Protein 4B91 (pdb70)

Secondary structure (DSSP, 8-state):
-EEEEES-EEE-SS-EEE-EEEEETTEEEEEESS----TT-EEEE-TT-EEEEPEEEEEE-TT-EETTEE-S--HHHHHHHHHHTTEEEEEEEE-PPTTS-HHHHHHHHHHHHTTT-SSEEEEEEE--S-SHHHHHHHHHHHHHS---EEEEES-STTTTBPPHHHHHHHHHHHHHTT-EEEEE---HHHHHHHHHHHHHTT--STTHHHHTS-THHHHHHHHHHHHHHHHHT--EEE-S---HHHHHHHHHHHHTT--EEEEEEHHHHH--GGGGG-SSHHHHHTT--SSPPPS-TTHHHHHHHHHHHTSS-EEE--B----HHHHGGGTT-GGGSPP----TTTHHHHHIIIIIITTSS-HHHHHIIIIIHHHHHHT-TTTSS--STTSB--EEEEETT--EE--GGG--SSSS--TTTT-EE--EEEEEEETTEEEEETTEE---TT-S-B----SS-HHHHHHHHHHTT-/-EEEEES-EEE-SS-EEE-EEEEETTEEEEEESS----S--EEEE-TT-EEEEPEEEEEE-TT-EETTEE-S--HHHHHHHHHHTTEEEEEEEE-PPTTS-HHHHHHHHHHHHTTT-SSEEEEEEE--S-SHHHHHHHHHHHHHS---EEEEES-STTTTBPPHHHHHHHHHHHHHHT-EEEEE-S-HHHHHHHHHHHHHTT--STTHHHHTS-THHHHHHHHHHHHHHHHHT--EEE-S---HHHHHHHHHHHHTT--EEEEEEHHHHH--GGGGG-SSHHHHHTT--SSPPPS-TTHHHHHHHHHHHTSS-EEE--B----HHHHGGGTT-GGGS------TTTHHHHHIIIIIITTSS-HHHHHIIIIIHHHHHTT-TTTSS--STTSB--EEEEETT--EE--GGG--SSSS--TTTT-EES-EEEEEEETTEEEEETTEE---TT-S-B----SS-HHHHHHHHHHHTT-

CATH classification: 3.20.20.140

InterPro domains:
  IPR006680 Amidohydrolase-related [PF01979] (57-445)
  IPR011059 Metal-dependent hydrolase, composite domain superfamily [G3DSA:2.30.40.10] (9-479)
  IPR011059 Metal-dependent hydrolase, composite domain superfamily [SSF51338] (9-69)
  IPR011059 Metal-dependent hydrolase, composite domain superfamily [SSF51338] (357-489)
  IPR011778 Hydantoinase/dihydropyrimidinase [TIGR02033] (10-462)
  IPR011778 Hydantoinase/dihydropyrimidinase [cd01314] (10-459)
  IPR032466 Metal-dependent hydrolase [SSF51556] (61-392)
  IPR050378 Metallo-dependent Hydrolases Superfamily [PTHR11647] (3-485)

Nearest PDB structures (foldseek):
  4b90-assembly1_A  TM=1.000E+00  e=0.000E+00  Homo sapiens
  4gz7-assembly1_A  TM=9.918E-01  e=5.866E-81  Tetraodon nigroviridis
  5x1d-assembly1_A  TM=9.856E-01  e=7.294E-78  Homo sapiens
  5mkv-assembly1_D  TM=9.843E-01  e=8.349E-77  Homo sapiens
  2ftw-assembly1_A  TM=9.911E-01  e=6.635E-75  Dictyostelium discoideum

GO terms:
  GO:0050774 negative regulation of dendrite morphogenesis (P, IMP)
  GO:0007165 signal transduction (P, TAS)
  GO:0007399 nervous system development (P, TAS)
  GO:0007411 axon guidance (P, TAS)
  GO:0005829 cytosol (C, TAS)
  GO:0005515 protein binding (F, IPI)

Structure (mmCIF, N/CA/C/O backbone):
data_4B91
#
_entry.id   4B91
#
_cell.length_a   90.090
_cell.length_b   90.090
_cell.length_c   248.340
_cell.angle_alpha   90.00
_cell.angle_beta   90.00
_cell.angle_gamma   90.00
#
_symmetry.space_group_name_H-M   'P 41 21 2'
#
loop_
_entity.id
_entity.type
_entity.pdbx_description
1 polymer 'DIHYDROPYRIMIDINASE-RELATED PROTEIN 5'
2 water water
#
loop_
_atom_site.group_PDB
_atom_site.id
_atom_site.type_symbol
_atom_site.label_atom_id
_atom_site.label_alt_id
_atom_site.label_comp_id
_atom_site.label_asym_id
_atom_site.label_entity_id
_atom_site.label_seq_id
_atom_site.pdbx_PDB_ins_code
_atom_site.Cartn_x
_atom_site.Cartn_y
_atom_site.Cartn_z
_atom_site.occupancy
_atom_site.B_iso_or_equiv
_atom_site.auth_seq_id
_atom_site.auth_comp_id
_atom_site.auth_asym_id
_atom_site.auth_atom_id
_atom_site.pdbx_PDB_model_num
ATOM 1 N N . VAL A 1 9 ? 113.938 16.707 19.639 1.00 49.80 8 VAL A N 1
ATOM 2 C CA . VAL A 1 9 ? 114.321 15.287 19.244 1.00 46.58 8 VAL A CA 1
ATOM 3 C C . VAL A 1 9 ? 114.153 15.131 17.739 1.00 37.82 8 VAL A C 1
ATOM 4 O O . VAL A 1 9 ? 113.081 15.499 17.156 1.00 30.10 8 VAL A O 1
ATOM 8 N N . ARG A 1 10 ? 115.264 14.731 17.109 1.00 34.51 9 ARG A N 1
ATOM 9 C CA A ARG A 1 10 ? 115.352 14.677 15.658 0.50 29.04 9 ARG A CA 1
ATOM 10 C CA B ARG A 1 10 ? 115.353 14.678 15.657 0.50 28.95 9 ARG A CA 1
ATOM 11 C C . ARG A 1 10 ? 115.766 13.268 15.297 1.00 27.18 9 ARG A C 1
ATOM 12 O O . ARG A 1 10 ? 116.799 12.765 15.778 1.00 25.19 9 ARG A O 1
ATOM 27 N N . ILE A 1 11 ? 114.966 12.602 14.444 1.00 22.30 10 ILE A N 1
ATOM 28 C CA . ILE A 1 11 ? 115.189 11.195 14.184 1.00 21.38 10 ILE A CA 1
ATOM 29 C C . ILE A 1 11 ? 115.171 10.945 12.677 1.00 22.34 10 ILE A C 1
ATOM 30 O O . ILE A 1 11 ? 114.312 11.459 11.945 1.00 22.76 10 ILE A O 1
ATOM 35 N N . LEU A 1 12 ? 116.181 10.215 12.247 1.00 21.47 11 LEU A N 1
ATOM 36 C CA . LEU A 1 12 ? 116.289 9.762 10.869 1.00 20.85 11 LEU A CA 1
ATOM 37 C C . LEU A 1 12 ? 116.204 8.234 10.853 1.00 19.18 11 LEU A C 1
ATOM 38 O O . LEU A 1 12 ? 117.031 7.528 11.441 1.00 20.66 11 LEU A O 1
ATOM 43 N N . ILE A 1 13 ? 115.172 7.702 10.171 1.00 17.21 12 ILE A N 1
ATOM 44 C CA . ILE A 1 13 ? 114.970 6.272 9.992 1.00 17.62 12 ILE A CA 1
ATOM 45 C C . ILE A 1 13 ? 115.435 5.967 8.547 1.00 20.74 12 ILE A C 1
ATOM 46 O O . ILE A 1 13 ? 114.797 6.404 7.591 1.00 19.58 12 ILE A O 1
ATOM 51 N N . LYS A 1 14 ? 116.561 5.262 8.441 1.00 20.26 13 LYS A N 1
ATOM 52 C CA . LYS A 1 14 ? 117.288 5.146 7.182 1.00 22.44 13 LYS A CA 1
ATOM 53 C C . LYS A 1 14 ? 117.270 3.719 6.683 1.00 20.57 13 LYS A C 1
ATOM 54 O O . LYS A 1 14 ? 117.427 2.803 7.443 1.00 21.05 13 LYS A O 1
ATOM 60 N N . GLY A 1 15 ? 117.056 3.518 5.384 1.00 17.58 14 GLY A N 1
ATOM 61 C CA . GLY A 1 15 ? 117.229 2.221 4.792 1.00 19.44 14 GLY A CA 1
ATOM 62 C C . GLY A 1 15 ? 116.032 1.298 4.675 1.00 16.95 14 GLY A C 1
ATOM 63 O O . GLY A 1 15 ? 116.109 0.240 4.113 1.00 19.89 14 GLY A O 1
ATOM 64 N N . GLY A 1 16 ? 114.894 1.714 5.242 1.00 19.51 15 GLY A N 1
ATOM 65 C CA . GLY A 1 16 ? 113.706 0.859 5.236 1.00 18.10 15 GLY A CA 1
ATOM 66 C C . GLY A 1 16 ? 112.727 1.107 4.091 1.00 16.79 15 GLY A C 1
ATOM 67 O O . GLY A 1 16 ? 112.954 1.953 3.222 1.00 18.19 15 GLY A O 1
ATOM 68 N N . LYS A 1 17 ? 111.707 0.256 4.063 1.00 15.96 16 LYS A N 1
ATOM 69 C CA . LYS A 1 17 ? 110.595 0.371 3.147 1.00 16.65 16 LYS A CA 1
ATOM 70 C C . LYS A 1 17 ? 109.401 0.935 3.921 1.00 17.02 16 LYS A C 1
ATOM 71 O O . LYS A 1 17 ? 109.069 0.356 4.943 1.00 16.75 16 LYS A O 1
ATOM 77 N N . VAL A 1 18 ? 108.865 2.036 3.472 1.00 16.47 17 VAL A N 1
ATOM 78 C CA . VAL A 1 18 ? 107.679 2.639 4.020 1.00 16.28 17 VAL A CA 1
ATOM 79 C C . VAL A 1 18 ? 106.512 1.848 3.497 1.00 17.20 17 VAL A C 1
ATOM 80 O O . VAL A 1 18 ? 106.284 1.700 2.261 1.00 17.19 17 VAL A O 1
ATOM 84 N N . VAL A 1 19 ? 105.709 1.353 4.431 1.00 16.74 18 VAL A N 1
ATOM 85 C CA . VAL A 1 19 ? 104.515 0.587 4.108 1.00 16.10 18 VAL A CA 1
ATOM 86 C C . VAL A 1 19 ? 103.297 1.331 4.636 1.00 17.68 18 VAL A C 1
ATOM 87 O O . VAL A 1 19 ? 103.108 1.376 5.867 1.00 17.43 18 VAL A O 1
ATOM 91 N N . ASN A 1 20 ? 102.540 1.930 3.752 1.00 15.89 19 ASN A N 1
ATOM 92 C CA . ASN A 1 20 ? 101.166 2.478 4.047 1.00 16.56 19 ASN A CA 1
ATOM 93 C C . ASN A 1 20 ? 100.089 1.545 3.550 1.00 15.33 19 ASN A C 1
ATOM 94 O O . ASN A 1 20 ? 100.398 0.437 3.051 1.00 14.26 19 ASN A O 1
ATOM 99 N N . ASP A 1 21 ? 98.800 1.898 3.738 1.00 14.96 20 ASP A N 1
ATOM 100 C CA . ASP A 1 21 ? 97.806 0.980 3.326 1.00 16.38 20 ASP A CA 1
ATOM 101 C C . ASP A 1 21 ? 97.583 0.873 1.831 1.00 16.32 20 ASP A C 1
ATOM 102 O O . ASP A 1 21 ? 96.971 -0.069 1.356 1.00 18.04 20 ASP A O 1
ATOM 107 N N . ASP A 1 22 ? 98.155 1.811 1.112 1.00 16.35 21 ASP A N 1
ATOM 108 C CA . ASP A 1 22 ? 98.008 1.863 -0.322 1.00 16.04 21 ASP A CA 1
ATOM 109 C C . ASP A 1 22 ? 99.156 1.222 -1.095 1.00 19.88 21 ASP A C 1
ATOM 110 O O . ASP A 1 22 ? 98.886 0.588 -2.104 1.00 20.64 21 ASP A O 1
ATOM 115 N N . CYS A 1 23 ? 100.392 1.315 -0.609 1.00 15.87 22 CYS A N 1
ATOM 116 C CA . CYS A 1 23 ? 101.553 0.748 -1.317 1.00 19.10 22 CYS A CA 1
ATOM 117 C C . CYS A 1 23 ? 102.786 0.854 -0.417 1.00 19.11 22 CYS A C 1
ATOM 118 O O . CYS A 1 23 ? 102.738 1.466 0.674 1.00 17.42 22 CYS A O 1
ATOM 121 N N . THR A 1 24 ? 103.833 0.201 -0.871 1.00 17.77 23 THR A N 1
ATOM 122 C CA . THR A 1 24 ? 105.117 0.109 -0.170 1.00 17.47 23 THR A CA 1
ATOM 123 C C . THR A 1 24 ? 106.180 0.731 -1.063 1.00 20.80 23 THR A C 1
ATOM 124 O O . THR A 1 24 ? 106.126 0.496 -2.278 1.00 19.09 23 THR A O 1
ATOM 128 N N . HIS A 1 25 ? 107.039 1.575 -0.504 1.00 17.89 24 HIS A N 1
ATOM 129 C CA . HIS A 1 25 ? 108.209 2.069 -1.245 1.00 19.13 24 HIS A CA 1
ATOM 130 C C . HIS A 1 25 ? 109.409 2.294 -0.356 1.00 19.26 24 HIS A C 1
ATOM 131 O O . HIS A 1 25 ? 109.304 2.655 0.794 1.00 18.19 24 HIS A O 1
ATOM 138 N N . GLU A 1 26 ? 110.587 2.143 -0.951 1.00 18.55 25 GLU A N 1
ATOM 139 C CA . GLU A 1 26 ? 111.801 2.392 -0.246 1.00 20.19 25 GLU A CA 1
ATOM 140 C C . GLU A 1 26 ? 111.968 3.867 -0.042 1.00 18.22 25 GLU A C 1
ATOM 141 O O . GLU A 1 26 ? 111.931 4.687 -0.995 1.00 19.33 25 GLU A O 1
ATOM 147 N N . ALA A 1 27 ? 112.161 4.282 1.187 1.00 17.82 26 ALA A N 1
ATOM 148 C CA . ALA A 1 27 ? 112.293 5.679 1.543 1.00 18.65 26 ALA A CA 1
ATOM 149 C C . ALA A 1 27 ? 112.776 5.812 2.993 1.00 18.70 26 ALA A C 1
ATOM 150 O O . ALA A 1 27 ? 112.501 4.974 3.795 1.00 15.83 26 ALA A O 1
ATOM 152 N N . ASP A 1 28 ? 113.507 6.871 3.206 1.00 18.74 27 ASP A N 1
ATOM 153 C CA . ASP A 1 28 ? 113.925 7.291 4.563 1.00 18.57 27 ASP A CA 1
ATOM 154 C C . ASP A 1 28 ? 112.893 8.217 5.136 1.00 19.35 27 ASP A C 1
ATOM 155 O O . ASP A 1 28 ? 112.117 8.878 4.411 1.00 17.88 27 ASP A O 1
ATOM 160 N N . VAL A 1 29 ? 112.836 8.267 6.468 1.00 20.01 28 VAL A N 1
ATOM 161 C CA . VAL A 1 29 ? 111.848 9.106 7.118 1.00 19.39 28 VAL A CA 1
ATOM 162 C C . VAL A 1 29 ? 112.543 10.000 8.128 1.00 16.98 28 VAL A C 1
ATOM 163 O O . VAL A 1 29 ? 113.282 9.464 8.976 1.00 19.28 28 VAL A O 1
ATOM 167 N N . TYR A 1 30 ? 112.268 11.279 8.080 1.00 17.74 29 TYR A N 1
ATOM 168 C CA . TYR A 1 30 ? 112.851 12.254 9.016 1.00 20.83 29 TYR A CA 1
ATOM 169 C C . TYR A 1 30 ? 111.814 12.911 9.885 1.00 19.30 29 TYR A C 1
ATOM 170 O O . TYR A 1 30 ? 110.831 13.432 9.413 1.00 18.99 29 TYR A O 1
ATOM 179 N N . ILE A 1 31 ? 112.038 12.796 11.177 1.00 20.75 30 ILE A N 1
ATOM 180 C CA . ILE A 1 31 ? 111.104 13.254 12.178 1.00 21.04 30 ILE A CA 1
ATOM 181 C C . ILE A 1 31 ? 111.719 14.383 13.038 1.00 22.98 30 ILE A C 1
ATOM 182 O O . ILE A 1 31 ? 112.856 14.243 13.504 1.00 23.73 30 ILE A O 1
ATOM 187 N N . GLU A 1 32 ? 110.916 15.383 13.343 1.00 23.21 31 GLU A N 1
ATOM 188 C CA . GLU A 1 32 ? 111.339 16.485 14.264 1.00 25.70 31 GLU A CA 1
ATOM 189 C C . GLU A 1 32 ? 110.098 17.071 14.922 1.00 23.42 31 GLU A C 1
ATOM 190 O O . GLU A 1 32 ? 109.063 17.182 14.299 1.00 22.28 31 GLU A O 1
ATOM 196 N N . ASN A 1 33 ? 110.223 17.459 16.206 1.00 22.96 32 ASN A N 1
ATOM 197 C CA . ASN A 1 33 ? 109.138 18.098 16.918 1.00 25.52 32 ASN A CA 1
ATOM 198 C C . ASN A 1 33 ? 107.768 17.353 16.859 1.00 26.57 32 ASN A C 1
ATOM 199 O O . ASN A 1 33 ? 106.738 17.988 16.636 1.00 23.63 32 ASN A O 1
ATOM 204 N N . GLY A 1 34 ? 107.811 16.026 16.966 1.00 25.91 33 GLY A N 1
ATOM 205 C CA . GLY A 1 34 ? 106.596 15.205 17.044 1.00 24.41 33 GLY A CA 1
ATOM 206 C C . GLY A 1 34 ? 105.945 14.896 15.681 1.00 21.93 33 GLY A C 1
ATOM 207 O O . GLY A 1 34 ? 104.913 14.252 15.644 1.00 21.94 33 GLY A O 1
ATOM 208 N N . ILE A 1 35 ? 106.543 15.336 14.604 1.00 19.81 34 ILE A N 1
ATOM 209 C CA . ILE A 1 35 ? 105.920 15.330 13.269 1.00 19.13 34 ILE A CA 1
ATOM 210 C C . ILE A 1 35 ? 106.856 14.774 12.235 1.00 21.28 34 ILE A C 1
ATOM 211 O O . ILE A 1 35 ? 108.061 14.984 12.315 1.00 20.38 34 ILE A O 1
ATOM 216 N N . ILE A 1 36 ? 106.322 14.007 11.294 1.00 18.30 35 ILE A N 1
ATOM 217 C CA . ILE A 1 36 ? 107.124 13.534 10.176 1.00 18.03 35 ILE A CA 1
ATOM 218 C C . ILE A 1 36 ? 107.368 14.761 9.275 1.00 18.63 35 ILE A C 1
ATOM 219 O O . ILE A 1 36 ? 106.431 15.371 8.756 1.00 19.74 35 ILE A O 1
ATOM 224 N N . GLN A 1 37 ? 108.647 15.111 9.114 1.00 20.61 36 GLN A N 1
ATOM 225 C CA . GLN A 1 37 ? 109.010 16.269 8.288 1.00 21.06 36 GLN A CA 1
ATOM 226 C C . GLN A 1 37 ? 109.243 15.932 6.844 1.00 20.14 36 GLN A C 1
ATOM 227 O O . GLN A 1 37 ? 108.800 16.671 5.986 1.00 22.58 36 GLN A O 1
ATOM 233 N N . GLN A 1 38 ? 109.943 14.845 6.580 1.00 19.64 37 GLN A N 1
ATOM 234 C CA . GLN A 1 38 ? 110.240 14.401 5.177 1.00 18.76 37 GLN A CA 1
ATOM 235 C C . GLN A 1 38 ? 110.196 12.898 5.050 1.00 17.83 37 GLN A C 1
ATOM 236 O O . GLN A 1 38 ? 110.516 12.148 5.931 1.00 17.93 37 GLN A O 1
ATOM 242 N N . VAL A 1 39 ? 109.799 12.470 3.868 1.00 18.16 38 VAL A N 1
ATOM 243 C CA . VAL A 1 39 ? 109.867 11.082 3.441 1.00 19.70 38 VAL A CA 1
ATOM 244 C C . VAL A 1 39 ? 110.422 11.073 2.043 1.00 22.96 38 VAL A C 1
ATOM 245 O O . VAL A 1 39 ? 109.927 11.768 1.187 1.00 23.80 38 VAL A O 1
ATOM 249 N N . GLY A 1 40 ? 111.449 10.279 1.806 1.00 22.89 39 GLY A N 1
ATOM 250 C CA . GLY A 1 40 ? 112.034 10.288 0.452 1.00 23.19 39 GLY A CA 1
ATOM 251 C C . GLY A 1 40 ? 113.293 9.475 0.406 1.00 28.27 39 GLY A C 1
ATOM 252 O O . GLY A 1 40 ? 113.817 9.020 1.435 1.00 22.63 39 GLY A O 1
ATOM 253 N N . ARG A 1 41 ? 113.812 9.308 -0.812 1.00 33.36 40 ARG A N 1
ATOM 254 C CA . ARG A 1 41 ? 114.910 8.352 -0.997 1.00 39.54 40 ARG A CA 1
ATOM 255 C C . ARG A 1 41 ? 116.228 8.819 -0.463 1.00 36.09 40 ARG A C 1
ATOM 256 O O . ARG A 1 41 ? 116.958 7.982 0.098 1.00 41.34 40 ARG A O 1
ATOM 264 N N . GLU A 1 42 ? 116.562 10.093 -0.673 1.00 32.61 41 GLU A N 1
ATOM 265 C CA . GLU A 1 42 ? 117.842 10.658 -0.193 1.00 40.68 41 GLU A CA 1
ATOM 266 C C . GLU A 1 42 ? 117.625 12.043 0.457 1.00 39.67 41 GLU A C 1
ATOM 267 O O . GLU A 1 42 ? 117.534 13.071 -0.235 1.00 43.85 41 GLU A O 1
ATOM 273 N N . LEU A 1 43 ? 117.593 12.098 1.773 1.00 29.11 42 LEU A N 1
ATOM 274 C CA . LEU A 1 43 ? 117.159 13.316 2.474 1.00 30.93 42 LEU A CA 1
ATOM 275 C C . LEU A 1 43 ? 118.271 14.301 2.881 1.00 34.73 42 LEU A C 1
ATOM 276 O O . LEU A 1 43 ? 119.305 13.908 3.379 1.00 35.76 42 LEU A O 1
ATOM 281 N N . MET A 1 44 ? 118.027 15.588 2.688 1.00 35.64 43 MET A N 1
ATOM 282 C CA . MET A 1 44 ? 118.965 16.594 3.222 1.00 44.81 43 MET A CA 1
ATOM 283 C C . MET A 1 44 ? 118.452 17.077 4.555 1.00 39.65 43 MET A C 1
ATOM 284 O O . MET A 1 44 ? 117.386 17.693 4.637 1.00 42.88 43 MET A O 1
ATOM 289 N N . ILE A 1 45 ? 119.180 16.763 5.623 1.00 39.90 44 ILE A N 1
ATOM 290 C CA . ILE A 1 45 ? 118.747 17.070 6.963 1.00 36.67 44 ILE A CA 1
ATOM 291 C C . ILE A 1 45 ? 119.882 17.737 7.762 1.00 42.06 44 ILE A C 1
ATOM 292 O O . ILE A 1 45 ? 121.049 17.490 7.497 1.00 35.52 44 ILE A O 1
ATOM 297 N N . PRO A 1 46 ? 119.537 18.508 8.791 1.00 45.76 45 PRO A N 1
ATOM 298 C CA . PRO A 1 46 ? 120.573 18.983 9.725 1.00 47.26 45 PRO A CA 1
ATOM 299 C C . PRO A 1 46 ? 121.333 17.821 10.402 1.00 51.41 45 PRO A C 1
ATOM 300 O O . PRO A 1 46 ? 120.738 16.751 10.676 1.00 46.45 45 PRO A O 1
ATOM 304 N N . GLY A 1 47 ? 122.623 18.020 10.690 1.00 46.04 46 GLY A N 1
ATOM 305 C CA . GLY A 1 47 ? 123.430 16.975 11.335 1.00 38.66 46 GLY A CA 1
ATOM 306 C C . GLY A 1 47 ? 122.971 16.783 12.774 1.00 36.16 46 GLY A C 1
ATOM 307 O O . GLY A 1 47 ? 122.197 17.575 13.297 1.00 40.73 46 GLY A O 1
ATOM 308 N N . GLY A 1 48 ? 123.415 15.716 13.413 1.00 38.21 47 GLY A N 1
ATOM 309 C CA . GLY A 1 48 ? 123.129 15.470 14.844 1.00 38.39 47 GLY A CA 1
ATOM 310 C C . GLY A 1 48 ? 121.859 14.663 15.163 1.00 40.22 47 GLY A C 1
ATOM 311 O O . GLY A 1 48 ? 121.532 14.469 16.333 1.00 35.50 47 GLY A O 1
ATOM 312 N N . ALA A 1 49 ? 121.163 14.182 14.128 1.00 37.30 48 ALA A N 1
ATOM 313 C CA . ALA A 1 49 ? 119.949 13.368 14.337 1.00 33.15 48 ALA A CA 1
ATOM 314 C C . ALA A 1 49 ? 120.283 11.982 14.885 1.00 31.91 48 ALA A C 1
ATOM 315 O O . ALA A 1 49 ? 121.335 11.387 14.573 1.00 28.71 48 ALA A O 1
ATOM 317 N N . LYS A 1 50 ? 119.408 11.461 15.728 1.00 28.50 49 LYS A N 1
ATOM 318 C CA . LYS A 1 50 ? 119.445 10.057 16.075 1.00 27.04 49 LYS A CA 1
ATOM 319 C C . LYS A 1 50 ? 119.122 9.244 14.797 1.00 28.98 49 LYS A C 1
ATOM 320 O O . LYS A 1 50 ? 118.080 9.467 14.159 1.00 26.60 49 LYS A O 1
ATOM 326 N N . VAL A 1 51 ? 120.012 8.342 14.429 1.00 27.02 50 VAL A N 1
ATOM 327 C CA . VAL A 1 51 ? 119.881 7.576 13.215 1.00 26.90 50 VAL A CA 1
ATOM 328 C C . VAL A 1 51 ? 119.447 6.187 13.578 1.00 25.58 50 VAL A C 1
ATOM 329 O O . VAL A 1 51 ? 120.087 5.556 14.347 1.00 27.91 50 VAL A O 1
ATOM 333 N N . ILE A 1 52 ? 118.337 5.696 12.999 1.00 20.54 51 ILE A N 1
ATOM 334 C CA . ILE A 1 52 ? 117.927 4.332 13.170 1.00 22.90 51 ILE A CA 1
ATOM 335 C C . ILE A 1 52 ? 118.113 3.606 11.877 1.00 22.68 51 ILE A C 1
ATOM 336 O O . ILE A 1 52 ? 117.594 4.020 10.847 1.00 20.84 51 ILE A O 1
ATOM 341 N N . ASP A 1 53 ? 118.825 2.502 11.958 1.00 21.76 52 ASP A N 1
ATOM 342 C CA . ASP A 1 53 ? 119.102 1.688 10.784 1.00 21.80 52 ASP A CA 1
ATOM 343 C C . ASP A 1 53 ? 117.928 0.710 10.509 1.00 22.97 52 ASP A C 1
ATOM 344 O O . ASP A 1 53 ? 117.765 -0.316 11.193 1.00 23.29 52 ASP A O 1
ATOM 349 N N . ALA A 1 54 ? 117.094 1.050 9.512 1.00 20.47 53 ALA A N 1
ATOM 350 C CA . ALA A 1 54 ? 115.942 0.256 9.188 1.00 23.15 53 ALA A CA 1
ATOM 351 C C . ALA A 1 54 ? 116.166 -0.599 7.938 1.00 20.37 53 ALA A C 1
ATOM 352 O O . ALA A 1 54 ? 115.223 -1.108 7.323 1.00 18.55 53 ALA A O 1
ATOM 354 N N . THR A 1 55 ? 117.429 -0.883 7.614 1.00 20.25 54 THR A N 1
ATOM 355 C CA . THR A 1 55 ? 117.649 -1.814 6.506 1.00 19.56 54 THR A CA 1
ATOM 356 C C . THR A 1 55 ? 116.981 -3.136 6.746 1.00 18.69 54 THR A C 1
ATOM 357 O O . THR A 1 55 ? 117.092 -3.712 7.811 1.00 18.49 54 THR A O 1
ATOM 361 N N . GLY A 1 56 ? 116.240 -3.652 5.760 1.00 16.45 55 GLY A N 1
ATOM 362 C CA . GLY A 1 56 ? 115.567 -4.888 5.879 1.00 17.44 55 GLY A CA 1
ATOM 363 C C . GLY A 1 56 ? 114.220 -4.859 6.665 1.00 17.81 55 GLY A C 1
ATOM 364 O O . GLY A 1 56 ? 113.599 -5.922 6.933 1.00 19.23 55 GLY A O 1
ATOM 365 N N . LYS A 1 57 ? 113.902 -3.673 7.117 1.00 17.10 56 LYS A N 1
ATOM 366 C CA . LYS A 1 57 ? 112.736 -3.455 8.010 1.00 17.65 56 LYS A CA 1
ATOM 367 C C . LYS A 1 57 ? 111.646 -2.699 7.231 1.00 17.86 56 LYS A C 1
ATOM 368 O O . LYS A 1 57 ? 111.873 -2.023 6.195 1.00 15.62 56 LYS A O 1
ATOM 374 N N . LEU A 1 58 ? 110.454 -2.718 7.808 1.00 16.76 57 LEU A N 1
ATOM 375 C CA . LEU A 1 58 ? 109.309 -2.001 7.248 1.00 16.45 57 LEU A CA 1
ATOM 376 C C . LEU A 1 58 ? 108.988 -0.868 8.192 1.00 18.24 57 LEU A C 1
ATOM 377 O O . LEU A 1 58 ? 109.074 -1.041 9.374 1.00 20.87 57 LEU A O 1
ATOM 382 N N . VAL A 1 59 ? 108.786 0.309 7.663 1.00 17.35 58 VAL A N 1
ATOM 383 C CA . VAL A 1 59 ? 108.491 1.503 8.461 1.00 16.88 58 VAL A CA 1
ATOM 384 C C . VAL A 1 59 ? 106.969 1.726 8.257 1.00 16.60 58 VAL A C 1
ATOM 385 O O . VAL A 1 59 ? 106.490 2.044 7.155 1.00 16.02 58 VAL A O 1
ATOM 389 N N . ILE A 1 60 ? 106.234 1.559 9.355 1.00 15.94 59 ILE A N 1
ATOM 390 C CA . ILE A 1 60 ? 104.760 1.491 9.296 1.00 14.51 59 ILE A CA 1
ATOM 391 C C . ILE A 1 60 ? 104.148 2.548 10.259 1.00 12.46 59 ILE A C 1
ATOM 392 O O . ILE A 1 60 ? 104.819 2.866 11.249 1.00 14.63 59 ILE A O 1
ATOM 397 N N . PRO A 1 61 ? 102.933 2.984 10.007 1.00 14.98 60 PRO A N 1
ATOM 398 C CA . PRO A 1 61 ? 102.175 3.735 11.015 1.00 14.61 60 PRO A CA 1
ATOM 399 C C . PRO A 1 61 ? 101.982 2.866 12.195 1.00 14.52 60 PRO A C 1
ATOM 400 O O . PRO A 1 61 ? 101.793 1.695 12.125 1.00 14.34 60 PRO A O 1
ATOM 404 N N . GLY A 1 62 ? 102.160 3.464 13.336 1.00 14.68 61 GLY A N 1
ATOM 405 C CA . GLY A 1 62 ? 101.952 2.708 14.578 1.00 13.73 61 GLY A CA 1
ATOM 406 C C . GLY A 1 62 ? 100.510 2.233 14.609 1.00 14.14 61 GLY A C 1
ATOM 407 O O . GLY A 1 62 ? 99.666 2.891 14.083 1.00 16.56 61 GLY A O 1
ATOM 408 N N . GLY A 1 63 ? 100.283 1.077 15.250 1.00 14.86 62 GLY A N 1
ATOM 409 C CA . GLY A 1 63 ? 98.987 0.492 15.453 1.00 13.85 62 GLY A CA 1
ATOM 410 C C . GLY A 1 63 ? 98.038 1.452 16.173 1.00 15.16 62 GLY A C 1
ATOM 411 O O . GLY A 1 63 ? 98.483 2.217 17.039 1.00 13.82 62 GLY A O 1
ATOM 412 N N . ILE A 1 64 ? 96.752 1.420 15.823 1.00 13.19 63 ILE A N 1
ATOM 413 C CA . ILE A 1 64 ? 95.681 2.132 16.573 1.00 15.29 63 ILE A CA 1
ATOM 414 C C . ILE A 1 64 ? 94.726 1.051 17.067 1.00 13.63 63 ILE A C 1
ATOM 415 O O . ILE A 1 64 ? 94.149 0.295 16.254 1.00 14.85 63 ILE A O 1
ATOM 420 N N . ASP A 1 65 ? 94.649 0.843 18.370 1.00 14.70 64 ASP A N 1
ATOM 421 C CA . ASP A 1 65 ? 93.802 -0.189 18.956 1.00 14.00 64 ASP A CA 1
ATOM 422 C C . ASP A 1 65 ? 92.499 0.452 19.395 1.00 15.97 64 ASP A C 1
ATOM 423 O O . ASP A 1 65 ? 92.477 1.227 20.343 1.00 14.65 64 ASP A O 1
ATOM 428 N N . THR A 1 66 ? 91.442 0.167 18.652 1.00 14.29 65 THR A N 1
ATOM 429 C CA . THR A 1 66 ? 90.158 0.816 18.847 1.00 14.88 65 THR A CA 1
ATOM 430 C C . THR A 1 66 ? 89.347 0.230 19.959 1.00 13.93 65 THR A C 1
ATOM 431 O O . THR A 1 66 ? 88.222 0.699 20.159 1.00 15.09 65 THR A O 1
ATOM 435 N N . SER A 1 67 ? 89.873 -0.731 20.691 1.00 14.12 66 SER A N 1
ATOM 436 C CA . SER A 1 67 ? 89.128 -1.229 21.841 1.00 15.25 66 SER A CA 1
ATOM 437 C C . SER A 1 67 ? 90.024 -1.741 22.959 1.00 14.79 66 SER A C 1
ATOM 438 O O . SER A 1 67 ? 90.605 -2.852 22.884 1.00 15.72 66 SER A O 1
ATOM 441 N N . THR A 1 68 ? 90.089 -0.951 24.052 1.00 13.49 67 THR A N 1
ATOM 442 C CA . THR A 1 68 ? 90.833 -1.323 25.195 1.00 14.69 67 THR A CA 1
ATOM 443 C C . THR A 1 68 ? 90.042 -0.924 26.452 1.00 15.13 67 THR A C 1
ATOM 444 O O . THR A 1 68 ? 89.239 0.009 26.388 1.00 14.96 67 THR A O 1
ATOM 448 N N . HIS A 1 69 ? 90.338 -1.586 27.553 1.00 16.85 68 HIS A N 1
ATOM 449 C CA . HIS A 1 69 ? 89.552 -1.373 28.814 1.00 16.82 68 HIS A CA 1
ATOM 450 C C . HIS A 1 69 ? 90.463 -1.189 29.997 1.00 18.83 68 HIS A C 1
ATOM 451 O O . HIS A 1 69 ? 90.191 -1.781 31.072 1.00 17.65 68 HIS A O 1
ATOM 458 N N . PHE A 1 70 ? 91.512 -0.383 29.836 1.00 17.06 69 PHE A N 1
ATOM 459 C CA . PHE A 1 70 ? 92.503 -0.150 30.936 1.00 17.32 69 PHE A CA 1
ATOM 460 C C . PHE A 1 70 ? 91.717 0.415 32.193 1.00 18.14 69 PHE A C 1
ATOM 461 O O . PHE A 1 70 ? 90.859 1.222 32.035 1.00 21.53 69 PHE A O 1
ATOM 469 N N . HIS A 1 71 ? 92.022 -0.151 33.345 1.00 20.46 70 HIS A N 1
ATOM 470 C CA . HIS A 1 71 ? 91.475 0.315 34.637 1.00 22.36 70 HIS A CA 1
ATOM 471 C C . HIS A 1 71 ? 90.010 0.042 34.776 1.00 23.45 70 HIS A C 1
ATOM 472 O O . HIS A 1 71 ? 89.415 0.427 35.782 1.00 22.45 70 HIS A O 1
ATOM 479 N N . GLN A 1 72 ? 89.349 -0.679 33.858 1.00 19.70 71 GLN A N 1
ATOM 480 C CA . GLN A 1 72 ? 87.906 -0.830 33.973 1.00 17.50 71 GLN A CA 1
ATOM 481 C C . GLN A 1 72 ? 87.474 -1.908 34.969 1.00 17.94 71 GLN A C 1
ATOM 482 O O . GLN A 1 72 ? 88.006 -2.986 35.026 1.00 19.15 71 GLN A O 1
ATOM 488 N N . THR A 1 73 ? 86.512 -1.571 35.819 1.00 19.69 72 THR A N 1
ATOM 489 C CA . THR A 1 73 ? 85.860 -2.596 36.647 1.00 19.96 72 THR A CA 1
ATOM 490 C C . THR A 1 73 ? 84.640 -3.105 35.878 1.00 19.66 72 THR A C 1
ATOM 491 O O . THR A 1 73 ? 83.784 -2.339 35.483 1.00 20.79 72 THR A O 1
ATOM 495 N N . PHE A 1 74 ? 84.569 -4.396 35.701 1.00 20.39 73 PHE A N 1
ATOM 496 C CA . PHE A 1 74 ? 83.478 -5.045 34.900 1.00 18.43 73 PHE A CA 1
ATOM 497 C C . PHE A 1 74 ? 83.180 -6.411 35.502 1.00 17.25 73 PHE A C 1
ATOM 498 O O . PHE A 1 74 ? 84.110 -7.115 35.869 1.00 18.32 73 PHE A O 1
ATOM 506 N N . MET A 1 75 ? 81.902 -6.750 35.725 1.00 17.80 74 MET A N 1
ATOM 507 C CA . MET A 1 75 ? 81.539 -8.007 36.281 1.00 17.76 74 MET A CA 1
ATOM 508 C C . MET A 1 75 ? 82.263 -8.237 37.637 1.00 17.75 74 MET A C 1
ATOM 509 O O . MET A 1 75 ? 82.697 -9.329 37.951 1.00 22.36 74 MET A O 1
ATOM 514 N N . ASN A 1 76 ? 82.374 -7.163 38.377 1.00 21.83 75 ASN A N 1
ATOM 515 C CA . ASN A 1 76 ? 82.920 -7.173 39.732 1.00 22.79 75 ASN A CA 1
ATOM 516 C C . ASN A 1 76 ? 84.416 -7.429 39.794 1.00 24.79 75 ASN A C 1
ATOM 517 O O . ASN A 1 76 ? 84.970 -7.710 40.880 1.00 24.86 75 ASN A O 1
ATOM 522 N N . ALA A 1 77 ? 85.116 -7.393 38.656 1.00 20.70 76 ALA A N 1
ATOM 523 C CA . ALA A 1 77 ? 86.608 -7.565 38.623 1.00 20.14 76 ALA A CA 1
ATOM 524 C C . ALA A 1 77 ? 87.218 -6.322 38.053 1.00 20.84 76 ALA A C 1
ATOM 525 O O . ALA A 1 77 ? 86.597 -5.666 37.203 1.00 19.53 76 ALA A O 1
ATOM 527 N N . THR A 1 78 ? 88.420 -5.968 38.475 1.00 18.72 77 THR A N 1
ATOM 528 C CA . THR A 1 78 ? 89.069 -4.798 38.005 1.00 22.44 77 THR A CA 1
ATOM 529 C C . THR A 1 78 ? 90.202 -5.234 37.073 1.00 20.56 77 THR A C 1
ATOM 530 O O . THR A 1 78 ? 91.065 -6.002 37.420 1.00 21.65 77 THR A O 1
ATOM 534 N N . CYS A 1 79 ? 90.181 -4.689 35.876 1.00 19.04 78 CYS A N 1
ATOM 535 C CA . CYS A 1 79 ? 91.278 -4.989 34.883 1.00 18.54 78 CYS A CA 1
ATOM 536 C C . CYS A 1 79 ? 92.658 -4.794 35.498 1.00 21.82 78 CYS A C 1
ATOM 537 O O . CYS A 1 79 ? 92.931 -3.804 36.152 1.00 22.89 78 CYS A O 1
ATOM 540 N N . VAL A 1 80 ? 93.533 -5.731 35.232 1.00 23.40 79 VAL A N 1
ATOM 541 C CA . VAL A 1 80 ? 94.921 -5.726 35.801 1.00 26.41 79 VAL A CA 1
ATOM 542 C C . VAL A 1 80 ? 95.782 -4.606 35.296 1.00 23.92 79 VAL A C 1
ATOM 543 O O . VAL A 1 80 ? 96.671 -4.179 36.019 1.00 20.97 79 VAL A O 1
ATOM 547 N N . ASP A 1 81 ? 95.548 -4.115 34.064 1.00 20.01 80 ASP A N 1
ATOM 548 C CA . ASP A 1 81 ? 96.301 -3.021 33.525 1.00 21.44 80 ASP A CA 1
ATOM 549 C C . ASP A 1 81 ? 95.622 -1.688 33.670 1.00 20.36 80 ASP A C 1
ATOM 550 O O . ASP A 1 81 ? 94.502 -1.472 33.149 1.00 21.24 80 ASP A O 1
ATOM 555 N N . ASP A 1 82 ? 96.299 -0.762 34.346 1.00 19.66 81 ASP A N 1
ATOM 556 C CA . ASP A 1 82 ? 95.936 0.596 34.348 1.00 18.78 81 ASP A CA 1
ATOM 557 C C . ASP A 1 82 ? 96.439 1.351 33.085 1.00 19.41 81 ASP A C 1
ATOM 558 O O . ASP A 1 82 ? 96.908 0.702 32.114 1.00 18.29 81 ASP A O 1
ATOM 563 N N . PHE A 1 83 ? 96.253 2.652 33.038 1.00 18.90 82 PHE A N 1
ATOM 564 C CA . PHE A 1 83 ? 96.553 3.387 31.798 1.00 18.84 82 PHE A CA 1
ATOM 565 C C . PHE A 1 83 ? 98.049 3.416 31.514 1.00 20.58 82 PHE A C 1
ATOM 566 O O . PHE A 1 83 ? 98.424 3.480 30.347 1.00 20.62 82 PHE A O 1
ATOM 574 N N . TYR A 1 84 ? 98.905 3.459 32.546 1.00 18.79 83 TYR A N 1
ATOM 575 C CA . TYR A 1 84 ? 100.352 3.403 32.305 1.00 18.33 83 TYR A CA 1
ATOM 576 C C . TYR A 1 84 ? 100.767 2.037 31.757 1.00 19.38 83 TYR A C 1
ATOM 577 O O . TYR A 1 84 ? 101.414 1.934 30.715 1.00 19.62 83 TYR A O 1
ATOM 586 N N . HIS A 1 85 ? 100.459 0.974 32.490 1.00 18.53 84 HIS A N 1
ATOM 587 C CA . HIS A 1 85 ? 100.861 -0.336 32.109 1.00 21.36 84 HIS A CA 1
ATOM 588 C C . HIS A 1 85 ? 100.226 -0.782 30.770 1.00 22.02 84 HIS A C 1
ATOM 589 O O . HIS A 1 85 ? 100.864 -1.449 29.979 1.00 21.68 84 HIS A O 1
ATOM 596 N N . GLY A 1 86 ? 98.975 -0.406 30.560 1.00 19.22 85 GLY A N 1
ATOM 597 C CA . GLY A 1 86 ? 98.271 -0.760 29.302 1.00 20.51 85 GLY A CA 1
ATOM 598 C C . GLY A 1 86 ? 98.921 -0.096 28.110 1.00 18.17 85 GLY A C 1
ATOM 599 O O . GLY A 1 86 ? 99.124 -0.743 27.064 1.00 18.00 85 GLY A O 1
ATOM 600 N N . THR A 1 87 ? 99.232 1.165 28.254 1.00 14.93 86 THR A N 1
ATOM 601 C CA . THR A 1 87 ? 99.785 1.920 27.113 1.00 18.59 86 THR A CA 1
ATOM 602 C C . THR A 1 87 ? 101.241 1.517 26.928 1.00 19.04 86 THR A C 1
ATOM 603 O O . THR A 1 87 ? 101.749 1.470 25.794 1.00 17.32 86 THR A O 1
ATOM 607 N N . LYS A 1 88 ? 101.973 1.268 28.002 1.00 17.82 87 LYS A N 1
ATOM 608 C CA . LYS A 1 88 ? 103.298 0.689 27.821 1.00 18.16 87 LYS A CA 1
ATOM 609 C C . LYS A 1 88 ? 103.275 -0.616 27.020 1.00 17.96 87 LYS A C 1
ATOM 610 O O . LYS A 1 88 ? 104.093 -0.799 26.094 1.00 19.14 87 LYS A O 1
ATOM 616 N N . ALA A 1 89 ? 102.382 -1.550 27.394 1.00 16.79 88 ALA A N 1
ATOM 617 C CA . ALA A 1 89 ? 102.239 -2.831 26.757 1.00 17.31 88 ALA A CA 1
ATOM 618 C C . ALA A 1 89 ? 101.889 -2.618 25.287 1.00 16.08 88 ALA A C 1
ATOM 619 O O . ALA A 1 89 ? 102.428 -3.336 24.403 1.00 18.85 88 ALA A O 1
ATOM 621 N N . ALA A 1 90 ? 101.036 -1.636 25.022 1.00 16.56 89 ALA A N 1
ATOM 622 C CA . ALA A 1 90 ? 100.611 -1.316 23.612 1.00 15.40 89 ALA A CA 1
ATOM 623 C C . ALA A 1 90 ? 101.866 -0.917 22.800 1.00 17.41 89 ALA A C 1
ATOM 624 O O . ALA A 1 90 ? 102.141 -1.513 21.743 1.00 15.05 89 ALA A O 1
ATOM 626 N N . LEU A 1 91 ? 102.642 0.015 23.384 1.00 17.49 90 LEU A N 1
ATOM 627 C CA . LEU A 1 91 ? 103.859 0.492 22.683 1.00 16.52 90 LEU A CA 1
ATOM 628 C C . LEU A 1 91 ? 104.851 -0.632 22.416 1.00 16.44 90 LEU A C 1
ATOM 629 O O . LEU A 1 91 ? 105.484 -0.707 21.301 1.00 16.94 90 LEU A O 1
ATOM 634 N N . VAL A 1 92 ? 105.095 -1.499 23.396 1.00 18.82 91 VAL A N 1
ATOM 635 C CA . VAL A 1 92 ? 106.061 -2.580 23.215 1.00 17.58 91 VAL A CA 1
ATOM 636 C C . VAL A 1 92 ? 105.578 -3.501 22.088 1.00 18.69 91 VAL A C 1
ATOM 637 O O . VAL A 1 92 ? 106.370 -4.132 21.419 1.00 19.66 91 VAL A O 1
ATOM 641 N N . GLY A 1 93 ? 104.263 -3.581 21.923 1.00 15.70 92 GLY A N 1
ATOM 642 C CA . GLY A 1 93 ? 103.648 -4.421 20.878 1.00 15.67 92 GLY A CA 1
ATOM 643 C C . GLY A 1 93 ? 103.439 -3.699 19.532 1.00 14.91 92 GLY A C 1
ATOM 644 O O . GLY A 1 93 ? 102.869 -4.280 18.629 1.00 17.91 92 GLY A O 1
ATOM 645 N N . GLY A 1 94 ? 103.867 -2.477 19.435 1.00 14.42 93 GLY A N 1
ATOM 646 C CA . GLY A 1 94 ? 103.800 -1.712 18.188 1.00 16.24 93 GLY A CA 1
ATOM 647 C C . GLY A 1 94 ? 102.502 -0.967 17.941 1.00 17.02 93 GLY A C 1
ATOM 648 O O . GLY A 1 94 ? 102.217 -0.571 16.798 1.00 15.88 93 GLY A O 1
ATOM 649 N N . THR A 1 95 ? 101.774 -0.636 19.016 1.00 15.63 94 THR A N 1
ATOM 650 C CA . THR A 1 95 ? 100.528 0.147 18.927 1.00 16.28 94 THR A CA 1
ATOM 651 C C . THR A 1 95 ? 100.807 1.456 19.607 1.00 16.36 94 THR A C 1
ATOM 652 O O . THR A 1 95 ? 101.290 1.440 20.745 1.00 17.44 94 THR A O 1
ATOM 656 N N . THR A 1 96 ? 100.560 2.565 18.918 1.00 14.91 95 THR A N 1
ATOM 657 C CA . THR A 1 96 ? 100.898 3.903 19.348 1.00 15.47 95 THR A CA 1
ATOM 658 C C . THR A 1 96 ? 99.709 4.784 19.684 1.00 17.71 95 THR A C 1
ATOM 659 O O . THR A 1 96 ? 99.858 5.942 20.061 1.00 17.14 95 THR A O 1
ATOM 663 N N . MET A 1 97 ? 98.486 4.276 19.476 1.00 16.67 96 MET A N 1
ATOM 664 C CA . MET A 1 97 ? 97.307 4.954 19.984 1.00 16.27 96 MET A CA 1
ATOM 665 C C . MET A 1 97 ? 96.339 3.890 20.463 1.00 15.65 96 MET A C 1
ATOM 666 O O . MET A 1 97 ? 96.118 2.830 19.855 1.00 13.88 96 MET A O 1
ATOM 671 N N . ILE A 1 98 ? 95.668 4.212 21.563 1.00 15.70 97 ILE A N 1
ATOM 672 C CA . ILE A 1 98 ? 94.621 3.411 22.091 1.00 15.78 97 ILE A CA 1
ATOM 673 C C . ILE A 1 98 ? 93.318 4.212 22.239 1.00 15.34 97 ILE A C 1
ATOM 674 O O . ILE A 1 98 ? 93.357 5.409 22.455 1.00 15.51 97 ILE A O 1
ATOM 679 N N . ILE A 1 99 ? 92.166 3.552 22.002 1.00 15.99 98 ILE A N 1
ATOM 680 C CA . ILE A 1 99 ? 90.876 4.135 22.276 1.00 15.99 98 ILE A CA 1
ATOM 681 C C . ILE A 1 99 ? 90.296 3.309 23.423 1.00 15.69 98 ILE A C 1
ATOM 682 O O . ILE A 1 99 ? 90.158 2.049 23.366 1.00 17.22 98 ILE A O 1
ATOM 687 N N . GLY A 1 100 ? 90.056 3.993 24.526 1.00 16.92 99 GLY A N 1
ATOM 688 C CA . GLY A 1 100 ? 89.538 3.324 25.649 1.00 15.13 99 GLY A CA 1
ATOM 689 C C . GLY A 1 100 ? 88.008 3.457 25.758 1.00 16.94 99 GLY A C 1
ATOM 690 O O . GLY A 1 100 ? 87.364 4.299 25.134 1.00 18.89 99 GLY A O 1
ATOM 691 N N . HIS A 1 101 ? 87.432 2.609 26.572 1.00 16.37 100 HIS A N 1
ATOM 692 C CA . HIS A 1 101 ? 85.965 2.586 26.793 1.00 19.23 100 HIS A CA 1
ATOM 693 C C . HIS A 1 101 ? 85.557 3.215 28.112 1.00 19.35 100 HIS A C 1
ATOM 694 O O . HIS A 1 101 ? 86.184 2.970 29.124 1.00 22.60 100 HIS A O 1
ATOM 701 N N . VAL A 1 102 ? 84.537 4.014 28.027 1.00 20.20 101 VAL A N 1
ATOM 702 C CA . VAL A 1 102 ? 83.822 4.606 29.187 1.00 20.19 101 VAL A CA 1
ATOM 703 C C . VAL A 1 102 ? 82.508 3.840 29.274 1.00 20.53 101 VAL A C 1
ATOM 704 O O . VAL A 1 102 ? 81.805 3.659 28.242 1.00 17.51 101 VAL A O 1
ATOM 708 N N . LEU A 1 103 ? 82.146 3.325 30.475 1.00 18.41 102 LEU A N 1
ATOM 709 C CA . LEU A 1 103 ? 80.958 2.567 30.608 1.00 17.84 102 LEU A CA 1
ATOM 710 C C . LEU A 1 103 ? 80.147 3.021 31.874 1.00 19.71 102 LEU A C 1
ATOM 711 O O . LEU A 1 103 ? 80.343 2.458 32.937 1.00 21.01 102 LEU A O 1
ATOM 716 N N . PRO A 1 104 ? 79.275 4.002 31.682 1.00 20.33 103 PRO A N 1
ATOM 717 C CA . PRO A 1 104 ? 78.458 4.489 32.840 1.00 22.08 103 PRO A CA 1
ATOM 718 C C . PRO A 1 104 ? 77.474 3.397 33.237 1.00 25.27 103 PRO A C 1
ATOM 719 O O . PRO A 1 104 ? 76.907 2.655 32.359 1.00 20.98 103 PRO A O 1
ATOM 723 N N . ASP A 1 105 ? 77.256 3.221 34.548 1.00 24.42 104 ASP A N 1
ATOM 724 C CA . ASP A 1 105 ? 76.155 2.358 34.977 1.00 22.88 104 ASP A CA 1
ATOM 725 C C . ASP A 1 105 ? 74.830 2.895 34.445 1.00 18.83 104 ASP A C 1
ATOM 726 O O . ASP A 1 105 ? 74.657 4.093 34.210 1.00 20.43 104 ASP A O 1
ATOM 731 N N . LYS A 1 106 ? 73.864 2.022 34.206 1.00 19.74 105 LYS A N 1
ATOM 732 C CA . LYS A 1 106 ? 72.546 2.465 33.767 1.00 22.08 105 LYS A CA 1
ATOM 733 C C . LYS A 1 106 ? 71.949 3.493 34.756 1.00 22.59 105 LYS A C 1
ATOM 734 O O . LYS A 1 106 ? 72.236 3.396 35.964 1.00 23.53 105 LYS A O 1
ATOM 740 N N . GLU A 1 107 ? 71.280 4.477 34.173 1.00 23.83 106 GLU A N 1
ATOM 741 C CA . GLU A 1 107 ? 70.709 5.655 34.836 1.00 25.45 106 GLU A CA 1
ATOM 742 C C . GLU A 1 107 ? 71.740 6.555 35.524 1.00 23.34 106 GLU A C 1
ATOM 743 O O . GLU A 1 107 ? 71.363 7.350 36.386 1.00 20.44 106 GLU A O 1
ATOM 749 N N . THR A 1 108 ? 73.027 6.493 35.139 1.00 20.26 107 THR A N 1
ATOM 750 C CA . THR A 1 108 ? 74.056 7.391 35.662 1.00 21.28 107 THR A CA 1
ATOM 751 C C . THR A 1 108 ? 74.661 8.192 34.501 1.00 25.23 107 THR A C 1
ATOM 752 O O . THR A 1 108 ? 74.523 7.814 33.314 1.00 20.29 107 THR A O 1
ATOM 756 N N . SER A 1 109 ? 75.313 9.288 34.837 1.00 20.34 108 SER A N 1
ATOM 757 C CA . SER A 1 109 ? 75.750 10.240 33.928 1.00 22.55 108 SER A CA 1
ATOM 758 C C . SER A 1 109 ? 76.921 9.702 33.008 1.00 18.90 108 SER A C 1
ATOM 759 O O . SER A 1 109 ? 77.967 9.250 33.452 1.00 19.54 108 SER A O 1
ATOM 762 N N . LEU A 1 110 ? 76.700 9.911 31.730 1.00 20.31 109 LEU A N 1
ATOM 763 C CA . LEU A 1 110 ? 77.763 9.694 30.727 1.00 21.21 109 LEU A CA 1
ATOM 764 C C . LEU A 1 110 ? 78.966 10.632 30.897 1.00 19.83 109 LEU A C 1
ATOM 765 O O . LEU A 1 110 ? 80.136 10.177 30.811 1.00 21.41 109 LEU A O 1
ATOM 770 N N . VAL A 1 111 ? 78.703 11.918 31.145 1.00 19.02 110 VAL A N 1
ATOM 771 C CA . VAL A 1 111 ? 79.743 12.876 31.320 1.00 20.70 110 VAL A CA 1
ATOM 772 C C . VAL A 1 111 ? 80.570 12.541 32.559 1.00 22.02 110 VAL A C 1
ATOM 773 O O . VAL A 1 111 ? 81.793 12.630 32.498 1.00 18.81 110 VAL A O 1
ATOM 777 N N . ASP A 1 112 ? 79.949 12.187 33.701 1.00 20.81 111 ASP A N 1
ATOM 778 C CA . ASP A 1 112 ? 80.740 11.889 34.881 1.00 21.83 111 ASP A CA 1
ATOM 779 C C . ASP A 1 112 ? 81.692 10.685 34.661 1.00 21.20 111 ASP A C 1
ATOM 780 O O . ASP A 1 112 ? 82.845 10.684 35.108 1.00 20.92 111 ASP A O 1
ATOM 785 N N . ALA A 1 113 ? 81.180 9.669 33.948 1.00 18.30 112 ALA A N 1
ATOM 786 C CA . ALA A 1 113 ? 81.949 8.490 33.712 1.00 18.11 112 ALA A CA 1
ATOM 787 C C . ALA A 1 113 ? 83.162 8.889 32.786 1.00 18.17 112 ALA A C 1
ATOM 788 O O . ALA A 1 113 ? 84.286 8.434 33.000 1.00 17.32 112 ALA A O 1
ATOM 790 N N . TYR A 1 114 ? 82.911 9.744 31.811 1.00 17.10 113 TYR A N 1
ATOM 791 C CA . TYR A 1 114 ? 83.982 10.235 30.861 1.00 18.44 113 TYR A CA 1
ATOM 792 C C . TYR A 1 114 ? 85.032 11.000 31.648 1.00 19.15 113 TYR A C 1
ATOM 793 O O . TYR A 1 114 ? 86.223 10.768 31.501 1.00 15.72 113 TYR A O 1
ATOM 802 N N . GLU A 1 115 ? 84.567 11.932 32.504 1.00 18.55 114 GLU A N 1
ATOM 803 C CA . GLU A 1 115 ? 85.508 12.710 33.319 1.00 18.87 114 GLU A CA 1
ATOM 804 C C . GLU A 1 115 ? 86.354 11.851 34.255 1.00 17.40 114 GLU A C 1
ATOM 805 O O . GLU A 1 115 ? 87.572 12.115 34.394 1.00 17.92 114 GLU A O 1
ATOM 811 N N . LYS A 1 116 ? 85.781 10.826 34.884 1.00 17.86 115 LYS A N 1
ATOM 812 C CA . LYS A 1 116 ? 86.508 9.940 35.740 1.00 18.36 115 LYS A CA 1
ATOM 813 C C . LYS A 1 116 ? 87.656 9.240 34.937 1.00 21.28 115 LYS A C 1
ATOM 814 O O . LYS A 1 116 ? 88.745 9.075 35.400 1.00 18.75 115 LYS A O 1
ATOM 820 N N . CYS A 1 117 ? 87.319 8.857 33.733 1.00 19.16 116 CYS A N 1
ATOM 821 C CA A CYS A 1 117 ? 88.283 8.207 32.836 0.50 20.73 116 CYS A CA 1
ATOM 822 C CA B CYS A 1 117 ? 88.277 8.189 32.814 0.50 19.00 116 CYS A CA 1
ATOM 823 C C . CYS A 1 117 ? 89.421 9.124 32.449 1.00 18.69 116 CYS A C 1
ATOM 824 O O . CYS A 1 117 ? 90.599 8.718 32.537 1.00 20.80 116 CYS A O 1
ATOM 829 N N . ARG A 1 118 ? 89.097 10.356 32.058 1.00 18.91 117 ARG A N 1
ATOM 830 C CA . ARG A 1 118 ? 90.055 11.356 31.733 1.00 18.24 117 ARG A CA 1
ATOM 831 C C . ARG A 1 118 ? 91.016 11.500 32.910 1.00 19.54 117 ARG A C 1
ATOM 832 O O . ARG A 1 118 ? 92.240 11.668 32.728 1.00 17.74 117 ARG A O 1
ATOM 840 N N . GLY A 1 119 ? 90.481 11.449 34.122 1.00 19.71 118 GLY A N 1
ATOM 841 C CA . GLY A 1 119 ? 91.337 11.626 35.292 1.00 18.81 118 GLY A CA 1
ATOM 842 C C . GLY A 1 119 ? 92.283 10.498 35.575 1.00 20.93 118 GLY A C 1
ATOM 843 O O . GLY A 1 119 ? 93.350 10.690 36.116 1.00 21.65 118 GLY A O 1
ATOM 844 N N . LEU A 1 120 ? 91.884 9.278 35.183 1.00 19.02 119 LEU A N 1
ATOM 845 C CA . LEU A 1 120 ? 92.682 8.134 35.367 1.00 21.46 119 LEU A CA 1
ATOM 846 C C . LEU A 1 120 ? 93.731 8.069 34.257 1.00 20.94 119 LEU A C 1
ATOM 847 O O . LEU A 1 120 ? 94.788 7.556 34.477 1.00 22.37 119 LEU A O 1
ATOM 852 N N . ALA A 1 121 ? 93.414 8.596 33.083 1.00 19.03 120 ALA A N 1
ATOM 853 C CA . ALA A 1 121 ? 94.285 8.421 31.961 1.00 18.07 120 ALA A CA 1
ATOM 854 C C . ALA A 1 121 ? 95.283 9.561 31.705 1.00 18.20 120 ALA A C 1
ATOM 855 O O . ALA A 1 121 ? 96.452 9.289 31.429 1.00 18.06 120 ALA A O 1
ATOM 857 N N . ASP A 1 122 ? 94.835 10.820 31.767 1.00 19.34 121 ASP A N 1
ATOM 858 C CA . ASP A 1 122 ? 95.677 11.960 31.464 1.00 19.23 121 ASP A CA 1
ATOM 859 C C . ASP A 1 122 ? 97.058 11.948 32.127 1.00 20.94 121 ASP A C 1
ATOM 860 O O . ASP A 1 122 ? 98.051 12.231 31.483 1.00 19.22 121 ASP A O 1
ATOM 865 N N . PRO A 1 123 ? 97.133 11.607 33.410 1.00 20.44 122 PRO A N 1
ATOM 866 C CA . PRO A 1 123 ? 98.428 11.644 34.076 1.00 21.63 122 PRO A CA 1
ATOM 867 C C . PRO A 1 123 ? 99.251 10.408 33.951 1.00 20.94 122 PRO A C 1
ATOM 868 O O . PRO A 1 123 ? 100.436 10.407 34.389 1.00 19.73 122 PRO A O 1
ATOM 872 N N . LYS A 1 124 ? 98.740 9.385 33.235 1.00 19.42 123 LYS A N 1
ATOM 873 C CA . LYS A 1 124 ? 99.329 8.093 33.208 1.00 19.53 123 LYS A CA 1
ATOM 874 C C . LYS A 1 124 ? 99.701 7.614 31.777 1.00 19.51 123 LYS A C 1
ATOM 875 O O . LYS A 1 124 ? 100.606 6.826 31.653 1.00 20.45 123 LYS A O 1
ATOM 881 N N . VAL A 1 125 ? 98.940 8.003 30.778 1.00 19.30 124 VAL A N 1
ATOM 882 C CA . VAL A 1 125 ? 99.168 7.378 29.460 1.00 18.67 124 VAL A CA 1
ATOM 883 C C . VAL A 1 125 ? 100.587 7.695 28.941 1.00 17.37 124 VAL A C 1
ATOM 884 O O . VAL A 1 125 ? 101.087 8.826 29.053 1.00 18.35 124 VAL A O 1
ATOM 888 N N . CYS A 1 126 ? 101.139 6.691 28.265 1.00 18.27 125 CYS A N 1
ATOM 889 C CA . CYS A 1 126 ? 102.412 6.787 27.618 1.00 19.29 125 CYS A CA 1
ATOM 890 C C . CYS A 1 126 ? 102.276 7.150 26.145 1.00 19.68 125 CYS A C 1
ATOM 891 O O . CYS A 1 126 ? 103.256 7.481 25.530 1.00 20.89 125 CYS A O 1
ATOM 894 N N . CYS A 1 127 ? 101.108 6.933 25.555 1.00 17.91 126 CYS A N 1
ATOM 895 C CA . CYS A 1 127 ? 100.874 7.159 24.133 1.00 19.38 126 CYS A CA 1
ATOM 896 C C . CYS A 1 127 ? 99.578 7.939 23.965 1.00 20.96 126 CYS A C 1
ATOM 897 O O . CYS A 1 127 ? 98.771 8.098 24.897 1.00 18.77 126 CYS A O 1
ATOM 900 N N . ASP A 1 128 ? 99.354 8.441 22.766 1.00 16.46 127 ASP A N 1
ATOM 901 C CA . ASP A 1 128 ? 98.155 9.158 22.471 1.00 17.04 127 ASP A CA 1
ATOM 902 C C . ASP A 1 128 ? 96.908 8.258 22.654 1.00 14.86 127 ASP A C 1
ATOM 903 O O . ASP A 1 128 ? 96.960 7.021 22.510 1.00 16.18 127 ASP A O 1
ATOM 908 N N . TYR A 1 129 ? 95.796 8.862 23.005 1.00 15.52 128 TYR A N 1
ATOM 909 C CA . TYR A 1 129 ? 94.568 8.136 23.222 1.00 16.13 128 TYR A CA 1
ATOM 910 C C . TYR A 1 129 ? 93.331 8.968 23.021 1.00 14.63 128 TYR A C 1
ATOM 911 O O . TYR A 1 129 ? 93.387 10.227 22.942 1.00 14.67 128 TYR A O 1
ATOM 920 N N . ALA A 1 130 ? 92.202 8.278 22.950 1.00 16.59 129 ALA A N 1
ATOM 921 C CA . ALA A 1 130 ? 90.871 8.904 22.983 1.00 15.91 129 ALA A CA 1
ATOM 922 C C . ALA A 1 130 ? 89.876 7.924 23.586 1.00 14.54 129 ALA A C 1
ATOM 923 O O . ALA A 1 130 ? 90.265 6.867 24.043 1.00 15.45 129 ALA A O 1
ATOM 925 N N . LEU A 1 131 ? 88.594 8.281 23.629 1.00 16.10 130 LEU A N 1
ATOM 926 C CA . LEU A 1 131 ? 87.609 7.483 24.384 1.00 15.71 130 LEU A CA 1
ATOM 927 C C . LEU A 1 131 ? 86.281 7.327 23.632 1.00 14.56 130 LEU A C 1
ATOM 928 O O . LEU A 1 131 ? 85.793 8.290 23.014 1.00 17.19 130 LEU A O 1
ATOM 933 N N . HIS A 1 132 ? 85.742 6.116 23.650 1.00 15.50 131 HIS A N 1
ATOM 934 C CA . HIS A 1 132 ? 84.366 5.863 23.260 1.00 13.96 131 HIS A CA 1
ATOM 935 C C . HIS A 1 132 ? 83.524 6.007 24.546 1.00 16.24 131 HIS A C 1
ATOM 936 O O . HIS A 1 132 ? 83.997 5.589 25.569 1.00 19.52 131 HIS A O 1
ATOM 943 N N . VAL A 1 133 ? 82.318 6.476 24.383 1.00 17.04 132 VAL A N 1
ATOM 944 C CA . VAL A 1 133 ? 81.367 6.566 25.530 1.00 16.40 132 VAL A CA 1
ATOM 945 C C . VAL A 1 133 ? 80.200 5.596 25.342 1.00 18.65 132 VAL A C 1
ATOM 946 O O . VAL A 1 133 ? 79.445 5.605 24.355 1.00 15.61 132 VAL A O 1
ATOM 950 N N . GLY A 1 134 ? 80.038 4.753 26.342 1.00 16.75 133 GLY A N 1
ATOM 951 C CA . GLY A 1 134 ? 78.962 3.783 26.425 1.00 16.61 133 GLY A CA 1
ATOM 952 C C . GLY A 1 134 ? 77.641 4.412 26.670 1.00 18.71 133 GLY A C 1
ATOM 953 O O . GLY A 1 134 ? 77.531 5.272 27.563 1.00 17.11 133 GLY A O 1
ATOM 954 N N . ILE A 1 135 ? 76.652 4.075 25.850 1.00 17.65 134 ILE A N 1
ATOM 955 C CA . ILE A 1 135 ? 75.281 4.511 26.085 1.00 18.49 134 ILE A CA 1
ATOM 956 C C . ILE A 1 135 ? 74.522 3.339 26.619 1.00 19.84 134 ILE A C 1
ATOM 957 O O . ILE A 1 135 ? 74.062 2.426 25.856 1.00 18.07 134 ILE A O 1
ATOM 962 N N . THR A 1 136 ? 74.389 3.303 27.944 1.00 18.54 135 THR A N 1
ATOM 963 C CA . THR A 1 136 ? 73.833 2.135 28.609 1.00 18.69 135 THR A CA 1
ATOM 964 C C . THR A 1 136 ? 72.407 2.216 29.134 1.00 19.14 135 THR A C 1
ATOM 965 O O . THR A 1 136 ? 71.964 1.305 29.778 1.00 18.97 135 THR A O 1
ATOM 969 N N . TRP A 1 137 ? 71.720 3.263 28.768 1.00 17.85 136 TRP A N 1
ATOM 970 C CA . TRP A 1 137 ? 70.317 3.451 29.033 1.00 19.89 136 TRP A CA 1
ATOM 971 C C . TRP A 1 137 ? 69.902 4.615 28.196 1.00 19.45 136 TRP A C 1
ATOM 972 O O . TRP A 1 137 ? 70.763 5.239 27.518 1.00 20.15 136 TRP A O 1
ATOM 983 N N . TRP A 1 138 ? 68.601 4.904 28.169 1.00 18.45 137 TRP A N 1
ATOM 984 C CA . TRP A 1 138 ? 68.118 5.998 27.323 1.00 19.25 137 TRP A CA 1
ATOM 985 C C . TRP A 1 138 ? 67.024 6.820 28.028 1.00 22.60 137 TRP A C 1
ATOM 986 O O . TRP A 1 138 ? 66.135 6.262 28.669 1.00 20.57 137 TRP A O 1
ATOM 997 N N . ALA A 1 139 ? 67.124 8.111 27.842 1.00 21.75 138 ALA A N 1
ATOM 998 C CA . ALA A 1 139 ? 66.181 9.101 28.312 1.00 23.71 138 ALA A CA 1
ATOM 999 C C . ALA A 1 139 ? 66.588 10.432 27.719 1.00 24.21 138 ALA A C 1
ATOM 1000 O O . ALA A 1 139 ? 67.725 10.600 27.229 1.00 22.49 138 ALA A O 1
ATOM 1002 N N . PRO A 1 140 ? 65.708 11.451 27.797 1.00 27.02 139 PRO A N 1
ATOM 1003 C CA . PRO A 1 140 ? 66.115 12.784 27.332 1.00 27.57 139 PRO A CA 1
ATOM 1004 C C . PRO A 1 140 ? 67.409 13.283 27.953 1.00 26.52 139 PRO A C 1
ATOM 1005 O O . PRO A 1 140 ? 68.195 13.915 27.266 1.00 29.75 139 PRO A O 1
ATOM 1009 N N . LYS A 1 141 ? 67.716 12.961 29.217 1.00 23.90 140 LYS A N 1
ATOM 1010 C CA . LYS A 1 141 ? 68.990 13.414 29.815 1.00 25.56 140 LYS A CA 1
ATOM 1011 C C . LYS A 1 141 ? 70.233 12.881 29.032 1.00 22.15 140 LYS A C 1
ATOM 1012 O O . LYS A 1 141 ? 71.244 13.544 28.900 1.00 23.32 140 LYS A O 1
ATOM 1018 N N . VAL A 1 142 ? 70.101 11.636 28.611 1.00 22.70 141 VAL A N 1
ATOM 1019 C CA . VAL A 1 142 ? 71.181 10.911 27.931 1.00 20.17 141 VAL A CA 1
ATOM 1020 C C . VAL A 1 142 ? 71.432 11.624 26.603 1.00 22.52 141 VAL A C 1
ATOM 1021 O O . VAL A 1 142 ? 72.586 11.855 26.233 1.00 21.94 141 VAL A O 1
ATOM 1025 N N . LYS A 1 143 ? 70.389 11.930 25.878 1.00 22.30 142 LYS A N 1
ATOM 1026 C CA . LYS A 1 143 ? 70.568 12.637 24.613 1.00 24.58 142 LYS A CA 1
ATOM 1027 C C . LYS A 1 143 ? 71.305 13.969 24.751 1.00 24.24 142 LYS A C 1
ATOM 1028 O O . LYS A 1 143 ? 72.178 14.364 23.943 1.00 24.42 142 LYS A O 1
ATOM 1034 N N . ALA A 1 144 ? 70.954 14.724 25.786 1.00 21.26 143 ALA A N 1
ATOM 1035 C CA . ALA A 1 144 ? 71.639 15.996 26.014 1.00 23.51 143 ALA A CA 1
ATOM 1036 C C . ALA A 1 144 ? 73.122 15.769 26.294 1.00 19.89 143 ALA A C 1
ATOM 1037 O O . ALA A 1 144 ? 73.973 16.577 25.938 1.00 21.00 143 ALA A O 1
ATOM 1039 N N . GLU A 1 145 ? 73.409 14.722 27.043 1.00 18.66 144 GLU A N 1
ATOM 1040 C CA . GLU A 1 145 ? 74.794 14.428 27.400 1.00 20.27 144 GLU A CA 1
ATOM 1041 C C . GLU A 1 145 ? 75.609 14.012 26.173 1.00 19.09 144 GLU A C 1
ATOM 1042 O O . GLU A 1 145 ? 76.781 14.414 26.031 1.00 20.05 144 GLU A O 1
ATOM 1048 N N . MET A 1 146 ? 74.945 13.271 25.290 1.00 20.19 145 MET A N 1
ATOM 1049 C CA . MET A 1 146 ? 75.630 12.890 23.996 1.00 20.39 145 MET A CA 1
ATOM 1050 C C . MET A 1 146 ? 76.029 14.146 23.263 1.00 20.63 145 MET A C 1
ATOM 1051 O O . MET A 1 146 ? 77.174 14.254 22.732 1.00 19.99 145 MET A O 1
ATOM 1056 N N . GLU A 1 147 ? 75.130 15.108 23.208 1.00 19.15 146 GLU A N 1
ATOM 1057 C CA . GLU A 1 147 ? 75.398 16.369 22.491 1.00 21.98 146 GLU A CA 1
ATOM 1058 C C . GLU A 1 147 ? 76.561 17.122 23.115 1.00 21.77 146 GLU A C 1
ATOM 1059 O O . GLU A 1 147 ? 77.443 17.610 22.437 1.00 22.12 146 GLU A O 1
ATOM 1065 N N . THR A 1 148 ? 76.575 17.155 24.427 1.00 20.58 147 THR A N 1
ATOM 1066 C CA . THR A 1 148 ? 77.680 17.759 25.143 1.00 24.90 147 THR A CA 1
ATOM 1067 C C . THR A 1 148 ? 79.060 17.122 24.885 1.00 19.24 147 THR A C 1
ATOM 1068 O O . THR A 1 148 ? 80.069 17.800 24.700 1.00 22.42 147 THR A O 1
ATOM 1072 N N . LEU A 1 149 ? 79.062 15.814 24.905 1.00 19.00 148 LEU A N 1
ATOM 1073 C CA . LEU A 1 149 ? 80.271 15.065 24.708 1.00 17.10 148 LEU A CA 1
ATOM 1074 C C . LEU A 1 149 ? 80.862 15.310 23.303 1.00 15.83 148 LEU A C 1
ATOM 1075 O O . LEU A 1 149 ? 82.054 15.452 23.174 1.00 17.40 148 LEU A O 1
ATOM 1080 N N . VAL A 1 150 ? 80.007 15.277 22.284 1.00 17.31 149 VAL A N 1
ATOM 1081 C CA . VAL A 1 150 ? 80.461 15.549 20.951 1.00 18.38 149 VAL A CA 1
ATOM 1082 C C . VAL A 1 150 ? 80.871 16.981 20.787 1.00 19.60 149 VAL A C 1
ATOM 1083 O O . VAL A 1 150 ? 81.956 17.273 20.228 1.00 19.91 149 VAL A O 1
ATOM 1087 N N . ARG A 1 151 ? 80.078 17.900 21.333 1.00 22.49 150 ARG A N 1
ATOM 1088 C CA . ARG A 1 151 ? 80.380 19.338 21.136 1.00 24.47 150 ARG A CA 1
ATOM 1089 C C . ARG A 1 151 ? 81.601 19.803 21.892 1.00 21.95 150 ARG A C 1
ATOM 1090 O O . ARG A 1 151 ? 82.394 20.607 21.400 1.00 25.73 150 ARG A O 1
ATOM 1098 N N . GLU A 1 152 ? 81.750 19.338 23.111 1.00 24.30 151 GLU A N 1
ATOM 1099 C CA . GLU A 1 152 ? 82.743 19.909 24.009 1.00 25.12 151 GLU A CA 1
ATOM 1100 C C . GLU A 1 152 ? 83.825 18.984 24.460 1.00 24.52 151 GLU A C 1
ATOM 1101 O O . GLU A 1 152 ? 84.820 19.468 24.973 1.00 24.92 151 GLU A O 1
ATOM 1107 N N . LYS A 1 153 ? 83.675 17.660 24.362 1.00 21.48 152 LYS A N 1
ATOM 1108 C CA . LYS A 1 153 ? 84.590 16.774 25.039 1.00 19.85 152 LYS A CA 1
ATOM 1109 C C . LYS A 1 153 ? 85.422 15.828 24.065 1.00 17.31 152 LYS A C 1
ATOM 1110 O O . LYS A 1 153 ? 86.019 14.859 24.520 1.00 18.38 152 LYS A O 1
ATOM 1116 N N . GLY A 1 154 ? 85.398 16.174 22.779 1.00 18.19 153 GLY A N 1
ATOM 1117 C CA . GLY A 1 154 ? 86.208 15.415 21.835 1.00 18.36 153 GLY A CA 1
ATOM 1118 C C . GLY A 1 154 ? 85.829 13.944 21.663 1.00 18.06 153 GLY A C 1
ATOM 1119 O O . GLY A 1 154 ? 86.694 13.094 21.313 1.00 17.45 153 GLY A O 1
ATOM 1120 N N . VAL A 1 155 ? 84.528 13.638 21.784 1.00 16.82 154 VAL A N 1
ATOM 1121 C CA . VAL A 1 155 ? 83.988 12.328 21.534 1.00 16.73 154 VAL A CA 1
ATOM 1122 C C . VAL A 1 155 ? 83.297 12.339 20.145 1.00 15.55 154 VAL A C 1
ATOM 1123 O O . VAL A 1 155 ? 82.613 13.277 19.812 1.00 16.75 154 VAL A O 1
ATOM 1127 N N . ASN A 1 156 ? 83.477 11.292 19.372 1.00 16.18 155 ASN A N 1
ATOM 1128 C CA . ASN A 1 156 ? 82.664 11.068 18.228 1.00 14.99 155 ASN A CA 1
ATOM 1129 C C . ASN A 1 156 ? 82.159 9.678 17.993 1.00 16.58 155 ASN A C 1
ATOM 1130 O O . ASN A 1 156 ? 81.624 9.359 16.915 1.00 15.28 155 ASN A O 1
ATOM 1135 N N . SER A 1 157 ? 82.195 8.860 19.012 1.00 17.06 156 SER A N 1
ATOM 1136 C CA A SER A 1 157 ? 81.905 7.470 18.954 0.50 16.66 156 SER A CA 1
ATOM 1137 C CA B SER A 1 157 ? 81.857 7.466 18.933 0.50 17.09 156 SER A CA 1
ATOM 1138 C C . SER A 1 157 ? 81.273 6.981 20.248 1.00 16.74 156 SER A C 1
ATOM 1139 O O . SER A 1 157 ? 81.828 7.258 21.339 1.00 15.44 156 SER A O 1
ATOM 1144 N N . PHE A 1 158 ? 80.180 6.279 20.124 1.00 16.99 157 PHE A N 1
ATOM 1145 C CA . PHE A 1 158 ? 79.374 5.761 21.302 1.00 16.27 157 PHE A CA 1
ATOM 1146 C C . PHE A 1 158 ? 79.296 4.272 21.181 1.00 18.53 157 PHE A C 1
ATOM 1147 O O . PHE A 1 158 ? 79.168 3.753 20.068 1.00 21.25 157 PHE A O 1
ATOM 1155 N N . GLN A 1 159 ? 79.273 3.574 22.318 1.00 16.48 158 GLN A N 1
ATOM 1156 C CA . GLN A 1 159 ? 79.219 2.137 22.339 1.00 17.24 158 GLN A CA 1
ATOM 1157 C C . GLN A 1 159 ? 77.911 1.705 22.962 1.00 18.66 158 GLN A C 1
ATOM 1158 O O . GLN A 1 159 ? 77.567 2.215 24.038 1.00 18.66 158 GLN A O 1
ATOM 1164 N N . MET A 1 160 ? 77.190 0.829 22.265 1.00 16.73 159 MET A N 1
ATOM 1165 C CA A MET A 1 160 ? 75.913 0.302 22.768 0.50 19.76 159 MET A CA 1
ATOM 1166 C CA B MET A 1 160 ? 75.948 0.312 22.819 0.50 18.03 159 MET A CA 1
ATOM 1167 C C . MET A 1 160 ? 75.964 -1.177 22.845 1.00 17.97 159 MET A C 1
ATOM 1168 O O . MET A 1 160 ? 76.741 -1.824 22.136 1.00 18.70 159 MET A O 1
ATOM 1177 N N . PHE A 1 161 ? 75.107 -1.725 23.730 1.00 15.97 160 PHE A N 1
ATOM 1178 C CA . PHE A 1 161 ? 74.943 -3.153 23.854 1.00 15.95 160 PHE A CA 1
ATOM 1179 C C . PHE A 1 161 ? 73.527 -3.606 23.596 1.00 18.31 160 PHE A C 1
ATOM 1180 O O . PHE A 1 161 ? 72.605 -3.061 24.163 1.00 16.04 160 PHE A O 1
ATOM 1188 N N . MET A 1 162 ? 73.341 -4.686 22.820 1.00 15.41 161 MET A N 1
ATOM 1189 C CA . MET A 1 162 ? 72.100 -5.356 22.704 1.00 16.63 161 MET A CA 1
ATOM 1190 C C . MET A 1 162 ? 71.938 -6.503 23.714 1.00 15.35 161 MET A C 1
ATOM 1191 O O . MET A 1 162 ? 70.943 -7.134 23.771 1.00 16.26 161 MET A O 1
ATOM 1196 N N . THR A 1 163 ? 72.960 -6.696 24.526 1.00 16.82 162 THR A N 1
ATOM 1197 C CA . THR A 1 163 ? 72.989 -7.799 25.499 1.00 16.76 162 THR A CA 1
ATOM 1198 C C . THR A 1 163 ? 73.377 -7.214 26.824 1.00 17.92 162 THR A C 1
ATOM 1199 O O . THR A 1 163 ? 73.550 -6.015 26.895 1.00 16.72 162 THR A O 1
ATOM 1203 N N . TYR A 1 164 ? 73.420 -8.063 27.834 1.00 15.52 163 TYR A N 1
ATOM 1204 C CA . TYR A 1 164 ? 73.541 -7.672 29.274 1.00 17.83 163 TYR A CA 1
ATOM 1205 C C . TYR A 1 164 ? 72.206 -7.066 29.749 1.00 15.83 163 TYR A C 1
ATOM 1206 O O . TYR A 1 164 ? 72.111 -5.897 30.212 1.00 16.77 163 TYR A O 1
ATOM 1215 N N . LYS A 1 165 ? 71.188 -7.889 29.666 1.00 20.29 164 LYS A N 1
ATOM 1216 C CA . LYS A 1 165 ? 69.861 -7.520 30.119 1.00 20.55 164 LYS A CA 1
ATOM 1217 C C . LYS A 1 165 ? 69.954 -7.010 31.534 1.00 24.98 164 LYS A C 1
ATOM 1218 O O . LYS A 1 165 ? 70.595 -7.619 32.416 1.00 25.19 164 LYS A O 1
ATOM 1224 N N . ASP A 1 166 ? 69.296 -5.916 31.797 1.00 28.59 165 ASP A N 1
A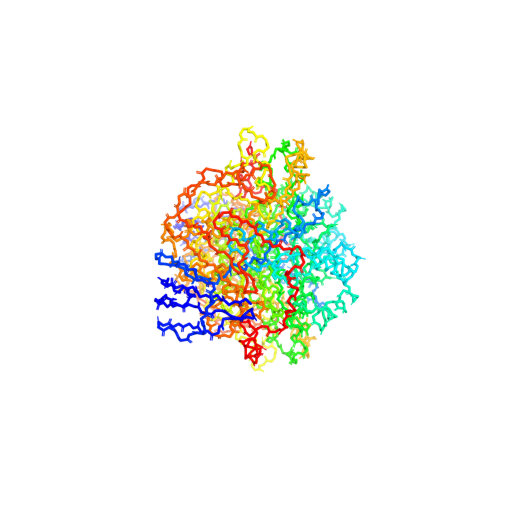TOM 1225 C CA . ASP A 1 166 ? 69.314 -5.356 33.190 1.00 30.80 165 ASP A CA 1
ATOM 1226 C C . ASP A 1 166 ? 70.623 -4.708 33.655 1.00 30.05 165 ASP A C 1
ATOM 1227 O O . ASP A 1 166 ? 70.649 -4.167 34.768 1.00 26.18 165 ASP A O 1
ATOM 1232 N N . LEU A 1 167 ? 71.692 -4.737 32.864 1.00 24.80 166 LEU A N 1
ATOM 1233 C CA . LEU A 1 167 ? 72.876 -3.937 33.159 1.00 21.61 166 LEU A CA 1
ATOM 1234 C C . LEU A 1 167 ? 73.166 -2.865 32.132 1.00 20.47 166 LEU A C 1
ATOM 1235 O O . LEU A 1 167 ? 73.312 -1.698 32.458 1.00 19.89 166 LEU A O 1
ATOM 1240 N N . TYR A 1 168 ? 73.232 -3.282 30.868 1.00 17.95 167 TYR A N 1
ATOM 1241 C CA . TYR A 1 168 ? 73.657 -2.380 29.786 1.00 17.78 167 TYR A CA 1
ATOM 1242 C C . TYR A 1 168 ? 72.774 -2.415 28.561 1.00 16.50 167 TYR A C 1
ATOM 1243 O O . TYR A 1 168 ? 72.902 -1.500 27.702 1.00 19.99 167 TYR A O 1
ATOM 1252 N N . MET A 1 169 ? 71.895 -3.395 28.495 1.00 17.32 168 MET A N 1
ATOM 1253 C CA . MET A 1 169 ? 71.099 -3.663 27.260 1.00 18.11 168 MET A CA 1
ATOM 1254 C C . MET A 1 169 ? 70.140 -2.532 26.888 1.00 21.04 168 MET A C 1
ATOM 1255 O O . MET A 1 169 ? 69.443 -1.970 27.740 1.00 18.24 168 MET A O 1
ATOM 1260 N N . LEU A 1 170 ? 70.128 -2.187 25.586 1.00 16.12 169 LEU A N 1
ATOM 1261 C CA . LEU A 1 170 ? 69.128 -1.367 25.010 1.00 17.46 169 LEU A CA 1
ATOM 1262 C C . LEU A 1 170 ? 68.116 -2.152 24.184 1.00 20.38 169 LEU A C 1
ATOM 1263 O O . LEU A 1 170 ? 68.480 -3.068 23.437 1.00 18.81 169 LEU A O 1
ATOM 1268 N N . ARG A 1 171 ? 66.846 -1.765 24.341 1.00 22.22 170 ARG A N 1
ATOM 1269 C CA A ARG A 1 171 ? 65.720 -2.322 23.612 0.50 23.03 170 ARG A CA 1
ATOM 1270 C CA B ARG A 1 171 ? 65.715 -2.317 23.605 0.50 23.60 170 ARG A CA 1
ATOM 1271 C C . ARG A 1 171 ? 65.584 -1.643 22.268 1.00 21.22 170 ARG A C 1
ATOM 1272 O O . ARG A 1 171 ? 66.143 -0.554 22.084 1.00 21.62 170 ARG A O 1
ATOM 1287 N N . ASP A 1 172 ? 64.824 -2.255 21.363 1.00 20.28 171 ASP A N 1
ATOM 1288 C CA . ASP A 1 172 ? 64.692 -1.748 20.022 1.00 22.22 171 ASP A CA 1
ATOM 1289 C C . ASP A 1 172 ? 64.302 -0.267 19.993 1.00 21.92 171 ASP A C 1
ATOM 1290 O O . ASP A 1 172 ? 64.855 0.500 19.227 1.00 17.86 171 ASP A O 1
ATOM 1295 N N . SER A 1 173 ? 63.291 0.139 20.770 1.00 19.81 172 SER A N 1
ATOM 1296 C CA A SER A 1 173 ? 62.796 1.512 20.735 0.50 22.24 172 SER A CA 1
ATOM 1297 C CA B SER A 1 173 ? 62.819 1.506 20.712 0.50 21.48 172 SER A CA 1
ATOM 1298 C C . SER A 1 173 ? 63.908 2.480 21.139 1.00 19.55 172 SER A C 1
ATOM 1299 O O . SER A 1 173 ? 64.038 3.570 20.575 1.00 19.40 172 SER A O 1
ATOM 1304 N N . GLU A 1 174 ? 64.700 2.074 22.111 1.00 20.00 173 GLU A N 1
ATOM 1305 C CA . GLU A 1 174 ? 65.799 2.882 22.618 1.00 18.36 173 GLU A CA 1
ATOM 1306 C C . GLU A 1 174 ? 66.939 2.922 21.633 1.00 19.26 173 GLU A C 1
ATOM 1307 O O . GLU A 1 174 ? 67.466 3.959 21.366 1.00 20.86 173 GLU A O 1
ATOM 1313 N N . LEU A 1 175 ? 67.221 1.797 20.982 1.00 18.00 174 LEU A N 1
ATOM 1314 C CA . LEU A 1 175 ? 68.277 1.870 19.896 1.00 15.55 174 LEU A CA 1
ATOM 1315 C C . LEU A 1 175 ? 67.905 2.790 18.766 1.00 17.44 174 LEU A C 1
ATOM 1316 O O . LEU A 1 175 ? 68.778 3.488 18.259 1.00 18.54 174 LEU A O 1
ATOM 1321 N N . TYR A 1 176 ? 66.641 2.758 18.337 1.00 15.10 175 TYR A N 1
ATOM 1322 C CA . TYR A 1 176 ? 66.165 3.665 17.318 1.00 17.66 175 TYR A CA 1
ATOM 1323 C C . TYR A 1 176 ? 66.469 5.138 17.667 1.00 16.19 175 TYR A C 1
ATOM 1324 O O . TYR A 1 176 ? 66.968 5.917 16.844 1.00 16.79 175 TYR A O 1
ATOM 1333 N N . GLN A 1 177 ? 66.111 5.539 18.900 1.00 16.91 176 GLN A N 1
ATOM 1334 C CA A GLN A 1 177 ? 66.306 6.883 19.344 0.80 17.28 176 GLN A CA 1
ATOM 1335 C CA B GLN A 1 177 ? 66.316 6.898 19.353 0.20 16.17 176 GLN A CA 1
ATOM 1336 C C . GLN A 1 177 ? 67.804 7.228 19.494 1.00 16.01 176 GLN A C 1
ATOM 1337 O O . GLN A 1 177 ? 68.199 8.317 19.100 1.00 17.38 176 GLN A O 1
ATOM 1348 N N . VAL A 1 178 ? 68.586 6.298 20.021 1.00 16.61 177 VAL A N 1
ATOM 1349 C CA . VAL A 1 178 ? 70.021 6.439 20.094 1.00 17.09 177 VAL A CA 1
ATOM 1350 C C . VAL A 1 178 ? 70.685 6.681 18.722 1.00 17.49 177 VAL A C 1
ATOM 1351 O O . VAL A 1 178 ? 71.517 7.557 18.565 1.00 17.27 177 VAL A O 1
ATOM 1355 N N . LEU A 1 179 ? 70.303 5.872 17.753 1.00 18.66 178 LEU A N 1
ATOM 1356 C CA . LEU A 1 179 ? 70.925 5.963 16.463 1.00 16.85 178 LEU A CA 1
ATOM 1357 C C . LEU A 1 179 ? 70.508 7.217 15.774 1.00 17.73 178 LEU A C 1
ATOM 1358 O O . LEU A 1 179 ? 71.315 7.835 15.050 1.00 16.49 178 LEU A O 1
ATOM 1363 N N . HIS A 1 180 ? 69.248 7.611 15.873 1.00 17.65 179 HIS A N 1
ATOM 1364 C CA A HIS A 1 180 ? 68.814 8.935 15.366 0.30 18.39 179 HIS A CA 1
ATOM 1365 C CA B HIS A 1 180 ? 68.814 8.888 15.358 0.70 20.60 179 HIS A CA 1
ATOM 1366 C C . HIS A 1 180 ? 69.662 10.050 15.975 1.00 17.09 179 HIS A C 1
ATOM 1367 O O . HIS A 1 180 ? 70.127 10.962 15.293 1.00 20.43 179 HIS A O 1
ATOM 1380 N N . ALA A 1 181 ? 69.865 9.999 17.274 1.00 18.70 180 ALA A N 1
ATOM 1381 C CA . ALA A 1 181 ? 70.591 11.027 17.961 1.00 17.64 180 ALA A CA 1
ATOM 1382 C C . ALA A 1 181 ? 72.083 11.077 17.516 1.00 18.07 180 ALA A C 1
ATOM 1383 O O . ALA A 1 181 ? 72.633 12.167 17.265 1.00 17.87 180 ALA A O 1
ATOM 1385 N N . CYS A 1 182 ? 72.672 9.893 17.329 1.00 17.28 181 CYS A N 1
ATOM 1386 C CA A CYS A 1 182 ? 74.091 9.778 16.868 0.70 16.62 181 CYS A CA 1
ATOM 1387 C CA B CYS A 1 182 ? 74.055 9.789 16.977 0.30 18.76 181 CYS A CA 1
ATOM 1388 C C . CYS A 1 182 ? 74.240 10.367 15.498 1.00 17.95 181 CYS A C 1
ATOM 1389 O O . CYS A 1 182 ? 75.176 11.123 15.242 1.00 20.32 181 CYS A O 1
ATOM 1394 N N . LYS A 1 183 ? 73.323 10.091 14.569 1.00 16.14 182 LYS A N 1
ATOM 1395 C CA . LYS A 1 183 ? 73.529 10.632 13.218 1.00 18.42 182 LYS A CA 1
ATOM 1396 C C . LYS A 1 183 ? 73.326 12.093 13.168 1.00 18.19 182 LYS A C 1
ATOM 1397 O O . LYS A 1 183 ? 73.900 12.793 12.346 1.00 20.98 182 LYS A O 1
ATOM 1403 N N . ASP A 1 184 ? 72.451 12.607 14.001 1.00 19.07 183 ASP A N 1
ATOM 1404 C CA . ASP A 1 184 ? 72.205 14.058 13.958 1.00 20.07 183 ASP A CA 1
ATOM 1405 C C . ASP A 1 184 ? 73.423 14.848 14.395 1.00 17.75 183 ASP A C 1
ATOM 1406 O O . ASP A 1 184 ? 73.571 15.959 13.947 1.00 20.34 183 ASP A O 1
ATOM 1411 N N . ILE A 1 185 ? 74.259 14.316 15.251 1.00 19.06 184 ILE A N 1
ATOM 1412 C CA . ILE A 1 185 ? 75.483 14.997 15.664 1.00 17.55 184 ILE A CA 1
ATOM 1413 C C . ILE A 1 185 ? 76.758 14.488 14.988 1.00 17.01 184 ILE A C 1
ATOM 1414 O O . ILE A 1 185 ? 77.871 14.887 15.384 1.00 17.78 184 ILE A O 1
ATOM 1419 N N . GLY A 1 186 ? 76.609 13.530 14.059 1.00 16.86 185 GLY A N 1
ATOM 1420 C CA . GLY A 1 186 ? 77.782 13.071 13.356 1.00 14.73 185 GLY A CA 1
ATOM 1421 C C . GLY A 1 186 ? 78.702 12.106 14.054 1.00 15.79 185 GLY A C 1
ATOM 1422 O O . GLY A 1 186 ? 79.948 12.071 13.801 1.00 15.36 185 GLY A O 1
ATOM 1423 N N . ALA A 1 187 ? 78.114 11.270 14.923 1.00 14.57 186 ALA A N 1
ATOM 1424 C CA . ALA A 1 187 ? 78.856 10.300 15.695 1.00 16.54 186 ALA A CA 1
ATOM 1425 C C . ALA A 1 187 ? 78.797 8.913 15.055 1.00 16.74 186 ALA A C 1
ATOM 1426 O O . ALA A 1 187 ? 77.935 8.661 14.204 1.00 17.64 186 ALA A O 1
ATOM 1428 N N . ILE A 1 188 ? 79.714 8.062 15.446 1.00 16.63 187 ILE A N 1
ATOM 1429 C CA . ILE A 1 188 ? 79.701 6.663 15.027 1.00 18.49 187 ILE A CA 1
ATOM 1430 C C . ILE A 1 188 ? 79.035 5.842 16.100 1.00 18.56 187 ILE A C 1
ATOM 1431 O O . ILE A 1 188 ? 79.434 5.926 17.279 1.00 19.33 187 ILE A O 1
ATOM 1436 N N . ALA A 1 189 ? 78.080 5.026 15.706 1.00 16.06 188 ALA A N 1
ATOM 1437 C CA . ALA A 1 189 ? 77.428 4.093 16.647 1.00 16.62 188 ALA A CA 1
ATOM 1438 C C . ALA A 1 189 ? 78.052 2.706 16.633 1.00 15.10 188 ALA A C 1
ATOM 1439 O O . ALA A 1 189 ? 77.746 1.880 15.725 1.00 17.63 188 ALA A O 1
ATOM 1441 N N . ARG A 1 190 ? 78.870 2.364 17.632 1.00 14.85 189 ARG A N 1
ATOM 1442 C CA . ARG A 1 190 ? 79.375 1.067 17.816 1.00 14.55 189 ARG A CA 1
ATOM 1443 C C . ARG A 1 190 ? 78.375 0.230 18.601 1.00 16.05 189 ARG A C 1
ATOM 1444 O O . ARG A 1 190 ? 77.733 0.725 19.529 1.00 15.03 189 ARG A O 1
ATOM 1452 N N . VAL A 1 191 ? 78.156 -0.998 18.157 1.00 13.66 190 VAL A N 1
ATOM 1453 C CA A VAL A 1 191 ? 77.178 -1.885 18.804 0.50 14.93 190 VAL A CA 1
ATOM 1454 C CA B VAL A 1 191 ? 77.203 -1.873 18.828 0.50 14.89 190 VAL A CA 1
ATOM 1455 C C . VAL A 1 191 ? 77.674 -3.299 18.950 1.00 15.34 190 VAL A C 1
ATOM 1456 O O . VAL A 1 191 ? 78.207 -3.922 17.996 1.00 15.88 190 VAL A O 1
ATOM 1463 N N . HIS A 1 192 ? 77.518 -3.846 20.172 1.00 14.59 191 HIS A N 1
ATOM 1464 C CA . HIS A 1 192 ? 77.734 -5.193 20.454 1.00 15.45 191 HIS A CA 1
ATOM 1465 C C . HIS A 1 192 ? 76.437 -5.948 20.268 1.00 15.90 191 HIS A C 1
ATOM 1466 O O . HIS A 1 192 ? 75.473 -5.841 21.055 1.00 17.45 191 HIS A O 1
ATOM 1473 N N . ALA A 1 193 ? 76.345 -6.697 19.165 1.00 15.61 192 ALA A N 1
ATOM 1474 C CA . ALA A 1 193 ? 75.080 -7.300 18.777 1.00 15.47 192 ALA A CA 1
ATOM 1475 C C . ALA A 1 193 ? 74.950 -8.766 19.093 1.00 16.14 192 ALA A C 1
ATOM 1476 O O . ALA A 1 193 ? 75.309 -9.638 18.267 1.00 17.30 192 ALA A O 1
ATOM 1478 N N . GLU A 1 194 ? 74.423 -9.089 20.272 1.00 16.35 193 GLU A N 1
ATOM 1479 C CA . GLU A 1 194 ? 73.903 -10.351 20.616 1.00 16.03 193 GLU A CA 1
ATOM 1480 C C . GLU A 1 194 ? 72.526 -10.134 21.260 1.00 16.21 193 GLU A C 1
ATOM 1481 O O . GLU A 1 194 ? 72.301 -9.093 21.866 1.00 16.17 193 GLU A O 1
ATOM 1487 N N . ASN A 1 195 ? 71.630 -11.050 21.036 1.00 16.44 194 ASN A N 1
ATOM 1488 C CA . ASN A 1 195 ? 70.239 -10.916 21.498 1.00 17.35 194 ASN A CA 1
ATOM 1489 C C . ASN A 1 195 ? 70.209 -11.130 23.012 1.00 16.41 194 ASN A C 1
ATOM 1490 O O . ASN A 1 195 ? 70.359 -12.196 23.486 1.00 16.07 194 ASN A O 1
ATOM 1495 N N . GLY A 1 196 ? 70.045 -10.024 23.701 1.00 15.90 195 GLY A N 1
ATOM 1496 C CA . GLY A 1 196 ? 70.195 -10.060 25.154 1.00 18.35 195 GLY A CA 1
ATOM 1497 C C . GLY A 1 196 ? 69.117 -10.821 25.870 1.00 16.47 195 GLY A C 1
ATOM 1498 O O . GLY A 1 196 ? 69.440 -11.444 26.901 1.00 16.09 195 GLY A O 1
ATOM 1499 N N . GLU A 1 197 ? 67.905 -10.794 25.363 1.00 17.45 196 GLU A N 1
ATOM 1500 C CA . GLU A 1 197 ? 66.846 -11.656 25.961 1.00 18.06 196 GLU A CA 1
ATOM 1501 C C . GLU A 1 197 ? 67.166 -13.079 25.840 1.00 17.88 196 GLU A C 1
ATOM 1502 O O . GLU A 1 197 ? 67.043 -13.881 26.796 1.00 17.11 196 GLU A O 1
ATOM 1508 N N . LEU A 1 198 ? 67.679 -13.483 24.688 1.00 16.84 197 LEU A N 1
ATOM 1509 C CA . LEU A 1 198 ? 68.010 -14.864 24.501 1.00 15.51 197 LEU A CA 1
ATOM 1510 C C . LEU A 1 198 ? 69.279 -15.298 25.222 1.00 15.83 197 LEU A C 1
ATOM 1511 O O . LEU A 1 198 ? 69.377 -16.420 25.693 1.00 17.85 197 LEU A O 1
ATOM 1516 N N . VAL A 1 199 ? 70.206 -14.362 25.391 1.00 17.60 198 VAL A N 1
ATOM 1517 C CA . VAL A 1 199 ? 71.413 -14.650 26.143 1.00 16.63 198 VAL A CA 1
ATOM 1518 C C . VAL A 1 199 ? 71.006 -14.908 27.618 1.00 17.27 198 VAL A C 1
ATOM 1519 O O . VAL A 1 199 ? 71.457 -15.914 28.244 1.00 16.90 198 VAL A O 1
ATOM 1523 N N . ALA A 1 200 ? 70.152 -14.053 28.105 1.00 16.87 199 ALA A N 1
ATOM 1524 C CA . ALA A 1 200 ? 69.679 -14.224 29.535 1.00 20.94 199 ALA A CA 1
ATOM 1525 C C . ALA A 1 200 ? 68.978 -15.565 29.751 1.00 20.43 199 ALA A C 1
ATOM 1526 O O . ALA A 1 200 ? 69.308 -16.374 30.654 1.00 19.28 199 ALA A O 1
ATOM 1528 N N . GLU A 1 201 ? 68.087 -15.904 28.845 1.00 19.48 200 GLU A N 1
ATOM 1529 C CA . GLU A 1 201 ? 67.380 -17.190 28.954 1.00 21.83 200 GLU A CA 1
ATOM 1530 C C . GLU A 1 201 ? 68.292 -18.344 28.723 1.00 19.93 200 GLU A C 1
ATOM 1531 O O . GLU A 1 201 ? 68.190 -19.392 29.374 1.00 19.14 200 GLU A O 1
ATOM 1537 N N . GLY A 1 202 ? 69.216 -18.213 27.769 1.00 17.59 201 GLY A N 1
ATOM 1538 C CA . GLY A 1 202 ? 70.164 -19.284 27.547 1.00 17.56 201 GLY A CA 1
ATOM 1539 C C . GLY A 1 202 ? 71.135 -19.631 28.667 1.00 16.78 201 GLY A C 1
ATOM 1540 O O . GLY A 1 202 ? 71.457 -20.793 28.855 1.00 20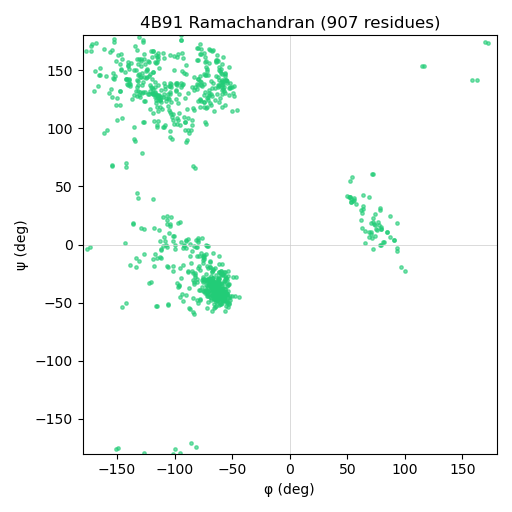.24 201 GLY A O 1
ATOM 1541 N N . ALA A 1 203 ? 71.557 -18.629 29.415 1.00 19.21 202 ALA A N 1
ATOM 1542 C CA . ALA A 1 203 ? 72.458 -18.837 30.528 1.00 20.92 202 ALA A CA 1
ATOM 1543 C C . ALA A 1 203 ? 71.668 -19.534 31.667 1.00 22.04 202 ALA A C 1
ATOM 1544 O O . ALA A 1 203 ? 72.124 -20.553 32.198 1.00 21.10 202 ALA A O 1
ATOM 1546 N N . LYS A 1 204 ? 70.468 -19.062 31.918 1.00 21.96 203 LYS A N 1
ATOM 1547 C CA . LYS A 1 204 ? 69.563 -19.702 32.957 1.00 26.54 203 LYS A CA 1
ATOM 1548 C C . LYS A 1 204 ? 69.307 -21.188 32.611 1.00 27.66 203 LYS A C 1
ATOM 1549 O O . LYS A 1 204 ? 69.483 -22.123 33.436 1.00 28.28 203 LYS A O 1
ATOM 1555 N N . GLU A 1 205 ? 68.964 -21.439 31.367 1.00 23.85 204 GLU A N 1
ATOM 1556 C CA . GLU A 1 205 ? 68.776 -22.807 30.925 1.00 27.27 204 GLU A CA 1
ATOM 1557 C C . GLU A 1 205 ? 70.024 -23.683 30.979 1.00 27.81 204 GLU A C 1
ATOM 1558 O O . GLU A 1 205 ? 69.950 -24.871 31.321 1.00 26.81 204 GLU A O 1
ATOM 1564 N N . ALA A 1 206 ? 71.169 -23.151 30.562 1.00 24.53 205 ALA A N 1
ATOM 1565 C CA . ALA A 1 206 ? 72.425 -23.901 30.677 1.00 25.49 205 ALA A CA 1
ATOM 1566 C C . ALA A 1 206 ? 72.710 -24.316 32.110 1.00 24.91 205 ALA A C 1
ATOM 1567 O O . ALA A 1 206 ? 73.141 -25.450 32.344 1.00 25.97 205 ALA A O 1
ATOM 1569 N N . LEU A 1 207 ? 72.556 -23.391 33.037 1.00 23.93 206 LEU A N 1
ATOM 1570 C CA . LEU A 1 207 ? 72.789 -23.717 34.438 1.00 27.79 206 LEU A CA 1
ATOM 1571 C C . LEU A 1 207 ? 71.847 -24.786 34.933 1.00 32.77 206 LEU A C 1
ATOM 1572 O O . LEU A 1 207 ? 72.272 -25.749 35.623 1.00 32.30 206 LEU A O 1
ATOM 1577 N N . ASP A 1 208 ? 70.582 -24.664 34.543 1.00 34.38 207 ASP A N 1
ATOM 1578 C CA . ASP A 1 208 ? 69.568 -25.707 34.879 1.00 37.24 207 ASP A CA 1
ATOM 1579 C C . ASP A 1 208 ? 69.912 -27.045 34.331 1.00 36.00 207 ASP A C 1
ATOM 1580 O O . ASP A 1 208 ? 69.557 -28.033 34.916 1.00 36.25 207 ASP A O 1
ATOM 1585 N N . LEU A 1 209 ? 70.559 -27.100 33.177 1.00 30.85 208 LEU A N 1
ATOM 1586 C CA . LEU A 1 209 ? 70.998 -28.355 32.601 1.00 31.81 208 LEU A CA 1
ATOM 1587 C C . LEU A 1 209 ? 72.297 -28.882 33.238 1.00 29.57 208 LEU A C 1
ATOM 1588 O O . LEU A 1 209 ? 72.771 -29.920 32.816 1.00 30.71 208 LEU A O 1
ATOM 1593 N N . GLY A 1 210 ? 72.815 -28.199 34.253 1.00 29.58 209 GLY A N 1
ATOM 1594 C CA . GLY A 1 210 ? 74.036 -28.630 34.951 1.00 29.82 209 GLY A CA 1
ATOM 1595 C C . GLY A 1 210 ? 75.308 -28.284 34.188 1.00 28.36 209 GLY A C 1
ATOM 1596 O O . GLY A 1 210 ? 76.370 -28.765 34.510 1.00 29.83 209 GLY A O 1
ATOM 1597 N N . ILE A 1 211 ? 75.196 -27.430 33.167 1.00 26.76 210 ILE A N 1
ATOM 1598 C CA . ILE A 1 211 ? 76.384 -26.954 32.485 1.00 28.70 210 ILE A CA 1
ATOM 1599 C C . ILE A 1 211 ? 76.905 -25.745 33.277 1.00 29.37 210 ILE A C 1
ATOM 1600 O O . ILE A 1 211 ? 76.439 -24.615 33.094 1.00 32.83 210 ILE A O 1
ATOM 1605 N N . THR A 1 212 ? 77.890 -25.982 34.116 1.00 25.76 211 THR A N 1
ATOM 1606 C CA . THR A 1 212 ? 78.464 -24.930 34.924 1.00 27.00 211 THR A CA 1
ATOM 1607 C C . THR A 1 212 ? 79.926 -24.558 34.575 1.00 22.71 211 THR A C 1
ATOM 1608 O O . THR A 1 212 ? 80.359 -23.527 35.043 1.00 23.68 211 THR A O 1
ATOM 1612 N N . GLY A 1 213 ? 80.620 -25.345 33.734 1.00 25.53 212 GLY A N 1
ATOM 1613 C CA . GLY A 1 213 ? 81.994 -25.124 33.315 1.00 22.86 212 GLY A CA 1
ATOM 1614 C C . GLY A 1 213 ? 82.116 -24.059 32.201 1.00 22.85 212 GLY A C 1
ATOM 1615 O O . GLY A 1 213 ? 81.110 -23.597 31.655 1.00 21.14 212 GLY A O 1
ATOM 1616 N N . PRO A 1 214 ? 83.341 -23.632 31.906 1.00 20.51 213 PRO A N 1
ATOM 1617 C CA . PRO A 1 214 ? 83.543 -22.492 30.999 1.00 21.07 213 PRO A CA 1
ATOM 1618 C C . PRO A 1 214 ? 82.872 -22.692 29.640 1.00 21.04 213 PRO A C 1
ATOM 1619 O O . PRO A 1 214 ? 82.478 -21.695 28.973 1.00 20.95 213 PRO A O 1
ATOM 1623 N N . GLU A 1 215 ? 82.736 -23.948 29.210 1.00 23.63 214 GLU A N 1
ATOM 1624 C CA . GLU A 1 215 ? 82.126 -24.208 27.895 1.00 24.72 214 GLU A CA 1
ATOM 1625 C C . GLU A 1 215 ? 80.692 -23.714 27.834 1.00 23.04 214 GLU A C 1
ATOM 1626 O O . GLU A 1 215 ? 80.100 -23.575 26.782 1.00 21.00 214 GLU A O 1
ATOM 1632 N N . GLY A 1 216 ? 80.085 -23.456 28.983 1.00 20.73 215 GLY A N 1
ATOM 1633 C CA . GLY A 1 216 ? 78.768 -22.812 29.034 1.00 23.31 215 GLY A CA 1
ATOM 1634 C C . GLY A 1 216 ? 78.685 -21.494 28.263 1.00 19.71 215 GLY A C 1
ATOM 1635 O O . GLY A 1 216 ? 77.634 -21.115 27.801 1.00 20.54 215 GLY A O 1
ATOM 1636 N N . ILE A 1 217 ? 79.808 -20.809 28.131 1.00 19.67 216 ILE A N 1
ATOM 1637 C CA . ILE A 1 217 ? 79.828 -19.522 27.474 1.00 16.43 216 ILE A CA 1
ATOM 1638 C C . ILE A 1 217 ? 79.495 -19.707 26.015 1.00 21.46 216 ILE A C 1
ATOM 1639 O O . ILE A 1 217 ? 78.909 -18.814 25.416 1.00 20.05 216 ILE A O 1
ATOM 1644 N N . GLU A 1 218 ? 79.910 -20.823 25.449 1.00 20.40 217 GLU A N 1
ATOM 1645 C CA . GLU A 1 218 ? 79.502 -21.146 24.083 1.00 22.69 217 GLU A CA 1
ATOM 1646 C C . GLU A 1 218 ? 78.144 -21.697 23.976 1.00 24.65 217 GLU A C 1
ATOM 1647 O O . GLU A 1 218 ? 77.399 -21.351 23.080 1.00 26.12 217 GLU A O 1
ATOM 1653 N N . ILE A 1 219 ? 77.867 -22.710 24.800 1.00 23.91 218 ILE A N 1
ATOM 1654 C CA . ILE A 1 219 ? 76.583 -23.365 24.751 1.00 25.19 218 ILE A CA 1
ATOM 1655 C C . ILE A 1 219 ? 75.393 -22.432 24.994 1.00 24.26 218 ILE A C 1
ATOM 1656 O O . ILE A 1 219 ? 74.373 -22.519 24.332 1.00 24.60 218 ILE A O 1
ATOM 1661 N N . SER A 1 220 ? 75.533 -21.504 25.925 1.00 20.65 219 SER A N 1
ATOM 1662 C CA . SER A 1 220 ? 74.503 -20.612 26.255 1.00 20.64 219 SER A CA 1
ATOM 1663 C C . SER A 1 220 ? 74.249 -19.476 25.258 1.00 22.38 219 SER A C 1
ATOM 1664 O O . SER A 1 220 ? 73.207 -18.849 25.343 1.00 22.09 219 SER A O 1
ATOM 1667 N N . ARG A 1 221 ? 75.167 -19.230 24.299 1.00 18.10 220 ARG A N 1
ATOM 1668 C CA . ARG A 1 221 ? 74.901 -18.121 23.326 1.00 18.34 220 ARG A CA 1
ATOM 1669 C C . ARG A 1 221 ? 75.378 -18.474 21.938 1.00 17.75 220 ARG A C 1
ATOM 1670 O O . ARG A 1 221 ? 76.364 -17.957 21.466 1.00 20.12 220 ARG A O 1
ATOM 1678 N N . PRO A 1 222 ? 74.720 -19.454 21.380 1.00 19.18 221 PRO A N 1
ATOM 1679 C CA . PRO A 1 222 ? 75.133 -19.923 20.074 1.00 18.32 221 PRO A CA 1
ATOM 1680 C C . PRO A 1 222 ? 75.106 -18.778 19.047 1.00 19.31 221 PRO A C 1
ATOM 1681 O O . PRO A 1 222 ? 74.411 -17.750 19.225 1.00 17.56 221 PRO A O 1
ATOM 1685 N N . GLU A 1 223 ? 75.808 -18.991 17.942 1.00 16.58 222 GLU A N 1
ATOM 1686 C CA . GLU A 1 223 ? 75.973 -17.875 16.996 1.00 17.11 222 GLU A CA 1
ATOM 1687 C C . GLU A 1 223 ? 74.717 -17.279 16.421 1.00 15.21 222 GLU A C 1
ATOM 1688 O O . GLU A 1 223 ? 74.765 -16.106 15.965 1.00 15.89 222 GLU A O 1
ATOM 1694 N N . GLU A 1 224 ? 73.620 -18.018 16.357 1.00 17.52 223 GLU A N 1
ATOM 1695 C CA . GLU A 1 224 ? 72.392 -17.467 15.834 1.00 17.77 223 GLU A CA 1
ATOM 1696 C C . GLU A 1 224 ? 71.945 -16.234 16.694 1.00 15.77 223 GLU A C 1
ATOM 1697 O O . GLU A 1 224 ? 71.288 -15.373 16.195 1.00 16.69 223 GLU A O 1
ATOM 1703 N N . LEU A 1 225 ? 72.344 -16.150 17.968 1.00 16.96 224 LEU A N 1
ATOM 1704 C CA . LEU A 1 225 ? 71.979 -14.976 18.776 1.00 16.39 224 LEU A CA 1
ATOM 1705 C C . LEU A 1 225 ? 72.694 -13.712 18.316 1.00 16.28 224 LEU A C 1
ATOM 1706 O O . LEU A 1 225 ? 72.169 -12.597 18.440 1.00 16.79 224 LEU A O 1
ATOM 1711 N N . GLU A 1 226 ? 73.922 -13.885 17.757 1.00 16.07 225 GLU A N 1
ATOM 1712 C CA . GLU A 1 226 ? 74.676 -12.793 17.185 1.00 13.76 225 GLU A CA 1
ATOM 1713 C C . GLU A 1 226 ? 74.140 -12.444 15.822 1.00 14.49 225 GLU A C 1
ATOM 1714 O O . GLU A 1 226 ? 73.946 -11.280 15.501 1.00 16.08 225 GLU A O 1
ATOM 1720 N N . ALA A 1 227 ? 73.932 -13.465 15.009 1.00 15.62 226 ALA A N 1
ATOM 1721 C CA . ALA A 1 227 ? 73.443 -13.173 13.683 1.00 16.77 226 ALA A CA 1
ATOM 1722 C C . ALA A 1 227 ? 72.103 -12.424 13.718 1.00 15.08 226 ALA A C 1
ATOM 1723 O O . ALA A 1 227 ? 71.839 -11.528 12.925 1.00 14.61 226 ALA A O 1
ATOM 1725 N N . GLU A 1 228 ? 71.233 -12.813 14.620 1.00 15.37 227 GLU A N 1
ATOM 1726 C CA . GLU A 1 228 ? 69.912 -12.209 14.726 1.00 16.01 227 GLU A CA 1
ATOM 1727 C C . GLU A 1 228 ? 70.084 -10.731 15.141 1.00 13.86 227 GLU A C 1
ATOM 1728 O O . GLU A 1 228 ? 69.548 -9.870 14.509 1.00 14.64 227 GLU A O 1
ATOM 1734 N N . ALA A 1 229 ? 70.808 -10.461 16.237 1.00 15.31 228 ALA A N 1
ATOM 1735 C CA . ALA A 1 229 ? 70.952 -9.131 16.695 1.00 12.69 228 ALA A CA 1
ATOM 1736 C C . ALA A 1 229 ? 71.688 -8.215 15.722 1.00 13.06 228 ALA A C 1
ATOM 1737 O O . ALA A 1 229 ? 71.346 -7.044 15.536 1.00 13.42 228 ALA A O 1
ATOM 1739 N N . THR A 1 230 ? 72.664 -8.819 14.963 1.00 12.91 229 THR A N 1
ATOM 1740 C CA . THR A 1 230 ? 73.401 -8.088 13.983 1.00 14.70 229 THR A CA 1
ATOM 1741 C C . THR A 1 230 ? 72.416 -7.676 12.888 1.00 14.06 229 THR A C 1
ATOM 1742 O O . THR A 1 230 ? 72.476 -6.512 12.369 1.00 15.74 229 THR A O 1
ATOM 1746 N N . HIS A 1 231 ? 71.604 -8.630 12.438 1.00 14.73 230 HIS A N 1
ATOM 1747 C CA . HIS A 1 231 ? 70.590 -8.296 11.380 1.00 15.45 230 HIS A CA 1
ATOM 1748 C C . HIS A 1 231 ? 69.668 -7.163 11.822 1.00 15.09 230 HIS A C 1
ATOM 1749 O O . HIS A 1 231 ? 69.408 -6.165 11.103 1.00 15.85 230 HIS A O 1
ATOM 1756 N N . ARG A 1 232 ? 69.199 -7.299 13.066 1.00 16.89 231 ARG A N 1
ATOM 1757 C CA . ARG A 1 232 ? 68.269 -6.333 13.604 1.00 17.19 231 ARG A CA 1
ATOM 1758 C C . ARG A 1 232 ? 68.823 -4.937 13.734 1.00 15.20 231 ARG A C 1
ATOM 1759 O O . ARG A 1 232 ? 68.192 -3.984 13.283 1.00 15.09 231 ARG A O 1
ATOM 1767 N N . VAL A 1 233 ? 70.064 -4.751 14.246 1.00 13.18 232 VAL A N 1
ATOM 1768 C CA . VAL A 1 233 ? 70.572 -3.439 14.447 1.00 14.08 232 VAL A CA 1
ATOM 1769 C C . VAL A 1 233 ? 70.961 -2.823 13.083 1.00 14.39 232 VAL A C 1
ATOM 1770 O O . VAL A 1 233 ? 70.822 -1.623 12.891 1.00 13.95 232 VAL A O 1
ATOM 1774 N N . ILE A 1 234 ? 71.381 -3.662 12.152 1.00 14.19 233 ILE A N 1
ATOM 1775 C CA . ILE A 1 234 ? 71.616 -3.103 10.823 1.00 14.96 233 ILE A CA 1
ATOM 1776 C C . ILE A 1 234 ? 70.317 -2.549 10.242 1.00 15.00 233 ILE A C 1
ATOM 1777 O O . ILE A 1 234 ? 70.291 -1.436 9.607 1.00 15.94 233 ILE A O 1
ATOM 1782 N N . THR A 1 235 ? 69.211 -3.209 10.484 1.00 14.41 234 THR A N 1
ATOM 1783 C CA . THR A 1 235 ? 67.892 -2.776 9.964 1.00 16.34 234 THR A CA 1
ATOM 1784 C C . THR A 1 235 ? 67.481 -1.459 10.665 1.00 14.00 234 THR A C 1
ATOM 1785 O O . THR A 1 235 ? 67.067 -0.496 10.022 1.00 15.21 234 THR A O 1
ATOM 1789 N N . ILE A 1 236 ? 67.590 -1.406 11.982 1.00 14.45 235 ILE A N 1
ATOM 1790 C CA . ILE A 1 236 ? 67.353 -0.181 12.721 1.00 14.09 235 ILE A CA 1
ATOM 1791 C C . ILE A 1 236 ? 68.175 1.018 12.222 1.00 16.14 235 ILE A C 1
ATOM 1792 O O . ILE A 1 236 ? 67.668 2.077 11.991 1.00 18.95 235 ILE A O 1
ATOM 1797 N N . ALA A 1 237 ? 69.459 0.781 11.975 1.00 13.73 236 ALA A N 1
ATOM 1798 C CA . ALA A 1 237 ? 70.367 1.752 11.495 1.00 14.24 236 ALA A CA 1
ATOM 1799 C C . ALA A 1 237 ? 70.010 2.193 10.123 1.00 12.80 236 ALA A C 1
ATOM 1800 O O . ALA A 1 237 ? 70.151 3.400 9.811 1.00 14.39 236 ALA A O 1
ATOM 1802 N N . ASN A 1 238 ? 69.620 1.258 9.269 1.00 14.68 237 ASN A N 1
ATOM 1803 C CA . ASN A 1 238 ? 69.236 1.663 7.910 1.00 15.11 237 ASN A CA 1
ATOM 1804 C C . ASN A 1 238 ? 67.978 2.543 7.926 1.00 18.35 237 ASN A C 1
ATOM 1805 O O . ASN A 1 238 ? 67.868 3.553 7.173 1.00 17.95 237 ASN A O 1
ATOM 1810 N N . ARG A 1 239 ? 67.060 2.263 8.840 1.00 15.97 238 ARG A N 1
ATOM 1811 C CA . ARG A 1 239 ? 65.833 3.092 8.973 1.00 18.60 238 ARG A CA 1
ATOM 1812 C C . ARG A 1 239 ? 66.110 4.489 9.569 1.00 15.98 238 ARG A C 1
ATOM 1813 O O . ARG A 1 239 ? 65.348 5.443 9.254 1.00 19.32 238 ARG A O 1
ATOM 1821 N N . THR A 1 240 ? 67.112 4.618 10.425 1.00 17.46 239 THR A N 1
ATOM 1822 C CA . THR A 1 240 ? 67.466 5.856 11.077 1.00 17.42 239 THR A CA 1
ATOM 1823 C C . THR A 1 240 ? 68.494 6.636 10.241 1.00 19.42 239 THR A C 1
ATOM 1824 O O . THR A 1 240 ? 68.823 7.743 10.572 1.00 18.03 239 THR A O 1
ATOM 1828 N N . HIS A 1 241 ? 68.946 6.079 9.124 1.00 19.81 240 HIS A N 1
ATOM 1829 C CA . HIS A 1 241 ? 70.079 6.613 8.377 1.00 21.38 240 HIS A CA 1
ATOM 1830 C C . HIS A 1 241 ? 71.326 6.906 9.250 1.00 21.59 240 HIS A C 1
ATOM 1831 O O . HIS A 1 241 ? 72.009 7.939 9.068 1.00 21.92 240 HIS A O 1
ATOM 1838 N N . CYS A 1 242 ? 71.641 6.013 10.181 1.00 19.14 241 CYS A N 1
ATOM 1839 C CA . CYS A 1 242 ? 72.804 6.164 11.016 1.00 17.08 241 CYS A CA 1
ATOM 1840 C C . CYS A 1 242 ? 73.851 5.166 10.630 1.00 17.27 241 CYS A C 1
ATOM 1841 O O . CYS A 1 242 ? 73.552 3.951 10.499 1.00 17.76 241 CYS A O 1
ATOM 1844 N N . PRO A 1 243 ? 75.137 5.623 10.552 1.00 19.53 242 PRO A N 1
ATOM 1845 C CA . PRO A 1 243 ? 76.177 4.596 10.331 1.00 20.19 242 PRO A CA 1
ATOM 1846 C C . PRO A 1 243 ? 76.300 3.674 11.524 1.00 18.51 242 PRO A C 1
ATOM 1847 O O . PRO A 1 243 ? 76.297 4.147 12.650 1.00 24.09 242 PRO A O 1
ATOM 1851 N N . ILE A 1 244 ? 76.458 2.396 11.255 1.00 16.46 243 ILE A N 1
ATOM 1852 C CA . ILE A 1 244 ? 76.509 1.384 12.273 1.00 18.61 243 ILE A CA 1
ATOM 1853 C C . ILE A 1 244 ? 77.814 0.652 12.177 1.00 19.38 243 ILE A C 1
ATOM 1854 O O . ILE A 1 244 ? 78.309 0.319 11.072 1.00 18.07 243 ILE A O 1
ATOM 1859 N N . TYR A 1 245 ? 78.409 0.401 13.351 1.00 15.61 244 TYR A N 1
ATOM 1860 C CA . TYR A 1 245 ? 79.686 -0.242 13.447 1.00 15.93 244 TYR A CA 1
ATOM 1861 C C . TYR A 1 245 ? 79.595 -1.430 14.382 1.00 15.33 244 TYR A C 1
ATOM 1862 O O . TYR A 1 245 ? 79.459 -1.284 15.589 1.00 15.55 244 TYR A O 1
ATOM 1871 N N . LEU A 1 246 ? 79.593 -2.623 13.832 1.00 13.62 245 LEU A N 1
ATOM 1872 C CA . LEU A 1 246 ? 79.473 -3.813 14.616 1.00 13.37 245 LEU A CA 1
ATOM 1873 C C . LEU A 1 246 ? 80.798 -4.119 15.293 1.00 16.55 245 LEU A C 1
ATOM 1874 O O . LEU A 1 246 ? 81.853 -4.047 14.686 1.00 16.72 245 LEU A O 1
ATOM 1879 N N . VAL A 1 247 ? 80.775 -4.512 16.573 1.00 14.00 246 VAL A N 1
ATOM 1880 C CA . VAL A 1 247 ? 82.024 -4.890 17.243 1.00 14.88 246 VAL A CA 1
ATOM 1881 C C . VAL A 1 247 ? 82.118 -6.337 17.717 1.00 14.84 246 VAL A C 1
ATOM 1882 O O . VAL A 1 247 ? 81.096 -6.998 17.945 1.00 15.27 246 VAL A O 1
ATOM 1886 N N . ASN A 1 248 ? 83.356 -6.838 17.884 1.00 15.53 247 ASN A N 1
ATOM 1887 C CA . ASN A 1 248 ? 83.645 -8.169 18.323 1.00 15.17 247 ASN A CA 1
ATOM 1888 C C . ASN A 1 248 ? 82.901 -9.201 17.466 1.00 14.44 247 ASN A C 1
ATOM 1889 O O . ASN A 1 248 ? 82.424 -10.235 17.965 1.00 16.73 247 ASN A O 1
ATOM 1894 N N . VAL A 1 249 ? 82.858 -8.975 16.137 1.00 15.15 248 VAL A N 1
ATOM 1895 C CA . VAL A 1 249 ? 82.231 -9.966 15.306 1.00 14.58 248 VAL A CA 1
ATOM 1896 C C . VAL A 1 249 ? 82.940 -11.352 15.447 1.00 16.56 248 VAL A C 1
ATOM 1897 O O . VAL A 1 249 ? 84.193 -11.471 15.272 1.00 15.64 248 VAL A O 1
ATOM 1901 N N . SER A 1 250 ? 82.197 -12.412 15.693 1.00 16.03 249 SER A N 1
ATOM 1902 C CA . SER A 1 250 ? 82.743 -13.642 16.163 1.00 17.09 249 SER A CA 1
ATOM 1903 C C . SER A 1 250 ? 82.383 -14.843 15.345 1.00 15.58 249 SER A C 1
ATOM 1904 O O . SER A 1 250 ? 82.921 -15.923 15.644 1.00 18.56 249 SER A O 1
ATOM 1907 N N . SER A 1 251 ? 81.481 -14.743 14.365 1.00 14.56 250 SER A N 1
ATOM 1908 C CA . SER A 1 251 ? 80.911 -15.932 13.801 1.00 16.62 250 SER A CA 1
ATOM 1909 C C . SER A 1 251 ? 80.753 -15.791 12.329 1.00 15.38 250 SER A C 1
ATOM 1910 O O . SER A 1 251 ? 80.625 -14.697 11.799 1.00 15.50 250 SER A O 1
ATOM 1913 N N . ILE A 1 252 ? 80.765 -16.947 11.673 1.00 17.96 251 ILE A N 1
ATOM 1914 C CA . ILE A 1 252 ? 80.401 -16.986 10.247 1.00 20.26 251 ILE A CA 1
ATOM 1915 C C . ILE A 1 252 ? 78.996 -16.429 9.943 1.00 18.67 251 ILE A C 1
ATOM 1916 O O . ILE A 1 252 ? 78.804 -15.646 9.006 1.00 19.95 251 ILE A O 1
ATOM 1921 N N . SER A 1 253 ? 78.042 -16.797 10.768 1.00 18.64 252 SER A N 1
ATOM 1922 C CA . SER A 1 253 ? 76.624 -16.404 10.605 1.00 20.61 252 SER A CA 1
ATOM 1923 C C . SER A 1 253 ? 76.570 -14.855 10.679 1.00 18.64 252 SER A C 1
ATOM 1924 O O . SER A 1 253 ? 75.980 -14.196 9.835 1.00 17.32 252 SER A O 1
ATOM 1927 N N . ALA A 1 254 ? 77.263 -14.243 11.649 1.00 17.37 253 ALA A N 1
ATOM 1928 C CA . ALA A 1 254 ? 77.191 -12.781 11.756 1.00 15.51 253 ALA A CA 1
ATOM 1929 C C . ALA A 1 254 ? 77.941 -12.096 10.620 1.00 15.28 253 ALA A C 1
ATOM 1930 O O . ALA A 1 254 ? 77.504 -11.140 10.082 1.00 14.73 253 ALA A O 1
ATOM 1932 N N . GLY A 1 255 ? 79.124 -12.603 10.288 1.00 15.87 254 GLY A N 1
ATOM 1933 C CA . GLY A 1 255 ? 79.850 -12.100 9.156 1.00 15.95 254 GLY A CA 1
ATOM 1934 C C . GLY A 1 255 ? 79.045 -12.109 7.844 1.00 15.42 254 GLY A C 1
ATOM 1935 O O . GLY A 1 255 ? 79.120 -11.137 7.056 1.00 17.73 254 GLY A O 1
ATOM 1936 N N . ASP A 1 256 ? 78.338 -13.175 7.621 1.00 19.35 255 ASP A N 1
ATOM 1937 C CA . ASP A 1 256 ? 77.493 -13.294 6.446 1.00 19.70 255 ASP A CA 1
ATOM 1938 C C . ASP A 1 256 ? 76.360 -12.230 6.409 1.00 21.13 255 ASP A C 1
ATOM 1939 O O . ASP A 1 256 ? 76.091 -11.666 5.346 1.00 17.62 255 ASP A O 1
ATOM 1944 N N . VAL A 1 257 ? 75.747 -11.935 7.579 1.00 16.83 256 VAL A N 1
ATOM 1945 C CA . VAL A 1 257 ? 74.767 -10.873 7.677 1.00 16.25 256 VAL A CA 1
ATOM 1946 C C . VAL A 1 257 ? 75.385 -9.541 7.270 1.00 16.58 256 VAL A C 1
ATOM 1947 O O . VAL A 1 257 ? 74.802 -8.766 6.514 1.00 16.16 256 VAL A O 1
ATOM 1951 N N . ILE A 1 258 ? 76.600 -9.233 7.812 1.00 15.69 257 ILE A N 1
ATOM 1952 C CA . ILE A 1 258 ? 77.243 -7.962 7.555 1.00 15.82 257 ILE A CA 1
ATOM 1953 C C . ILE A 1 258 ? 77.559 -7.859 6.021 1.00 17.49 257 ILE A C 1
ATOM 1954 O O . ILE A 1 258 ? 77.316 -6.840 5.383 1.00 17.24 257 ILE A O 1
ATOM 1959 N N . ALA A 1 259 ? 78.028 -8.959 5.468 1.00 18.04 258 ALA A N 1
ATOM 1960 C CA . ALA A 1 259 ? 78.421 -8.921 4.052 1.00 19.93 258 ALA A CA 1
ATOM 1961 C C . ALA A 1 259 ? 77.187 -8.702 3.176 1.00 18.52 258 ALA A C 1
ATOM 1962 O O . ALA A 1 259 ? 77.219 -7.881 2.218 1.00 20.45 258 ALA A O 1
ATOM 1964 N N . ALA A 1 260 ? 76.099 -9.344 3.531 1.00 21.12 259 ALA A N 1
ATOM 1965 C CA . ALA A 1 260 ? 74.815 -9.206 2.757 1.00 20.16 259 ALA A CA 1
ATOM 1966 C C . ALA A 1 260 ? 74.314 -7.790 2.825 1.00 22.62 259 ALA A C 1
ATOM 1967 O O . ALA A 1 260 ? 73.870 -7.208 1.814 1.00 21.83 259 ALA A O 1
ATOM 1969 N N . ALA A 1 261 ? 74.426 -7.163 3.998 1.00 19.84 260 ALA A N 1
ATOM 1970 C CA . ALA A 1 261 ? 73.988 -5.786 4.134 1.00 19.68 260 ALA A CA 1
ATOM 1971 C C . ALA A 1 261 ? 74.799 -4.784 3.324 1.00 22.13 260 ALA A C 1
ATOM 1972 O O . ALA A 1 261 ? 74.248 -3.833 2.685 1.00 21.31 260 ALA A O 1
ATOM 1974 N N . LYS A 1 262 ? 76.104 -4.996 3.348 1.00 20.40 261 LYS A N 1
ATOM 1975 C CA . LYS A 1 262 ? 77.054 -4.131 2.589 1.00 24.77 261 LYS A CA 1
ATOM 1976 C C . LYS A 1 262 ? 76.800 -4.276 1.106 1.00 24.46 261 LYS A C 1
ATOM 1977 O O . LYS A 1 262 ? 76.849 -3.254 0.392 1.00 26.78 261 LYS A O 1
ATOM 1983 N N . MET A 1 263 ? 76.499 -5.486 0.688 1.00 23.88 262 MET A N 1
ATOM 1984 C CA . MET A 1 263 ? 76.156 -5.749 -0.723 1.00 31.46 262 MET A CA 1
ATOM 1985 C C . MET A 1 263 ? 74.995 -4.829 -1.157 1.00 35.45 262 MET A C 1
ATOM 1986 O O . MET A 1 263 ? 75.015 -4.299 -2.274 1.00 31.97 262 MET A O 1
ATOM 1991 N N . GLN A 1 264 ? 73.994 -4.680 -0.279 1.00 29.50 263 GLN A N 1
ATOM 1992 C CA . GLN A 1 264 ? 72.825 -3.851 -0.558 1.00 31.16 263 GLN A CA 1
ATOM 1993 C C . GLN A 1 264 ? 73.043 -2.358 -0.367 1.00 28.52 263 GLN A C 1
ATOM 1994 O O . GLN A 1 264 ? 72.075 -1.591 -0.453 1.00 26.87 263 GLN A O 1
ATOM 2000 N N . GLY A 1 265 ? 74.265 -1.928 -0.078 1.00 25.94 264 GLY A N 1
ATOM 2001 C CA . GLY A 1 265 ? 74.566 -0.528 0.046 1.00 24.15 264 GLY A CA 1
ATOM 2002 C C . GLY A 1 265 ? 74.279 0.087 1.389 1.00 24.62 264 GLY A C 1
ATOM 2003 O O . GLY A 1 265 ? 74.381 1.280 1.549 1.00 23.56 264 GLY A O 1
ATOM 2004 N N . LYS A 1 266 ? 73.994 -0.753 2.376 1.00 21.20 265 LYS A N 1
ATOM 2005 C CA . LYS A 1 266 ? 73.762 -0.201 3.683 1.00 23.69 265 LYS A CA 1
ATOM 2006 C C . LYS A 1 266 ? 75.052 0.291 4.290 1.00 20.20 265 LYS A C 1
ATOM 2007 O O . LYS A 1 266 ? 76.091 -0.244 4.048 1.00 22.86 265 LYS A O 1
ATOM 2013 N N . VAL A 1 267 ? 74.990 1.318 5.120 1.00 19.61 266 VAL A N 1
ATOM 2014 C CA . VAL A 1 267 ? 76.178 1.944 5.648 1.00 21.01 266 VAL A CA 1
ATOM 2015 C C . VAL A 1 267 ? 76.576 1.255 6.975 1.00 21.28 266 VAL A C 1
ATOM 2016 O O . VAL A 1 267 ? 76.144 1.658 8.107 1.00 21.69 266 VAL A O 1
ATOM 2020 N N . VAL A 1 268 ? 77.349 0.229 6.779 1.00 22.42 267 VAL A N 1
ATOM 2021 C CA . VAL A 1 268 ? 77.743 -0.769 7.776 1.00 20.10 267 VAL A CA 1
ATOM 2022 C C . VAL A 1 268 ? 79.287 -0.885 7.770 1.00 21.65 267 VAL A C 1
ATOM 2023 O O . VAL A 1 268 ? 79.913 -1.003 6.710 1.00 23.44 267 VAL A O 1
ATOM 2027 N N . LEU A 1 269 ? 79.857 -0.826 8.951 1.00 17.20 268 LEU A N 1
ATOM 2028 C CA . LEU A 1 269 ? 81.287 -1.052 9.211 1.00 19.05 268 LEU A CA 1
ATOM 2029 C C . LEU A 1 269 ? 81.370 -2.093 10.362 1.00 15.08 268 LEU A C 1
ATOM 2030 O O . LEU A 1 269 ? 80.415 -2.405 11.022 1.00 14.43 268 LEU A O 1
ATOM 2035 N N . ALA A 1 270 ? 82.497 -2.744 10.489 1.00 14.24 269 ALA A N 1
ATOM 2036 C CA . ALA A 1 270 ? 82.608 -3.849 11.474 1.00 13.62 269 ALA A CA 1
ATOM 2037 C C . ALA A 1 270 ? 84.043 -4.016 11.915 1.00 16.36 269 ALA A C 1
ATOM 2038 O O . ALA A 1 270 ? 85.011 -3.820 11.148 1.00 16.12 269 ALA A O 1
ATOM 2040 N N . GLU A 1 271 ? 84.167 -4.417 13.177 1.00 14.48 270 GLU A N 1
ATOM 2041 C CA . GLU A 1 271 ? 85.440 -4.673 13.779 1.00 15.88 270 GLU A CA 1
ATOM 2042 C C . GLU A 1 271 ? 85.440 -6.122 14.321 1.00 14.66 270 GLU A C 1
ATOM 2043 O O . GLU A 1 271 ? 84.384 -6.629 14.781 1.00 15.56 270 GLU A O 1
ATOM 2049 N N . THR A 1 272 ? 86.602 -6.782 14.371 1.00 13.88 271 THR A N 1
ATOM 2050 C CA . THR A 1 272 ? 86.750 -8.036 15.143 1.00 12.68 271 THR A CA 1
ATOM 2051 C C . THR A 1 272 ? 87.942 -7.882 16.071 1.00 14.51 271 THR A C 1
ATOM 2052 O O . THR A 1 272 ? 88.567 -6.892 16.032 1.00 13.92 271 THR A O 1
ATOM 2056 N N . THR A 1 273 ? 88.146 -8.855 16.920 1.00 13.87 272 THR A N 1
ATOM 2057 C CA . THR A 1 273 ? 89.271 -8.884 17.794 1.00 15.82 272 THR A CA 1
ATOM 2058 C C . THR A 1 273 ? 90.297 -9.865 17.295 1.00 13.93 272 THR A C 1
ATOM 2059 O O . THR A 1 273 ? 89.993 -10.833 16.562 1.00 14.94 272 THR A O 1
ATOM 2063 N N . THR A 1 274 ? 91.505 -9.720 17.824 1.00 15.44 273 THR A N 1
ATOM 2064 C CA . THR A 1 274 ? 92.611 -10.658 17.506 1.00 14.92 273 THR A CA 1
ATOM 2065 C C . THR A 1 274 ? 92.204 -12.055 17.803 1.00 13.59 273 THR A C 1
ATOM 2066 O O . THR A 1 274 ? 92.417 -12.991 17.015 1.00 14.61 273 THR A O 1
ATOM 2070 N N . ALA A 1 275 ? 91.625 -12.272 18.977 1.00 15.04 274 ALA A N 1
ATOM 2071 C CA . ALA A 1 275 ? 91.297 -13.632 19.339 1.00 14.95 274 ALA A CA 1
ATOM 2072 C C . ALA A 1 275 ? 90.229 -14.209 18.410 1.00 16.65 274 ALA A C 1
ATOM 2073 O O . ALA A 1 275 ? 90.337 -15.377 18.018 1.00 17.09 274 ALA A O 1
ATOM 2075 N N . HIS A 1 276 ? 89.189 -13.452 18.067 1.00 15.77 275 HIS A N 1
ATOM 2076 C CA . HIS A 1 276 ? 88.168 -14.048 17.232 1.00 17.32 275 HIS A CA 1
ATOM 2077 C C . HIS A 1 276 ? 88.734 -14.377 15.875 1.00 19.03 275 HIS A C 1
ATOM 2078 O O . HIS A 1 276 ? 88.253 -15.328 15.210 1.00 18.35 275 HIS A O 1
ATOM 2085 N N . ALA A 1 277 ? 89.685 -13.560 15.411 1.00 17.88 276 ALA A N 1
ATOM 2086 C CA . ALA A 1 277 ? 90.286 -13.817 14.111 1.00 18.23 276 ALA A CA 1
ATOM 2087 C C . ALA A 1 277 ? 91.282 -14.977 14.057 1.00 18.56 276 ALA A C 1
ATOM 2088 O O . ALA A 1 277 ? 91.682 -15.366 12.960 1.00 23.28 276 ALA A O 1
ATOM 2090 N N . THR A 1 278 ? 91.677 -15.567 15.206 1.00 17.83 277 THR A N 1
ATOM 2091 C CA . THR A 1 278 ? 92.796 -16.489 15.202 1.00 19.81 277 THR A CA 1
ATOM 2092 C C . THR A 1 278 ? 92.635 -17.749 16.057 1.00 20.83 277 THR A C 1
ATOM 2093 O O . THR A 1 278 ? 93.328 -18.696 15.844 1.00 20.64 277 THR A O 1
ATOM 2097 N N . LEU A 1 279 ? 91.697 -17.758 16.989 1.00 18.24 278 LEU A N 1
ATOM 2098 C CA . LEU A 1 279 ? 91.527 -18.825 17.928 1.00 19.89 278 LEU A CA 1
ATOM 2099 C C . LEU A 1 279 ? 90.110 -19.434 17.881 1.00 20.80 278 LEU A C 1
ATOM 2100 O O . LEU A 1 279 ? 89.172 -18.785 17.456 1.00 22.78 278 LEU A O 1
ATOM 2105 N N . THR A 1 280 ? 89.997 -20.670 18.355 1.00 19.79 279 THR A N 1
ATOM 2106 C CA . THR A 1 280 ? 88.752 -21.419 18.370 1.00 22.79 279 THR A CA 1
ATOM 2107 C C . THR A 1 280 ? 88.340 -21.689 19.817 1.00 18.99 279 THR A C 1
ATOM 2108 O O . THR A 1 280 ? 89.127 -21.625 20.737 1.00 22.11 279 THR A O 1
ATOM 2112 N N . GLY A 1 281 ? 87.067 -22.011 19.963 1.00 21.65 280 GLY A N 1
ATOM 2113 C CA . GLY A 1 281 ? 86.498 -22.339 21.260 1.00 21.08 280 GLY A CA 1
ATOM 2114 C C . GLY A 1 281 ? 86.896 -23.650 21.874 1.00 21.19 280 GLY A C 1
ATOM 2115 O O . GLY A 1 281 ? 86.406 -23.979 22.934 1.00 21.88 280 GLY A O 1
ATOM 2116 N N . LEU A 1 282 ? 87.714 -24.459 21.204 1.00 22.24 281 LEU A N 1
ATOM 2117 C CA . LEU A 1 282 ? 88.206 -25.707 21.829 1.00 24.86 281 LEU A CA 1
ATOM 2118 C C . LEU A 1 282 ? 88.933 -25.388 23.144 1.00 23.52 281 LEU A C 1
ATOM 2119 O O . LEU A 1 282 ? 88.961 -26.211 24.087 1.00 22.81 281 LEU A O 1
ATOM 2124 N N . HIS A 1 283 ? 89.421 -24.157 23.249 1.00 22.51 282 HIS A N 1
ATOM 2125 C CA . HIS A 1 283 ? 90.070 -23.692 24.489 1.00 21.94 282 HIS A CA 1
ATOM 2126 C C . HIS A 1 283 ? 89.135 -23.756 25.682 1.00 19.63 282 HIS A C 1
ATOM 2127 O O . HIS A 1 283 ? 89.649 -23.919 26.792 1.00 21.68 282 HIS A O 1
ATOM 2134 N N . TYR A 1 284 ? 87.827 -23.682 25.465 1.00 19.76 283 TYR A N 1
ATOM 2135 C CA . TYR A 1 284 ? 86.865 -23.767 26.589 1.00 20.75 283 TYR A CA 1
ATOM 2136 C C . TYR A 1 284 ? 86.815 -25.154 27.208 1.00 23.75 283 TYR A C 1
ATOM 2137 O O . TYR A 1 284 ? 86.302 -25.327 28.279 1.00 24.86 283 TYR A O 1
ATOM 2146 N N . TYR A 1 285 ? 87.290 -26.129 26.460 1.00 24.53 284 TYR A N 1
ATOM 2147 C CA . TYR A 1 285 ? 87.250 -27.525 26.897 1.00 26.84 284 TYR A CA 1
ATOM 2148 C C . TYR A 1 285 ? 88.605 -27.987 27.418 1.00 27.54 284 TYR A C 1
ATOM 2149 O O . TYR A 1 285 ? 88.759 -29.152 27.738 1.00 32.28 284 TYR A O 1
ATOM 2158 N N . HIS A 1 286 ? 89.576 -27.101 27.565 1.00 31.78 285 HIS A N 1
ATOM 2159 C CA . HIS A 1 286 ? 90.877 -27.488 28.086 1.00 29.04 285 HIS A CA 1
ATOM 2160 C C . HIS A 1 286 ? 90.681 -28.159 29.465 1.00 35.08 285 HIS A C 1
ATOM 2161 O O . HIS A 1 286 ? 89.824 -27.762 30.269 1.00 30.84 285 HIS A O 1
ATOM 2168 N N . GLN A 1 287 ? 91.528 -29.132 29.767 1.00 37.52 286 GLN A N 1
ATOM 2169 C CA . GLN A 1 287 ? 91.494 -29.798 31.073 1.00 40.38 286 GLN A CA 1
ATOM 2170 C C . GLN A 1 287 ? 91.761 -28.885 32.265 1.00 34.23 286 GLN A C 1
ATOM 2171 O O . GLN A 1 287 ? 91.246 -29.108 33.350 1.00 31.64 286 GLN A O 1
ATOM 2177 N N . ASP A 1 288 ? 92.596 -27.880 32.096 1.00 28.95 287 ASP A N 1
ATOM 2178 C CA . ASP A 1 288 ? 92.819 -26.889 33.185 1.00 30.18 287 ASP A CA 1
ATOM 2179 C C . ASP A 1 288 ? 91.695 -25.796 33.151 1.00 29.58 287 ASP A C 1
ATOM 2180 O O . ASP A 1 288 ? 91.543 -25.076 32.141 1.00 28.01 287 ASP A O 1
ATOM 2185 N N . TRP A 1 289 ? 90.884 -25.728 34.204 1.00 27.07 288 TRP A N 1
ATOM 2186 C CA . TRP A 1 289 ? 89.831 -24.729 34.318 1.00 27.40 288 TRP A CA 1
ATOM 2187 C C . TRP A 1 289 ? 90.354 -23.299 34.036 1.00 24.70 288 TRP A C 1
ATOM 2188 O O . TRP A 1 289 ? 89.703 -22.522 33.355 1.00 24.68 288 TRP A O 1
ATOM 2199 N N . SER A 1 290 ? 91.513 -22.959 34.601 1.00 24.47 289 SER A N 1
ATOM 2200 C CA . SER A 1 290 ? 92.080 -21.633 34.521 1.00 25.07 289 SER A CA 1
ATOM 2201 C C . SER A 1 290 ? 92.458 -21.222 33.095 1.00 21.56 289 SER A C 1
ATOM 2202 O O . SER A 1 290 ? 92.302 -20.071 32.727 1.00 23.93 289 SER A O 1
ATOM 2205 N N . HIS A 1 291 ? 92.960 -22.181 32.330 1.00 22.81 290 HIS A N 1
ATOM 2206 C CA . HIS A 1 291 ? 93.231 -21.971 30.919 1.00 24.75 290 HIS A CA 1
ATOM 2207 C C . HIS A 1 291 ? 91.938 -21.646 30.179 1.00 23.23 290 HIS A C 1
ATOM 2208 O O . HIS A 1 291 ? 91.847 -20.595 29.508 1.00 20.67 290 HIS A O 1
ATOM 2215 N N . ALA A 1 292 ? 90.934 -22.478 30.345 1.00 21.74 291 ALA A N 1
ATOM 2216 C CA . ALA A 1 292 ? 89.615 -22.303 29.726 1.00 21.99 291 ALA A CA 1
ATOM 2217 C C . ALA A 1 292 ? 88.988 -20.951 30.060 1.00 23.46 291 ALA A C 1
ATOM 2218 O O . ALA A 1 292 ? 88.564 -20.214 29.164 1.00 21.62 291 ALA A O 1
ATOM 2220 N N . ALA A 1 293 ? 89.075 -20.544 31.318 1.00 21.18 292 ALA A N 1
ATOM 2221 C CA . ALA A 1 293 ? 88.499 -19.264 31.757 1.00 21.97 292 ALA A CA 1
ATOM 2222 C C . ALA A 1 293 ? 89.195 -18.081 31.209 1.00 21.29 292 ALA A C 1
ATOM 2223 O O . ALA A 1 293 ? 88.575 -17.045 31.050 1.00 18.69 292 ALA A O 1
ATOM 2225 N N . ALA A 1 294 ? 90.487 -18.216 30.895 1.00 20.53 293 ALA A N 1
ATOM 2226 C CA . ALA A 1 294 ? 91.215 -17.106 30.364 1.00 20.02 293 ALA A CA 1
ATOM 2227 C C . ALA A 1 294 ? 90.742 -16.709 29.008 1.00 17.95 293 ALA A C 1
ATOM 2228 O O . ALA A 1 294 ? 91.113 -15.621 28.573 1.00 18.07 293 ALA A O 1
ATOM 2230 N N . TYR A 1 295 ? 90.083 -17.618 28.298 1.00 20.07 294 TYR A N 1
ATOM 2231 C CA . TYR A 1 295 ? 89.594 -17.359 26.938 1.00 17.68 294 TYR A CA 1
ATOM 2232 C C . TYR A 1 295 ? 88.156 -16.827 26.931 1.00 19.94 294 TYR A C 1
ATOM 2233 O O . TYR A 1 295 ? 87.609 -16.509 25.897 1.00 17.44 294 TYR A O 1
ATOM 2242 N N . VAL A 1 296 ? 87.545 -16.692 28.111 1.00 17.61 295 VAL A N 1
ATOM 2243 C CA . VAL A 1 296 ? 86.128 -16.306 28.207 1.00 17.23 295 VAL A CA 1
ATOM 2244 C C . VAL A 1 296 ? 85.984 -14.816 27.975 1.00 18.60 295 VAL A C 1
ATOM 2245 O O . VAL A 1 296 ? 86.515 -13.938 28.705 1.00 15.94 295 VAL A O 1
ATOM 2249 N N . THR A 1 297 ? 85.233 -14.531 26.900 1.00 15.75 296 THR A N 1
ATOM 2250 C CA . THR A 1 297 ? 84.857 -13.196 26.467 1.00 18.45 296 THR A CA 1
ATOM 2251 C C . THR A 1 297 ? 83.523 -13.333 25.692 1.00 14.41 296 THR A C 1
ATOM 2252 O O . THR A 1 297 ? 83.086 -14.454 25.444 1.00 17.54 296 THR A O 1
ATOM 2256 N N . VAL A 1 298 ? 82.952 -12.214 25.252 1.00 16.97 297 VAL A N 1
ATOM 2257 C CA . VAL A 1 298 ? 81.706 -12.292 24.463 1.00 15.34 297 VAL A CA 1
ATOM 2258 C C . VAL A 1 298 ? 81.754 -11.375 23.259 1.00 15.49 297 VAL A C 1
ATOM 2259 O O . VAL A 1 298 ? 82.466 -10.367 23.288 1.00 17.52 297 VAL A O 1
ATOM 2263 N N . PRO A 1 299 ? 81.051 -11.775 22.199 1.00 15.43 298 PRO A N 1
ATOM 2264 C CA . PRO A 1 299 ? 80.608 -13.134 21.975 1.00 15.36 298 PRO A CA 1
ATOM 2265 C C . PRO A 1 299 ? 81.747 -14.127 22.059 1.00 16.85 298 PRO A C 1
ATOM 2266 O O . PRO A 1 299 ? 82.910 -13.752 21.868 1.00 19.13 298 PRO A O 1
ATOM 2270 N N . PRO A 1 300 ? 81.470 -15.381 22.414 1.00 16.65 299 PRO A N 1
ATOM 2271 C CA . PRO A 1 300 ? 82.518 -16.313 22.696 1.00 16.89 299 PRO A CA 1
ATOM 2272 C C . PRO A 1 300 ? 83.225 -16.757 21.427 1.00 17.69 299 PRO A C 1
ATOM 2273 O O . PRO A 1 300 ? 82.677 -16.619 20.322 1.00 18.10 299 PRO A O 1
ATOM 2277 N N . LEU A 1 301 ? 84.446 -17.234 21.616 1.00 17.16 300 LEU A N 1
ATOM 2278 C CA . LEU A 1 301 ? 85.110 -17.968 20.493 1.00 16.55 300 LEU A CA 1
ATOM 2279 C C . LEU A 1 301 ? 84.225 -19.142 20.109 1.00 21.04 300 LEU A C 1
ATOM 2280 O O . LEU A 1 301 ? 83.610 -19.800 20.965 1.00 19.25 300 LEU A O 1
ATOM 2285 N N . ARG A 1 302 ? 84.066 -19.398 18.830 1.00 19.01 301 ARG A N 1
ATOM 2286 C CA . ARG A 1 302 ? 83.191 -20.432 18.360 1.00 19.24 301 ARG A CA 1
ATOM 2287 C C . ARG A 1 302 ? 83.927 -21.754 18.135 1.00 20.75 301 ARG A C 1
ATOM 2288 O O . ARG A 1 302 ? 85.114 -21.780 17.855 1.00 19.26 301 ARG A O 1
ATOM 2296 N N . LEU A 1 303 ? 83.224 -22.859 18.321 1.00 22.60 302 LEU A N 1
ATOM 2297 C CA . LEU A 1 303 ? 83.826 -24.183 18.180 1.00 25.88 302 LEU A CA 1
ATOM 2298 C C . LEU A 1 303 ? 84.124 -24.565 16.733 1.00 26.67 302 LEU A C 1
ATOM 2299 O O . LEU A 1 303 ? 85.118 -25.252 16.504 1.00 30.11 302 LEU A O 1
ATOM 2304 N N . ASP A 1 304 ? 83.338 -24.083 15.781 1.00 27.72 303 ASP A N 1
ATOM 2305 C CA . ASP A 1 304 ? 83.506 -24.419 14.345 1.00 30.65 303 ASP A CA 1
ATOM 2306 C C . ASP A 1 304 ? 84.927 -24.053 13.973 1.00 32.62 303 ASP A C 1
ATOM 2307 O O . ASP A 1 304 ? 85.347 -22.902 14.032 1.00 23.29 303 ASP A O 1
ATOM 2312 N N . THR A 1 305 ? 85.677 -25.061 13.532 1.00 29.91 304 THR A N 1
ATOM 2313 C CA . THR A 1 305 ? 87.106 -24.907 13.344 1.00 30.51 304 THR A CA 1
ATOM 2314 C C . THR A 1 305 ? 87.414 -23.918 12.156 1.00 28.28 304 THR A C 1
ATOM 2315 O O . THR A 1 305 ? 88.450 -23.348 12.101 1.00 33.47 304 THR A O 1
ATOM 2319 N N . ASN A 1 306 ? 86.489 -23.754 11.235 1.00 27.21 305 ASN A N 1
ATOM 2320 C CA . ASN A 1 306 ? 86.602 -22.842 10.126 1.00 28.55 305 ASN A CA 1
ATOM 2321 C C . ASN A 1 306 ? 86.392 -21.343 10.488 1.00 22.75 305 ASN A C 1
ATOM 2322 O O . ASN A 1 306 ? 86.598 -20.472 9.620 1.00 19.65 305 ASN A O 1
ATOM 2327 N N . THR A 1 307 ? 85.937 -21.067 11.715 1.00 21.36 306 THR A N 1
ATOM 2328 C CA . THR A 1 307 ? 85.516 -19.699 12.018 1.00 21.59 306 THR A CA 1
ATOM 2329 C C . THR A 1 307 ? 86.660 -18.693 11.939 1.00 23.32 306 THR A C 1
ATOM 2330 O O . THR A 1 307 ? 86.563 -17.646 11.323 1.00 21.35 306 THR A O 1
ATOM 2334 N N . SER A 1 308 ? 87.782 -18.984 12.573 1.00 24.36 307 SER A N 1
ATOM 2335 C CA . SER A 1 308 ? 88.870 -18.020 12.600 1.00 25.84 307 SER A CA 1
ATOM 2336 C C . SER A 1 308 ? 89.423 -17.770 11.213 1.00 23.19 307 SER A C 1
ATOM 2337 O O . SER A 1 308 ? 89.635 -16.618 10.818 1.00 21.66 307 SER A O 1
ATOM 2340 N N . THR A 1 309 ? 89.553 -18.818 10.387 1.00 26.03 308 THR A N 1
ATOM 2341 C CA . THR A 1 309 ? 90.001 -18.660 8.997 1.00 27.51 308 THR A CA 1
ATOM 2342 C C . THR A 1 309 ? 89.064 -17.799 8.190 1.00 22.91 308 THR A C 1
ATOM 2343 O O . THR A 1 309 ? 89.462 -16.957 7.368 1.00 19.74 308 THR A O 1
ATOM 2347 N N . TYR A 1 310 ? 87.769 -17.993 8.403 1.00 22.96 309 TYR A N 1
ATOM 2348 C CA A TYR A 1 310 ? 86.752 -17.208 7.704 0.50 19.77 309 TYR A CA 1
ATOM 2349 C CA B TYR A 1 310 ? 86.780 -17.224 7.703 0.50 20.47 309 TYR A CA 1
ATOM 2350 C C . TYR A 1 310 ? 86.847 -15.727 8.087 1.00 18.37 309 TYR A C 1
ATOM 2351 O O . TYR A 1 310 ? 86.819 -14.869 7.267 1.00 15.73 309 TYR A O 1
ATOM 2368 N N . LEU A 1 311 ? 86.974 -15.459 9.384 1.00 17.13 310 LEU A N 1
ATOM 2369 C CA . LEU A 1 311 ? 86.972 -14.074 9.844 1.00 18.61 310 LEU A CA 1
ATOM 2370 C C . LEU A 1 311 ? 88.235 -13.351 9.356 1.00 16.27 310 LEU A C 1
ATOM 2371 O O . LEU A 1 311 ? 88.259 -12.192 9.019 1.00 17.36 310 LEU A O 1
ATOM 2376 N N . MET A 1 312 ? 89.333 -14.073 9.305 1.00 18.82 311 MET A N 1
ATOM 2377 C CA . MET A 1 312 ? 90.577 -13.577 8.718 1.00 18.09 311 MET A CA 1
ATOM 2378 C C . MET A 1 312 ? 90.389 -13.229 7.265 1.00 19.84 311 MET A C 1
ATOM 2379 O O . MET A 1 312 ? 90.845 -12.177 6.848 1.00 18.79 311 MET A O 1
ATOM 2384 N N . SER A 1 313 ? 89.714 -14.094 6.490 1.00 19.57 312 SER A N 1
ATOM 2385 C CA . SER A 1 313 ? 89.394 -13.761 5.127 1.00 23.34 312 SER A CA 1
ATOM 2386 C C . SER A 1 313 ? 88.539 -12.543 5.002 1.00 20.62 312 SER A C 1
ATOM 2387 O O . SER A 1 313 ? 88.709 -11.700 4.104 1.00 20.05 312 SER A O 1
ATOM 2390 N N . LEU A 1 314 ? 87.575 -12.392 5.911 1.00 18.58 313 LEU A N 1
ATOM 2391 C CA . LEU A 1 314 ? 86.749 -11.205 5.857 1.00 17.80 313 LEU A CA 1
ATOM 2392 C C . LEU A 1 314 ? 87.502 -9.899 6.201 1.00 15.84 313 LEU A C 1
ATOM 2393 O O . LEU A 1 314 ? 87.227 -8.868 5.636 1.00 16.78 313 LEU A O 1
ATOM 2398 N N . LEU A 1 315 ? 88.456 -9.970 7.125 1.00 17.38 314 LEU A N 1
ATOM 2399 C CA A LEU A 1 315 ? 89.333 -8.873 7.411 0.50 18.04 314 LEU A CA 1
ATOM 2400 C CA B LEU A 1 315 ? 89.356 -8.858 7.411 0.50 18.37 314 LEU A CA 1
ATOM 2401 C C . LEU A 1 315 ? 90.177 -8.528 6.176 1.00 17.86 314 LEU A C 1
ATOM 2402 O O . LEU A 1 315 ? 90.349 -7.398 5.835 1.00 17.08 314 LEU A O 1
ATOM 2411 N N . ALA A 1 316 ? 90.644 -9.546 5.471 1.00 18.45 315 ALA A N 1
ATOM 2412 C CA . ALA A 1 316 ? 91.414 -9.303 4.252 1.00 19.52 315 ALA A CA 1
ATOM 2413 C C . ALA A 1 316 ? 90.580 -8.724 3.161 1.00 19.75 315 ALA A C 1
ATOM 2414 O O . ALA A 1 316 ? 91.055 -7.853 2.433 1.00 21.42 315 ALA A O 1
ATOM 2416 N N . ASN A 1 317 ? 89.289 -9.096 3.085 1.00 21.35 316 ASN A N 1
ATOM 2417 C CA A ASN A 1 317 ? 88.400 -8.651 1.979 0.50 24.25 316 ASN A CA 1
ATOM 2418 C CA B ASN A 1 317 ? 88.353 -8.702 1.993 0.50 23.30 316 ASN A CA 1
ATOM 2419 C C . ASN A 1 317 ? 87.563 -7.393 2.286 1.00 24.68 316 ASN A C 1
ATOM 2420 O O . ASN A 1 317 ? 86.796 -6.891 1.462 1.00 24.65 316 ASN A O 1
ATOM 2429 N N . ASP A 1 318 ? 87.740 -6.832 3.493 1.00 20.96 317 ASP A N 1
ATOM 2430 C CA . ASP A 1 318 ? 87.076 -5.604 3.922 1.00 19.19 317 ASP A CA 1
ATOM 2431 C C . ASP A 1 318 ? 85.594 -5.794 4.248 1.00 17.54 317 ASP A C 1
ATOM 2432 O O . ASP A 1 318 ? 84.909 -4.818 4.417 1.00 17.91 317 ASP A O 1
ATOM 2437 N N . THR A 1 319 ? 85.174 -7.035 4.439 1.00 19.55 318 THR A N 1
ATOM 2438 C CA . THR A 1 319 ? 83.877 -7.270 5.108 1.00 19.65 318 THR A CA 1
ATOM 2439 C C . THR A 1 319 ? 84.008 -6.807 6.566 1.00 21.06 318 THR A C 1
ATOM 2440 O O . THR A 1 319 ? 83.081 -6.231 7.155 1.00 18.93 318 THR A O 1
ATOM 2444 N N . LEU A 1 320 ? 85.136 -7.148 7.160 1.00 16.38 319 LEU A N 1
ATOM 2445 C CA . LEU A 1 320 ? 85.558 -6.542 8.439 1.00 18.03 319 LEU A CA 1
ATOM 2446 C C . LEU A 1 320 ? 86.664 -5.549 8.191 1.00 20.49 319 LEU A C 1
ATOM 2447 O O . LEU A 1 320 ? 87.561 -5.799 7.339 1.00 17.34 319 LEU A O 1
ATOM 2452 N N . ASN A 1 321 ? 86.601 -4.374 8.836 1.00 16.42 320 ASN A N 1
ATOM 2453 C CA . ASN A 1 321 ? 87.426 -3.262 8.483 1.00 15.45 320 ASN A CA 1
ATOM 2454 C C . ASN A 1 321 ? 88.670 -3.153 9.329 1.00 15.00 320 ASN A C 1
ATOM 2455 O O . ASN A 1 321 ? 89.675 -2.609 8.896 1.00 16.14 320 ASN A O 1
ATOM 2460 N N . ILE A 1 322 ? 88.487 -3.516 10.620 1.00 14.63 321 ILE A N 1
ATOM 2461 C CA . ILE A 1 322 ? 89.397 -3.134 11.676 1.00 13.19 321 ILE A CA 1
ATOM 2462 C C . ILE A 1 322 ? 89.578 -4.322 12.617 1.00 14.20 321 ILE A C 1
ATOM 2463 O O . ILE A 1 322 ? 88.622 -5.029 12.884 1.00 13.27 321 ILE A O 1
ATOM 2468 N N . VAL A 1 323 ? 90.786 -4.523 13.132 1.00 15.08 322 VAL A N 1
ATOM 2469 C CA . VAL A 1 323 ? 91.025 -5.487 14.178 1.00 14.68 322 VAL A CA 1
ATOM 2470 C C . VAL A 1 323 ? 91.554 -4.782 15.421 1.00 14.19 322 VAL A C 1
ATOM 2471 O O . VAL A 1 323 ? 92.444 -3.929 15.342 1.00 15.32 322 VAL A O 1
ATOM 2475 N N . ALA A 1 324 ? 90.908 -5.086 16.568 1.00 15.11 323 ALA A N 1
ATOM 2476 C CA . ALA A 1 324 ? 91.222 -4.517 17.867 1.00 15.93 323 ALA A CA 1
ATOM 2477 C C . ALA A 1 324 ? 91.594 -5.625 18.833 1.00 13.79 323 ALA A C 1
ATOM 2478 O O . ALA A 1 324 ? 91.370 -6.777 18.540 1.00 16.51 323 ALA A O 1
ATOM 2480 N N . SER A 1 325 ? 92.183 -5.326 20.024 1.00 14.53 324 SER A N 1
ATOM 2481 C CA . SER A 1 325 ? 92.501 -6.364 20.982 1.00 14.14 324 SER A CA 1
ATOM 2482 C C . SER A 1 325 ? 91.300 -6.632 21.885 1.00 13.30 324 SER A C 1
ATOM 2483 O O . SER A 1 325 ? 91.109 -7.711 22.301 1.00 15.90 324 SER A O 1
ATOM 2486 N N . ASP A 1 326 ? 90.610 -5.562 22.203 1.00 15.25 325 ASP A N 1
ATOM 2487 C CA . ASP A 1 326 ? 89.547 -5.578 23.244 1.00 15.11 325 ASP A CA 1
ATOM 2488 C C . ASP A 1 326 ? 90.140 -5.914 24.623 1.00 17.35 325 ASP A C 1
ATOM 2489 O O . ASP A 1 326 ? 89.430 -6.473 25.446 1.00 17.60 325 ASP A O 1
ATOM 2494 N N . HIS A 1 327 ? 91.387 -5.538 24.844 1.00 15.66 326 HIS A N 1
ATOM 2495 C CA . HIS A 1 327 ? 92.195 -5.854 26.041 1.00 14.47 326 HIS A CA 1
ATOM 2496 C C . HIS A 1 327 ? 91.470 -5.550 27.370 1.00 15.61 326 HIS A C 1
ATOM 2497 O O . HIS A 1 327 ? 91.151 -4.396 27.648 1.00 14.99 326 HIS A O 1
ATOM 2504 N N . ARG A 1 328 ? 91.213 -6.642 28.100 1.00 16.09 327 ARG A N 1
ATOM 2505 C CA . ARG A 1 328 ? 90.588 -6.489 29.426 1.00 15.36 327 ARG A CA 1
ATOM 2506 C C . ARG A 1 328 ? 91.018 -7.744 30.258 1.00 15.71 327 ARG A C 1
ATOM 2507 O O . ARG A 1 328 ? 90.230 -8.591 30.569 1.00 17.36 327 ARG A O 1
ATOM 2515 N N . PRO A 1 329 ? 92.312 -7.823 30.585 1.00 18.15 328 PRO A N 1
ATOM 2516 C CA . PRO A 1 329 ? 92.782 -8.991 31.336 1.00 19.51 328 PRO A CA 1
ATOM 2517 C C . PRO A 1 329 ? 92.329 -8.969 32.793 1.00 19.23 328 PRO A C 1
ATOM 2518 O O . PRO A 1 329 ? 92.287 -7.886 33.418 1.00 19.55 328 PRO A O 1
ATOM 2522 N N . PHE A 1 330 ? 92.084 -10.159 33.294 1.00 19.68 329 PHE A N 1
ATOM 2523 C CA . PHE A 1 330 ? 91.893 -10.366 34.741 1.00 22.13 329 PHE A CA 1
ATOM 2524 C C . PHE A 1 330 ? 92.848 -11.458 35.220 1.00 23.71 329 PHE A C 1
ATOM 2525 O O . PHE A 1 330 ? 93.268 -12.346 34.466 1.00 25.71 329 PHE A O 1
ATOM 2533 N N . THR A 1 331 ? 93.111 -11.481 36.524 1.00 27.35 330 THR A N 1
ATOM 2534 C CA . THR A 1 331 ? 93.912 -12.563 37.044 1.00 26.58 330 THR A CA 1
ATOM 2535 C C . THR A 1 331 ? 93.120 -13.840 37.164 1.00 29.84 330 THR A C 1
ATOM 2536 O O . THR A 1 331 ? 91.844 -13.911 37.058 1.00 24.71 330 THR A O 1
ATOM 2540 N N . THR A 1 332 ? 93.883 -14.892 37.395 1.00 27.26 331 THR A N 1
ATOM 2541 C CA . THR A 1 332 ? 93.334 -16.209 37.563 1.00 30.38 331 THR A CA 1
ATOM 2542 C C . THR A 1 332 ? 92.390 -16.184 38.751 1.00 28.37 331 THR A C 1
ATOM 2543 O O . THR A 1 332 ? 91.289 -16.723 38.711 1.00 25.10 331 THR A O 1
ATOM 2547 N N . LYS A 1 333 ? 92.842 -15.520 39.793 1.00 30.62 332 LYS A N 1
ATOM 2548 C CA . LYS A 1 333 ? 92.028 -15.444 40.975 1.00 30.76 332 LYS A CA 1
ATOM 2549 C C . LYS A 1 333 ? 90.683 -14.701 40.754 1.00 27.12 332 LYS A C 1
ATOM 2550 O O . LYS A 1 333 ? 89.671 -15.119 41.256 1.00 24.77 332 LYS A O 1
ATOM 2556 N N . GLN A 1 334 ? 90.672 -13.612 39.976 1.00 26.00 333 GLN A N 1
ATOM 2557 C CA . GLN A 1 334 ? 89.440 -12.917 39.602 1.00 26.13 333 GLN A CA 1
ATOM 2558 C C . GLN A 1 334 ? 88.543 -13.780 38.696 1.00 23.84 333 GLN A C 1
ATOM 2559 O O . GLN A 1 334 ? 87.365 -13.869 38.906 1.00 26.10 333 GLN A O 1
ATOM 2565 N N . LYS A 1 335 ? 89.130 -14.460 37.698 1.00 21.14 334 LYS A N 1
ATOM 2566 C CA . LYS A 1 335 ? 88.369 -15.295 36.829 1.00 19.08 334 LYS A CA 1
ATOM 2567 C C . LYS A 1 335 ? 87.643 -16.399 37.611 1.00 20.96 334 LYS A C 1
ATOM 2568 O O . LYS A 1 335 ? 86.523 -16.795 37.292 1.00 21.37 334 LYS A O 1
ATOM 2574 N N . ALA A 1 336 ? 88.315 -16.883 38.659 1.00 23.62 335 ALA A N 1
ATOM 2575 C CA . ALA A 1 336 ? 87.777 -17.972 39.493 1.00 26.50 335 ALA A CA 1
ATOM 2576 C C . ALA A 1 336 ? 86.541 -17.620 40.283 1.00 26.59 335 ALA A C 1
ATOM 2577 O O . ALA A 1 336 ? 85.922 -18.514 40.850 1.00 25.29 335 ALA A O 1
ATOM 2579 N N . MET A 1 337 ? 86.125 -16.360 40.283 1.00 28.26 336 MET A N 1
ATOM 2580 C CA . MET A 1 337 ? 84.755 -16.028 40.742 1.00 31.21 336 MET A CA 1
ATOM 2581 C C . MET A 1 337 ? 83.709 -16.918 40.082 1.00 30.01 336 MET A C 1
ATOM 2582 O O . MET A 1 337 ? 82.599 -17.063 40.595 1.00 28.21 336 MET A O 1
ATOM 2587 N N . GLY A 1 338 ? 84.003 -17.414 38.866 1.00 26.65 337 GLY A N 1
ATOM 2588 C CA . GLY A 1 338 ? 83.086 -18.265 38.154 1.00 25.33 337 GLY A CA 1
ATOM 2589 C C . GLY A 1 338 ? 83.420 -19.724 38.148 1.00 24.19 337 GLY A C 1
ATOM 2590 O O . GLY A 1 338 ? 82.846 -20.508 37.352 1.00 24.68 337 GLY A O 1
ATOM 2591 N N . LYS A 1 339 ? 84.285 -20.153 39.073 1.00 28.35 338 LYS A N 1
ATOM 2592 C CA . LYS A 1 339 ? 84.658 -21.556 39.119 1.00 31.96 338 LYS A CA 1
ATOM 2593 C C . LYS A 1 339 ? 83.500 -22.557 39.192 1.00 28.70 338 LYS A C 1
ATOM 2594 O O . LYS A 1 339 ? 83.631 -23.664 38.688 1.00 29.20 338 LYS A O 1
ATOM 2600 N N . GLU A 1 340 ? 82.430 -22.211 39.855 1.00 27.95 339 GLU A N 1
ATOM 2601 C CA . GLU A 1 340 ? 81.286 -23.108 39.968 1.00 33.20 339 GLU A CA 1
ATOM 2602 C C . GLU A 1 340 ? 80.069 -22.673 39.150 1.00 31.98 339 GLU A C 1
ATOM 2603 O O . GLU A 1 340 ? 79.014 -23.295 39.226 1.00 29.84 339 GLU A O 1
ATOM 2609 N N . ASP A 1 341 ? 80.199 -21.572 38.384 1.00 30.29 340 ASP A N 1
ATOM 2610 C CA . ASP A 1 341 ? 79.099 -21.003 37.671 1.00 25.67 340 ASP A CA 1
ATOM 2611 C C . ASP A 1 341 ? 79.662 -20.073 36.562 1.00 21.36 340 ASP A C 1
ATOM 2612 O O . ASP A 1 341 ? 79.995 -18.938 36.834 1.00 21.20 340 ASP A O 1
ATOM 2617 N N . PHE A 1 342 ? 79.769 -20.624 35.336 1.00 22.12 341 PHE A N 1
ATOM 2618 C CA . PHE A 1 342 ? 80.438 -19.921 34.238 1.00 20.29 341 PHE A CA 1
ATOM 2619 C C . PHE A 1 342 ? 79.875 -18.548 34.019 1.00 19.50 341 PHE A C 1
ATOM 2620 O O . PHE A 1 342 ? 80.581 -17.676 33.416 1.00 20.34 341 PHE A O 1
ATOM 2628 N N . THR A 1 343 ? 78.614 -18.267 34.437 1.00 18.44 342 THR A N 1
ATOM 2629 C CA . THR A 1 343 ? 78.033 -16.992 34.175 1.00 18.86 342 THR A CA 1
ATOM 2630 C C . THR A 1 343 ? 78.687 -15.855 34.963 1.00 18.80 342 THR A C 1
ATOM 2631 O O . THR A 1 343 ? 78.542 -14.680 34.654 1.00 19.16 342 THR A O 1
ATOM 2635 N N . LYS A 1 344 ? 79.457 -16.237 35.972 1.00 21.58 343 LYS A N 1
ATOM 2636 C CA . LYS A 1 344 ? 80.203 -15.255 36.803 1.00 23.88 343 LYS A CA 1
ATOM 2637 C C . LYS A 1 344 ? 81.689 -15.101 36.444 1.00 22.48 343 LYS A C 1
ATOM 2638 O O . LYS A 1 344 ? 82.437 -14.329 37.036 1.00 19.36 343 LYS A O 1
ATOM 2644 N N . ILE A 1 345 ? 82.153 -15.846 35.462 1.00 19.95 344 ILE A N 1
ATOM 2645 C CA . ILE A 1 345 ? 83.494 -15.628 34.995 1.00 17.99 344 ILE A CA 1
ATOM 2646 C C . ILE A 1 345 ? 83.505 -14.259 34.298 1.00 19.20 344 ILE A C 1
ATOM 2647 O O . ILE A 1 345 ? 82.778 -14.042 33.304 1.00 17.27 344 ILE A O 1
ATOM 2652 N N . PRO A 1 346 ? 84.309 -13.321 34.764 1.00 15.93 345 PRO A N 1
ATOM 2653 C CA . PRO A 1 346 ? 84.287 -12.007 34.120 1.00 17.87 345 PRO A CA 1
ATOM 2654 C C . PRO A 1 346 ? 84.842 -12.047 32.693 1.00 19.57 345 PRO A C 1
ATOM 2655 O O . PRO A 1 346 ? 85.819 -12.735 32.425 1.00 19.28 345 PRO A O 1
ATOM 2659 N N . HIS A 1 347 ? 84.114 -11.395 31.783 1.00 20.26 346 HIS A N 1
ATOM 2660 C CA . HIS A 1 347 ? 84.449 -11.418 30.357 1.00 18.61 346 HIS A CA 1
ATOM 2661 C C . HIS A 1 347 ? 85.649 -10.542 30.141 1.00 18.75 346 HIS A C 1
ATOM 2662 O O . HIS A 1 347 ? 85.654 -9.351 30.438 1.00 15.54 346 HIS A O 1
ATOM 2669 N N . GLY A 1 348 ? 86.688 -11.115 29.587 1.00 16.59 347 GLY A N 1
ATOM 2670 C CA . GLY A 1 348 ? 87.819 -10.344 29.227 1.00 16.82 347 GLY A CA 1
ATOM 2671 C C . GLY A 1 348 ? 89.053 -11.179 28.990 1.00 19.17 347 GLY A C 1
ATOM 2672 O O . GLY A 1 348 ? 89.304 -12.157 29.677 1.00 16.18 347 GLY A O 1
ATOM 2673 N N . VAL A 1 349 ? 89.824 -10.763 27.972 1.00 17.17 348 VAL A N 1
ATOM 2674 C CA . VAL A 1 349 ? 91.079 -11.409 27.643 1.00 18.98 348 VAL A CA 1
ATOM 2675 C C . VAL A 1 349 ? 92.236 -10.405 27.435 1.00 16.23 348 VAL A C 1
ATOM 2676 O O . VAL A 1 349 ? 91.998 -9.242 27.174 1.00 17.90 348 VAL A O 1
ATOM 2680 N N . SER A 1 350 ? 93.488 -10.862 27.545 1.00 17.34 349 SER A N 1
ATOM 2681 C CA A SER A 1 350 ? 94.635 -10.018 27.270 0.70 18.99 349 SER A CA 1
ATOM 2682 C CA B SER A 1 350 ? 94.673 -10.041 27.292 0.30 17.39 349 SER A CA 1
ATOM 2683 C C . SER A 1 350 ? 94.941 -10.038 25.791 1.00 16.71 349 SER A C 1
ATOM 2684 O O . SER A 1 350 ? 94.683 -11.028 25.115 1.00 20.59 349 SER A O 1
ATOM 2689 N N . GLY A 1 351 ? 95.411 -8.933 25.309 1.00 17.28 350 GLY A N 1
ATOM 2690 C CA . GLY A 1 351 ? 95.868 -8.859 23.889 1.00 17.46 350 GLY A CA 1
ATOM 2691 C C . GLY A 1 351 ? 96.471 -7.618 23.400 1.00 17.54 350 GLY A C 1
ATOM 2692 O O . GLY A 1 351 ? 96.883 -7.591 22.259 1.00 17.30 350 GLY A O 1
ATOM 2693 N N . VAL A 1 352 ? 96.553 -6.513 24.171 1.00 14.12 351 VAL A N 1
ATOM 2694 C CA . VAL A 1 352 ? 96.998 -5.304 23.568 1.00 15.49 351 VAL A CA 1
ATOM 2695 C C . VAL A 1 352 ? 98.422 -5.424 23.035 1.00 15.25 351 VAL A C 1
ATOM 2696 O O . VAL A 1 352 ? 98.767 -4.788 22.033 1.00 15.79 351 VAL A O 1
ATOM 2700 N N . GLN A 1 353 ? 99.239 -6.233 23.679 1.00 17.66 352 GLN A N 1
ATOM 2701 C CA . GLN A 1 353 ? 100.620 -6.333 23.286 1.00 17.85 352 GLN A CA 1
ATOM 2702 C C . GLN A 1 353 ? 100.768 -7.296 22.092 1.00 20.07 352 GLN A C 1
ATOM 2703 O O . GLN A 1 353 ? 101.709 -7.152 21.297 1.00 20.08 352 GLN A O 1
ATOM 2709 N N . ASP A 1 354 ? 99.835 -8.223 21.981 1.00 17.17 353 ASP A N 1
ATOM 2710 C CA . ASP A 1 354 ? 99.928 -9.340 21.005 1.00 16.41 353 ASP A CA 1
ATOM 2711 C C . ASP A 1 354 ? 99.461 -8.958 19.585 1.00 15.64 353 ASP A C 1
ATOM 2712 O O . ASP A 1 354 ? 99.838 -9.654 18.595 1.00 16.57 353 ASP A O 1
ATOM 2717 N N . ARG A 1 355 ? 98.603 -7.936 19.493 1.00 16.27 354 ARG A N 1
ATOM 2718 C CA . ARG A 1 355 ? 97.737 -7.762 18.328 1.00 14.53 354 ARG A CA 1
ATOM 2719 C C . ARG A 1 355 ? 98.561 -7.702 17.011 1.00 16.44 354 ARG A C 1
ATOM 2720 O O . ARG A 1 355 ? 98.226 -8.399 16.013 1.00 17.73 354 ARG A O 1
ATOM 2728 N N . MET A 1 356 ? 99.484 -6.756 16.981 1.00 14.90 355 MET A N 1
ATOM 2729 C CA . MET A 1 356 ? 100.239 -6.514 15.717 1.00 15.45 355 MET A CA 1
ATOM 2730 C C . MET A 1 356 ? 100.968 -7.761 15.278 1.00 14.83 355 MET A C 1
ATOM 2731 O O . MET A 1 356 ? 100.818 -8.205 14.131 1.00 15.20 355 MET A O 1
ATOM 2736 N N . SER A 1 357 ? 101.733 -8.383 16.181 1.00 16.48 356 SER A N 1
ATOM 2737 C CA . SER A 1 357 ? 102.448 -9.629 15.837 1.00 14.73 356 SER A CA 1
ATOM 2738 C C . SER A 1 357 ? 101.534 -10.801 15.426 1.00 15.74 356 SER A C 1
ATOM 2739 O O . SER A 1 357 ? 101.842 -11.530 14.448 1.00 15.64 356 SER A O 1
ATOM 2742 N N . VAL A 1 358 ? 100.418 -11.025 16.130 1.00 15.85 357 VAL A N 1
ATOM 2743 C CA . VAL A 1 358 ? 99.560 -12.145 15.864 1.00 14.48 357 VAL A CA 1
ATOM 2744 C C . VAL A 1 358 ? 98.907 -11.966 14.502 1.00 14.06 357 VAL A C 1
ATOM 2745 O O . VAL A 1 358 ? 98.842 -12.937 13.692 1.00 15.77 357 VAL A O 1
ATOM 2749 N N . ILE A 1 359 ? 98.453 -10.746 14.244 1.00 15.82 358 ILE A N 1
ATOM 2750 C CA . ILE A 1 359 ? 97.753 -10.500 12.967 1.00 15.67 358 ILE A CA 1
ATOM 2751 C C . ILE A 1 359 ? 98.794 -10.566 11.821 1.00 15.37 358 ILE A C 1
ATOM 2752 O O . ILE A 1 359 ? 98.487 -11.057 10.731 1.00 16.18 358 ILE A O 1
ATOM 2757 N N . TRP A 1 360 ? 100.012 -10.139 12.072 1.00 14.46 359 TRP A N 1
ATOM 2758 C CA . TRP A 1 360 ? 101.084 -10.225 11.015 1.00 12.96 359 TRP A CA 1
ATOM 2759 C C . TRP A 1 360 ? 101.330 -11.708 10.690 1.00 14.72 359 TRP A C 1
ATOM 2760 O O . TRP A 1 360 ? 101.278 -12.154 9.485 1.00 15.94 359 TRP A O 1
ATOM 2771 N N . GLU A 1 361 ? 101.434 -12.547 11.742 1.00 15.47 360 GLU A N 1
ATOM 2772 C CA . GLU A 1 361 ? 101.710 -13.949 11.586 1.00 18.30 360 GLU A CA 1
ATOM 2773 C C . GLU A 1 361 ? 100.557 -14.694 10.869 1.00 18.06 360 GLU A C 1
ATOM 2774 O O . GLU A 1 361 ? 100.754 -15.374 9.879 1.00 20.77 360 GLU A O 1
ATOM 2780 N N . ARG A 1 362 ? 99.335 -14.563 11.397 1.00 17.53 361 ARG A N 1
ATOM 2781 C CA . ARG A 1 362 ? 98.187 -15.253 10.824 1.00 18.26 361 ARG A CA 1
ATOM 2782 C C . ARG A 1 362 ? 97.633 -14.646 9.554 1.00 17.70 361 ARG A C 1
ATOM 2783 O O . ARG A 1 362 ? 97.111 -15.345 8.708 1.00 23.91 361 ARG A O 1
ATOM 2791 N N . GLY A 1 363 ? 97.760 -13.355 9.420 1.00 16.27 362 GLY A N 1
ATOM 2792 C CA . GLY A 1 363 ? 97.298 -12.618 8.282 1.00 16.39 362 GLY A CA 1
ATOM 2793 C C . GLY A 1 363 ? 98.263 -12.587 7.112 1.00 15.69 362 GLY A C 1
ATOM 2794 O O . GLY A 1 363 ? 97.931 -12.952 5.997 1.00 17.82 362 GLY A O 1
ATOM 2795 N N . VAL A 1 364 ? 99.439 -12.093 7.390 1.00 16.40 363 VAL A N 1
ATOM 2796 C CA . VAL A 1 364 ? 100.408 -11.792 6.338 1.00 17.00 363 VAL A CA 1
ATOM 2797 C C . VAL A 1 364 ? 101.221 -13.012 6.057 1.00 17.41 363 VAL A C 1
ATOM 2798 O O . VAL A 1 364 ? 101.290 -13.455 4.906 1.00 16.96 363 VAL A O 1
ATOM 2802 N N . VAL A 1 365 ? 101.849 -13.603 7.079 1.00 17.30 364 VAL A N 1
ATOM 2803 C CA . VAL A 1 365 ? 102.623 -14.808 6.864 1.00 18.91 364 VAL A CA 1
ATOM 2804 C C . VAL A 1 365 ? 101.775 -15.957 6.363 1.00 19.99 364 VAL A C 1
ATOM 2805 O O . VAL A 1 365 ? 102.219 -16.712 5.467 1.00 20.91 364 VAL A O 1
ATOM 2809 N N . GLY A 1 366 ? 100.549 -16.076 6.863 1.00 21.66 365 GLY A N 1
ATOM 2810 C CA . GLY A 1 366 ? 99.595 -17.076 6.412 1.00 22.98 365 GLY A CA 1
ATOM 2811 C C . GLY A 1 366 ? 99.004 -16.845 5.016 1.00 21.67 365 GLY A C 1
ATOM 2812 O O . GLY A 1 366 ? 98.212 -17.693 4.565 1.00 27.27 365 GLY A O 1
ATOM 2813 N N . GLY A 1 367 ? 99.375 -15.757 4.331 1.00 20.69 366 GLY A N 1
ATOM 2814 C CA . GLY A 1 367 ? 98.914 -15.474 2.977 1.00 21.25 366 GLY A CA 1
ATOM 2815 C C . GLY A 1 367 ? 97.475 -15.046 2.816 1.00 25.37 366 GLY A C 1
ATOM 2816 O O . GLY A 1 367 ? 96.950 -15.040 1.693 1.00 29.14 366 GLY A O 1
ATOM 2817 N N . LYS A 1 368 ? 96.851 -14.574 3.895 1.00 20.13 367 LYS A N 1
ATOM 2818 C CA . LYS A 1 368 ? 95.493 -14.090 3.798 1.00 20.49 367 LYS A CA 1
ATOM 2819 C C . LYS A 1 368 ? 95.368 -12.670 3.331 1.00 18.59 367 LYS A C 1
ATOM 2820 O O . LYS A 1 368 ? 94.409 -12.335 2.631 1.00 19.08 367 LYS A O 1
ATOM 2826 N N . MET A 1 369 ? 96.339 -11.804 3.667 1.00 17.88 368 MET A N 1
ATOM 2827 C CA . MET A 1 369 ? 96.374 -10.441 3.219 1.00 16.69 368 MET A CA 1
ATOM 2828 C C . MET A 1 369 ? 97.835 -10.033 3.030 1.00 16.92 368 MET A C 1
ATOM 2829 O O . MET A 1 369 ? 98.756 -10.648 3.616 1.00 16.97 368 MET A O 1
ATOM 2834 N N . ASP A 1 370 ? 98.061 -8.933 2.320 1.00 16.67 369 ASP A N 1
ATOM 2835 C CA . ASP A 1 370 ? 99.382 -8.459 2.217 1.00 16.74 369 ASP A CA 1
ATOM 2836 C C . ASP A 1 370 ? 99.719 -7.393 3.266 1.00 16.43 369 ASP A C 1
ATOM 2837 O O . ASP A 1 370 ? 98.868 -7.036 4.081 1.00 15.70 369 ASP A O 1
ATOM 2842 N N . GLU A 1 371 ? 100.942 -6.930 3.199 1.00 16.22 370 GLU A N 1
ATOM 2843 C CA . GLU A 1 371 ? 101.478 -5.957 4.216 1.00 16.68 370 GLU A CA 1
ATOM 2844 C C . GLU A 1 371 ? 100.732 -4.648 4.225 1.00 15.50 370 GLU A C 1
ATOM 2845 O O . GLU A 1 371 ? 100.560 -3.991 5.263 1.00 16.04 370 GLU A O 1
ATOM 2851 N N . ASN A 1 372 ? 100.186 -4.246 3.068 1.00 14.10 371 ASN A N 1
ATOM 2852 C CA . ASN A 1 372 ? 99.499 -2.991 2.999 1.00 14.53 371 ASN A CA 1
ATOM 2853 C C . ASN A 1 372 ? 98.112 -3.113 3.685 1.00 14.36 371 ASN A C 1
ATOM 2854 O O . ASN A 1 372 ? 97.683 -2.186 4.391 1.00 14.75 371 ASN A O 1
ATOM 2859 N N . ARG A 1 373 ? 97.468 -4.254 3.450 1.00 15.59 372 ARG A N 1
ATOM 2860 C CA . ARG A 1 373 ? 96.176 -4.512 4.057 1.00 16.38 372 ARG A CA 1
ATOM 2861 C C . ARG A 1 373 ? 96.348 -4.674 5.579 1.00 17.13 372 ARG A C 1
ATOM 2862 O O . ARG A 1 373 ? 95.479 -4.237 6.361 1.00 15.19 372 ARG A O 1
ATOM 2870 N N . PHE A 1 374 ? 97.487 -5.190 5.993 1.00 15.85 373 PHE A N 1
ATOM 2871 C CA . PHE A 1 374 ? 97.833 -5.260 7.415 1.00 15.44 373 PHE A CA 1
ATOM 2872 C C . PHE A 1 374 ? 97.836 -3.857 8.013 1.00 13.51 373 PHE A C 1
ATOM 2873 O O . PHE A 1 374 ? 97.306 -3.629 9.120 1.00 14.84 373 PHE A O 1
ATOM 2881 N N . VAL A 1 375 ? 98.439 -2.892 7.337 1.00 12.27 374 VAL A N 1
ATOM 2882 C CA . VAL A 1 375 ? 98.439 -1.521 7.830 1.00 13.82 374 VAL A CA 1
ATOM 2883 C C . VAL A 1 375 ? 96.997 -1.001 7.875 1.00 15.21 374 VAL A C 1
ATOM 2884 O O . VAL A 1 375 ? 96.587 -0.308 8.826 1.00 14.05 374 VAL A O 1
ATOM 2888 N N . ALA A 1 376 ? 96.197 -1.248 6.841 1.00 13.44 375 ALA A N 1
ATOM 2889 C CA . ALA A 1 376 ? 94.813 -0.782 6.831 1.00 14.08 375 ALA A CA 1
ATOM 2890 C C . ALA A 1 376 ? 94.050 -1.277 8.015 1.00 12.45 375 ALA A C 1
ATOM 2891 O O . ALA A 1 376 ? 93.316 -0.469 8.651 1.00 14.92 375 ALA A O 1
ATOM 2893 N N . VAL A 1 377 ? 94.181 -2.534 8.366 1.00 12.75 376 VAL A N 1
ATOM 2894 C CA . VAL A 1 377 ? 93.304 -3.117 9.453 1.00 13.14 376 VAL A CA 1
ATOM 2895 C C . VAL A 1 377 ? 93.887 -2.869 10.838 1.00 14.67 376 VAL A C 1
ATOM 2896 O O . VAL A 1 377 ? 93.171 -3.041 11.789 1.00 14.47 376 VAL A O 1
ATOM 2900 N N . THR A 1 378 ? 95.152 -2.502 10.909 1.00 12.75 377 THR A N 1
ATOM 2901 C CA . THR A 1 378 ? 95.759 -2.212 12.259 1.00 13.47 377 THR A CA 1
ATOM 2902 C C . THR A 1 378 ? 95.871 -0.769 12.563 1.00 13.24 377 THR A C 1
ATOM 2903 O O . THR A 1 378 ? 96.092 -0.397 13.774 1.00 15.30 377 THR A O 1
ATOM 2907 N N . SER A 1 379 ? 95.804 0.128 11.570 1.00 13.42 378 SER A N 1
ATOM 2908 C CA . SER A 1 379 ? 95.847 1.565 11.830 1.00 12.88 378 SER A CA 1
ATOM 2909 C C . SER A 1 379 ? 95.011 2.429 10.917 1.00 14.48 378 SER A C 1
ATOM 2910 O O . SER A 1 379 ? 94.349 3.314 11.385 1.00 13.80 378 SER A O 1
ATOM 2913 N N . SER A 1 380 ? 95.149 2.344 9.579 1.00 14.16 379 SER A N 1
ATOM 2914 C CA . SER A 1 380 ? 94.606 3.367 8.683 1.00 14.88 379 SER A CA 1
ATOM 2915 C C . SER A 1 380 ? 93.063 3.454 8.663 1.00 14.81 379 SER A C 1
ATOM 2916 O O . SER A 1 380 ? 92.540 4.553 8.645 1.00 15.30 379 SER A O 1
ATOM 2919 N N . ASN A 1 381 ? 92.385 2.311 8.639 1.00 13.32 380 ASN A N 1
ATOM 2920 C CA . ASN A 1 381 ? 90.905 2.261 8.627 1.00 13.06 380 ASN A CA 1
ATOM 2921 C C . ASN A 1 381 ? 90.398 2.910 9.927 1.00 14.45 380 ASN A C 1
ATOM 2922 O O . ASN A 1 381 ? 89.490 3.765 9.906 1.00 15.50 380 ASN A O 1
ATOM 2927 N N . ALA A 1 382 ? 91.074 2.579 11.012 1.00 14.19 381 ALA A N 1
ATOM 2928 C CA . ALA A 1 382 ? 90.685 3.159 12.332 1.00 15.76 381 ALA A CA 1
ATOM 2929 C C . ALA A 1 382 ? 90.893 4.685 12.296 1.00 15.19 381 ALA A C 1
ATOM 2930 O O . ALA A 1 382 ? 90.020 5.426 12.756 1.00 14.84 381 ALA A O 1
ATOM 2932 N N . ALA A 1 383 ? 92.032 5.184 11.789 1.00 14.48 382 ALA A N 1
ATOM 2933 C CA . ALA A 1 383 ? 92.301 6.583 11.736 1.00 14.82 382 ALA A CA 1
ATOM 2934 C C . ALA A 1 383 ? 91.213 7.295 10.968 1.00 14.47 382 ALA A C 1
ATOM 2935 O O . ALA A 1 383 ? 90.784 8.376 11.296 1.00 13.76 382 ALA A O 1
ATOM 2937 N N . LYS A 1 384 ? 90.786 6.721 9.832 1.00 13.20 383 LYS A N 1
ATOM 2938 C CA . LYS A 1 384 ? 89.740 7.296 9.074 1.00 14.90 383 LYS A CA 1
ATOM 2939 C C . LYS A 1 384 ? 88.410 7.421 9.828 1.00 15.61 383 LYS A C 1
ATOM 2940 O O . LYS A 1 384 ? 87.749 8.441 9.736 1.00 17.72 383 LYS A O 1
ATOM 2946 N N . LEU A 1 385 ? 88.094 6.349 10.515 1.00 15.26 384 LEU A N 1
ATOM 2947 C CA . LEU A 1 385 ? 86.785 6.246 11.201 1.00 18.64 384 LEU A CA 1
ATOM 2948 C C . LEU A 1 385 ? 86.832 7.234 12.374 1.00 17.71 384 LEU A C 1
ATOM 2949 O O . LEU A 1 385 ? 85.768 7.835 12.749 1.00 19.23 384 LEU A O 1
ATOM 2954 N N . LEU A 1 386 ? 88.020 7.393 12.966 1.00 17.03 385 LEU A N 1
ATOM 2955 C CA . LEU A 1 386 ? 88.231 8.294 14.076 1.00 18.54 385 LEU A CA 1
ATOM 2956 C C . LEU A 1 386 ? 88.318 9.752 13.689 1.00 18.38 385 LEU A C 1
ATOM 2957 O O . LEU A 1 386 ? 88.326 10.643 14.543 1.00 18.68 385 LEU A O 1
ATOM 2962 N N . ASN A 1 387 ? 88.353 10.054 12.393 1.00 15.93 386 ASN A N 1
ATOM 2963 C CA . ASN A 1 387 ? 88.583 11.410 11.881 1.00 17.34 386 ASN A CA 1
ATOM 2964 C C . ASN A 1 387 ? 89.964 11.931 12.251 1.00 17.34 386 ASN A C 1
ATOM 2965 O O . ASN A 1 387 ? 90.146 13.101 12.507 1.00 19.35 386 ASN A O 1
ATOM 2970 N N . LEU A 1 388 ? 90.982 11.052 12.120 1.00 17.44 387 LEU A N 1
ATOM 2971 C CA . LEU A 1 388 ? 92.362 11.373 12.423 1.00 17.19 387 LEU A CA 1
ATOM 2972 C C . LEU A 1 388 ? 93.291 11.005 11.293 1.00 19.59 387 LEU A C 1
ATOM 2973 O O . LEU A 1 388 ? 94.453 10.881 11.499 1.00 22.22 387 LEU A O 1
ATOM 2978 N N . TYR A 1 389 ? 92.741 10.731 10.122 1.00 17.11 388 TYR A N 1
ATOM 2979 C CA . TYR A 1 389 ? 93.585 10.389 8.956 1.00 16.69 388 TYR A CA 1
ATOM 2980 C C . TYR A 1 389 ? 93.775 11.626 8.061 1.00 18.04 388 TYR A C 1
ATOM 2981 O O . TYR A 1 389 ? 92.804 12.333 7.804 1.00 18.00 388 TYR A O 1
ATOM 2990 N N . PRO A 1 390 ? 94.987 11.857 7.544 1.00 16.97 389 PRO A N 1
ATOM 2991 C CA . PRO A 1 390 ? 96.239 11.115 7.646 1.00 16.28 389 PRO A CA 1
ATOM 2992 C C . PRO A 1 390 ? 97.174 11.590 8.704 1.00 18.86 389 PRO A C 1
ATOM 2993 O O . PRO A 1 390 ? 98.317 11.212 8.733 1.00 18.75 389 PRO A O 1
ATOM 2997 N N . ARG A 1 391 ? 96.654 12.339 9.689 1.00 17.00 390 ARG A N 1
ATOM 2998 C CA . ARG A 1 391 ? 97.469 12.647 10.840 1.00 17.16 390 ARG A CA 1
ATOM 2999 C C . ARG A 1 391 ? 98.011 11.411 11.530 1.00 15.77 390 ARG A C 1
ATOM 3000 O O . ARG A 1 391 ? 99.196 11.395 11.991 1.00 17.30 390 ARG A O 1
ATOM 3008 N N . LYS A 1 392 ? 97.194 10.369 11.653 1.00 16.72 391 LYS A N 1
ATOM 3009 C CA . LYS A 1 392 ? 97.610 9.074 12.065 1.00 15.97 391 LYS A CA 1
ATOM 3010 C C . LYS A 1 392 ? 97.324 8.055 10.959 1.00 16.72 391 LYS A C 1
ATOM 3011 O O . LYS A 1 392 ? 96.553 8.388 10.053 1.00 15.56 391 LYS A O 1
ATOM 3017 N N . GLY A 1 393 ? 97.889 6.874 11.065 1.00 14.47 392 GLY A N 1
ATOM 3018 C CA . GLY A 1 393 ? 97.629 5.825 10.097 1.00 15.11 392 GLY A CA 1
ATOM 3019 C C . GLY A 1 393 ? 98.329 6.002 8.764 1.00 15.59 392 GLY A C 1
ATOM 3020 O O . GLY A 1 393 ? 97.964 5.263 7.825 1.00 15.39 392 GLY A O 1
ATOM 3021 N N . ARG A 1 394 ? 99.275 6.911 8.662 1.00 16.80 393 ARG A N 1
ATOM 3022 C CA . ARG A 1 394 ? 99.993 7.137 7.381 1.00 16.68 393 ARG A CA 1
ATOM 3023 C C . ARG A 1 394 ? 101.370 7.740 7.615 1.00 18.65 393 ARG A C 1
ATOM 3024 O O . ARG A 1 394 ? 101.482 8.749 8.334 1.00 17.75 393 ARG A O 1
ATOM 3032 N N . ILE A 1 395 ? 102.381 7.181 6.942 1.00 15.71 394 ILE A N 1
ATOM 3033 C CA . ILE A 1 395 ? 103.732 7.730 6.940 1.00 15.42 394 ILE A CA 1
ATOM 3034 C C . ILE A 1 395 ? 103.834 8.702 5.735 1.00 17.05 394 ILE A C 1
ATOM 3035 O O . ILE A 1 395 ? 103.967 8.278 4.613 1.00 18.36 394 ILE A O 1
ATOM 3040 N N . ILE A 1 396 ? 103.678 9.980 6.010 1.00 16.57 395 ILE A N 1
ATOM 3041 C CA . ILE A 1 396 ? 103.758 11.059 5.010 1.00 17.71 395 ILE A CA 1
ATOM 3042 C C . ILE A 1 396 ? 104.237 12.318 5.710 1.00 19.77 395 ILE A C 1
ATOM 3043 O O . ILE A 1 396 ? 104.041 12.442 6.937 1.00 19.13 395 ILE A O 1
ATOM 3048 N N . PRO A 1 397 ? 104.813 13.270 4.947 1.00 17.32 396 PRO A N 1
ATOM 3049 C CA . PRO A 1 397 ? 105.133 14.491 5.635 1.00 18.31 396 PRO A CA 1
ATOM 3050 C C . PRO A 1 397 ? 103.912 15.166 6.251 1.00 18.62 396 PRO A C 1
ATOM 3051 O O . PRO A 1 397 ? 102.868 15.287 5.608 1.00 18.03 396 PRO A O 1
ATOM 3055 N N . GLY A 1 398 ? 104.096 15.701 7.461 1.00 17.93 397 GLY A N 1
ATOM 3056 C CA . GLY A 1 398 ? 103.036 16.387 8.167 1.00 19.41 397 GLY A CA 1
ATOM 3057 C C . GLY A 1 398 ? 102.271 15.542 9.193 1.00 20.20 397 GLY A C 1
ATOM 3058 O O . GLY A 1 398 ? 101.557 16.059 10.053 1.00 22.16 397 GLY A O 1
ATOM 3059 N N . ALA A 1 399 ? 102.366 14.246 9.050 1.00 18.29 398 ALA A N 1
ATOM 3060 C CA . ALA A 1 399 ? 101.670 13.299 9.966 1.00 17.33 398 ALA A CA 1
ATOM 3061 C C . ALA A 1 399 ? 102.342 13.282 11.309 1.00 17.60 398 ALA A C 1
ATOM 3062 O O . ALA A 1 399 ? 103.506 13.609 11.462 1.00 17.54 398 ALA A O 1
ATOM 3064 N N . ASP A 1 400 ? 101.544 12.959 12.318 1.00 16.35 399 ASP A N 1
ATOM 3065 C CA . ASP A 1 400 ? 102.126 12.664 13.596 1.00 18.50 399 ASP A CA 1
ATOM 3066 C C . ASP A 1 400 ? 103.164 11.590 13.510 1.00 17.89 399 ASP A C 1
ATOM 3067 O O . ASP A 1 400 ? 103.000 10.580 12.836 1.00 18.59 399 ASP A O 1
ATOM 3072 N N . ALA A 1 401 ? 104.293 11.779 14.247 1.00 16.80 400 ALA A N 1
ATOM 3073 C CA . ALA A 1 401 ? 105.358 10.812 14.286 1.00 17.33 400 ALA A CA 1
ATOM 3074 C C . ALA A 1 401 ? 105.122 9.639 15.281 1.00 18.11 400 ALA A C 1
ATOM 3075 O O . ALA A 1 401 ? 105.814 9.474 16.322 1.00 19.94 400 ALA A O 1
ATOM 3077 N N . ASP A 1 402 ? 104.114 8.870 14.956 1.00 16.10 401 ASP A N 1
ATOM 3078 C CA . ASP A 1 402 ? 103.790 7.630 15.620 1.00 15.55 401 ASP A CA 1
ATOM 3079 C C . ASP A 1 402 ? 104.160 6.561 14.593 1.00 18.69 401 ASP A C 1
ATOM 3080 O O . ASP A 1 402 ? 103.375 6.317 13.664 1.00 18.03 401 ASP A O 1
ATOM 3085 N N . VAL A 1 403 ? 105.292 5.915 14.795 1.00 17.43 402 VAL A N 1
ATOM 3086 C CA . VAL A 1 403 ? 105.953 5.085 13.736 1.00 17.04 402 VAL A CA 1
ATOM 3087 C C . VAL A 1 403 ? 106.532 3.879 14.368 1.00 15.60 402 VAL A C 1
ATOM 3088 O O . VAL A 1 403 ? 107.151 3.964 15.458 1.00 18.49 402 VAL A O 1
ATOM 3092 N N . VAL A 1 404 ? 106.465 2.741 13.697 1.00 14.25 403 VAL A N 1
ATOM 3093 C CA . VAL A 1 404 ? 107.046 1.515 14.157 1.00 16.03 403 VAL A CA 1
ATOM 3094 C C . VAL A 1 404 ? 108.032 0.982 13.094 1.00 17.46 403 VAL A C 1
ATOM 3095 O O . VAL A 1 404 ? 107.677 0.979 11.917 1.00 16.10 403 VAL A O 1
ATOM 3099 N N . VAL A 1 405 ? 109.222 0.668 13.548 1.00 14.47 404 VAL A N 1
ATOM 3100 C CA . VAL A 1 405 ? 110.173 -0.057 12.739 1.00 16.09 404 VAL A CA 1
ATOM 3101 C C . VAL A 1 405 ? 109.895 -1.503 12.984 1.00 16.66 404 VAL A C 1
ATOM 3102 O O . VAL A 1 405 ? 110.222 -2.060 14.036 1.00 18.25 404 VAL A O 1
ATOM 3106 N N . TRP A 1 406 ? 109.331 -2.157 11.964 1.00 15.36 405 TRP A N 1
ATOM 3107 C CA . TRP A 1 406 ? 108.858 -3.470 12.063 1.00 17.36 405 TRP A CA 1
ATOM 3108 C C . TRP A 1 406 ? 109.794 -4.465 11.399 1.00 18.26 405 TRP A C 1
ATOM 3109 O O . TRP A 1 406 ? 110.175 -4.254 10.265 1.00 18.95 405 TRP A O 1
ATOM 3120 N N . ASP A 1 407 ? 110.146 -5.520 12.107 1.00 17.35 406 ASP A N 1
ATOM 3121 C CA . ASP A 1 407 ? 111.036 -6.544 11.560 1.00 18.84 406 ASP A CA 1
ATOM 3122 C C . ASP A 1 407 ? 110.207 -7.686 11.055 1.00 18.65 406 ASP A C 1
ATOM 3123 O O . ASP A 1 407 ? 109.690 -8.461 11.815 1.00 19.74 406 ASP A O 1
ATOM 3128 N N . PRO A 1 408 ? 110.053 -7.770 9.735 1.00 18.15 407 PRO A N 1
ATOM 3129 C CA . PRO A 1 408 ? 109.351 -8.898 9.208 1.00 23.75 407 PRO A CA 1
ATOM 3130 C C . PRO A 1 408 ? 110.106 -10.207 9.199 1.00 24.49 407 PRO A C 1
ATOM 3131 O O . PRO A 1 408 ? 109.548 -11.192 8.853 1.00 36.44 407 PRO A O 1
ATOM 3135 N N A GLU A 1 409 ? 111.368 -10.240 9.621 0.50 31.69 408 GLU A N 1
ATOM 3136 N N B GLU A 1 409 ? 111.367 -10.256 9.513 0.50 28.06 408 GLU A N 1
ATOM 3137 C CA A GLU A 1 409 ? 112.182 -11.479 9.579 0.50 35.90 408 GLU A CA 1
ATOM 3138 C CA B GLU A 1 409 ? 112.013 -11.545 9.235 0.50 29.09 408 GLU A CA 1
ATOM 3139 C C A GLU A 1 409 ? 112.696 -11.816 10.974 0.50 33.56 408 GLU A C 1
ATOM 3140 C C B GLU A 1 409 ? 111.812 -12.299 10.551 0.50 26.11 408 GLU A C 1
ATOM 3141 O O A GLU A 1 409 ? 113.754 -12.418 11.194 0.50 32.31 408 GLU A O 1
ATOM 3142 O O B GLU A 1 409 ? 111.369 -13.467 10.615 0.50 20.62 408 GLU A O 1
ATOM 3153 N N A ALA A 1 410 ? 111.941 -11.419 11.958 0.50 32.54 409 ALA A N 1
ATOM 3154 N N B ALA A 1 410 ? 111.987 -11.522 11.599 0.50 26.39 409 ALA A N 1
ATOM 3155 C CA A ALA A 1 410 ? 112.330 -11.786 13.267 0.50 33.81 409 ALA A CA 1
ATOM 3156 C CA B ALA A 1 410 ? 112.370 -12.068 12.875 0.50 27.60 409 ALA A CA 1
ATOM 3157 C C A ALA A 1 410 ? 111.181 -12.599 13.689 0.50 37.71 409 ALA A C 1
ATOM 3158 C C B ALA A 1 410 ? 111.192 -12.685 13.548 0.50 33.28 409 ALA A C 1
ATOM 3159 O O A ALA A 1 410 ? 110.039 -12.276 13.335 0.50 38.73 409 ALA A O 1
ATOM 3160 O O B ALA A 1 410 ? 110.049 -12.268 13.291 0.50 30.64 409 ALA A O 1
ATOM 3163 N N . THR A 1 411 ? 111.445 -13.662 14.417 1.00 33.24 410 THR A N 1
ATOM 3164 C CA . THR A 1 411 ? 110.347 -14.317 15.193 1.00 42.01 410 THR A CA 1
ATOM 3165 C C . THR A 1 411 ? 110.556 -14.078 16.682 1.00 45.56 410 THR A C 1
ATOM 3166 O O . THR A 1 411 ? 111.681 -14.040 17.148 1.00 36.17 410 THR A O 1
ATOM 3170 N N . LYS A 1 412 ? 109.458 -14.048 17.420 1.00 48.14 411 LYS A N 1
ATOM 3171 C CA . LYS A 1 412 ? 109.468 -14.117 18.853 1.00 48.62 411 LYS A CA 1
ATOM 3172 C C . LYS A 1 412 ? 108.494 -15.253 19.123 1.00 48.83 411 LYS A C 1
ATOM 3173 O O . LYS A 1 412 ? 107.420 -15.331 18.483 1.00 44.31 411 LYS A O 1
ATOM 3179 N N . THR A 1 413 ? 108.816 -16.104 20.093 1.00 36.57 412 THR A N 1
ATOM 3180 C CA . THR A 1 413 ? 107.827 -17.046 20.558 1.00 34.42 412 THR A CA 1
ATOM 3181 C C . THR A 1 413 ? 107.073 -16.279 21.674 1.00 33.35 412 THR A C 1
ATOM 3182 O O . THR A 1 413 ? 107.689 -15.625 22.536 1.00 30.56 412 THR A O 1
ATOM 3186 N N . ILE A 1 414 ? 105.734 -16.273 21.609 1.00 25.79 413 ILE A N 1
ATOM 3187 C CA . ILE A 1 414 ? 104.967 -15.506 22.554 1.00 27.54 413 ILE A CA 1
ATOM 3188 C C . ILE A 1 414 ? 104.847 -16.328 23.807 1.00 26.99 413 ILE A C 1
ATOM 3189 O O . ILE A 1 414 ? 104.652 -17.540 23.729 1.00 30.43 413 ILE A O 1
ATOM 3194 N N . SER A 1 415 ? 105.056 -15.692 24.958 1.00 29.39 414 SER A N 1
ATOM 3195 C CA . SER A 1 415 ? 104.866 -16.404 26.184 1.00 29.02 414 SER A CA 1
ATOM 3196 C C . SER A 1 415 ? 104.476 -15.449 27.252 1.00 29.13 414 SER A C 1
ATOM 3197 O O . SER A 1 415 ? 104.953 -14.331 27.286 1.00 29.66 414 SER A O 1
ATOM 3200 N N . ALA A 1 416 ? 103.621 -15.879 28.154 1.00 26.78 415 ALA A N 1
ATOM 3201 C CA . ALA A 1 416 ? 103.222 -15.027 29.268 1.00 25.69 415 ALA A CA 1
ATOM 3202 C C . ALA A 1 416 ? 104.415 -14.639 30.179 1.00 28.94 415 ALA A C 1
ATOM 3203 O O . ALA A 1 416 ? 104.422 -13.549 30.761 1.00 30.52 415 ALA A O 1
ATOM 3205 N N . SER A 1 417 ? 105.377 -15.542 30.315 1.00 29.00 416 SER A N 1
ATOM 3206 C CA . SER A 1 417 ? 106.519 -15.293 31.199 1.00 32.27 416 SER A CA 1
ATOM 3207 C C . SER A 1 417 ? 107.324 -14.068 30.733 1.00 30.57 416 SER A C 1
ATOM 3208 O O . SER A 1 417 ? 108.000 -13.468 31.528 1.00 35.35 416 SER A O 1
ATOM 3211 N N . THR A 1 418 ? 107.242 -13.695 29.445 1.00 28.36 417 THR A N 1
ATOM 3212 C CA . THR A 1 418 ? 108.001 -12.556 28.925 1.00 30.26 417 THR A CA 1
ATOM 3213 C C . THR A 1 418 ? 107.196 -11.304 28.550 1.00 26.58 417 THR A C 1
ATOM 3214 O O . THR A 1 418 ? 107.766 -10.329 28.162 1.00 29.65 417 THR A O 1
ATOM 3218 N N . GLN A 1 419 ? 105.881 -11.335 28.683 1.00 26.47 418 GLN A N 1
ATOM 3219 C CA . GLN A 1 419 ? 105.050 -10.216 28.254 1.00 26.73 418 GLN A CA 1
ATOM 3220 C C . GLN A 1 419 ? 105.047 -9.123 29.284 1.00 26.01 418 GLN A C 1
ATOM 3221 O O . GLN A 1 419 ? 105.340 -9.374 30.474 1.00 27.99 418 GLN A O 1
ATOM 3227 N N . VAL A 1 420 ? 104.709 -7.909 28.887 1.00 22.81 419 VAL A N 1
ATOM 3228 C CA . VAL A 1 420 ? 104.532 -6.843 29.828 1.00 25.14 419 VAL A CA 1
ATOM 3229 C C . VAL A 1 420 ? 103.074 -6.484 30.060 1.00 23.54 419 VAL A C 1
ATOM 3230 O O . VAL A 1 420 ? 102.760 -5.840 31.062 1.00 26.70 419 VAL A O 1
ATOM 3234 N N . GLN A 1 421 ? 102.193 -6.870 29.134 1.00 23.51 420 GLN A N 1
ATOM 3235 C CA . GLN A 1 421 ? 100.757 -6.722 29.377 1.00 23.68 420 GLN A CA 1
ATOM 3236 C C . GLN A 1 421 ? 100.313 -7.614 30.572 1.00 24.51 420 GLN A C 1
ATOM 3237 O O . GLN A 1 421 ? 100.935 -8.604 30.924 1.00 21.72 420 GLN A O 1
ATOM 3243 N N . GLY A 1 422 ? 99.178 -7.240 31.157 1.00 23.66 421 GLY A N 1
ATOM 3244 C CA . GLY A 1 422 ? 98.651 -7.951 32.288 1.00 25.88 421 GLY A CA 1
ATOM 3245 C C . GLY A 1 422 ? 97.969 -9.268 31.938 1.00 27.53 421 GLY A C 1
ATOM 3246 O O . GLY A 1 422 ? 97.631 -9.587 30.783 1.00 25.87 421 GLY A O 1
ATOM 3247 N N . GLY A 1 423 ? 97.797 -10.057 32.975 1.00 26.50 422 GLY A N 1
ATOM 3248 C CA . GLY A 1 423 ? 97.161 -11.347 32.862 1.00 29.30 422 GLY A CA 1
ATOM 3249 C C . GLY A 1 423 ? 98.155 -12.422 33.230 1.00 29.80 422 GLY A C 1
ATOM 3250 O O . GLY A 1 423 ? 99.353 -12.232 33.055 1.00 32.69 422 GLY A O 1
ATOM 3251 N N . ASP A 1 424 ? 97.640 -13.552 33.694 1.00 27.70 423 ASP A N 1
ATOM 3252 C CA . ASP A 1 424 ? 98.467 -14.712 34.019 1.00 27.61 423 ASP A CA 1
ATOM 3253 C C . ASP A 1 424 ? 98.668 -15.598 32.824 1.00 31.59 423 ASP A C 1
ATOM 3254 O O . ASP A 1 424 ? 99.584 -16.406 32.834 1.00 30.15 423 ASP A O 1
ATOM 3259 N N . PHE A 1 425 ? 97.771 -15.517 31.836 1.00 25.76 424 PHE A N 1
ATOM 3260 C CA . PHE A 1 425 ? 97.873 -16.352 30.646 1.00 28.58 424 PHE A CA 1
ATOM 3261 C C . PHE A 1 425 ? 98.098 -15.417 29.473 1.00 25.70 424 PHE A C 1
ATOM 3262 O O . PHE A 1 425 ? 97.761 -14.257 29.536 1.00 31.45 424 PHE A O 1
ATOM 3270 N N . ASN A 1 426 ? 98.689 -15.954 28.407 1.00 25.04 425 ASN A N 1
ATOM 3271 C CA . ASN A 1 426 ? 98.691 -15.296 27.136 1.00 21.50 425 ASN A CA 1
ATOM 3272 C C . ASN A 1 426 ? 97.978 -16.263 26.190 1.00 21.91 425 ASN A C 1
ATOM 3273 O O . ASN A 1 426 ? 98.296 -17.443 26.190 1.00 21.23 425 ASN A O 1
ATOM 3278 N N . LEU A 1 427 ? 97.001 -15.759 25.429 1.00 18.97 426 LEU A N 1
ATOM 3279 C CA . LEU A 1 427 ? 96.130 -16.617 24.647 1.00 19.66 426 LEU A CA 1
ATOM 3280 C C . LEU A 1 427 ? 96.907 -17.313 23.517 1.00 19.25 426 LEU A C 1
ATOM 3281 O O . LEU A 1 427 ? 96.430 -18.345 23.004 1.00 18.80 426 LEU A O 1
ATOM 3286 N N . TYR A 1 428 ? 98.051 -16.712 23.182 1.00 18.22 427 TYR A N 1
ATOM 3287 C CA . TYR A 1 428 ? 98.898 -17.136 22.049 1.00 18.49 427 TYR A CA 1
ATOM 3288 C C . TYR A 1 428 ? 100.203 -17.852 22.520 1.00 21.40 427 TYR A C 1
ATOM 3289 O O . TYR A 1 428 ? 101.129 -17.940 21.752 1.00 22.11 427 TYR A O 1
ATOM 3298 N N . GLU A 1 429 ? 100.176 -18.436 23.732 1.00 23.13 428 GLU A N 1
ATOM 3299 C CA . GLU A 1 429 ? 101.321 -19.102 24.372 1.00 24.44 428 GLU A CA 1
ATOM 3300 C C . GLU A 1 429 ? 101.954 -20.042 23.403 1.00 24.53 428 GLU A C 1
ATOM 3301 O O . GLU A 1 429 ? 101.257 -20.847 22.729 1.00 23.03 428 GLU A O 1
ATOM 3307 N N . ASN A 1 430 ? 103.279 -19.888 23.250 1.00 26.05 429 ASN A N 1
ATOM 3308 C CA . ASN A 1 430 ? 104.041 -20.703 22.352 1.00 26.92 429 ASN A CA 1
ATOM 3309 C C . ASN A 1 430 ? 103.882 -20.496 20.899 1.00 28.98 429 ASN A C 1
ATOM 3310 O O . ASN A 1 430 ? 104.477 -21.259 20.125 1.00 28.59 429 ASN A O 1
ATOM 3315 N N . MET A 1 431 ? 103.128 -19.490 20.488 1.00 28.71 430 MET A N 1
ATOM 3316 C CA . MET A 1 431 ? 103.031 -19.217 19.105 1.00 26.27 430 MET A CA 1
ATOM 3317 C C . MET A 1 431 ? 104.334 -18.568 18.613 1.00 28.13 430 MET A C 1
ATOM 3318 O O . MET A 1 431 ? 104.762 -17.566 19.150 1.00 25.25 430 MET A O 1
ATOM 3323 N N . ARG A 1 432 ? 104.884 -19.080 17.522 1.00 27.94 431 ARG A N 1
ATOM 3324 C CA . ARG A 1 432 ? 106.047 -18.505 16.915 1.00 31.82 431 ARG A CA 1
ATOM 3325 C C . ARG A 1 432 ? 105.547 -17.472 15.933 1.00 26.48 431 ARG A C 1
ATOM 3326 O O . ARG A 1 432 ? 104.861 -17.807 15.002 1.00 29.27 431 ARG A O 1
ATOM 3334 N N . CYS A 1 433 ? 105.877 -16.212 16.176 1.00 28.53 432 CYS A N 1
ATOM 3335 C CA . CYS A 1 433 ? 105.354 -15.125 15.368 1.00 30.58 432 CYS A CA 1
ATOM 3336 C C . CYS A 1 433 ? 106.467 -14.380 14.663 1.00 28.40 432 CYS A C 1
ATOM 3337 O O . CYS A 1 433 ? 107.308 -13.801 15.312 1.00 33.33 432 CYS A O 1
ATOM 3340 N N A HIS A 1 434 ? 106.467 -14.351 13.322 0.50 27.24 433 HIS A N 1
ATOM 3341 N N B HIS A 1 434 ? 106.428 -14.369 13.340 0.50 23.28 433 HIS A N 1
ATOM 3342 C CA A HIS A 1 434 ? 107.596 -13.835 12.510 0.50 27.29 433 HIS A CA 1
ATOM 3343 C CA B HIS A 1 434 ? 107.118 -13.372 12.605 0.50 20.38 433 HIS A CA 1
ATOM 3344 C C A HIS A 1 434 ? 107.790 -12.323 12.282 0.50 25.03 433 HIS A C 1
ATOM 3345 C C B HIS A 1 434 ? 106.465 -12.043 12.822 0.50 20.35 433 HIS A C 1
ATOM 3346 O O A HIS A 1 434 ? 108.699 -11.945 11.533 0.50 29.20 433 HIS A O 1
ATOM 3347 O O B HIS A 1 434 ? 105.242 -11.913 13.130 0.50 17.12 433 HIS A O 1
ATOM 3360 N N A GLY A 1 435 ? 106.949 -11.484 12.897 0.50 25.01 434 GLY A N 1
ATOM 3361 N N B GLY A 1 435 ? 107.297 -11.044 12.578 0.50 17.91 434 GLY A N 1
ATOM 3362 C CA A GLY A 1 435 ? 106.979 -10.013 12.821 0.50 22.08 434 GLY A CA 1
ATOM 3363 C CA B GLY A 1 435 ? 106.906 -9.724 12.678 0.50 19.74 434 GLY A CA 1
ATOM 3364 C C A GLY A 1 435 ? 107.052 -9.341 14.223 0.50 22.23 434 GLY A C 1
ATOM 3365 C C B GLY A 1 435 ? 106.908 -9.293 14.126 0.50 21.85 434 GLY A C 1
ATOM 3366 O O A GLY A 1 435 ? 106.213 -9.600 15.107 0.50 23.19 434 GLY A O 1
ATOM 3367 O O B GLY A 1 435 ? 106.084 -9.740 14.945 0.50 22.96 434 GLY A O 1
ATOM 3368 N N A VAL A 1 436 ? 107.995 -8.414 14.365 0.50 19.86 435 VAL A N 1
ATOM 3369 N N B VAL A 1 436 ? 107.852 -8.426 14.419 0.50 21.45 435 VAL A N 1
ATOM 3370 C CA A VAL A 1 436 ? 108.462 -7.837 15.662 0.50 20.18 435 VAL A CA 1
ATOM 3371 C CA B VAL A 1 436 ? 107.911 -7.789 15.717 0.50 24.63 435 VAL A CA 1
ATOM 3372 C C A VAL A 1 436 ? 108.581 -6.335 15.586 0.50 22.24 435 VAL A C 1
ATOM 3373 C C B VAL A 1 436 ? 108.412 -6.388 15.592 0.50 24.26 435 VAL A C 1
ATOM 3374 O O A VAL A 1 436 ? 109.243 -5.857 14.700 0.50 21.40 435 VAL A O 1
ATOM 3375 O O B VAL A 1 436 ? 109.142 -6.024 14.674 0.50 25.23 435 VAL A O 1
ATOM 3382 N N . PRO A 1 437 ? 108.040 -5.569 16.565 1.00 22.73 436 PRO A N 1
ATOM 3383 C CA . PRO A 1 437 ? 108.444 -4.211 16.560 1.00 21.38 436 PRO A CA 1
ATOM 3384 C C . PRO A 1 437 ? 109.870 -4.093 17.082 1.00 24.63 436 PRO A C 1
ATOM 3385 O O . PRO A 1 437 ? 110.137 -4.399 18.261 1.00 25.79 436 PRO A O 1
ATOM 3389 N N . LEU A 1 438 ? 110.755 -3.596 16.247 1.00 21.25 437 LEU A N 1
ATOM 3390 C CA A LEU A 1 438 ? 112.138 -3.347 16.714 0.50 23.25 437 LEU A CA 1
ATOM 3391 C CA B LEU A 1 438 ? 112.151 -3.360 16.658 0.50 24.62 437 LEU A CA 1
ATOM 3392 C C . LEU A 1 438 ? 112.269 -2.022 17.401 1.00 22.76 437 LEU A C 1
ATOM 3393 O O . LEU A 1 438 ? 113.001 -1.886 18.404 1.00 25.27 437 LEU A O 1
ATOM 3402 N N . VAL A 1 439 ? 111.643 -1.000 16.853 1.00 19.80 438 VAL A N 1
ATOM 3403 C CA . VAL A 1 439 ? 111.612 0.324 17.405 1.00 18.10 438 VAL A CA 1
ATOM 3404 C C . VAL A 1 439 ? 110.177 0.878 17.369 1.00 20.75 438 VAL A C 1
ATOM 3405 O O . VAL A 1 439 ? 109.505 0.752 16.380 1.00 17.32 438 VAL A O 1
ATOM 3409 N N . THR A 1 440 ? 109.732 1.436 18.488 1.00 17.64 439 THR A N 1
ATOM 3410 C CA . THR A 1 440 ? 108.476 2.183 18.570 1.00 17.69 439 THR A CA 1
ATOM 3411 C C . THR A 1 440 ? 108.735 3.614 18.871 1.00 18.01 439 THR A C 1
ATOM 3412 O O . THR A 1 440 ? 109.459 3.942 19.831 1.00 19.12 439 THR A O 1
ATOM 3416 N N . ILE A 1 441 ? 108.216 4.486 18.012 1.00 15.87 440 ILE A N 1
ATOM 3417 C CA . ILE A 1 441 ? 108.251 5.896 18.156 1.00 15.90 440 ILE A CA 1
ATOM 3418 C C . ILE A 1 441 ? 106.851 6.430 18.370 1.00 19.54 440 ILE A C 1
ATOM 3419 O O . ILE A 1 441 ? 105.925 6.205 17.553 1.00 17.63 440 ILE A O 1
ATOM 3424 N N . SER A 1 442 ? 106.690 7.216 19.433 1.00 17.34 441 SER A N 1
ATOM 3425 C CA . SER A 1 442 ? 105.448 7.825 19.808 1.00 17.50 441 SER A CA 1
ATOM 3426 C C . SER A 1 442 ? 105.679 9.311 20.069 1.00 16.34 441 SER A C 1
ATOM 3427 O O . SER A 1 442 ? 106.585 9.706 20.852 1.00 16.69 441 SER A O 1
ATOM 3430 N N . ARG A 1 443 ? 104.873 10.131 19.445 1.00 15.95 442 ARG A N 1
ATOM 3431 C CA . ARG A 1 443 ? 104.970 11.559 19.532 1.00 18.72 442 ARG A CA 1
ATOM 3432 C C . ARG A 1 443 ? 106.406 12.010 19.189 1.00 21.59 442 ARG A C 1
ATOM 3433 O O . ARG A 1 443 ? 106.961 12.972 19.786 1.00 20.69 442 ARG A O 1
ATOM 3441 N N . GLY A 1 444 ? 107.009 11.308 18.236 1.00 20.37 443 GLY A N 1
ATOM 3442 C CA . GLY A 1 444 ? 108.312 11.705 17.770 1.00 21.85 443 GLY A CA 1
ATOM 3443 C C . GLY A 1 444 ? 109.460 11.430 18.745 1.00 20.78 443 GLY A C 1
ATOM 3444 O O . GLY A 1 444 ? 110.540 12.012 18.575 1.00 21.97 443 GLY A O 1
ATOM 3445 N N . ARG A 1 445 ? 109.275 10.580 19.734 1.00 20.53 444 ARG A N 1
ATOM 3446 C CA . ARG A 1 445 ? 110.373 10.045 20.530 1.00 22.55 444 ARG A CA 1
ATOM 3447 C C . ARG A 1 445 ? 110.437 8.537 20.509 1.00 20.82 444 ARG A C 1
ATOM 3448 O O . ARG A 1 445 ? 109.386 7.870 20.501 1.00 19.55 444 ARG A O 1
ATOM 3456 N N . VAL A 1 446 ? 111.651 7.979 20.541 1.00 19.90 445 VAL A N 1
ATOM 3457 C CA . VAL A 1 446 ? 111.820 6.579 20.671 1.00 21.04 445 VAL A CA 1
ATOM 3458 C C . VAL A 1 446 ? 111.387 6.210 22.087 1.00 23.87 445 VAL A C 1
ATOM 3459 O O . VAL A 1 446 ? 111.959 6.686 23.088 1.00 23.08 445 VAL A O 1
ATOM 3463 N N . VAL A 1 447 ? 110.404 5.327 22.174 1.00 20.55 446 VAL A N 1
ATOM 3464 C CA . VAL A 1 447 ? 109.979 4.816 23.452 1.00 18.02 446 VAL A CA 1
ATOM 3465 C C . VAL A 1 447 ? 110.294 3.354 23.642 1.00 19.45 446 VAL A C 1
ATOM 3466 O O . VAL A 1 447 ? 110.227 2.828 24.769 1.00 21.30 446 VAL A O 1
ATOM 3470 N N . TYR A 1 448 ? 110.686 2.620 22.588 1.00 18.74 447 TYR A N 1
ATOM 3471 C CA . TYR A 1 448 ? 111.021 1.241 22.768 1.00 19.34 447 TYR A CA 1
ATOM 3472 C C . TYR A 1 448 ? 112.056 0.924 21.725 1.00 22.84 447 TYR A C 1
ATOM 3473 O O . TYR A 1 448 ? 111.870 1.282 20.541 1.00 21.46 447 TYR A O 1
ATOM 3482 N N . GLU A 1 449 ? 113.189 0.374 22.206 1.00 21.75 448 GLU A N 1
ATOM 3483 C CA . GLU A 1 449 ? 114.334 0.049 21.350 1.00 25.54 448 GLU A CA 1
ATOM 3484 C C . GLU A 1 449 ? 115.275 -0.876 22.094 1.00 26.99 448 GLU A C 1
ATOM 3485 O O . GLU A 1 449 ? 115.389 -0.811 23.328 1.00 22.50 448 GLU A O 1
ATOM 3491 N N . ASN A 1 450 ? 115.903 -1.772 21.351 1.00 27.15 449 ASN A N 1
ATOM 3492 C CA . ASN A 1 450 ? 116.883 -2.748 21.903 1.00 32.97 449 ASN A CA 1
ATOM 3493 C C . ASN A 1 450 ? 116.229 -3.516 23.033 1.00 33.71 449 ASN A C 1
ATOM 3494 O O . ASN A 1 450 ? 116.855 -3.761 24.055 1.00 30.15 449 ASN A O 1
ATOM 3499 N N . GLY A 1 451 ? 114.938 -3.825 22.868 1.00 28.42 450 GLY A N 1
ATOM 3500 C CA . GLY A 1 451 ? 114.154 -4.460 23.889 1.00 26.84 450 GLY A CA 1
ATOM 3501 C C . GLY A 1 451 ? 113.889 -3.683 25.171 1.00 25.20 450 GLY A C 1
ATOM 3502 O O . GLY A 1 451 ? 113.422 -4.277 26.115 1.00 26.83 450 GLY A O 1
ATOM 3503 N N . VAL A 1 452 ? 114.171 -2.413 25.231 1.00 25.44 451 VAL A N 1
ATOM 3504 C CA . VAL A 1 452 ? 114.012 -1.674 26.462 1.00 28.47 451 VAL A CA 1
ATOM 3505 C C . VAL A 1 452 ? 112.964 -0.610 26.266 1.00 25.80 451 VAL A C 1
ATOM 3506 O O . VAL A 1 452 ? 113.031 0.176 25.335 1.00 21.06 451 VAL A O 1
ATOM 3510 N N . PHE A 1 453 ? 112.020 -0.534 27.208 1.00 25.24 452 PHE A N 1
ATOM 3511 C CA . PHE A 1 453 ? 111.008 0.523 27.174 1.00 23.96 452 PHE A CA 1
ATOM 3512 C C . PHE A 1 453 ? 111.433 1.710 27.988 1.00 24.03 452 PHE A C 1
ATOM 3513 O O . PHE A 1 453 ? 111.954 1.541 29.092 1.00 28.25 452 PHE A O 1
ATOM 3521 N N . MET A 1 454 ? 111.218 2.901 27.491 1.00 23.59 453 MET A N 1
ATOM 3522 C CA . MET A 1 454 ? 111.353 4.078 28.347 1.00 31.47 453 MET A CA 1
ATOM 3523 C C . MET A 1 454 ? 110.467 5.237 27.943 1.00 26.31 453 MET A C 1
ATOM 3524 O O . MET A 1 454 ? 110.586 5.791 26.842 1.00 27.54 453 MET A O 1
ATOM 3529 N N . CYS A 1 455 ? 109.593 5.635 28.853 1.00 25.26 454 CYS A N 1
ATOM 3530 C CA . CYS A 1 455 ? 108.662 6.708 28.600 1.00 24.95 454 CYS A CA 1
ATOM 3531 C C . CYS A 1 455 ? 108.011 7.062 29.901 1.00 23.62 454 CYS A C 1
ATOM 3532 O O . CYS A 1 455 ? 107.606 6.172 30.673 1.00 26.88 454 CYS A O 1
ATOM 3535 N N . ALA A 1 456 ? 107.975 8.323 30.182 1.00 24.33 455 ALA A N 1
ATOM 3536 C CA . ALA A 1 456 ? 107.413 8.780 31.452 1.00 27.77 455 ALA A CA 1
ATOM 3537 C C . ALA A 1 456 ? 105.874 8.732 31.366 1.00 24.24 455 ALA A C 1
ATOM 3538 O O . ALA A 1 456 ? 105.264 9.141 30.370 1.00 21.60 455 ALA A O 1
ATOM 3540 N N . GLU A 1 457 ? 105.245 8.310 32.453 1.00 24.08 456 GLU A N 1
ATOM 3541 C CA . GLU A 1 457 ? 103.817 8.396 32.558 1.00 23.21 456 GLU A CA 1
ATOM 3542 C C . GLU A 1 457 ? 103.293 9.770 32.254 1.00 23.47 456 GLU A C 1
ATOM 3543 O O . GLU A 1 457 ? 103.799 10.807 32.701 1.00 27.46 456 GLU A O 1
ATOM 3549 N N . GLY A 1 458 ? 102.236 9.851 31.474 1.00 19.01 457 GLY A N 1
ATOM 3550 C CA . GLY A 1 458 ? 101.596 11.099 31.214 1.00 20.07 457 GLY A CA 1
ATOM 3551 C C . GLY A 1 458 ? 102.106 11.849 30.004 1.00 18.78 457 GLY A C 1
ATOM 3552 O O . GLY A 1 458 ? 101.679 12.971 29.758 1.00 21.58 457 GLY A O 1
ATOM 3553 N N . THR A 1 459 ? 103.044 11.205 29.281 1.00 20.04 458 THR A N 1
ATOM 3554 C CA . THR A 1 459 ? 103.626 11.748 28.061 1.00 21.25 458 THR A CA 1
ATOM 3555 C C . THR A 1 459 ? 102.613 11.777 26.919 1.00 19.13 458 THR A C 1
ATOM 3556 O O . THR A 1 459 ? 102.575 12.722 26.133 1.00 17.88 458 THR A O 1
ATOM 3560 N N . GLY A 1 460 ? 101.819 10.720 26.861 1.00 19.62 459 GLY A N 1
ATOM 3561 C CA . GLY A 1 460 ? 100.729 10.624 25.889 1.00 19.99 459 GLY A CA 1
ATOM 3562 C C . GLY A 1 460 ? 99.719 11.701 26.088 1.00 19.77 459 GLY A C 1
ATOM 3563 O O . GLY A 1 460 ? 99.592 12.276 27.218 1.00 19.61 459 GLY A O 1
ATOM 3564 N N . LYS A 1 461 ? 98.964 12.000 25.028 1.00 18.08 460 LYS A N 1
ATOM 3565 C CA . LYS A 1 461 ? 97.927 13.015 25.108 1.00 18.19 460 LYS A CA 1
ATOM 3566 C C . LYS A 1 461 ? 96.568 12.557 24.587 1.00 19.88 460 LYS A C 1
ATOM 3567 O O . LYS A 1 461 ? 96.485 11.779 23.656 1.00 19.35 460 LYS A O 1
ATOM 3573 N N . PHE A 1 462 ? 95.505 13.023 25.227 1.00 18.70 461 PHE A N 1
ATOM 3574 C CA . PHE A 1 462 ? 94.191 12.874 24.673 1.00 17.23 461 PHE A CA 1
ATOM 3575 C C . PHE A 1 462 ? 94.091 13.600 23.361 1.00 18.10 461 PHE A C 1
ATOM 3576 O O . PHE A 1 462 ? 94.547 14.747 23.209 1.00 19.28 461 PHE A O 1
ATOM 3584 N N . CYS A 1 463 ? 93.475 12.912 22.384 1.00 19.87 462 CYS A N 1
ATOM 3585 C CA . CYS A 1 463 ? 93.254 13.446 21.018 1.00 19.51 462 CYS A CA 1
ATOM 3586 C C . CYS A 1 463 ? 91.759 13.605 20.779 1.00 17.85 462 CYS A C 1
ATOM 3587 O O . CYS A 1 463 ? 91.072 12.671 20.500 1.00 19.05 462 CYS A O 1
ATOM 3590 N N . PRO A 1 464 ? 91.288 14.836 20.783 1.00 20.46 463 PRO A N 1
ATOM 3591 C CA . PRO A 1 464 ? 89.860 15.024 20.522 1.00 21.19 463 PRO A CA 1
ATOM 3592 C C . PRO A 1 464 ? 89.477 14.518 19.148 1.00 24.01 463 PRO A C 1
ATOM 3593 O O . PRO A 1 464 ? 90.213 14.767 18.207 1.00 23.56 463 PRO A O 1
ATOM 3597 N N . LEU A 1 465 ? 88.305 13.905 19.054 1.00 20.55 464 LEU A N 1
ATOM 3598 C CA . LEU A 1 465 ? 87.817 13.280 17.829 1.00 20.88 464 LEU A CA 1
ATOM 3599 C C . LEU A 1 465 ? 86.661 14.026 17.253 1.00 23.41 464 LEU A C 1
ATOM 3600 O O . LEU A 1 465 ? 85.589 14.117 17.880 1.00 24.23 464 LEU A O 1
ATOM 3605 N N . ARG A 1 466 ? 86.841 14.563 16.055 1.00 17.91 465 ARG A N 1
ATOM 3606 C CA . ARG A 1 466 ? 85.884 15.456 15.475 1.00 19.16 465 ARG A CA 1
ATOM 3607 C C . ARG A 1 466 ? 84.746 14.695 14.793 1.00 16.84 465 ARG A C 1
ATOM 3608 O O . ARG A 1 466 ? 84.961 13.587 14.284 1.00 17.77 465 ARG A O 1
ATOM 3616 N N . SER A 1 467 ? 83.529 15.260 14.897 1.00 16.99 466 SER A N 1
ATOM 3617 C CA . SER A 1 467 ? 82.330 14.680 14.391 1.00 15.82 466 SER A CA 1
ATOM 3618 C C . SER A 1 467 ? 82.335 14.622 12.879 1.00 15.48 466 SER A C 1
ATOM 3619 O O . SER A 1 467 ? 83.154 15.300 12.256 1.00 15.86 466 SER A O 1
ATOM 3622 N N . PHE A 1 468 ? 81.391 13.876 12.341 1.00 17.46 467 PHE A N 1
ATOM 3623 C CA . PHE A 1 468 ? 81.182 13.710 10.892 1.00 16.22 467 PHE A CA 1
ATOM 3624 C C . PHE A 1 468 ? 82.455 13.254 10.131 1.00 18.00 467 PHE A C 1
ATOM 3625 O O . PHE A 1 468 ? 82.814 13.865 9.147 1.00 16.15 467 PHE A O 1
ATOM 3633 N N . PRO A 1 469 ? 83.038 12.121 10.497 1.00 18.86 468 PRO A N 1
ATOM 3634 C CA . PRO A 1 469 ? 84.201 11.593 9.673 1.00 19.11 468 PRO A CA 1
ATOM 3635 C C . PRO A 1 469 ? 83.760 11.311 8.250 1.00 18.20 468 PRO A C 1
ATOM 3636 O O . PRO A 1 469 ? 82.715 10.690 7.994 1.00 17.36 468 PRO A O 1
ATOM 3640 N N . ASP A 1 470 ? 84.488 11.913 7.326 1.00 20.19 469 ASP A N 1
ATOM 3641 C CA . ASP A 1 470 ? 84.086 11.871 5.899 1.00 22.27 469 ASP A CA 1
ATOM 3642 C C . ASP A 1 470 ? 83.891 10.482 5.400 1.00 22.03 469 ASP A C 1
ATOM 3643 O O . ASP A 1 470 ? 83.037 10.235 4.507 1.00 23.98 469 ASP A O 1
ATOM 3648 N N . THR A 1 471 ? 84.707 9.545 5.877 1.00 20.40 470 THR A N 1
ATOM 3649 C CA . THR A 1 471 ? 84.703 8.209 5.305 1.00 23.08 470 THR A CA 1
ATOM 3650 C C . THR A 1 471 ? 83.335 7.572 5.345 1.00 26.89 470 THR A C 1
ATOM 3651 O O . THR A 1 471 ? 82.978 6.668 4.525 1.00 22.35 470 THR A O 1
ATOM 3655 N N . VAL A 1 472 ? 82.539 8.013 6.321 1.00 25.36 471 VAL A N 1
ATOM 3656 C CA . VAL A 1 472 ? 81.197 7.545 6.511 1.00 30.59 471 VAL A CA 1
ATOM 3657 C C . VAL A 1 472 ? 80.150 8.566 6.076 1.00 26.31 471 VAL A C 1
ATOM 3658 O O . VAL A 1 472 ? 79.173 8.322 5.306 1.00 28.58 471 VAL A O 1
ATOM 3662 N N . TYR A 1 473 ? 80.321 9.760 6.582 1.00 21.50 472 TYR A N 1
ATOM 3663 C CA . TYR A 1 473 ? 79.310 10.786 6.413 1.00 19.97 472 TYR A CA 1
ATOM 3664 C C . TYR A 1 473 ? 79.207 11.565 5.061 1.00 24.46 472 TYR A C 1
ATOM 3665 O O . TYR A 1 473 ? 78.207 12.154 4.787 1.00 24.65 472 TYR A O 1
ATOM 3674 N N . LYS A 1 474 ? 80.237 11.572 4.218 1.00 21.26 473 LYS A N 1
ATOM 3675 C CA . LYS A 1 474 ? 80.153 12.343 3.049 1.00 21.53 473 LYS A CA 1
ATOM 3676 C C . LYS A 1 474 ? 79.071 11.704 2.189 1.00 19.95 473 LYS A C 1
ATOM 3677 O O . LYS A 1 474 ? 78.229 12.413 1.650 1.00 23.67 473 LYS A O 1
ATOM 3683 N N . LYS A 1 475 ? 79.071 10.396 2.113 1.00 22.17 474 LYS A N 1
ATOM 3684 C CA . LYS A 1 475 ? 78.055 9.613 1.360 1.00 25.74 474 LYS A CA 1
ATOM 3685 C C . LYS A 1 475 ? 76.662 9.822 1.955 1.00 27.06 474 LYS A C 1
ATOM 3686 O O . LYS A 1 475 ? 75.678 10.008 1.276 1.00 25.24 474 LYS A O 1
ATOM 3692 N N . LEU A 1 476 ? 76.579 9.814 3.268 1.00 26.01 475 LEU A N 1
ATOM 3693 C CA . LEU A 1 476 ? 75.269 9.868 3.945 1.00 29.89 475 LEU A CA 1
ATOM 3694 C C . LEU A 1 476 ? 74.594 11.223 3.832 1.00 28.61 475 LEU A C 1
ATOM 3695 O O . LEU A 1 476 ? 73.373 11.311 3.665 1.00 30.86 475 LEU A O 1
ATOM 3700 N N . VAL A 1 477 ? 75.395 12.267 3.968 1.00 26.40 476 VAL A N 1
ATOM 3701 C CA . VAL A 1 477 ? 74.947 13.619 3.921 1.00 30.16 476 VAL A CA 1
ATOM 3702 C C . VAL A 1 477 ? 74.431 13.802 2.502 1.00 29.39 476 VAL A C 1
ATOM 3703 O O . VAL A 1 477 ? 73.383 14.377 2.294 1.00 29.97 476 VAL A O 1
ATOM 3707 N N . GLN A 1 478 ? 75.125 13.247 1.509 1.00 28.29 477 GLN A N 1
ATOM 3708 C CA . GLN A 1 478 ? 74.584 13.274 0.127 1.00 27.36 477 GLN A CA 1
ATOM 3709 C C . GLN A 1 478 ? 73.275 12.529 -0.108 1.00 31.39 477 GLN A C 1
ATOM 3710 O O . GLN A 1 478 ? 72.410 13.016 -0.861 1.00 34.30 477 GLN A O 1
ATOM 3716 N N . ARG A 1 479 ? 73.113 11.341 0.455 1.00 30.80 478 ARG A N 1
ATOM 3717 C CA . ARG A 1 479 ? 71.833 10.600 0.324 1.00 38.00 478 ARG A CA 1
ATOM 3718 C C . ARG A 1 479 ? 70.622 11.351 0.832 1.00 45.05 478 ARG A C 1
ATOM 3719 O O . ARG A 1 479 ? 69.533 11.208 0.281 1.00 47.08 478 ARG A O 1
ATOM 3727 N N . GLU A 1 480 ? 70.807 12.091 1.919 1.00 51.36 479 GLU A N 1
ATOM 3728 C CA . GLU A 1 480 ? 69.702 12.823 2.554 1.00 59.96 479 GLU A CA 1
ATOM 3729 C C . GLU A 1 480 ? 69.384 14.139 1.856 1.00 65.87 479 GLU A C 1
ATOM 3730 O O . GLU A 1 480 ? 68.451 14.808 2.261 1.00 71.66 479 GLU A O 1
ATOM 3736 N N . LYS A 1 481 ? 70.139 14.505 0.818 1.00 66.86 480 LYS A N 1
ATOM 3737 C CA . LYS A 1 481 ? 69.815 15.667 -0.002 1.00 74.06 480 LYS A CA 1
ATOM 3738 C C . LYS A 1 481 ? 68.604 15.354 -0.887 1.00 78.20 480 LYS A C 1
ATOM 3739 O O . LYS A 1 481 ? 67.925 16.266 -1.341 1.00 81.37 480 LYS A O 1
AT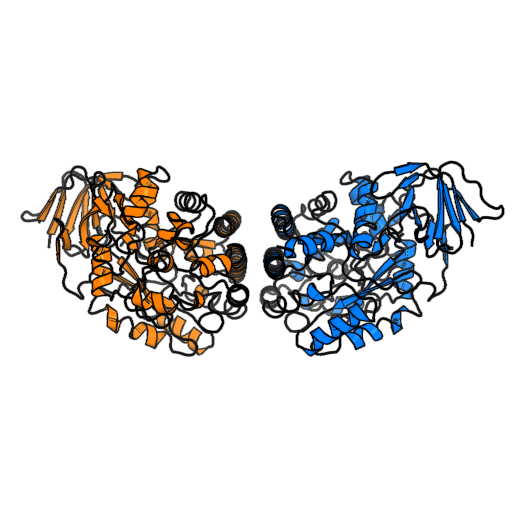OM 3745 N N . THR A 1 482 ? 68.406 14.063 -1.169 1.00 81.72 481 THR A N 1
ATOM 3746 C CA . THR A 1 482 ? 67.126 13.488 -1.579 1.00 79.87 481 THR A CA 1
ATOM 3747 C C . THR A 1 482 ? 66.808 12.354 -0.594 1.00 78.93 481 THR A C 1
ATOM 3748 O O . THR A 1 482 ? 65.659 12.126 -0.210 1.00 72.42 481 THR A O 1
ATOM 3752 N N . VAL B 1 9 ? 22.105 -39.630 2.108 1.00 56.28 8 VAL B N 1
ATOM 3753 C CA . VAL B 1 9 ? 22.557 -39.088 0.792 1.00 52.28 8 VAL B CA 1
ATOM 3754 C C . VAL B 1 9 ? 23.732 -39.953 0.297 1.00 44.98 8 VAL B C 1
ATOM 3755 O O . VAL B 1 9 ? 24.736 -40.162 1.011 1.00 41.18 8 VAL B O 1
ATOM 3759 N N . ARG B 1 10 ? 23.558 -40.456 -0.919 1.00 41.63 9 ARG B N 1
ATOM 3760 C CA . ARG B 1 10 ? 24.477 -41.394 -1.542 1.00 41.32 9 ARG B CA 1
ATOM 3761 C C . ARG B 1 10 ? 24.891 -40.837 -2.879 1.00 37.32 9 ARG B C 1
ATOM 3762 O O . ARG B 1 10 ? 24.043 -40.496 -3.714 1.00 39.42 9 ARG B O 1
ATOM 3770 N N . ILE B 1 11 ? 26.222 -40.678 -3.083 1.00 33.92 10 ILE B N 1
ATOM 3771 C CA . ILE B 1 11 ? 26.705 -39.979 -4.267 1.00 31.61 10 ILE B CA 1
ATOM 3772 C C . ILE B 1 11 ? 27.797 -40.780 -4.947 1.00 28.52 10 ILE B C 1
ATOM 3773 O O . ILE B 1 11 ? 28.682 -41.330 -4.266 1.00 30.01 10 ILE B O 1
ATOM 3778 N N . LEU B 1 12 ? 27.704 -40.821 -6.262 1.00 28.13 11 LEU B N 1
ATOM 3779 C CA . LEU B 1 12 ? 28.680 -41.484 -7.084 1.00 31.80 11 LEU B CA 1
ATOM 3780 C C . LEU B 1 12 ? 29.267 -40.499 -8.052 1.00 30.15 11 LEU B C 1
ATOM 3781 O O . LEU B 1 12 ? 28.555 -39.907 -8.883 1.00 30.53 11 LEU B O 1
ATOM 3786 N N . ILE B 1 13 ? 30.590 -40.254 -7.916 1.00 29.51 12 ILE B N 1
ATOM 3787 C CA . ILE B 1 13 ? 31.259 -39.327 -8.794 1.00 26.06 12 ILE B CA 1
ATOM 3788 C C . ILE B 1 13 ? 31.973 -40.200 -9.797 1.00 27.90 12 ILE B C 1
ATOM 3789 O O . ILE B 1 13 ? 32.880 -40.928 -9.442 1.00 27.42 12 ILE B O 1
ATOM 3794 N N . LYS B 1 14 ? 31.528 -40.141 -11.043 1.00 30.10 13 LYS B N 1
ATOM 3795 C CA . LYS B 1 14 ? 31.866 -41.163 -12.023 1.00 34.81 13 LYS B CA 1
ATOM 3796 C C . LYS B 1 14 ? 32.637 -40.575 -13.133 1.00 26.95 13 LYS B C 1
ATOM 3797 O O . LYS B 1 14 ? 32.313 -39.488 -13.651 1.00 31.70 13 LYS B O 1
ATOM 3803 N N . GLY B 1 15 ? 33.706 -41.263 -13.551 1.00 32.62 14 GLY B N 1
ATOM 3804 C CA . GLY B 1 15 ? 34.396 -40.864 -14.817 1.00 29.66 14 GLY B CA 1
ATOM 3805 C C . GLY B 1 15 ? 35.600 -39.892 -14.690 1.00 31.28 14 GLY B C 1
ATOM 3806 O O . GLY B 1 15 ? 36.205 -39.527 -15.664 1.00 32.65 14 GLY B O 1
ATOM 3807 N N . GLY B 1 16 ? 35.897 -39.428 -13.478 1.00 31.74 15 GLY B N 1
ATOM 3808 C CA . GLY B 1 16 ? 36.928 -38.433 -13.311 1.00 32.33 15 GLY B CA 1
ATOM 3809 C C . GLY B 1 16 ? 38.278 -39.014 -12.956 1.00 28.26 15 GLY B C 1
ATOM 3810 O O . GLY B 1 16 ? 38.440 -40.233 -12.782 1.00 28.85 15 GLY B O 1
ATOM 3811 N N . LYS B 1 17 ? 39.239 -38.090 -12.795 1.00 27.54 16 LYS B N 1
ATOM 3812 C CA . LYS B 1 17 ? 40.565 -38.421 -12.254 1.00 24.85 16 LYS B CA 1
ATOM 3813 C C . LYS B 1 17 ? 40.662 -37.913 -10.834 1.00 22.38 16 LYS B C 1
ATOM 3814 O O . LYS B 1 17 ? 40.469 -36.725 -10.662 1.00 22.76 16 LYS B O 1
ATOM 3820 N N . VAL B 1 18 ? 41.001 -38.794 -9.918 1.00 21.67 17 VAL B N 1
ATOM 3821 C CA . VAL B 1 18 ? 41.274 -38.426 -8.546 1.00 21.84 17 VAL B CA 1
ATOM 3822 C C . VAL B 1 18 ? 42.668 -37.812 -8.481 1.00 22.94 17 VAL B C 1
ATOM 3823 O O . VAL B 1 18 ? 43.682 -38.463 -8.864 1.00 24.83 17 VAL B O 1
ATOM 3827 N N . VAL B 1 19 ? 42.736 -36.578 -7.970 1.00 23.88 18 VAL B N 1
ATOM 3828 C CA . VAL B 1 19 ? 43.998 -35.874 -7.813 1.00 21.63 18 VAL B CA 1
ATOM 3829 C C . VAL B 1 19 ? 44.253 -35.651 -6.326 1.00 23.01 18 VAL B C 1
ATOM 3830 O O . VAL B 1 19 ? 43.532 -34.802 -5.731 1.00 19.02 18 VAL B O 1
ATOM 3834 N N . ASN B 1 20 ? 45.139 -36.452 -5.725 1.00 19.16 19 ASN B N 1
ATOM 3835 C CA . ASN B 1 20 ? 45.634 -36.175 -4.369 1.00 21.00 19 ASN B CA 1
ATOM 3836 C C . ASN B 1 20 ? 47.010 -35.514 -4.469 1.00 19.81 19 ASN B C 1
ATOM 3837 O O . ASN B 1 20 ? 47.502 -35.158 -5.552 1.00 22.20 19 ASN B O 1
ATOM 3842 N N . ASP B 1 21 ? 47.670 -35.265 -3.328 1.00 20.02 20 ASP B N 1
ATOM 3843 C CA . ASP B 1 21 ? 48.895 -34.524 -3.388 1.00 21.14 20 ASP B CA 1
ATOM 3844 C C . ASP B 1 21 ? 50.077 -35.376 -3.785 1.00 21.43 20 ASP B C 1
ATOM 3845 O O . ASP B 1 21 ? 51.111 -34.854 -4.143 1.00 20.20 20 ASP B O 1
ATOM 3850 N N . ASP B 1 22 ? 49.869 -36.679 -3.827 1.00 20.93 21 ASP B N 1
ATOM 3851 C CA . ASP B 1 22 ? 50.921 -37.633 -4.192 1.00 21.71 21 ASP B CA 1
ATOM 3852 C C . ASP B 1 22 ? 50.883 -38.071 -5.650 1.00 25.36 21 ASP B C 1
ATOM 3853 O O . ASP B 1 22 ? 51.945 -38.282 -6.226 1.00 26.96 21 ASP B O 1
ATOM 3858 N N . CYS B 1 23 ? 49.695 -38.221 -6.222 1.00 23.45 22 CYS B N 1
ATOM 3859 C CA . CYS B 1 23 ? 49.535 -38.669 -7.610 1.00 22.64 22 CYS B CA 1
ATOM 3860 C C . CYS B 1 23 ? 48.078 -38.554 -8.042 1.00 24.32 22 CYS B C 1
ATOM 3861 O O . CYS B 1 23 ? 47.163 -38.211 -7.261 1.00 21.63 22 CYS B O 1
ATOM 3864 N N . THR B 1 24 ? 47.892 -38.785 -9.329 1.00 21.20 23 THR B N 1
ATOM 3865 C CA . THR B 1 24 ? 46.627 -38.696 -9.988 1.00 19.27 23 THR B CA 1
ATOM 3866 C C . THR B 1 24 ? 46.297 -40.042 -10.568 1.00 22.74 23 THR B C 1
ATOM 3867 O O . THR B 1 24 ? 47.180 -40.663 -11.172 1.00 21.26 23 THR B O 1
ATOM 3871 N N . HIS B 1 25 ? 45.056 -40.515 -10.389 1.00 24.81 24 HIS B N 1
ATOM 3872 C CA . HIS B 1 25 ? 44.609 -41.743 -11.099 1.00 26.18 24 HIS B CA 1
ATOM 3873 C C . HIS B 1 25 ? 43.126 -41.717 -11.460 1.00 30.77 24 HIS B C 1
ATOM 3874 O O . HIS B 1 25 ? 42.294 -41.127 -10.744 1.00 22.66 24 HIS B O 1
ATOM 3881 N N . GLU B 1 26 ? 42.788 -42.390 -12.558 1.00 31.01 25 GLU B N 1
ATOM 3882 C CA . GLU B 1 26 ? 41.385 -42.504 -12.931 1.00 31.69 25 GLU B CA 1
ATOM 3883 C C . GLU B 1 26 ? 40.690 -43.425 -11.976 1.00 28.18 25 GLU B C 1
ATOM 3884 O O . GLU B 1 26 ? 41.096 -44.543 -11.708 1.00 27.26 25 GLU B O 1
ATOM 3890 N N . ALA B 1 27 ? 39.627 -42.916 -11.358 1.00 28.49 26 ALA B N 1
ATOM 3891 C CA . ALA B 1 27 ? 38.852 -43.638 -10.401 1.00 29.32 26 ALA B CA 1
ATOM 3892 C C . ALA B 1 27 ? 37.518 -42.930 -10.174 1.00 27.98 26 ALA B C 1
ATOM 3893 O O . ALA B 1 27 ? 37.401 -41.715 -10.339 1.00 25.64 26 ALA B O 1
ATOM 3895 N N . ASP B 1 28 ? 36.532 -43.719 -9.812 1.00 32.30 27 ASP B N 1
ATOM 3896 C CA . ASP B 1 28 ? 35.237 -43.210 -9.346 1.00 31.84 27 ASP B CA 1
ATOM 3897 C C . ASP B 1 28 ? 35.260 -43.100 -7.827 1.00 31.54 27 ASP B C 1
ATOM 3898 O O . ASP B 1 28 ? 36.027 -43.766 -7.155 1.00 26.53 27 ASP B O 1
ATOM 3903 N N . VAL B 1 29 ? 34.355 -42.300 -7.282 1.00 27.92 28 VAL B N 1
ATOM 3904 C CA . VAL B 1 29 ? 34.316 -42.092 -5.844 1.00 26.80 28 VAL B CA 1
ATOM 3905 C C . VAL B 1 29 ? 32.878 -42.232 -5.352 1.00 21.07 28 VAL B C 1
ATOM 3906 O O . VAL B 1 29 ? 31.987 -41.585 -5.916 1.00 26.77 28 VAL B O 1
ATOM 3910 N N . TYR B 1 30 ? 32.686 -43.067 -4.359 1.00 25.52 29 TYR B N 1
ATOM 3911 C CA . TYR B 1 30 ? 31.360 -43.295 -3.814 1.00 26.72 29 TYR B CA 1
ATOM 3912 C C . TYR B 1 30 ? 31.294 -42.787 -2.405 1.00 26.05 29 TYR B C 1
ATOM 3913 O O . TYR B 1 30 ? 32.093 -43.166 -1.536 1.00 27.07 29 TYR B O 1
ATOM 3922 N N . ILE B 1 31 ? 30.263 -41.976 -2.172 1.00 26.11 30 ILE B N 1
ATOM 3923 C CA . ILE B 1 31 ? 30.081 -41.335 -0.892 1.00 26.64 30 ILE B CA 1
ATOM 3924 C C . ILE B 1 31 ? 28.752 -41.741 -0.258 1.00 29.57 30 ILE B C 1
ATOM 3925 O O . ILE B 1 31 ? 27.740 -41.714 -0.939 1.00 31.31 30 ILE B O 1
ATOM 3930 N N . GLU B 1 32 ? 28.757 -41.914 1.050 1.00 32.62 31 GLU B N 1
ATOM 3931 C CA . GLU B 1 32 ? 27.520 -42.157 1.843 1.00 34.12 31 GLU B CA 1
ATOM 3932 C C . GLU B 1 32 ? 27.712 -41.663 3.265 1.00 33.83 31 GLU B C 1
ATOM 3933 O O . GLU B 1 32 ? 28.800 -41.822 3.824 1.00 35.70 31 GLU B O 1
ATOM 3939 N N . ASN B 1 33 ? 26.654 -41.087 3.874 1.00 29.83 32 ASN B N 1
ATOM 3940 C CA . ASN B 1 33 ? 26.665 -40.682 5.282 1.00 33.58 32 ASN B CA 1
ATOM 3941 C C . ASN B 1 33 ? 27.871 -39.782 5.661 1.00 26.66 32 ASN B C 1
ATOM 3942 O O . ASN B 1 33 ? 28.505 -39.988 6.694 1.00 30.08 32 ASN B O 1
ATOM 3947 N N . GLY B 1 34 ? 28.194 -38.869 4.780 1.00 27.54 33 GLY B N 1
ATOM 3948 C CA . GLY B 1 34 ? 29.254 -37.877 5.038 1.00 28.72 33 GLY B CA 1
ATOM 3949 C C . GLY B 1 34 ? 30.689 -38.344 4.810 1.00 29.86 33 GLY B C 1
ATOM 3950 O O . GLY B 1 34 ? 31.638 -37.584 5.093 1.00 28.41 33 GLY B O 1
ATOM 3951 N N . ILE B 1 35 ? 30.883 -39.585 4.348 1.00 28.85 34 ILE B N 1
ATOM 3952 C CA . ILE B 1 35 ? 32.187 -40.265 4.330 1.00 25.93 34 ILE B CA 1
ATOM 3953 C C . ILE B 1 35 ? 32.431 -40.876 2.964 1.00 30.51 34 ILE B C 1
ATOM 3954 O O . ILE B 1 35 ? 31.504 -41.362 2.332 1.00 30.67 34 ILE B O 1
ATOM 3959 N N . ILE B 1 36 ? 33.668 -40.810 2.475 1.00 27.18 35 ILE B N 1
ATOM 3960 C CA . ILE B 1 36 ? 34.040 -41.492 1.244 1.00 27.80 35 ILE B CA 1
ATOM 3961 C C . ILE B 1 36 ? 34.112 -43.008 1.564 1.00 25.73 35 ILE B C 1
ATOM 3962 O O . ILE B 1 36 ? 34.826 -43.448 2.471 1.00 26.93 35 ILE B O 1
ATOM 3967 N N . GLN B 1 37 ? 33.261 -43.797 0.906 1.00 31.31 36 GLN B N 1
ATOM 3968 C CA . GLN B 1 37 ? 33.149 -45.238 1.217 1.00 29.12 36 GLN B CA 1
ATOM 3969 C C . GLN B 1 37 ? 34.044 -46.055 0.317 1.00 26.14 36 GLN B C 1
ATOM 3970 O O . GLN B 1 37 ? 34.691 -46.968 0.791 1.00 28.66 36 GLN B O 1
ATOM 3976 N N . GLN B 1 38 ? 34.062 -45.701 -0.960 1.00 24.64 37 GLN B N 1
ATOM 3977 C CA . GLN B 1 38 ? 34.954 -46.354 -1.956 1.00 26.64 37 GLN B CA 1
ATOM 3978 C C . GLN B 1 38 ? 35.603 -45.415 -2.977 1.00 23.52 37 GLN B C 1
ATOM 3979 O O . GLN B 1 38 ? 35.022 -44.449 -3.424 1.00 28.88 37 GLN B O 1
ATOM 3985 N N . VAL B 1 39 ? 36.791 -45.800 -3.446 1.00 25.96 38 VAL B N 1
ATOM 3986 C CA . VAL B 1 39 ? 37.459 -45.151 -4.548 1.00 25.47 38 VAL B CA 1
ATOM 3987 C C . VAL B 1 39 ? 38.035 -46.265 -5.443 1.00 29.06 38 VAL B C 1
ATOM 3988 O O . VAL B 1 39 ? 38.791 -47.072 -4.980 1.00 27.32 38 VAL B O 1
ATOM 3992 N N . GLY B 1 40 ? 37.700 -46.258 -6.706 1.00 30.94 39 GLY B N 1
ATOM 3993 C CA . GLY B 1 40 ? 38.122 -47.386 -7.526 1.00 35.87 39 GLY B CA 1
ATOM 3994 C C . GLY B 1 40 ? 37.451 -47.347 -8.862 1.00 40.00 39 GLY B C 1
ATOM 3995 O O . GLY B 1 40 ? 36.563 -46.523 -9.110 1.00 37.20 39 GLY B O 1
ATOM 3996 N N . ARG B 1 41 ? 37.851 -48.258 -9.747 1.00 51.35 40 ARG B N 1
ATOM 3997 C CA . ARG B 1 41 ? 37.408 -48.189 -11.151 1.00 56.41 40 ARG B CA 1
ATOM 3998 C C . ARG B 1 41 ? 35.994 -48.663 -11.498 1.00 58.24 40 ARG B C 1
ATOM 3999 O O . ARG B 1 41 ? 35.322 -47.961 -12.248 1.00 63.77 40 ARG B O 1
ATOM 4007 N N . GLU B 1 42 ? 35.532 -49.827 -11.036 1.00 52.98 41 GLU B N 1
ATOM 4008 C CA . GLU B 1 42 ? 34.170 -50.285 -11.480 1.00 62.09 41 GLU B CA 1
ATOM 4009 C C . GLU B 1 42 ? 33.325 -50.641 -10.295 1.00 58.89 41 GLU B C 1
ATOM 4010 O O . GLU B 1 42 ? 33.170 -51.836 -9.962 1.00 55.88 41 GLU B O 1
ATOM 4016 N N . LEU B 1 43 ? 32.794 -49.606 -9.641 1.00 54.98 42 LEU B N 1
ATOM 4017 C CA . LEU B 1 43 ? 32.342 -49.763 -8.253 1.00 51.65 42 LEU B CA 1
ATOM 4018 C C . LEU B 1 43 ? 30.988 -50.463 -8.146 1.00 55.99 42 LEU B C 1
ATOM 4019 O O . LEU B 1 43 ? 30.087 -50.221 -8.954 1.00 50.85 42 LEU B O 1
ATOM 4024 N N . MET B 1 44 ? 30.869 -51.332 -7.146 1.00 55.80 43 MET B N 1
ATOM 4025 C CA . MET B 1 44 ? 29.630 -52.022 -6.860 1.00 58.67 43 MET B CA 1
ATOM 4026 C C . MET B 1 44 ? 28.916 -51.283 -5.749 1.00 54.34 43 MET B C 1
ATOM 4027 O O . MET B 1 44 ? 29.327 -51.348 -4.594 1.00 54.88 43 MET B O 1
ATOM 4032 N N . ILE B 1 45 ? 27.827 -50.616 -6.113 1.00 54.18 44 ILE B N 1
ATOM 4033 C CA . ILE B 1 45 ? 27.099 -49.763 -5.198 1.00 57.29 44 ILE B CA 1
ATOM 4034 C C . ILE B 1 45 ? 25.580 -50.017 -5.267 1.00 56.31 44 ILE B C 1
ATOM 4035 O O . ILE B 1 45 ? 25.049 -50.407 -6.316 1.00 54.98 44 ILE B O 1
ATOM 4040 N N . PRO B 1 46 ? 24.882 -49.806 -4.146 1.00 57.18 45 PRO B N 1
ATOM 4041 C CA . PRO B 1 46 ? 23.417 -49.843 -4.198 1.00 53.44 45 PRO B CA 1
ATOM 4042 C C . PRO B 1 46 ? 22.869 -48.850 -5.228 1.00 53.95 45 PRO B C 1
ATOM 4043 O O . PRO B 1 46 ? 23.465 -47.779 -5.462 1.00 51.79 45 PRO B O 1
ATOM 4047 N N . GLY B 1 47 ? 21.741 -49.194 -5.849 1.00 47.28 46 GLY B N 1
ATOM 4048 C CA . GLY B 1 47 ? 21.134 -48.322 -6.866 1.00 45.96 46 GLY B CA 1
ATOM 4049 C C . GLY B 1 47 ? 20.565 -47.075 -6.219 1.00 41.99 46 GLY B C 1
ATOM 4050 O O . GLY B 1 47 ? 20.456 -46.998 -4.981 1.00 46.67 46 GLY B O 1
ATOM 4051 N N . GLY B 1 48 ? 20.198 -46.100 -7.041 1.00 41.57 47 GLY B N 1
ATOM 4052 C CA . GLY B 1 48 ? 19.524 -44.885 -6.535 1.00 44.83 47 GLY B CA 1
ATOM 4053 C C . GLY B 1 48 ? 20.443 -43.773 -6.004 1.00 45.91 47 GLY B C 1
ATOM 4054 O O . GLY B 1 48 ? 19.973 -42.810 -5.411 1.00 44.05 47 GLY B O 1
ATOM 4055 N N . ALA B 1 49 ? 21.749 -43.900 -6.249 1.00 49.98 48 ALA B N 1
ATOM 4056 C CA . ALA B 1 49 ? 22.703 -42.859 -5.915 1.00 43.18 48 ALA B CA 1
ATOM 4057 C C . ALA B 1 49 ? 22.592 -41.687 -6.873 1.00 37.59 48 ALA B C 1
ATOM 4058 O O . ALA B 1 49 ? 22.263 -41.826 -8.064 1.00 43.36 48 ALA B O 1
ATOM 4060 N N . LYS B 1 50 ? 22.826 -40.490 -6.340 1.00 36.94 49 LYS B N 1
ATOM 4061 C CA . LYS B 1 50 ? 22.998 -39.342 -7.200 1.00 36.71 49 LYS B CA 1
ATOM 4062 C C . LYS B 1 50 ? 24.304 -39.548 -7.956 1.00 37.42 49 LYS B C 1
ATOM 4063 O O . LYS B 1 50 ? 25.351 -39.763 -7.319 1.00 36.85 49 LYS B O 1
ATOM 4069 N N . VAL B 1 51 ? 24.259 -39.443 -9.281 1.00 37.55 50 VAL B N 1
ATOM 4070 C CA . VAL B 1 51 ? 25.402 -39.691 -10.130 1.00 38.57 50 VAL B CA 1
ATOM 4071 C C . VAL B 1 51 ? 25.876 -38.373 -10.638 1.00 38.04 50 VAL B C 1
ATOM 4072 O O . VAL B 1 51 ? 25.116 -37.640 -11.206 1.00 43.46 50 VAL B O 1
ATOM 4076 N N . ILE B 1 52 ? 27.151 -38.044 -10.391 1.00 33.65 51 ILE B N 1
ATOM 4077 C CA . ILE B 1 52 ? 27.735 -36.854 -10.947 1.00 31.30 51 ILE B CA 1
ATOM 4078 C C . ILE B 1 52 ? 28.730 -37.254 -12.007 1.00 34.15 51 ILE B C 1
ATOM 4079 O O . ILE B 1 52 ? 29.609 -38.091 -11.760 1.00 34.54 51 ILE B O 1
ATOM 4084 N N . ASP B 1 53 ? 28.591 -36.640 -13.160 1.00 33.67 52 ASP B N 1
ATOM 4085 C CA . ASP B 1 53 ? 29.416 -36.931 -14.295 1.00 37.85 52 ASP B CA 1
ATOM 4086 C C . ASP B 1 53 ? 30.700 -36.101 -14.187 1.00 30.38 52 ASP B C 1
ATOM 4087 O O . ASP B 1 53 ? 30.699 -34.884 -14.393 1.00 30.61 52 ASP B O 1
ATOM 4092 N N . ALA B 1 54 ? 31.797 -36.777 -13.868 1.00 30.86 53 ALA B N 1
ATOM 4093 C CA . ALA B 1 54 ? 33.080 -36.100 -13.759 1.00 31.98 53 ALA B CA 1
ATOM 4094 C C . ALA B 1 54 ? 34.036 -36.402 -14.915 1.00 35.55 53 ALA B C 1
ATOM 4095 O O . ALA B 1 54 ? 35.241 -36.134 -14.814 1.00 28.15 53 ALA B O 1
ATOM 4097 N N . THR B 1 55 ? 33.514 -36.915 -16.049 1.00 27.81 54 THR B N 1
ATOM 4098 C CA . THR B 1 55 ? 34.412 -37.203 -17.133 1.00 28.17 54 THR B CA 1
ATOM 4099 C C . THR B 1 55 ? 35.016 -35.894 -17.530 1.00 23.80 54 THR B C 1
ATOM 4100 O O . THR B 1 55 ? 34.356 -34.843 -17.552 1.00 30.51 54 THR B O 1
ATOM 4104 N N . GLY B 1 56 ? 36.336 -35.908 -17.787 1.00 25.89 55 GLY B N 1
ATOM 4105 C CA . GLY B 1 56 ? 37.064 -34.704 -18.146 1.00 26.59 55 GLY B CA 1
ATOM 4106 C C . GLY B 1 56 ? 37.438 -33.729 -17.002 1.00 25.38 55 GLY B C 1
ATOM 4107 O O . GLY B 1 56 ? 38.044 -32.663 -17.223 1.00 24.77 55 GLY B O 1
ATOM 4108 N N . LYS B 1 57 ? 37.030 -34.137 -15.820 1.00 24.97 56 LYS B N 1
ATOM 4109 C CA . LYS B 1 57 ? 37.212 -33.306 -14.585 1.00 26.16 56 LYS B CA 1
ATOM 4110 C C . LYS B 1 57 ? 38.163 -33.980 -13.613 1.00 25.50 56 LYS B C 1
ATOM 4111 O O . LYS B 1 57 ? 38.437 -35.214 -13.641 1.00 25.19 56 LYS B O 1
ATOM 4117 N N . LEU B 1 58 ? 38.622 -33.189 -12.647 1.00 24.67 57 LEU B N 1
ATOM 4118 C CA . LEU B 1 58 ? 39.491 -33.720 -11.634 1.00 21.86 57 LEU B CA 1
ATOM 4119 C C . LEU B 1 58 ? 38.704 -33.776 -10.341 1.00 21.30 57 LEU B C 1
ATOM 4120 O O . LEU B 1 58 ? 37.981 -32.838 -10.067 1.00 24.75 57 LEU B O 1
ATOM 4125 N N . VAL B 1 59 ? 38.840 -34.813 -9.575 1.00 20.69 58 VAL B N 1
ATOM 4126 C CA . VAL B 1 59 ? 38.183 -34.921 -8.282 1.00 21.82 58 VAL B CA 1
ATOM 4127 C C . VAL B 1 59 ? 39.282 -34.693 -7.217 1.00 20.67 58 VAL B C 1
ATOM 4128 O O . VAL B 1 59 ? 40.184 -35.538 -7.001 1.00 23.26 58 VAL B O 1
ATOM 4132 N N . ILE B 1 60 ? 39.105 -33.603 -6.486 1.00 20.10 59 ILE B N 1
ATOM 4133 C CA . ILE B 1 60 ? 40.136 -33.132 -5.538 1.00 19.15 59 ILE B CA 1
ATOM 4134 C C . ILE B 1 60 ? 39.559 -32.997 -4.119 1.00 18.02 59 ILE B C 1
ATOM 4135 O O . ILE B 1 60 ? 38.359 -32.813 -3.940 1.00 19.46 59 ILE B O 1
ATOM 4140 N N . PRO B 1 61 ? 40.414 -33.163 -3.104 1.00 17.41 60 PRO B N 1
ATOM 4141 C CA . PRO B 1 61 ? 39.948 -32.703 -1.781 1.00 17.51 60 PRO B CA 1
ATOM 4142 C C . PRO B 1 61 ? 39.534 -31.271 -1.845 1.00 16.10 60 PRO B C 1
ATOM 4143 O O . PRO B 1 61 ? 40.171 -30.407 -2.423 1.00 17.20 60 PRO B O 1
ATOM 4147 N N . GLY B 1 62 ? 38.461 -30.929 -1.133 1.00 16.27 61 GLY B N 1
ATOM 4148 C CA . GLY B 1 62 ? 38.106 -29.552 -1.010 1.00 17.16 61 GLY B CA 1
ATOM 4149 C C . GLY B 1 62 ? 39.234 -28.750 -0.365 1.00 16.22 61 GLY B C 1
ATOM 4150 O O . GLY B 1 62 ? 39.935 -29.303 0.483 1.00 16.86 61 GLY B O 1
ATOM 4151 N N . GLY B 1 63 ? 39.354 -27.485 -0.770 1.00 16.58 62 GLY B N 1
ATOM 4152 C CA . GLY B 1 63 ? 40.267 -26.499 -0.220 1.00 19.12 62 GLY B CA 1
ATOM 4153 C C . GLY B 1 63 ? 40.083 -26.370 1.301 1.00 17.81 62 GLY B C 1
ATOM 4154 O O . GLY B 1 63 ? 38.984 -26.478 1.781 1.00 18.10 62 GLY B O 1
ATOM 4155 N N . ILE B 1 64 ? 41.200 -26.219 2.037 1.00 16.10 63 ILE B N 1
ATOM 4156 C CA . ILE B 1 64 ? 41.200 -25.844 3.480 1.00 17.21 63 ILE B CA 1
ATOM 4157 C C . ILE B 1 64 ? 41.850 -24.482 3.542 1.00 14.55 63 ILE B C 1
ATOM 4158 O O . ILE B 1 64 ? 43.028 -24.288 3.130 1.00 16.17 63 ILE B O 1
ATOM 4163 N N . ASP B 1 65 ? 41.114 -23.468 3.943 1.00 16.69 64 ASP B N 1
ATOM 4164 C CA . ASP B 1 65 ? 41.612 -22.074 4.014 1.00 15.66 64 ASP B CA 1
ATOM 4165 C C . ASP B 1 65 ? 41.951 -21.715 5.429 1.00 17.43 64 ASP B C 1
ATOM 4166 O O . ASP B 1 65 ? 41.063 -21.560 6.258 1.00 16.65 64 ASP B O 1
ATOM 4171 N N . THR B 1 66 ? 43.229 -21.641 5.673 1.00 14.30 65 THR B N 1
ATOM 4172 C CA . THR B 1 66 ? 43.778 -21.571 7.047 1.00 16.00 65 THR B CA 1
ATOM 4173 C C . THR B 1 66 ? 43.732 -20.191 7.598 1.00 14.85 65 THR B C 1
ATOM 4174 O O . THR B 1 66 ? 44.250 -19.983 8.709 1.00 13.87 65 THR B O 1
ATOM 4178 N N . SER B 1 67 ? 43.286 -19.213 6.854 1.00 14.65 66 SER B N 1
ATOM 4179 C CA . SER B 1 67 ? 43.141 -17.836 7.423 1.00 13.96 66 SER B CA 1
ATOM 4180 C C . SER B 1 67 ? 41.987 -17.094 6.859 1.00 16.49 66 SER B C 1
ATOM 4181 O O . SER B 1 67 ? 41.995 -16.641 5.695 1.00 17.64 66 SER B O 1
ATOM 4184 N N . THR B 1 68 ? 40.945 -16.915 7.692 1.00 15.19 67 THR B N 1
ATOM 4185 C CA . THR B 1 68 ? 39.767 -16.174 7.323 1.00 14.98 67 THR B CA 1
ATOM 4186 C C . THR B 1 68 ? 39.324 -15.330 8.576 1.00 15.33 67 THR B C 1
ATOM 4187 O O . THR B 1 68 ? 39.662 -15.693 9.691 1.00 16.30 67 THR B O 1
ATOM 4191 N N . HIS B 1 69 ? 38.639 -14.241 8.312 1.00 16.41 68 HIS B N 1
ATOM 4192 C CA . HIS B 1 69 ? 38.282 -13.239 9.338 1.00 16.67 68 HIS B CA 1
ATOM 4193 C C . HIS B 1 69 ? 36.799 -12.852 9.280 1.00 18.01 68 HIS B C 1
ATOM 4194 O O . HIS B 1 69 ? 36.478 -11.698 9.438 1.00 19.57 68 HIS B O 1
ATOM 4201 N N . PHE B 1 70 ? 35.956 -13.821 9.054 1.00 18.33 69 PHE B N 1
ATOM 4202 C CA . PHE B 1 70 ? 34.502 -13.612 8.974 1.00 17.61 69 PHE B CA 1
ATOM 4203 C C . PHE B 1 70 ? 34.004 -12.956 10.259 1.00 20.81 69 PHE B C 1
ATOM 4204 O O . PHE B 1 70 ? 34.433 -13.326 11.309 1.00 19.33 69 PHE B O 1
ATOM 4212 N N . HIS B 1 71 ? 33.233 -11.903 10.085 1.00 23.62 70 HIS B N 1
ATOM 4213 C CA . HIS B 1 71 ? 32.562 -11.177 11.209 1.00 25.76 70 HIS B CA 1
ATOM 4214 C C . HIS B 1 71 ? 33.524 -10.388 12.080 1.00 24.50 70 HIS B C 1
ATOM 4215 O O . HIS B 1 71 ? 33.122 -9.901 13.101 1.00 26.64 70 HIS B O 1
ATOM 4222 N N . GLN B 1 72 ? 34.801 -10.241 11.702 1.00 21.16 71 GLN B N 1
ATOM 4223 C CA . GLN B 1 72 ? 35.767 -9.661 12.644 1.00 23.21 71 GLN B CA 1
ATOM 4224 C C . GLN B 1 72 ? 35.663 -8.145 12.579 1.00 21.31 71 GLN B C 1
ATOM 4225 O O . GLN B 1 72 ? 35.602 -7.565 11.501 1.00 22.21 71 GLN B O 1
ATOM 4231 N N . THR B 1 73 ? 35.604 -7.515 13.751 1.00 23.76 72 THR B N 1
ATOM 4232 C CA A THR B 1 73 ? 35.745 -6.045 13.802 0.50 26.00 72 THR B CA 1
ATOM 4233 C CA B THR B 1 73 ? 35.754 -6.047 13.864 0.50 21.74 72 THR B CA 1
ATOM 4234 C C . THR B 1 73 ? 37.235 -5.711 13.974 1.00 20.70 72 THR B C 1
ATOM 4235 O O . THR B 1 73 ? 37.850 -6.174 14.845 1.00 22.76 72 THR B O 1
ATOM 4242 N N . PHE B 1 74 ? 37.795 -4.905 13.046 1.00 22.44 73 PHE B N 1
ATOM 4243 C CA . PHE B 1 74 ? 39.252 -4.629 13.023 1.00 21.30 73 PHE B CA 1
ATOM 4244 C C . PHE B 1 74 ? 39.478 -3.218 12.522 1.00 20.45 73 PHE B C 1
ATOM 4245 O O . PHE B 1 74 ? 38.850 -2.819 11.553 1.00 22.52 73 PHE B O 1
ATOM 4253 N N . MET B 1 75 ? 40.304 -2.443 13.215 1.00 24.58 74 MET B N 1
ATOM 4254 C CA . MET B 1 75 ? 40.604 -1.071 12.790 1.00 21.09 74 MET B CA 1
ATOM 4255 C C . MET B 1 75 ? 39.298 -0.247 12.574 1.00 22.33 74 MET B C 1
ATOM 4256 O O . MET B 1 75 ? 39.159 0.510 11.609 1.00 22.28 74 MET B O 1
ATOM 4261 N N . ASN B 1 76 ? 38.335 -0.471 13.462 1.00 24.89 75 ASN B N 1
ATOM 4262 C CA . ASN B 1 76 ? 37.060 0.279 13.484 1.00 30.06 75 ASN B CA 1
ATOM 4263 C C . ASN B 1 76 ? 36.109 -0.014 12.352 1.00 29.26 75 ASN B C 1
ATOM 4264 O O . ASN B 1 76 ? 35.233 0.789 12.035 1.00 31.53 75 ASN B O 1
ATOM 4269 N N . ALA B 1 77 ? 36.306 -1.136 11.673 1.00 25.58 76 ALA B N 1
ATOM 4270 C CA . ALA B 1 77 ? 35.444 -1.529 10.588 1.00 26.52 76 ALA B CA 1
ATOM 4271 C C . ALA B 1 77 ? 35.055 -2.970 10.901 1.00 29.37 76 ALA B C 1
ATOM 4272 O O . ALA B 1 77 ? 35.776 -3.688 11.589 1.00 23.12 76 ALA B O 1
ATOM 4274 N N . THR B 1 78 ? 33.917 -3.403 10.413 1.00 30.67 77 THR B N 1
ATOM 4275 C CA . THR B 1 78 ? 33.587 -4.814 10.685 1.00 32.72 77 THR B CA 1
ATOM 4276 C C . THR B 1 78 ? 33.523 -5.500 9.319 1.00 23.36 77 THR B C 1
ATOM 4277 O O . THR B 1 78 ? 32.921 -4.997 8.394 1.00 22.50 77 THR B O 1
ATOM 4281 N N . CYS B 1 79 ? 34.218 -6.637 9.203 1.00 23.85 78 CYS B N 1
ATOM 4282 C CA . CYS B 1 79 ? 34.302 -7.397 7.936 1.00 23.07 78 CYS B CA 1
ATOM 4283 C C . CYS B 1 79 ? 32.926 -7.613 7.302 1.00 23.36 78 CYS B C 1
ATOM 4284 O O . CYS B 1 79 ? 31.969 -7.923 7.984 1.00 23.16 78 CYS B O 1
ATOM 4287 N N . VAL B 1 80 ? 32.851 -7.427 6.000 1.00 24.51 79 VAL B N 1
ATOM 4288 C CA . VAL B 1 80 ? 31.580 -7.503 5.274 1.00 27.64 79 VAL B CA 1
ATOM 4289 C C . VAL B 1 80 ? 30.936 -8.870 5.377 1.00 28.37 79 VAL B C 1
ATOM 4290 O O . VAL B 1 80 ? 29.712 -8.980 5.367 1.00 26.16 79 VAL B O 1
ATOM 4294 N N . ASP B 1 81 ? 31.739 -9.936 5.427 1.00 22.74 80 ASP B N 1
ATOM 4295 C CA . ASP B 1 81 ? 31.206 -11.283 5.434 1.00 20.54 80 ASP B CA 1
ATOM 4296 C C . ASP B 1 81 ? 31.134 -11.881 6.729 1.00 19.21 80 ASP B C 1
ATOM 4297 O O . ASP B 1 81 ? 32.136 -11.939 7.492 1.00 19.35 80 ASP B O 1
ATOM 4302 N N . ASP B 1 82 ? 29.921 -12.338 7.070 1.00 19.38 81 ASP B N 1
ATOM 4303 C CA . ASP B 1 82 ? 29.731 -13.128 8.300 1.00 21.77 81 ASP B CA 1
ATOM 4304 C C . ASP B 1 82 ? 30.011 -14.598 8.069 1.00 18.93 81 ASP B C 1
ATOM 4305 O O . ASP B 1 82 ? 30.507 -14.982 6.975 1.00 19.86 81 ASP B O 1
ATOM 4310 N N . PHE B 1 83 ? 29.715 -15.450 9.022 1.00 17.10 82 PHE B N 1
ATOM 4311 C CA . PHE B 1 83 ? 30.068 -16.860 8.848 1.00 18.92 82 PHE B CA 1
ATOM 4312 C C . PHE B 1 83 ? 29.265 -17.589 7.802 1.00 21.48 82 PHE B C 1
ATOM 4313 O O . PHE B 1 83 ? 29.746 -18.534 7.213 1.00 21.67 82 PHE B O 1
ATOM 4321 N N . TYR B 1 84 ? 28.003 -17.191 7.563 1.00 20.41 83 TYR B N 1
ATOM 4322 C CA . TYR B 1 84 ? 27.229 -17.778 6.492 1.00 22.49 83 TYR B CA 1
ATOM 4323 C C . TYR B 1 84 ? 27.728 -17.321 5.120 1.00 20.17 83 TYR B C 1
ATOM 4324 O O . TYR B 1 84 ? 28.056 -18.163 4.252 1.00 23.33 83 TYR B O 1
ATOM 4333 N N . HIS B 1 85 ? 27.807 -16.017 4.908 1.00 20.83 84 HIS B N 1
ATOM 4334 C CA . HIS B 1 85 ? 28.234 -15.516 3.655 1.00 20.59 84 HIS B CA 1
ATOM 4335 C C . HIS B 1 85 ? 29.687 -15.948 3.337 1.00 20.18 84 HIS B C 1
ATOM 4336 O O . HIS B 1 85 ? 29.993 -16.217 2.186 1.00 20.54 84 HIS B O 1
ATOM 4343 N N . GLY B 1 86 ? 30.546 -15.921 4.328 1.00 21.40 85 GLY B N 1
ATOM 4344 C CA . GLY B 1 86 ? 31.962 -16.273 4.138 1.00 21.59 85 GLY B CA 1
ATOM 4345 C C . GLY B 1 86 ? 32.105 -17.744 3.733 1.00 19.41 85 GLY B C 1
ATOM 4346 O O . GLY B 1 86 ? 32.880 -18.073 2.813 1.00 20.59 85 GLY B O 1
ATOM 4347 N N . THR B 1 87 ? 31.412 -18.632 4.431 1.00 18.21 86 THR B N 1
ATOM 4348 C CA . THR B 1 87 ? 31.508 -20.042 4.139 1.00 20.18 86 THR B CA 1
ATOM 4349 C C . THR B 1 87 ? 30.810 -20.383 2.831 1.00 20.24 86 THR B C 1
ATOM 4350 O O . THR B 1 87 ? 31.240 -21.265 2.095 1.00 22.63 86 THR B O 1
ATOM 4354 N N . LYS B 1 88 ? 29.700 -19.730 2.518 1.00 20.84 87 LYS B N 1
ATOM 4355 C CA . LYS B 1 88 ? 29.118 -19.889 1.187 1.00 20.40 87 LYS B CA 1
ATOM 4356 C C . LYS B 1 88 ? 30.076 -19.508 0.057 1.00 19.96 87 LYS B C 1
ATOM 4357 O O . LYS B 1 88 ? 30.237 -20.260 -0.918 1.00 21.45 87 LYS B O 1
ATOM 4363 N N . ALA B 1 89 ? 30.748 -18.384 0.218 1.00 20.59 88 ALA B N 1
ATOM 4364 C CA . ALA B 1 89 ? 31.727 -17.908 -0.771 1.00 20.17 88 ALA B CA 1
ATOM 4365 C C . ALA B 1 89 ? 32.851 -18.891 -0.887 1.00 20.98 88 ALA B C 1
ATOM 4366 O O . ALA B 1 89 ? 33.323 -19.202 -2.001 1.00 19.04 88 ALA B O 1
ATOM 4368 N N . ALA B 1 90 ? 33.300 -19.408 0.248 1.00 20.36 89 ALA B N 1
ATOM 4369 C CA . ALA B 1 90 ? 34.316 -20.435 0.245 1.00 18.88 89 ALA B CA 1
ATOM 4370 C C . ALA B 1 90 ? 33.914 -21.628 -0.612 1.00 19.40 89 ALA B C 1
ATOM 4371 O O . ALA B 1 90 ? 34.722 -22.066 -1.524 1.00 16.05 89 ALA B O 1
ATOM 4373 N N . LEU B 1 91 ? 32.719 -22.179 -0.342 1.00 17.41 90 LEU B N 1
ATOM 4374 C CA . LEU B 1 91 ? 32.230 -23.377 -0.980 1.00 18.16 90 LEU B CA 1
ATOM 4375 C C . LEU B 1 91 ? 32.066 -23.158 -2.503 1.00 18.17 90 LEU B C 1
ATOM 4376 O O . LEU B 1 91 ? 32.450 -24.035 -3.297 1.00 22.05 90 LEU B O 1
ATOM 4381 N N . VAL B 1 92 ? 31.592 -22.006 -2.909 1.00 20.82 91 VAL B N 1
ATOM 4382 C CA . VAL B 1 92 ? 31.438 -21.685 -4.318 1.00 21.38 91 VAL B CA 1
ATOM 4383 C C . VAL B 1 92 ? 32.792 -21.624 -5.002 1.00 24.28 91 VAL B C 1
ATOM 4384 O O . VAL B 1 92 ? 32.928 -21.944 -6.173 1.00 21.72 91 VAL B O 1
ATOM 4388 N N . GLY B 1 93 ? 33.802 -21.209 -4.259 1.00 20.97 92 GLY B N 1
ATOM 4389 C CA . GLY B 1 93 ? 35.152 -21.169 -4.780 1.00 21.10 92 GLY B CA 1
ATOM 4390 C C . GLY B 1 93 ? 35.940 -22.474 -4.558 1.00 21.88 92 GLY B C 1
ATOM 4391 O O . GLY B 1 93 ? 37.143 -22.489 -4.847 1.00 23.78 92 GLY B O 1
ATOM 4392 N N . GLY B 1 94 ? 35.342 -23.524 -4.010 1.00 20.55 93 GLY B N 1
ATOM 4393 C CA . GLY B 1 94 ? 35.959 -24.841 -3.922 1.00 20.51 93 GLY B CA 1
ATOM 4394 C C . GLY B 1 94 ? 36.701 -25.149 -2.644 1.00 20.21 93 GLY B C 1
ATOM 4395 O O . GLY B 1 94 ? 37.517 -25.989 -2.592 1.00 19.64 93 GLY B O 1
ATOM 4396 N N . THR B 1 95 ? 36.403 -24.390 -1.611 1.00 18.85 94 THR B N 1
ATOM 4397 C CA . THR B 1 95 ? 37.032 -24.535 -0.324 1.00 16.51 94 THR B CA 1
ATOM 4398 C C . THR B 1 95 ? 35.966 -25.046 0.586 1.00 17.98 94 THR B C 1
ATOM 4399 O O . THR B 1 95 ? 34.882 -24.443 0.641 1.00 18.13 94 THR B O 1
ATOM 4403 N N . THR B 1 96 ? 36.249 -26.129 1.267 1.00 16.45 95 THR B N 1
ATOM 4404 C CA . THR B 1 96 ? 35.278 -26.845 2.122 1.00 19.14 95 THR B CA 1
ATOM 4405 C C . THR B 1 96 ? 35.562 -26.791 3.610 1.00 19.26 95 THR B C 1
ATOM 4406 O O . THR B 1 96 ? 34.850 -27.409 4.413 1.00 19.03 95 THR B O 1
ATOM 4410 N N . MET B 1 97 ? 36.691 -26.190 4.004 1.00 18.01 96 MET B N 1
ATOM 4411 C CA . MET B 1 97 ? 36.970 -25.994 5.463 1.00 19.44 96 MET B CA 1
ATOM 4412 C C . MET B 1 97 ? 37.612 -24.645 5.581 1.00 18.19 96 MET B C 1
ATOM 4413 O O . MET B 1 97 ? 38.447 -24.251 4.766 1.00 17.25 96 MET B O 1
ATOM 4418 N N . ILE B 1 98 ? 37.196 -23.891 6.622 1.00 16.47 97 ILE B N 1
ATOM 4419 C CA . ILE B 1 98 ? 37.802 -22.615 6.931 1.00 15.10 97 ILE B CA 1
ATOM 4420 C C . ILE B 1 98 ? 38.275 -22.621 8.356 1.00 15.91 97 ILE B C 1
ATOM 4421 O O . ILE B 1 98 ? 37.732 -23.320 9.186 1.00 17.40 97 ILE B O 1
ATOM 4426 N N . ILE B 1 99 ? 39.414 -21.965 8.546 1.00 13.97 98 ILE B N 1
ATOM 4427 C CA . ILE B 1 99 ? 39.911 -21.737 9.886 1.00 15.41 98 ILE B CA 1
ATOM 4428 C C . ILE B 1 99 ? 39.784 -20.249 10.102 1.00 15.17 98 ILE B C 1
ATOM 4429 O O . ILE B 1 99 ? 40.350 -19.404 9.376 1.00 16.74 98 ILE B O 1
ATOM 4434 N N . GLY B 1 100 ? 39.033 -19.871 11.169 1.00 15.55 99 GLY B N 1
ATOM 4435 C CA . GLY B 1 100 ? 38.822 -18.490 11.452 1.00 14.41 99 GLY B CA 1
ATOM 4436 C C . GLY B 1 100 ? 39.713 -17.978 12.567 1.00 16.05 99 GLY B C 1
ATOM 4437 O O . GLY B 1 100 ? 40.261 -18.773 13.291 1.00 18.72 99 GLY B O 1
ATOM 4438 N N . HIS B 1 101 ? 39.859 -16.667 12.660 1.00 16.79 100 HIS B N 1
ATOM 4439 C CA . HIS B 1 101 ? 40.627 -16.030 13.726 1.00 17.58 100 HIS B CA 1
ATOM 4440 C C . HIS B 1 101 ? 39.723 -15.533 14.845 1.00 19.69 100 HIS B C 1
ATOM 4441 O O . HIS B 1 101 ? 38.759 -14.890 14.593 1.00 19.84 100 HIS B O 1
ATOM 4448 N N . VAL B 1 102 ? 40.209 -15.752 16.038 1.00 18.97 101 VAL B N 1
ATOM 4449 C CA . VAL B 1 102 ? 39.727 -15.101 17.240 1.00 20.16 101 VAL B CA 1
ATOM 4450 C C . VAL B 1 102 ? 40.823 -14.102 17.651 1.00 19.54 101 VAL B C 1
ATOM 4451 O O . VAL B 1 102 ? 42.035 -14.436 17.675 1.00 18.38 101 VAL B O 1
ATOM 4455 N N . LEU B 1 103 ? 40.436 -12.861 17.991 1.00 19.65 102 LEU B N 1
ATOM 4456 C CA . LEU B 1 103 ? 41.413 -11.860 18.396 1.00 20.91 102 LEU B CA 1
ATOM 4457 C C . LEU B 1 103 ? 40.946 -11.115 19.598 1.00 19.56 102 LEU B C 1
ATOM 4458 O O . LEU B 1 103 ? 40.265 -10.103 19.453 1.00 22.27 102 LEU B O 1
ATOM 4463 N N . PRO B 1 104 ? 41.307 -11.609 20.745 1.00 20.64 103 PRO B N 1
ATOM 4464 C CA . PRO B 1 104 ? 40.913 -10.934 21.969 1.00 21.38 103 PRO B CA 1
ATOM 4465 C C . PRO B 1 104 ? 41.773 -9.672 22.119 1.00 21.80 103 PRO B C 1
ATOM 4466 O O . PRO B 1 104 ? 43.045 -9.703 21.959 1.00 21.78 103 PRO B O 1
ATOM 4470 N N . ASP B 1 105 ? 41.148 -8.579 22.530 1.00 24.16 104 ASP B N 1
ATOM 4471 C CA . ASP B 1 105 ? 41.932 -7.367 22.863 1.00 24.82 104 ASP B CA 1
ATOM 4472 C C . ASP B 1 105 ? 42.858 -7.603 24.056 1.00 22.28 104 ASP B C 1
ATOM 4473 O O . ASP B 1 105 ? 42.620 -8.493 24.886 1.00 22.76 104 ASP B O 1
ATOM 4478 N N . LYS B 1 106 ? 43.907 -6.796 24.151 1.00 20.65 105 LYS B N 1
ATOM 4479 C CA . LYS B 1 106 ? 44.861 -6.816 25.261 1.00 21.70 105 LYS B CA 1
ATOM 4480 C C . LYS B 1 106 ? 44.117 -6.725 26.599 1.00 21.48 105 LYS B C 1
ATOM 4481 O O . LYS B 1 106 ? 43.097 -6.019 26.674 1.00 22.55 105 LYS B O 1
ATOM 4487 N N . GLU B 1 107 ? 44.587 -7.524 27.561 1.00 23.72 106 GLU B N 1
ATOM 4488 C CA . GLU B 1 107 ? 43.975 -7.647 28.887 1.00 27.50 106 GLU B CA 1
ATOM 4489 C C . GLU B 1 107 ? 42.549 -8.199 28.936 1.00 27.52 106 GLU B C 1
ATOM 4490 O O . GLU B 1 107 ? 41.889 -8.096 29.992 1.00 27.09 106 GLU B O 1
ATOM 4496 N N . THR B 1 108 ? 42.048 -8.792 27.863 1.00 23.34 107 THR B N 1
ATOM 4497 C CA . THR B 1 108 ? 40.734 -9.447 27.878 1.00 23.63 107 THR B CA 1
ATOM 4498 C C . THR B 1 108 ? 40.824 -10.980 27.670 1.00 24.36 107 THR B C 1
ATOM 4499 O O . THR B 1 108 ? 41.866 -11.498 27.177 1.00 22.59 107 THR B O 1
ATOM 4503 N N . SER B 1 109 ? 39.766 -11.694 28.077 1.00 21.23 108 SER B N 1
ATOM 4504 C CA . SER B 1 109 ? 39.812 -13.132 28.145 1.00 21.77 108 SER B CA 1
ATOM 4505 C C . SER B 1 109 ? 39.853 -13.781 26.711 1.00 17.75 108 SER B C 1
ATOM 4506 O O . SER B 1 109 ? 39.017 -13.499 25.836 1.00 21.11 108 SER B O 1
ATOM 4509 N N . LEU B 1 110 ? 40.801 -14.674 26.578 1.00 21.83 109 LEU B N 1
ATOM 4510 C CA . LEU B 1 110 ? 40.896 -15.514 25.332 1.00 19.45 109 LEU B CA 1
ATOM 4511 C C . LEU B 1 110 ? 39.715 -16.467 25.176 1.00 20.24 109 LEU B C 1
ATOM 4512 O O . LEU B 1 110 ? 39.129 -16.608 24.098 1.00 21.03 109 LEU B O 1
ATOM 4517 N N . VAL B 1 111 ? 39.333 -17.120 26.273 1.00 20.87 110 VAL B N 1
ATOM 4518 C CA . VAL B 1 111 ? 38.203 -18.008 26.237 1.00 22.75 110 VAL B CA 1
ATOM 4519 C C . VAL B 1 111 ? 36.929 -17.283 25.902 1.00 23.57 110 VAL B C 1
ATOM 4520 O O . VAL B 1 111 ? 36.145 -17.800 25.109 1.00 22.52 110 VAL B O 1
ATOM 4524 N N . ASP B 1 112 ? 36.648 -16.113 26.513 1.00 21.15 111 ASP B N 1
ATOM 4525 C CA . ASP B 1 112 ? 35.416 -15.415 26.230 1.00 24.62 111 ASP B CA 1
ATOM 4526 C C . ASP B 1 112 ? 35.346 -15.043 24.742 1.00 21.64 111 ASP B C 1
ATOM 4527 O O . ASP B 1 112 ? 34.316 -15.120 24.093 1.00 21.84 111 ASP B O 1
ATOM 4532 N N . ALA B 1 113 ? 36.505 -14.648 24.217 1.00 20.91 112 ALA B N 1
ATOM 4533 C CA . ALA B 1 113 ? 36.576 -14.258 22.813 1.00 18.79 112 ALA B CA 1
ATOM 4534 C C . ALA B 1 113 ? 36.284 -15.506 21.913 1.00 19.58 112 ALA B C 1
ATOM 4535 O O . ALA B 1 113 ? 35.569 -15.392 20.933 1.00 19.29 112 ALA B O 1
ATOM 4537 N N . TYR B 1 114 ? 36.833 -16.651 22.285 1.00 19.48 113 TYR B N 1
ATOM 4538 C CA . TYR B 1 114 ? 36.645 -17.920 21.556 1.00 20.33 113 TYR B CA 1
ATOM 4539 C C . TYR B 1 114 ? 35.162 -18.323 21.652 1.00 22.92 113 TYR B C 1
ATOM 4540 O O . TYR B 1 114 ? 34.524 -18.595 20.656 1.00 18.78 113 TYR B O 1
ATOM 4549 N N . GLU B 1 115 ? 34.594 -18.254 22.874 1.00 22.73 114 GLU B N 1
ATOM 4550 C CA . GLU B 1 115 ? 33.159 -18.572 23.011 1.00 23.84 114 GLU B CA 1
ATOM 4551 C C . GLU B 1 115 ? 32.263 -17.684 22.192 1.00 20.88 114 GLU B C 1
ATOM 4552 O O . GLU B 1 115 ? 31.239 -18.190 21.615 1.00 24.24 114 GLU B O 1
ATOM 4558 N N . LYS B 1 116 ? 32.569 -16.387 22.077 1.00 21.08 115 LYS B N 1
ATOM 4559 C CA . LYS B 1 116 ? 31.769 -15.479 21.321 1.00 22.51 115 LYS B CA 1
ATOM 4560 C C . LYS B 1 116 ? 31.796 -15.824 19.852 1.00 24.19 115 LYS B C 1
ATOM 4561 O O . LYS B 1 116 ? 30.788 -15.726 19.114 1.00 22.72 115 LYS B O 1
ATOM 4567 N N . CYS B 1 117 ? 33.006 -16.195 19.401 1.00 22.54 116 CYS B N 1
ATOM 4568 C CA A CYS B 1 117 ? 33.171 -16.621 18.003 0.50 21.67 116 CYS B CA 1
ATOM 4569 C CA B CYS B 1 117 ? 33.183 -16.607 18.003 0.50 22.44 116 CYS B CA 1
ATOM 4570 C C . CYS B 1 117 ? 32.398 -17.874 17.693 1.00 18.96 116 CYS B C 1
ATOM 4571 O O . CYS B 1 117 ? 31.707 -17.950 16.669 1.00 21.85 116 CYS B O 1
ATOM 4576 N N . ARG B 1 118 ? 32.495 -18.855 18.565 1.00 19.10 117 ARG B N 1
ATOM 4577 C CA . ARG B 1 118 ? 31.757 -20.107 18.396 1.00 22.19 117 ARG B CA 1
ATOM 4578 C C . ARG B 1 118 ? 30.257 -19.752 18.280 1.00 22.18 117 ARG B C 1
ATOM 4579 O O . ARG B 1 118 ? 29.545 -20.345 17.527 1.00 22.04 117 ARG B O 1
ATOM 4587 N N . GLY B 1 119 ? 29.793 -18.752 19.053 1.00 26.16 118 GLY B N 1
ATOM 4588 C CA . GLY B 1 119 ? 28.369 -18.378 19.050 1.00 25.25 118 GLY B CA 1
ATOM 4589 C C . GLY B 1 119 ? 27.923 -17.759 17.766 1.00 26.83 118 GLY B C 1
ATOM 4590 O O . GLY B 1 119 ? 26.777 -17.923 17.377 1.00 28.46 118 GLY B O 1
ATOM 4591 N N . LEU B 1 120 ? 28.806 -17.043 17.086 1.00 25.29 119 LEU B N 1
ATOM 4592 C CA . LEU B 1 120 ? 28.530 -16.387 15.867 1.00 26.17 119 LEU B CA 1
ATOM 4593 C C . LEU B 1 120 ? 28.613 -17.400 14.735 1.00 25.51 119 LEU B C 1
ATOM 4594 O O . LEU B 1 120 ? 27.939 -17.215 13.732 1.00 28.19 119 LEU B O 1
ATOM 4599 N N . ALA B 1 121 ? 29.487 -18.407 14.870 1.00 22.18 120 ALA B N 1
ATOM 4600 C CA . ALA B 1 121 ? 29.755 -19.348 13.771 1.00 22.06 120 ALA B CA 1
ATOM 4601 C C . ALA B 1 121 ? 28.903 -20.573 13.794 1.00 21.51 120 ALA B C 1
ATOM 4602 O O . ALA B 1 121 ? 28.401 -20.992 12.732 1.00 22.43 120 ALA B O 1
ATOM 4604 N N . ASP B 1 122 ? 28.796 -21.228 14.937 1.00 21.78 121 ASP B N 1
ATOM 4605 C CA . ASP B 1 122 ? 28.041 -22.493 15.043 1.00 24.21 121 ASP B CA 1
ATOM 4606 C C . ASP B 1 122 ? 26.692 -22.501 14.338 1.00 24.92 121 ASP B C 1
ATOM 4607 O O . ASP B 1 122 ? 26.358 -23.452 13.614 1.00 23.64 121 ASP B O 1
ATOM 4612 N N . PRO B 1 123 ? 25.879 -21.447 14.499 1.00 26.55 122 PRO B N 1
ATOM 4613 C CA . PRO B 1 123 ? 24.575 -21.446 13.756 1.00 24.09 122 PRO B CA 1
ATOM 4614 C C . PRO B 1 123 ? 24.568 -20.985 12.354 1.00 24.94 122 PRO B C 1
ATOM 4615 O O . PRO B 1 123 ? 23.528 -21.042 11.686 1.00 23.95 122 PRO B O 1
ATOM 4619 N N . LYS B 1 124 ? 25.718 -20.575 11.833 1.00 20.74 123 LYS B N 1
ATOM 4620 C CA . LYS B 1 124 ? 25.736 -19.931 10.547 1.00 20.75 123 LYS B CA 1
ATOM 4621 C C . LYS B 1 124 ? 26.603 -20.704 9.536 1.00 20.93 123 LYS B C 1
ATOM 4622 O O . LYS B 1 124 ? 26.314 -20.597 8.354 1.00 21.09 123 LYS B O 1
ATOM 4628 N N . VAL B 1 125 ? 27.654 -21.362 9.992 1.00 21.13 124 VAL B N 1
ATOM 4629 C CA . VAL B 1 125 ? 28.602 -21.935 8.975 1.00 19.05 124 VAL B CA 1
ATOM 4630 C C . VAL B 1 125 ? 27.880 -22.934 8.037 1.00 21.04 124 VAL B C 1
ATOM 4631 O O . VAL B 1 125 ? 27.103 -23.802 8.465 1.00 21.00 124 VAL B O 1
ATOM 4635 N N . CYS B 1 126 ? 28.263 -22.868 6.796 1.00 22.18 125 CYS B N 1
ATOM 4636 C CA . CYS B 1 126 ? 27.839 -23.811 5.801 1.00 22.12 125 CYS B CA 1
ATOM 4637 C C . CYS B 1 126 ? 28.800 -24.986 5.630 1.00 22.48 125 CYS B C 1
ATOM 4638 O O . CYS B 1 126 ? 28.444 -25.946 4.998 1.00 21.73 125 CYS B O 1
ATOM 4641 N N . CYS B 1 127 ? 30.048 -24.857 6.100 1.00 21.76 126 CYS B N 1
ATOM 4642 C CA . CYS B 1 127 ? 31.055 -25.906 5.963 1.00 20.76 126 CYS B CA 1
ATOM 4643 C C . CYS B 1 127 ? 31.779 -26.094 7.266 1.00 23.55 126 CYS B C 1
ATOM 4644 O O . CYS B 1 127 ? 31.621 -25.311 8.218 1.00 19.95 126 CYS B O 1
ATOM 4647 N N . ASP B 1 128 ? 32.583 -27.127 7.324 1.00 18.82 127 ASP B N 1
ATOM 4648 C CA . ASP B 1 128 ? 33.337 -27.418 8.519 1.00 20.55 127 ASP B CA 1
ATOM 4649 C C . ASP B 1 128 ? 34.267 -26.256 8.811 1.00 17.56 127 ASP B C 1
ATOM 4650 O O . ASP B 1 128 ? 34.738 -25.550 7.919 1.00 19.62 127 ASP B O 1
ATOM 4655 N N . TYR B 1 129 ? 34.593 -26.099 10.092 1.00 17.83 128 TYR B N 1
ATOM 4656 C CA . TYR B 1 129 ? 35.514 -25.030 10.499 1.00 15.66 128 TYR B CA 1
ATOM 4657 C C . TYR B 1 129 ? 36.175 -25.334 11.778 1.00 14.78 128 TYR B C 1
ATOM 4658 O O . TYR B 1 129 ? 35.747 -26.227 12.544 1.00 15.76 128 TYR B O 1
ATOM 4667 N N . ALA B 1 130 ? 37.211 -24.547 12.018 1.00 14.84 129 ALA B N 1
ATOM 4668 C CA . ALA B 1 130 ? 37.865 -24.492 13.368 1.00 16.75 129 ALA B CA 1
ATOM 4669 C C . ALA B 1 130 ? 38.424 -23.078 13.554 1.00 14.97 129 ALA B C 1
ATOM 4670 O O . ALA B 1 130 ? 38.230 -22.242 12.735 1.00 14.93 129 ALA B O 1
ATOM 4672 N N . LEU B 1 131 ? 39.134 -22.826 14.629 1.00 16.79 130 LEU B N 1
ATOM 4673 C CA . LEU B 1 131 ? 39.529 -21.472 15.006 1.00 17.50 130 LEU B CA 1
ATOM 4674 C C . LEU B 1 131 ? 40.959 -21.397 15.523 1.00 16.22 130 LEU B C 1
ATOM 4675 O O . LEU B 1 131 ? 41.371 -22.279 16.304 1.00 17.64 130 LEU B O 1
ATOM 4680 N N . HIS B 1 132 ? 41.696 -20.356 15.099 1.00 15.67 131 HIS B N 1
ATOM 4681 C CA . HIS B 1 132 ? 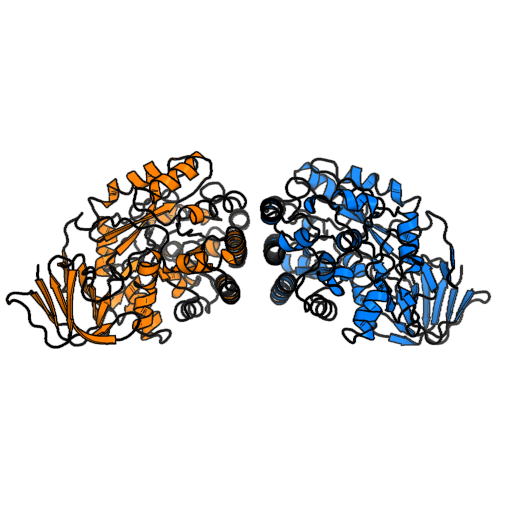42.957 -20.015 15.728 1.00 15.11 131 HIS B CA 1
ATOM 4682 C C . HIS B 1 132 ? 42.598 -18.987 16.814 1.00 15.55 131 HIS B C 1
ATOM 4683 O O . HIS B 1 132 ? 41.698 -18.196 16.624 1.00 19.73 131 HIS B O 1
ATOM 4690 N N . VAL B 1 133 ? 43.340 -19.001 17.889 1.00 14.60 132 VAL B N 1
ATOM 4691 C CA . VAL B 1 133 ? 43.208 -17.980 18.945 1.00 16.67 132 VAL B CA 1
ATOM 4692 C C . VAL B 1 133 ? 44.419 -17.052 19.083 1.00 12.72 132 VAL B C 1
ATOM 4693 O O . VAL B 1 133 ? 45.559 -17.464 19.278 1.00 14.30 132 VAL B O 1
ATOM 4697 N N . GLY B 1 134 ? 44.146 -15.750 18.991 1.00 14.27 133 GLY B N 1
ATOM 4698 C CA . GLY B 1 134 ? 45.093 -14.695 19.089 1.00 12.26 133 GLY B CA 1
ATOM 4699 C C . GLY B 1 134 ? 45.603 -14.563 20.503 1.00 16.66 133 GLY B C 1
ATOM 4700 O O . GLY B 1 134 ? 44.776 -14.461 21.392 1.00 16.21 133 GLY B O 1
ATOM 4701 N N . ILE B 1 135 ? 46.897 -14.458 20.661 1.00 15.66 134 ILE B N 1
ATOM 4702 C CA . ILE B 1 135 ? 47.517 -14.123 21.911 1.00 16.98 134 ILE B CA 1
ATOM 4703 C C . ILE B 1 135 ? 48.118 -12.726 21.821 1.00 16.42 134 ILE B C 1
ATOM 4704 O O . ILE B 1 135 ? 49.214 -12.504 21.239 1.00 17.48 134 ILE B O 1
ATOM 4709 N N . THR B 1 136 ? 47.415 -11.746 22.385 1.00 17.38 135 THR B N 1
ATOM 4710 C CA . THR B 1 136 ? 47.750 -10.323 22.216 1.00 18.11 135 THR B CA 1
ATOM 4711 C C . THR B 1 136 ? 48.371 -9.680 23.457 1.00 18.64 135 THR B C 1
ATOM 4712 O O . THR B 1 136 ? 48.709 -8.508 23.454 1.00 19.74 135 THR B O 1
ATOM 4716 N N . TRP B 1 137 ? 48.492 -10.442 24.537 1.00 19.80 136 TRP B N 1
ATOM 4717 C CA . TRP B 1 137 ? 49.093 -9.989 25.753 1.00 21.98 136 TRP B CA 1
ATOM 4718 C C . TRP B 1 137 ? 49.467 -11.226 26.578 1.00 18.69 136 TRP B C 1
ATOM 4719 O O . TRP B 1 137 ? 49.170 -12.361 26.185 1.00 20.62 136 TRP B O 1
ATOM 4730 N N . TRP B 1 138 ? 50.246 -11.027 27.626 1.00 21.50 137 TRP B N 1
ATOM 4731 C CA . TRP B 1 138 ? 50.798 -12.152 28.350 1.00 20.45 137 TRP B CA 1
ATOM 4732 C C . TRP B 1 138 ? 50.805 -11.917 29.838 1.00 25.69 137 TRP B C 1
ATOM 4733 O O . TRP B 1 138 ? 51.203 -10.854 30.291 1.00 22.26 137 TRP B O 1
ATOM 4744 N N . ALA B 1 139 ? 50.419 -12.963 30.542 1.00 22.91 138 ALA B N 1
ATOM 4745 C CA . ALA B 1 139 ? 50.314 -12.969 32.005 1.00 24.85 138 ALA B CA 1
ATOM 4746 C C . ALA B 1 139 ? 49.917 -14.399 32.408 1.00 24.39 138 ALA B C 1
ATOM 4747 O O . ALA B 1 139 ? 49.496 -15.207 31.591 1.00 23.87 138 ALA B O 1
ATOM 4749 N N . PRO B 1 140 ? 50.032 -14.732 33.697 1.00 26.65 139 PRO B N 1
ATOM 4750 C CA . PRO B 1 140 ? 49.592 -16.087 34.084 1.00 26.49 139 PRO B CA 1
ATOM 4751 C C . PRO B 1 140 ? 48.153 -16.465 33.663 1.00 24.42 139 PRO B C 1
ATOM 4752 O O . PRO B 1 140 ? 47.917 -17.615 33.277 1.00 26.01 139 PRO B O 1
ATOM 4756 N N . LYS B 1 141 ? 47.223 -15.533 33.668 1.00 24.42 140 LYS B N 1
ATOM 4757 C CA . LYS B 1 141 ? 45.860 -15.835 33.288 1.00 27.82 140 LYS B CA 1
ATOM 4758 C C . LYS B 1 141 ? 45.789 -16.274 31.833 1.00 23.96 140 LYS B C 1
ATOM 4759 O O . LYS B 1 141 ? 44.963 -17.088 31.462 1.00 22.45 140 LYS B O 1
ATOM 4765 N N . VAL B 1 142 ? 46.657 -15.687 31.018 1.00 22.06 141 VAL B N 1
ATOM 4766 C CA . VAL B 1 142 ? 46.677 -16.023 29.612 1.00 23.71 141 VAL B CA 1
ATOM 4767 C C . VAL B 1 142 ? 47.171 -17.444 29.414 1.00 22.18 141 VAL B C 1
ATOM 4768 O O . VAL B 1 142 ? 46.579 -18.173 28.619 1.00 21.55 141 VAL B O 1
ATOM 4772 N N . LYS B 1 143 ? 48.255 -17.812 30.092 1.00 22.19 142 LYS B N 1
ATOM 4773 C CA . LYS B 1 143 ? 48.813 -19.160 29.990 1.00 21.74 142 LYS B CA 1
ATOM 4774 C C . LYS B 1 143 ? 47.771 -20.200 30.396 1.00 23.37 142 LYS B C 1
ATOM 4775 O O . LYS B 1 143 ? 47.586 -21.237 29.746 1.00 21.22 142 LYS B O 1
ATOM 4781 N N . ALA B 1 144 ? 47.041 -19.911 31.502 1.00 24.17 143 ALA B N 1
ATOM 4782 C CA . ALA B 1 144 ? 45.997 -20.824 31.947 1.00 20.29 143 ALA B CA 1
ATOM 4783 C C . ALA B 1 144 ? 44.848 -20.954 30.915 1.00 18.26 143 ALA B C 1
ATOM 4784 O O . ALA B 1 144 ? 44.333 -22.055 30.696 1.00 22.28 143 ALA B O 1
ATOM 4786 N N . GLU B 1 145 ? 44.554 -19.883 30.212 1.00 20.31 144 GLU B N 1
ATOM 4787 C CA . GLU B 1 145 ? 43.531 -19.903 29.186 1.00 19.44 144 GLU B CA 1
ATOM 4788 C C . GLU B 1 145 ? 43.997 -20.692 27.956 1.00 17.53 144 GLU B C 1
ATOM 4789 O O . GLU B 1 145 ? 43.191 -21.419 27.378 1.00 18.06 144 GLU B O 1
ATOM 4795 N N . MET B 1 146 ? 45.249 -20.531 27.584 1.00 21.82 145 MET B N 1
ATOM 4796 C CA . MET B 1 146 ? 45.809 -21.321 26.451 1.00 19.74 145 MET B CA 1
ATOM 4797 C C . MET B 1 146 ? 45.644 -22.801 26.752 1.00 19.40 145 MET B C 1
ATOM 4798 O O . MET B 1 146 ? 45.210 -23.622 25.915 1.00 19.51 145 MET B O 1
ATOM 4803 N N . GLU B 1 147 ? 45.995 -23.167 27.997 1.00 20.47 146 GLU B N 1
ATOM 4804 C CA . GLU B 1 147 ? 45.884 -24.562 28.406 1.00 20.98 146 GLU B CA 1
ATOM 4805 C C . GLU B 1 147 ? 44.460 -25.095 28.338 1.00 18.06 146 GLU B C 1
ATOM 4806 O O . GLU B 1 147 ? 44.228 -26.208 27.861 1.00 18.82 146 GLU B O 1
ATOM 4812 N N . THR B 1 148 ? 43.479 -24.347 28.850 1.00 19.06 147 THR B N 1
ATOM 4813 C CA . THR B 1 148 ? 42.070 -24.649 28.733 1.00 20.86 147 THR B CA 1
ATOM 4814 C C . THR B 1 148 ? 41.607 -24.806 27.304 1.00 20.04 147 THR B C 1
ATOM 4815 O O . THR B 1 148 ? 40.922 -25.743 26.953 1.00 21.60 147 THR B O 1
ATOM 4819 N N . LEU B 1 149 ? 42.067 -23.908 26.437 1.00 19.43 148 LEU B N 1
ATOM 4820 C CA . LEU B 1 149 ? 41.626 -23.969 25.051 1.00 16.90 148 LEU B CA 1
ATOM 4821 C C . LEU B 1 149 ? 42.117 -25.226 24.386 1.00 17.32 148 LEU B C 1
ATOM 4822 O O . LEU B 1 149 ? 41.353 -25.845 23.583 1.00 16.94 148 LEU B O 1
ATOM 4827 N N . VAL B 1 150 ? 43.350 -25.586 24.607 1.00 18.17 149 VAL B N 1
ATOM 4828 C CA . VAL B 1 150 ? 43.918 -26.786 23.977 1.00 18.18 149 VAL B CA 1
ATOM 4829 C C . VAL B 1 150 ? 43.386 -28.087 24.644 1.00 21.54 149 VAL B C 1
ATOM 4830 O O . VAL B 1 150 ? 43.024 -29.065 24.002 1.00 20.81 149 VAL B O 1
ATOM 4834 N N . ARG B 1 151 ? 43.280 -28.042 25.955 1.00 20.82 150 ARG B N 1
ATOM 4835 C CA . ARG B 1 151 ? 42.815 -29.247 26.679 1.00 20.72 150 ARG B CA 1
ATOM 4836 C C . ARG B 1 151 ? 41.391 -29.593 26.442 1.00 22.28 150 ARG B C 1
ATOM 4837 O O . ARG B 1 151 ? 41.055 -30.795 26.445 1.00 28.46 150 ARG B O 1
ATOM 4845 N N . GLU B 1 152 ? 40.514 -28.632 26.258 1.00 22.20 151 GLU B N 1
ATOM 4846 C CA . GLU B 1 152 ? 39.154 -29.000 26.051 1.00 25.03 151 GLU B CA 1
ATOM 4847 C C . GLU B 1 152 ? 38.322 -28.230 25.101 1.00 23.43 151 GLU B C 1
ATOM 4848 O O . GLU B 1 152 ? 37.163 -28.578 24.942 1.00 26.41 151 GLU B O 1
ATOM 4854 N N . LYS B 1 153 ? 38.844 -27.200 24.412 1.00 20.03 152 LYS B N 1
ATOM 4855 C CA . LYS B 1 153 ? 38.024 -26.460 23.490 1.00 18.52 152 LYS B CA 1
ATOM 4856 C C . LYS B 1 153 ? 38.470 -26.646 22.014 1.00 21.32 152 LYS B C 1
ATOM 4857 O O . LYS B 1 153 ? 38.028 -25.905 21.139 1.00 22.87 152 LYS B O 1
ATOM 4863 N N . GLY B 1 154 ? 39.319 -27.618 21.792 1.00 21.55 153 GLY B N 1
ATOM 4864 C CA . GLY B 1 154 ? 39.616 -28.021 20.378 1.00 21.58 153 GLY B CA 1
ATOM 4865 C C . GLY B 1 154 ? 40.486 -27.066 19.591 1.00 21.29 153 GLY B C 1
ATOM 4866 O O . GLY B 1 154 ? 40.360 -27.014 18.354 1.00 19.26 153 GLY B O 1
ATOM 4867 N N . VAL B 1 155 ? 41.297 -26.318 20.310 1.00 19.26 154 VAL B N 1
ATOM 4868 C CA . VAL B 1 155 ? 42.245 -25.388 19.690 1.00 21.12 154 VAL B CA 1
ATOM 4869 C C . VAL B 1 155 ? 43.570 -26.073 19.667 1.00 19.14 154 VAL B C 1
ATOM 4870 O O . VAL B 1 155 ? 43.969 -26.738 20.627 1.00 18.42 154 VAL B O 1
ATOM 4874 N N . ASN B 1 156 ? 44.316 -25.935 18.566 1.00 16.37 155 ASN B N 1
ATOM 4875 C CA . ASN B 1 156 ? 45.718 -26.317 18.608 1.00 15.91 155 ASN B CA 1
ATOM 4876 C C . ASN B 1 156 ? 46.681 -25.328 17.939 1.00 15.81 155 ASN B C 1
ATOM 4877 O O . ASN B 1 156 ? 47.836 -25.652 17.710 1.00 17.67 155 ASN B O 1
ATOM 4882 N N . SER B 1 157 ? 46.229 -24.107 17.741 1.00 16.44 156 SER B N 1
ATOM 4883 C CA A SER B 1 157 ? 46.988 -23.098 17.023 0.50 15.71 156 SER B CA 1
ATOM 4884 C CA B SER B 1 157 ? 46.920 -23.090 16.969 0.50 16.44 156 SER B CA 1
ATOM 4885 C C . SER B 1 157 ? 46.669 -21.699 17.584 1.00 15.71 156 SER B C 1
ATOM 4886 O O . SER B 1 157 ? 45.487 -21.347 17.741 1.00 15.41 156 SER B O 1
ATOM 4891 N N . PHE B 1 158 ? 47.712 -20.952 17.859 1.00 15.42 157 PHE B N 1
ATOM 4892 C CA . PHE B 1 158 ? 47.613 -19.598 18.396 1.00 14.11 157 PHE B CA 1
ATOM 4893 C C . PHE B 1 158 ? 48.247 -18.619 17.393 1.00 16.72 157 PHE B C 1
ATOM 4894 O O . PHE B 1 158 ? 49.247 -18.988 16.745 1.00 16.82 157 PHE B O 1
ATOM 4902 N N . GLN B 1 159 ? 47.733 -17.397 17.339 1.00 15.13 158 GLN B N 1
ATOM 4903 C CA . GLN B 1 159 ? 48.248 -16.375 16.419 1.00 14.57 158 GLN B CA 1
ATOM 4904 C C . GLN B 1 159 ? 48.811 -15.239 17.205 1.00 15.38 158 GLN B C 1
ATOM 4905 O O . GLN B 1 159 ? 48.148 -14.707 18.130 1.00 15.80 158 GLN B O 1
ATOM 4911 N N . MET B 1 160 ? 50.050 -14.870 16.890 1.00 16.42 159 MET B N 1
ATOM 4912 C CA A MET B 1 160 ? 50.681 -13.743 17.555 0.50 15.26 159 MET B CA 1
ATOM 4913 C CA B MET B 1 160 ? 50.803 -13.806 17.560 0.50 18.97 159 MET B CA 1
ATOM 4914 C C . MET B 1 160 ? 51.207 -12.749 16.547 1.00 19.17 159 MET B C 1
ATOM 4915 O O . MET B 1 160 ? 51.364 -13.081 15.360 1.00 16.62 159 MET B O 1
ATOM 4924 N N . PHE B 1 161 ? 51.413 -11.529 17.042 1.00 15.95 160 PHE B N 1
ATOM 4925 C CA . PHE B 1 161 ? 51.835 -10.409 16.209 1.00 16.36 160 PHE B CA 1
ATOM 4926 C C . PHE B 1 161 ? 53.091 -9.775 16.762 1.00 18.27 160 PHE B C 1
ATOM 4927 O O . PHE B 1 161 ? 53.199 -9.480 17.964 1.00 16.39 160 PHE B O 1
ATOM 4935 N N . MET B 1 162 ? 54.080 -9.557 15.878 1.00 15.92 161 MET B N 1
ATOM 4936 C CA . MET B 1 162 ? 55.237 -8.770 16.269 1.00 16.21 161 MET B CA 1
ATOM 4937 C C . MET B 1 162 ? 55.079 -7.302 15.878 1.00 17.34 161 MET B C 1
ATOM 4938 O O . MET B 1 162 ? 55.960 -6.500 16.158 1.00 18.74 161 MET B O 1
ATOM 4943 N N . THR B 1 163 ? 53.943 -6.965 15.314 1.00 18.44 162 THR B N 1
ATOM 4944 C CA . THR B 1 163 ? 53.602 -5.572 14.925 1.00 18.14 162 THR B CA 1
ATOM 4945 C C . THR B 1 163 ? 52.262 -5.204 15.539 1.00 17.24 162 THR B C 1
ATOM 4946 O O . THR B 1 163 ? 51.667 -6.062 16.197 1.00 19.02 162 THR B O 1
ATOM 4950 N N . TYR B 1 164 ? 51.786 -3.988 15.285 1.00 18.70 163 TYR B N 1
ATOM 4951 C CA . TYR B 1 164 ? 50.599 -3.347 15.937 1.00 18.25 163 TYR B CA 1
ATOM 4952 C C . TYR B 1 164 ? 50.959 -2.988 17.392 1.00 19.36 163 TYR B C 1
ATOM 4953 O O . TYR B 1 164 ? 50.372 -3.490 18.363 1.00 20.71 163 TYR B O 1
ATOM 4962 N N . LYS B 1 165 ? 51.943 -2.145 17.507 1.00 19.15 164 LYS B N 1
ATOM 4963 C CA . LYS B 1 165 ? 52.485 -1.691 18.795 1.00 22.60 164 LYS B CA 1
ATOM 4964 C C . LYS B 1 165 ? 51.297 -1.180 19.628 1.00 24.01 164 LYS B C 1
ATOM 4965 O O . LYS B 1 165 ? 50.506 -0.436 19.136 1.00 21.51 164 LYS B O 1
ATOM 4971 N N . ASP B 1 166 ? 51.238 -1.561 20.890 1.00 27.63 165 ASP B N 1
ATOM 4972 C CA . ASP B 1 166 ? 50.151 -1.056 21.773 1.00 31.76 165 ASP B CA 1
ATOM 4973 C C . ASP B 1 166 ? 48.736 -1.491 21.417 1.00 30.86 165 ASP B C 1
ATOM 4974 O O . ASP B 1 166 ? 47.816 -1.105 22.096 1.00 29.81 165 ASP B O 1
ATOM 4979 N N . LEU B 1 167 ? 48.551 -2.305 20.379 1.00 25.18 166 LEU B N 1
ATOM 4980 C CA . LEU B 1 167 ? 47.268 -2.932 20.123 1.00 24.62 166 LEU B CA 1
ATOM 4981 C C . LEU B 1 167 ? 47.290 -4.461 20.234 1.00 22.68 166 LEU B C 1
ATOM 4982 O O . LEU B 1 167 ? 46.563 -5.072 21.012 1.00 19.89 166 LEU B O 1
ATOM 4987 N N . TYR B 1 168 ? 48.211 -5.091 19.512 1.00 21.95 167 TYR B N 1
ATOM 4988 C CA . TYR B 1 168 ? 48.358 -6.558 19.497 1.00 20.68 167 TYR B CA 1
ATOM 4989 C C . TYR B 1 168 ? 49.797 -7.091 19.702 1.00 19.58 167 TYR B C 1
ATOM 4990 O O . TYR B 1 168 ? 50.003 -8.277 19.904 1.00 19.15 167 TYR B O 1
ATOM 4999 N N . MET B 1 169 ? 50.786 -6.227 19.589 1.00 19.02 168 MET B N 1
ATOM 5000 C CA . MET B 1 169 ? 52.193 -6.579 19.588 1.00 19.40 168 MET B CA 1
ATOM 5001 C C . MET B 1 169 ? 52.649 -7.206 20.904 1.00 19.94 168 MET B C 1
ATOM 5002 O O . MET B 1 169 ? 52.395 -6.700 22.006 1.00 22.30 168 MET B O 1
ATOM 5007 N N . LEU B 1 170 ? 53.316 -8.334 20.784 1.00 19.00 169 LEU B N 1
ATOM 5008 C CA . LEU B 1 170 ? 54.101 -8.909 21.882 1.00 20.69 169 LEU B CA 1
ATOM 5009 C C . LEU B 1 170 ? 55.548 -8.481 21.773 1.00 23.72 169 LEU B C 1
ATOM 5010 O O . LEU B 1 170 ? 56.199 -8.525 20.653 1.00 22.17 169 LEU B O 1
ATOM 5015 N N . ARG B 1 171 ? 56.106 -8.166 22.937 1.00 26.49 170 ARG B N 1
ATOM 5016 C CA . ARG B 1 171 ? 57.527 -7.923 23.055 1.00 28.27 170 ARG B CA 1
ATOM 5017 C C . ARG B 1 171 ? 58.301 -9.227 23.084 1.00 24.96 170 ARG B C 1
ATOM 5018 O O . ARG B 1 171 ? 57.754 -10.291 23.382 1.00 22.77 170 ARG B O 1
ATOM 5026 N N . ASP B 1 172 ? 59.607 -9.127 22.863 1.00 23.12 171 ASP B N 1
ATOM 5027 C CA . ASP B 1 172 ? 60.463 -10.301 22.637 1.00 25.44 171 ASP B CA 1
ATOM 5028 C C . ASP B 1 172 ? 60.382 -11.243 23.876 1.00 24.15 171 ASP B C 1
ATOM 5029 O O . ASP B 1 172 ? 60.324 -12.437 23.748 1.00 22.35 171 ASP B O 1
ATOM 5034 N N . SER B 1 173 ? 60.440 -10.680 25.075 1.00 24.36 172 SER B N 1
ATOM 5035 C CA A SER B 1 173 ? 60.414 -11.493 26.304 0.50 24.14 172 SER B CA 1
ATOM 5036 C CA B SER B 1 173 ? 60.428 -11.550 26.256 0.50 23.53 172 SER B CA 1
ATOM 5037 C C . SER B 1 173 ? 59.107 -12.291 26.424 1.00 24.11 172 SER B C 1
ATOM 5038 O O . SER B 1 173 ? 59.094 -13.442 26.897 1.00 22.19 172 SER B O 1
ATOM 5043 N N . GLU B 1 174 ? 58.020 -11.668 25.992 1.00 20.84 173 GLU B N 1
ATOM 5044 C CA . GLU B 1 174 ? 56.671 -12.244 26.008 1.00 21.91 173 GLU B CA 1
ATOM 5045 C C . GLU B 1 174 ? 56.587 -13.301 24.947 1.00 20.53 173 GLU B C 1
ATOM 5046 O O . GLU B 1 174 ? 56.069 -14.360 25.169 1.00 18.83 173 GLU B O 1
ATOM 5052 N N . LEU B 1 175 ? 57.176 -13.042 23.782 1.00 20.38 174 LEU B N 1
ATOM 5053 C CA . LEU B 1 175 ? 57.128 -14.052 22.732 1.00 21.28 174 LEU B CA 1
ATOM 5054 C C . LEU B 1 175 ? 57.858 -15.342 23.113 1.00 18.86 174 LEU B C 1
ATOM 5055 O O . LEU B 1 175 ? 57.426 -16.415 22.788 1.00 22.05 174 LEU B O 1
ATOM 5060 N N . TYR B 1 176 ? 59.025 -15.245 23.775 1.00 18.47 175 TYR B N 1
ATOM 5061 C CA . TYR B 1 176 ? 59.759 -16.358 24.279 1.00 17.44 175 TYR B CA 1
ATOM 5062 C C . TYR B 1 176 ? 58.837 -17.207 25.183 1.00 16.88 175 TYR B C 1
ATOM 5063 O O . TYR B 1 176 ? 58.826 -18.423 25.110 1.00 16.60 175 TYR B O 1
ATOM 5072 N N . GLN B 1 177 ? 58.173 -16.548 26.121 1.00 18.30 176 GLN B N 1
ATOM 5073 C CA A GLN B 1 177 ? 57.292 -17.284 27.068 0.80 19.79 176 GLN B CA 1
ATOM 5074 C CA B GLN B 1 177 ? 57.341 -17.310 27.063 0.20 16.32 176 GLN B CA 1
ATOM 5075 C C . GLN B 1 177 ? 56.106 -17.901 26.390 1.00 15.37 176 GLN B C 1
ATOM 5076 O O . GLN B 1 177 ? 55.731 -19.023 26.724 1.00 16.99 176 GLN B O 1
ATOM 5087 N N . VAL B 1 178 ? 55.531 -17.178 25.442 1.00 16.47 177 VAL B N 1
ATOM 5088 C CA . VAL B 1 178 ? 54.374 -17.629 24.663 1.00 17.10 177 VAL B CA 1
ATOM 5089 C C . VAL B 1 178 ? 54.784 -18.888 23.868 1.00 15.98 177 VAL B C 1
ATOM 5090 O O . VAL B 1 178 ? 54.072 -19.883 23.856 1.00 16.38 177 VAL B O 1
ATOM 5094 N N . LEU B 1 179 ? 55.950 -18.819 23.215 1.00 15.96 178 LEU B N 1
ATOM 5095 C CA . LEU B 1 179 ? 56.371 -19.967 22.454 1.00 15.36 178 LEU B CA 1
ATOM 5096 C C . LEU B 1 179 ? 56.694 -21.187 23.309 1.00 16.55 178 LEU B C 1
ATOM 5097 O O . LEU B 1 179 ? 56.388 -22.301 22.935 1.00 17.99 178 LEU B O 1
ATOM 5102 N N . HIS B 1 180 ? 57.349 -20.994 24.457 1.00 18.80 179 HIS B N 1
ATOM 5103 C CA A HIS B 1 180 ? 57.546 -22.088 25.417 0.50 19.69 179 HIS B CA 1
ATOM 5104 C CA B HIS B 1 180 ? 57.545 -22.065 25.385 0.50 20.54 179 HIS B CA 1
ATOM 5105 C C . HIS B 1 180 ? 56.211 -22.698 25.808 1.00 18.00 179 HIS B C 1
ATOM 5106 O O . HIS B 1 180 ? 56.054 -23.938 25.826 1.00 17.59 179 HIS B O 1
ATOM 5119 N N . ALA B 1 181 ? 55.225 -21.854 26.100 1.00 20.30 180 ALA B N 1
ATOM 5120 C CA . ALA B 1 181 ? 53.900 -22.321 26.525 1.00 20.46 180 ALA B CA 1
ATOM 5121 C C . ALA B 1 181 ? 53.217 -23.113 25.386 1.00 18.43 180 ALA B C 1
ATOM 5122 O O . ALA B 1 181 ? 52.634 -24.144 25.593 1.00 20.49 180 ALA B O 1
ATOM 5124 N N . CYS B 1 182 ? 53.368 -22.610 24.163 1.00 18.16 181 CYS B N 1
ATOM 5125 C CA . CYS B 1 182 ? 52.784 -23.329 23.025 1.00 16.95 181 CYS B CA 1
ATOM 5126 C C . CYS B 1 182 ? 53.390 -24.705 22.844 1.00 15.92 181 CYS B C 1
ATOM 5127 O O . CYS B 1 182 ? 52.666 -25.681 22.580 1.00 18.05 181 CYS B O 1
ATOM 5130 N N . LYS B 1 183 ? 54.728 -24.834 22.922 1.00 15.85 182 LYS B N 1
ATOM 5131 C CA . LYS B 1 183 ? 55.311 -26.134 22.677 1.00 18.64 182 LYS B CA 1
ATOM 5132 C C . LYS B 1 183 ? 55.025 -27.086 23.808 1.00 17.46 182 LYS B C 1
ATOM 5133 O O . LYS B 1 183 ? 54.896 -28.258 23.610 1.00 19.74 182 LYS B O 1
ATOM 5139 N N . ASP B 1 184 ? 54.880 -26.543 24.993 1.00 19.60 183 ASP B N 1
ATOM 5140 C CA . ASP B 1 184 ? 54.474 -27.438 26.104 1.00 22.09 183 ASP B CA 1
ATOM 5141 C C . ASP B 1 184 ? 53.153 -28.110 25.969 1.00 22.31 183 ASP B C 1
ATOM 5142 O O . ASP B 1 184 ? 52.991 -29.271 26.446 1.00 21.68 183 ASP B O 1
ATOM 5147 N N . ILE B 1 185 ? 52.179 -27.485 25.280 1.00 17.70 184 ILE B N 1
ATOM 5148 C CA . ILE B 1 185 ? 50.861 -28.016 25.124 1.00 18.02 184 ILE B CA 1
ATOM 5149 C C . ILE B 1 185 ? 50.574 -28.493 23.720 1.00 17.13 184 ILE B C 1
ATOM 5150 O O . ILE B 1 185 ? 49.523 -29.005 23.448 1.00 19.27 184 ILE B O 1
ATOM 5155 N N . GLY B 1 186 ? 51.640 -28.465 22.895 1.00 15.88 185 GLY B N 1
ATOM 5156 C CA . GLY B 1 186 ? 51.608 -29.154 21.600 1.00 18.26 185 GLY B CA 1
ATOM 5157 C C . GLY B 1 186 ? 50.843 -28.372 20.555 1.00 17.90 185 GLY B C 1
ATOM 5158 O O . GLY B 1 186 ? 50.244 -28.929 19.622 1.00 17.15 185 GLY B O 1
ATOM 5159 N N . ALA B 1 187 ? 50.868 -27.066 20.713 1.00 16.37 186 ALA B N 1
ATOM 5160 C CA . ALA B 1 187 ? 50.201 -26.158 19.756 1.00 15.36 186 ALA B CA 1
ATOM 5161 C C . ALA B 1 187 ? 51.196 -25.674 18.674 1.00 15.03 186 ALA B C 1
ATOM 5162 O O . ALA B 1 187 ? 52.390 -25.779 18.797 1.00 16.11 186 ALA B O 1
ATOM 5164 N N . ILE B 1 188 ? 50.581 -25.123 17.623 1.00 16.05 187 ILE B N 1
ATOM 5165 C CA . ILE B 1 188 ? 51.358 -24.466 16.554 1.00 18.88 187 ILE B CA 1
ATOM 5166 C C . ILE B 1 188 ? 51.330 -22.985 16.796 1.00 16.95 187 ILE B C 1
ATOM 5167 O O . ILE B 1 188 ? 50.237 -22.432 17.052 1.00 17.62 187 ILE B O 1
ATOM 5172 N N . ALA B 1 189 ? 52.476 -22.328 16.732 1.00 16.50 188 ALA B N 1
ATOM 5173 C CA . ALA B 1 189 ? 52.555 -20.895 16.939 1.00 16.01 188 ALA B CA 1
ATOM 5174 C C . ALA B 1 189 ? 52.638 -20.166 15.588 1.00 15.62 188 ALA B C 1
ATOM 5175 O O . ALA B 1 189 ? 53.697 -20.173 14.980 1.00 16.26 188 ALA B O 1
ATOM 5177 N N . ARG B 1 190 ? 51.527 -19.588 15.196 1.00 14.12 189 ARG B N 1
ATOM 5178 C CA . ARG B 1 190 ? 51.487 -18.708 14.026 1.00 13.72 189 ARG B CA 1
ATOM 5179 C C . ARG B 1 190 ? 51.984 -17.351 14.424 1.00 14.54 189 ARG B C 1
ATOM 5180 O O . ARG B 1 190 ? 51.627 -16.804 15.509 1.00 13.61 189 ARG B O 1
ATOM 5188 N N . VAL B 1 191 ? 52.794 -16.719 13.602 1.00 15.08 190 VAL B N 1
ATOM 5189 C CA A VAL B 1 191 ? 53.301 -15.393 13.889 0.50 14.81 190 VAL B CA 1
ATOM 5190 C CA B VAL B 1 191 ? 53.308 -15.397 13.901 0.50 14.91 190 VAL B CA 1
ATOM 5191 C C . VAL B 1 191 ? 53.326 -14.498 12.650 1.00 16.01 190 VAL B C 1
ATOM 5192 O O . VAL B 1 191 ? 53.797 -14.921 11.580 1.00 16.75 190 VAL B O 1
ATOM 5199 N N . HIS B 1 192 ? 52.814 -13.298 12.830 1.00 14.10 191 HIS B N 1
ATOM 5200 C CA . HIS B 1 192 ? 52.890 -12.229 11.835 1.00 15.99 191 HIS B CA 1
ATOM 5201 C C . HIS B 1 192 ? 54.136 -11.457 12.125 1.00 15.75 191 HIS B C 1
ATOM 5202 O O . HIS B 1 192 ? 54.248 -10.703 13.117 1.00 15.01 191 HIS B O 1
ATOM 5209 N N . ALA B 1 193 ? 55.163 -11.650 11.305 1.00 14.54 192 ALA B N 1
ATOM 5210 C CA . ALA B 1 193 ? 56.492 -11.104 11.615 1.00 15.21 192 ALA B CA 1
ATOM 5211 C C . ALA B 1 193 ? 56.868 -9.850 10.790 1.00 15.70 192 ALA B C 1
ATOM 5212 O O . ALA B 1 193 ? 57.438 -9.962 9.695 1.00 15.44 192 ALA B O 1
ATOM 5214 N N . GLU B 1 194 ? 56.573 -8.691 11.327 1.00 16.52 193 GLU B N 1
ATOM 5215 C CA . GLU B 1 194 ? 57.080 -7.428 10.922 1.00 16.63 193 GLU B CA 1
ATOM 5216 C C . GLU B 1 194 ? 57.560 -6.762 12.211 1.00 17.57 193 GLU B C 1
ATOM 5217 O O . GLU B 1 194 ? 56.937 -6.929 13.263 1.00 18.07 193 GLU B O 1
ATOM 5223 N N . ASN B 1 195 ? 58.625 -5.961 12.092 1.00 15.66 194 ASN B N 1
ATOM 5224 C CA . ASN B 1 195 ? 59.188 -5.244 13.289 1.00 18.16 194 ASN B CA 1
ATOM 5225 C C . ASN B 1 195 ? 58.252 -4.084 13.726 1.00 15.59 194 ASN B C 1
ATOM 5226 O O . ASN B 1 195 ? 58.142 -3.062 13.068 1.00 17.41 194 ASN B O 1
ATOM 5231 N N . GLY B 1 196 ? 57.500 -4.305 14.795 1.00 17.83 195 GLY B N 1
ATOM 5232 C CA . GLY B 1 196 ? 56.455 -3.384 15.166 1.00 17.85 195 GLY B CA 1
ATOM 5233 C C . GLY B 1 196 ? 56.930 -2.000 15.620 1.00 16.13 195 GLY B C 1
ATOM 5234 O O . GLY B 1 196 ? 56.230 -1.013 15.320 1.00 19.86 195 GLY B O 1
ATOM 5235 N N . GLU B 1 197 ? 58.106 -1.917 16.247 1.00 17.61 196 GLU B N 1
ATOM 5236 C CA . GLU B 1 197 ? 58.704 -0.616 16.593 1.00 19.42 196 GLU B CA 1
ATOM 5237 C C . GLU B 1 197 ? 59.032 0.159 15.335 1.00 18.59 196 GLU B C 1
ATOM 5238 O O . GLU B 1 197 ? 58.768 1.331 15.248 1.00 18.87 196 GLU B O 1
ATOM 5244 N N . LEU B 1 198 ? 59.593 -0.528 14.333 1.00 17.12 197 LEU B N 1
ATOM 5245 C CA . LEU B 1 198 ? 59.962 0.154 13.115 1.00 17.09 197 LEU B CA 1
ATOM 5246 C C . LEU B 1 198 ? 58.766 0.470 12.274 1.00 15.73 197 LEU B C 1
ATOM 5247 O O . LEU B 1 198 ? 58.749 1.463 11.540 1.00 17.53 197 LEU B O 1
ATOM 5252 N N . VAL B 1 199 ? 57.757 -0.363 12.328 1.00 17.25 198 VAL B N 1
ATOM 5253 C CA . VAL B 1 199 ? 56.494 -0.078 11.619 1.00 17.12 198 VAL B CA 1
ATOM 5254 C C . VAL B 1 199 ? 55.874 1.221 12.214 1.00 15.25 198 VAL B C 1
ATOM 5255 O O . VAL B 1 199 ? 55.481 2.126 11.472 1.00 17.01 198 VAL B O 1
ATOM 5259 N N . ALA B 1 200 ? 55.820 1.274 13.540 1.00 17.22 199 ALA B N 1
ATOM 5260 C CA . ALA B 1 200 ? 55.294 2.487 14.245 1.00 18.93 199 ALA B CA 1
ATOM 5261 C C . ALA B 1 200 ? 56.082 3.769 13.848 1.00 19.95 199 ALA B C 1
ATOM 5262 O O . ALA B 1 200 ? 55.489 4.751 13.388 1.00 21.12 199 ALA B O 1
ATOM 5264 N N . GLU B 1 201 ? 57.406 3.687 13.871 1.00 20.91 200 GLU B N 1
ATOM 5265 C CA . GLU B 1 201 ? 58.222 4.851 13.484 1.00 21.95 200 GLU B CA 1
ATOM 5266 C C . GLU B 1 201 ? 58.104 5.160 11.998 1.00 19.68 200 GLU B C 1
ATOM 5267 O O . GLU B 1 201 ? 58.037 6.324 11.581 1.00 21.70 200 GLU B O 1
ATOM 5273 N N . GLY B 1 202 ? 58.006 4.136 11.165 1.00 19.46 201 GLY B N 1
ATOM 5274 C CA . GLY B 1 202 ? 57.895 4.365 9.740 1.00 18.69 201 GLY B CA 1
ATOM 5275 C C . GLY B 1 202 ? 56.648 5.032 9.297 1.00 18.58 201 GLY B C 1
ATOM 5276 O O . GLY B 1 202 ? 56.657 5.872 8.369 1.00 20.88 201 GLY B O 1
ATOM 5277 N N . ALA B 1 203 ? 55.544 4.664 9.935 1.00 21.72 202 ALA B N 1
ATOM 5278 C CA . ALA B 1 203 ? 54.250 5.265 9.649 1.00 21.34 202 ALA B CA 1
ATOM 5279 C C . ALA B 1 203 ? 54.254 6.773 10.051 1.00 19.89 202 ALA B C 1
ATOM 5280 O O . ALA B 1 203 ? 53.848 7.608 9.261 1.00 24.35 202 ALA B O 1
ATOM 5282 N N . LYS B 1 204 ? 54.754 7.048 11.251 1.00 27.18 203 LYS B N 1
ATOM 5283 C CA . LYS B 1 204 ? 54.848 8.418 11.788 1.00 28.96 203 LYS B CA 1
ATOM 5284 C C . LYS B 1 204 ? 55.679 9.273 10.837 1.00 30.39 203 LYS B C 1
ATOM 5285 O O . LYS B 1 204 ? 55.256 10.361 10.404 1.00 29.48 203 LYS B O 1
ATOM 5291 N N . GLU B 1 205 ? 56.834 8.735 10.428 1.00 26.29 204 GLU B N 1
ATOM 5292 C CA . GLU B 1 205 ? 57.720 9.417 9.542 1.00 26.50 204 GLU B CA 1
ATOM 5293 C C . GLU B 1 205 ? 57.103 9.649 8.173 1.00 28.67 204 GLU B C 1
ATOM 5294 O O . GLU B 1 205 ? 57.268 10.749 7.608 1.00 28.93 204 GLU B O 1
ATOM 5300 N N . ALA B 1 206 ? 56.446 8.638 7.620 1.00 27.85 205 ALA B N 1
ATOM 5301 C CA . ALA B 1 206 ? 55.731 8.806 6.390 1.00 25.36 205 ALA B CA 1
ATOM 5302 C C . ALA B 1 206 ? 54.655 9.910 6.439 1.00 26.78 205 ALA B C 1
ATOM 5303 O O . ALA B 1 206 ? 54.554 10.754 5.506 1.00 28.80 205 ALA B O 1
ATOM 5305 N N . LEU B 1 207 ? 53.832 9.912 7.479 1.00 29.71 206 LEU B N 1
ATOM 5306 C CA . LEU B 1 207 ? 52.858 10.990 7.638 1.00 30.67 206 LEU B CA 1
ATOM 5307 C C . LEU B 1 207 ? 53.509 12.361 7.738 1.00 38.84 206 LEU B C 1
ATOM 5308 O O . LEU B 1 207 ? 53.023 13.321 7.105 1.00 37.04 206 LEU B O 1
ATOM 5313 N N . ASP B 1 208 ? 54.560 12.466 8.572 1.00 37.43 207 ASP B N 1
ATOM 5314 C CA . ASP B 1 208 ? 55.319 13.733 8.722 1.00 39.48 207 ASP B CA 1
ATOM 5315 C C . ASP B 1 208 ? 55.854 14.209 7.402 1.00 38.44 207 ASP B C 1
ATOM 5316 O O . ASP B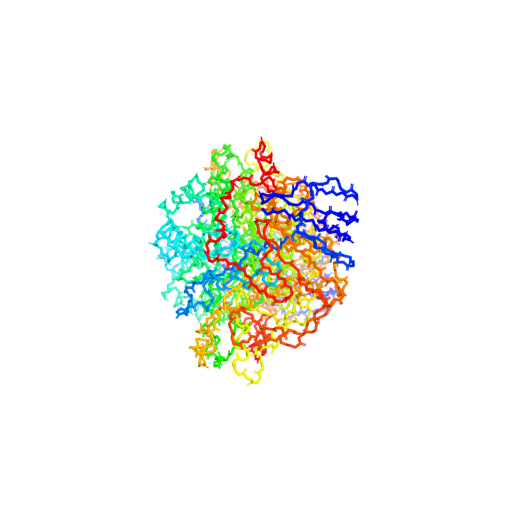 1 208 ? 55.980 15.391 7.202 1.00 40.01 207 ASP B O 1
ATOM 5321 N N . LEU B 1 209 ? 56.214 13.309 6.503 1.00 33.79 208 LEU B N 1
ATOM 5322 C CA . LEU B 1 209 ? 56.687 13.685 5.174 1.00 39.35 208 LEU B CA 1
ATOM 5323 C C . LEU B 1 209 ? 55.556 14.046 4.196 1.00 39.46 208 LEU B C 1
ATOM 5324 O O . LEU B 1 209 ? 55.812 14.287 3.016 1.00 36.65 208 LEU B O 1
ATOM 5329 N N . GLY B 1 210 ? 54.311 14.015 4.670 1.00 37.38 209 GLY B N 1
ATOM 5330 C CA . GLY B 1 210 ? 53.151 14.288 3.822 1.00 35.98 209 GLY B CA 1
ATOM 5331 C C . GLY B 1 210 ? 52.752 13.142 2.921 1.00 37.76 209 GLY B C 1
ATOM 5332 O O . GLY B 1 210 ? 52.015 13.332 1.942 1.00 34.08 209 GLY B O 1
ATOM 5333 N N . ILE B 1 211 ? 53.235 11.939 3.213 1.00 32.41 210 ILE B N 1
ATOM 5334 C CA . ILE B 1 211 ? 52.791 10.770 2.452 1.00 36.33 210 ILE B CA 1
ATOM 5335 C C . ILE B 1 211 ? 51.537 10.209 3.139 1.00 39.18 210 ILE B C 1
ATOM 5336 O O . ILE B 1 211 ? 51.614 9.502 4.161 1.00 40.76 210 ILE B O 1
ATOM 5341 N N . THR B 1 212 ? 50.374 10.562 2.608 1.00 34.91 211 THR B N 1
ATOM 5342 C CA . THR B 1 212 ? 49.117 10.220 3.245 1.00 32.26 211 THR B CA 1
ATOM 5343 C C . THR B 1 212 ? 48.251 9.250 2.427 1.00 33.46 211 THR B C 1
ATOM 5344 O O . THR B 1 212 ? 47.290 8.730 2.977 1.00 33.63 211 THR B O 1
ATOM 5348 N N . GLY B 1 213 ? 48.601 9.020 1.154 1.00 32.10 212 GLY B N 1
ATOM 5349 C CA . GLY B 1 213 ? 47.885 8.167 0.239 1.00 26.80 212 GLY B CA 1
ATOM 5350 C C . GLY B 1 213 ? 48.183 6.683 0.515 1.00 27.45 212 GLY B C 1
ATOM 5351 O O . GLY B 1 213 ? 49.038 6.362 1.309 1.00 26.48 212 GLY B O 1
ATOM 5352 N N . PRO B 1 214 ? 47.479 5.787 -0.142 1.00 32.34 213 PRO B N 1
ATOM 5353 C CA . PRO B 1 214 ? 47.621 4.340 0.111 1.00 30.11 213 PRO B CA 1
ATOM 5354 C C . PRO B 1 214 ? 49.052 3.774 -0.051 1.00 30.69 213 PRO B C 1
ATOM 5355 O O . PRO B 1 214 ? 49.415 2.830 0.679 1.00 25.67 213 PRO B O 1
ATOM 5359 N N . GLU B 1 215 ? 49.856 4.349 -0.963 1.00 29.83 214 GLU B N 1
ATOM 5360 C CA . GLU B 1 215 ? 51.225 3.915 -1.145 1.00 28.12 214 GLU B CA 1
ATOM 5361 C C . GLU B 1 215 ? 52.031 4.045 0.153 1.00 26.35 214 GLU B C 1
ATOM 5362 O O . GLU B 1 215 ? 53.062 3.467 0.269 1.00 26.28 214 GLU B O 1
ATOM 5368 N N . GLY B 1 216 ? 51.542 4.812 1.107 1.00 25.57 215 GLY B N 1
ATOM 5369 C CA . GLY B 1 216 ? 52.169 4.911 2.417 1.00 24.60 215 GLY B CA 1
ATOM 5370 C C . GLY B 1 216 ? 52.312 3.538 3.046 1.00 24.13 215 GLY B C 1
ATOM 5371 O O . GLY B 1 216 ? 53.231 3.305 3.874 1.00 24.31 215 GLY B O 1
ATOM 5372 N N . ILE B 1 217 ? 51.409 2.635 2.688 1.00 22.54 216 ILE B N 1
ATOM 5373 C CA . ILE B 1 217 ? 51.439 1.296 3.337 1.00 21.27 216 ILE B CA 1
ATOM 5374 C C . ILE B 1 217 ? 52.742 0.558 2.931 1.00 23.52 216 ILE B C 1
ATOM 5375 O O . ILE B 1 217 ? 53.286 -0.240 3.699 1.00 21.72 216 ILE B O 1
ATOM 5380 N N . GLU B 1 218 ? 53.215 0.811 1.729 1.00 22.70 217 GLU B N 1
ATOM 5381 C CA . GLU B 1 218 ? 54.504 0.253 1.299 1.00 27.26 217 GLU B CA 1
ATOM 5382 C C . GLU B 1 218 ? 55.670 0.995 1.788 1.00 27.40 217 GLU B C 1
ATOM 5383 O O . GLU B 1 218 ? 56.641 0.410 2.208 1.00 27.74 217 GLU B O 1
ATOM 5389 N N . ILE B 1 219 ? 55.634 2.317 1.637 1.00 28.89 218 ILE B N 1
ATOM 5390 C CA . ILE B 1 219 ? 56.763 3.134 1.994 1.00 25.37 218 ILE B CA 1
ATOM 5391 C C . ILE B 1 219 ? 57.091 3.029 3.468 1.00 25.26 218 ILE B C 1
ATOM 5392 O O . ILE B 1 219 ? 58.251 3.026 3.839 1.00 24.33 218 ILE B O 1
ATOM 5397 N N . SER B 1 220 ? 56.075 2.978 4.309 1.00 20.76 219 SER B N 1
ATOM 5398 C CA . SER B 1 220 ? 56.265 2.993 5.696 1.00 21.70 219 SER B CA 1
ATOM 5399 C C . SER B 1 220 ? 56.766 1.661 6.246 1.00 19.09 219 SER B C 1
ATOM 5400 O O . SER B 1 220 ? 57.217 1.631 7.359 1.00 22.59 219 SER B O 1
ATOM 5403 N N . ARG B 1 221 ? 56.669 0.576 5.495 1.00 17.17 220 ARG B N 1
ATOM 5404 C CA . ARG B 1 221 ? 57.124 -0.729 6.028 1.00 20.74 220 ARG B CA 1
ATOM 5405 C C . ARG B 1 221 ? 57.800 -1.562 4.973 1.00 18.51 220 ARG B C 1
ATOM 5406 O O . ARG B 1 221 ? 57.324 -2.580 4.540 1.00 17.97 220 ARG B O 1
ATOM 5414 N N . PRO B 1 222 ? 58.983 -1.089 4.601 1.00 16.80 221 PRO B N 1
ATOM 5415 C CA . PRO B 1 222 ? 59.706 -1.810 3.522 1.00 17.43 221 PRO B CA 1
ATOM 5416 C C . PRO B 1 222 ? 60.071 -3.236 3.950 1.00 17.94 221 PRO B C 1
ATOM 5417 O O . PRO B 1 222 ? 60.079 -3.552 5.156 1.00 17.19 221 PRO B O 1
ATOM 5421 N N . GLU B 1 223 ? 60.407 -4.105 2.992 1.00 16.87 222 GLU B N 1
ATOM 5422 C CA . GLU B 1 223 ? 60.567 -5.497 3.326 1.00 19.09 222 GLU B CA 1
ATOM 5423 C C . GLU B 1 223 ? 61.617 -5.909 4.376 1.00 16.81 222 GLU B C 1
ATOM 5424 O O . GLU B 1 223 ? 61.494 -6.973 4.972 1.00 17.21 222 GLU B O 1
ATOM 5430 N N . GLU B 1 224 ? 62.621 -5.077 4.579 1.00 16.91 223 GLU B N 1
ATOM 5431 C CA . GLU B 1 224 ? 63.585 -5.337 5.605 1.00 19.33 223 GLU B CA 1
ATOM 5432 C C . GLU B 1 224 ? 62.928 -5.448 6.982 1.00 18.06 223 GLU B C 1
ATOM 5433 O O . GLU B 1 224 ? 63.445 -6.138 7.818 1.00 15.68 223 GLU B O 1
ATOM 5439 N N . LEU B 1 225 ? 61.765 -4.822 7.174 1.00 18.93 224 LEU B N 1
ATOM 5440 C CA . LEU B 1 225 ? 61.113 -4.939 8.488 1.00 17.66 224 LEU B CA 1
ATOM 5441 C C . LEU B 1 225 ? 60.540 -6.331 8.681 1.00 17.86 224 LEU B C 1
ATOM 5442 O O . LEU B 1 225 ? 60.444 -6.803 9.821 1.00 17.93 224 LEU B O 1
ATOM 5447 N N . GLU B 1 226 ? 60.098 -6.968 7.579 1.00 16.30 225 GLU B N 1
ATOM 5448 C CA . GLU B 1 226 ? 59.573 -8.341 7.674 1.00 16.55 225 GLU B CA 1
ATOM 5449 C C . GLU B 1 226 ? 60.727 -9.334 7.749 1.00 17.60 225 GLU B C 1
ATOM 5450 O O . GLU B 1 226 ? 60.761 -10.246 8.536 1.00 15.18 225 GLU B O 1
ATOM 5456 N N . ALA B 1 227 ? 61.788 -9.100 6.986 1.00 16.66 226 ALA B N 1
ATOM 5457 C CA . ALA B 1 227 ? 62.922 -10.021 7.010 1.00 15.29 226 ALA B CA 1
ATOM 5458 C C . ALA B 1 227 ? 63.587 -10.035 8.396 1.00 14.63 226 ALA B C 1
ATOM 5459 O O . ALA B 1 227 ? 63.921 -11.091 8.905 1.00 16.01 226 ALA B O 1
ATOM 5461 N N . GLU B 1 228 ? 63.717 -8.868 9.008 1.00 15.02 227 GLU B N 1
ATOM 5462 C CA . GLU B 1 228 ? 64.331 -8.774 10.321 1.00 15.90 227 GLU B CA 1
ATOM 5463 C C . GLU B 1 228 ? 63.454 -9.542 11.320 1.00 15.73 227 GLU B C 1
ATOM 5464 O O . GLU B 1 228 ? 63.951 -10.381 12.098 1.00 15.39 227 GLU B O 1
ATOM 5470 N N . ALA B 1 229 ? 62.159 -9.214 11.360 1.00 15.38 228 ALA B N 1
ATOM 5471 C CA . ALA B 1 229 ? 61.282 -9.863 12.355 1.00 15.85 228 ALA B CA 1
ATOM 5472 C C . ALA B 1 229 ? 61.177 -11.385 12.126 1.00 15.58 228 ALA B C 1
ATOM 5473 O O . ALA B 1 229 ? 61.105 -12.164 13.051 1.00 14.17 228 ALA B O 1
ATOM 5475 N N . THR B 1 230 ? 61.195 -11.772 10.843 1.00 13.24 229 THR B N 1
ATOM 5476 C CA . THR B 1 230 ? 61.141 -13.195 10.517 1.00 14.63 229 THR B CA 1
ATOM 5477 C C . THR B 1 230 ? 62.356 -13.929 11.050 1.00 13.08 229 THR B C 1
ATOM 5478 O O . THR B 1 230 ? 62.257 -15.002 11.635 1.00 13.12 229 THR B O 1
ATOM 5482 N N . HIS B 1 231 ? 63.535 -13.352 10.808 1.00 16.26 230 HIS B N 1
ATOM 5483 C CA . HIS B 1 231 ? 64.780 -13.904 11.330 1.00 15.59 230 HIS B CA 1
ATOM 5484 C C . HIS B 1 231 ? 64.712 -13.998 12.883 1.00 14.35 230 HIS B C 1
ATOM 5485 O O . HIS B 1 231 ? 65.042 -15.046 13.466 1.00 15.90 230 HIS B O 1
ATOM 5492 N N . ARG B 1 232 ? 64.252 -12.924 13.478 1.00 16.04 231 ARG B N 1
ATOM 5493 C CA . ARG B 1 232 ? 64.211 -12.871 14.981 1.00 17.07 231 ARG B CA 1
ATOM 5494 C C . ARG B 1 232 ? 63.313 -13.906 15.549 1.00 14.02 231 ARG B C 1
ATOM 5495 O O . ARG B 1 232 ? 63.725 -14.671 16.437 1.00 13.95 231 ARG B O 1
ATOM 5503 N N . VAL B 1 233 ? 62.107 -14.102 15.013 1.00 13.46 232 VAL B N 1
ATOM 5504 C CA . VAL B 1 233 ? 61.206 -15.094 15.597 1.00 12.38 232 VAL B CA 1
ATOM 5505 C C . VAL B 1 233 ? 61.600 -16.513 15.349 1.00 13.69 232 VA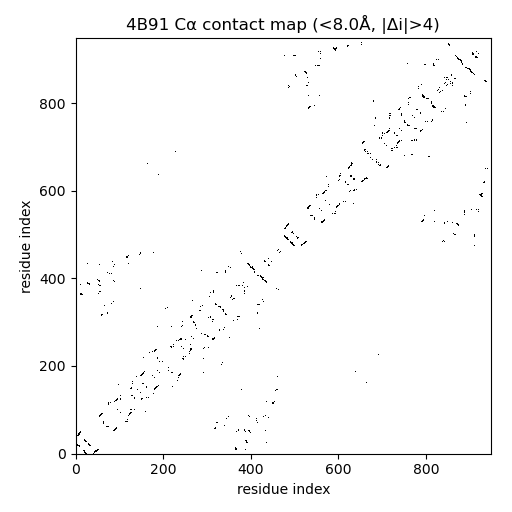L B C 1
ATOM 5506 O O . VAL B 1 233 ? 61.434 -17.384 16.193 1.00 13.83 232 VAL B O 1
ATOM 5510 N N . ILE B 1 234 ? 62.187 -16.791 14.162 1.00 13.77 233 ILE B N 1
ATOM 5511 C CA . ILE B 1 234 ? 62.782 -18.123 13.922 1.00 14.63 233 ILE B CA 1
ATOM 5512 C C . ILE B 1 234 ? 63.825 -18.419 15.043 1.00 15.93 233 ILE B C 1
ATOM 5513 O O . ILE B 1 234 ? 63.894 -19.551 15.520 1.00 15.17 233 ILE B O 1
ATOM 5518 N N . THR B 1 235 ? 64.601 -17.400 15.408 1.00 14.44 234 THR B N 1
ATOM 5519 C CA . THR B 1 235 ? 65.719 -17.582 16.319 1.00 16.08 234 THR B CA 1
ATOM 5520 C C . THR B 1 235 ? 65.085 -17.857 17.701 1.00 16.05 234 THR B C 1
ATOM 5521 O O . THR B 1 235 ? 65.497 -18.785 18.410 1.00 17.14 234 THR B O 1
ATOM 5525 N N . ILE B 1 236 ? 64.147 -16.985 18.063 1.00 17.15 235 ILE B N 1
ATOM 5526 C CA . ILE B 1 236 ? 63.413 -17.244 19.358 1.00 17.48 235 ILE B CA 1
ATOM 5527 C C . ILE B 1 236 ? 62.829 -18.635 19.416 1.00 18.41 235 ILE B C 1
ATOM 5528 O O . ILE B 1 236 ? 62.912 -19.351 20.421 1.00 17.08 235 ILE B O 1
ATOM 5533 N N . ALA B 1 237 ? 62.090 -19.021 18.374 1.00 17.30 236 ALA B N 1
ATOM 5534 C CA . ALA B 1 237 ? 61.479 -20.382 18.303 1.00 18.71 236 ALA B CA 1
ATOM 5535 C C . ALA B 1 237 ? 62.513 -21.486 18.399 1.00 17.65 236 ALA B C 1
ATOM 5536 O O . ALA B 1 237 ? 62.288 -22.523 19.035 1.00 17.38 236 ALA B O 1
ATOM 5538 N N . ASN B 1 238 ? 63.680 -21.319 17.741 1.00 17.55 237 ASN B N 1
ATOM 5539 C CA . ASN B 1 238 ? 64.701 -22.323 17.831 1.00 16.38 237 ASN B CA 1
ATOM 5540 C C . ASN B 1 238 ? 65.208 -22.492 19.268 1.00 18.15 237 ASN B C 1
ATOM 5541 O O . ASN B 1 238 ? 65.415 -23.576 19.695 1.00 18.36 237 ASN B O 1
ATOM 5546 N N . ARG B 1 239 ? 65.317 -21.421 19.979 1.00 16.61 238 ARG B N 1
ATOM 5547 C CA . ARG B 1 239 ? 65.807 -21.505 21.343 1.00 19.29 238 ARG B CA 1
ATOM 5548 C C . ARG B 1 239 ? 64.769 -22.067 22.325 1.00 19.68 238 ARG B C 1
ATOM 5549 O O . ARG B 1 239 ? 65.139 -22.687 23.346 1.00 18.00 238 ARG B O 1
ATOM 5557 N N . THR B 1 240 ? 63.487 -21.867 22.023 1.00 18.42 239 THR B N 1
ATOM 5558 C CA . THR B 1 240 ? 62.389 -22.413 22.835 1.00 19.10 239 THR B CA 1
ATOM 5559 C C . THR B 1 240 ? 62.033 -23.794 22.416 1.00 21.70 239 THR B C 1
ATOM 5560 O O . THR B 1 240 ? 61.236 -24.465 23.050 1.00 20.81 239 THR B O 1
ATOM 5564 N N . HIS B 1 241 ? 62.593 -24.240 21.265 1.00 16.76 240 HIS B N 1
ATOM 5565 C CA . HIS B 1 241 ? 62.245 -25.520 20.634 1.00 20.85 240 HIS B CA 1
ATOM 5566 C C . HIS B 1 241 ? 60.775 -25.616 20.210 1.00 19.35 240 HIS B C 1
ATOM 5567 O O . HIS B 1 241 ? 60.170 -26.696 20.294 1.00 23.16 240 HIS B O 1
ATOM 5574 N N . CYS B 1 242 ? 60.174 -24.496 19.876 1.00 19.38 241 CYS B N 1
ATOM 5575 C CA . CYS B 1 242 ? 58.804 -24.473 19.490 1.00 17.69 241 CYS B CA 1
ATOM 5576 C C . CYS B 1 242 ? 58.747 -24.449 17.967 1.00 18.21 241 CYS B C 1
ATOM 5577 O O . CYS B 1 242 ? 59.382 -23.610 17.364 1.00 17.53 241 CYS B O 1
ATOM 5580 N N . PRO B 1 243 ? 57.896 -25.299 17.363 1.00 22.45 242 PRO B N 1
ATOM 5581 C CA . PRO B 1 243 ? 57.596 -25.055 15.918 1.00 20.24 242 PRO B CA 1
ATOM 5582 C C . PRO B 1 243 ? 57.033 -23.720 15.649 1.00 21.32 242 PRO B C 1
ATOM 5583 O O . PRO B 1 243 ? 56.110 -23.268 16.323 1.00 22.58 242 PRO B O 1
ATOM 5587 N N . ILE B 1 244 ? 57.465 -23.099 14.546 1.00 17.48 243 ILE B N 1
ATOM 5588 C CA . ILE B 1 244 ? 57.069 -21.731 14.283 1.00 18.17 243 ILE B CA 1
ATOM 5589 C C . ILE B 1 244 ? 56.503 -21.685 12.828 1.00 17.06 243 ILE B C 1
ATOM 5590 O O . ILE B 1 244 ? 56.991 -22.410 11.963 1.00 16.57 243 ILE B O 1
ATOM 5595 N N . TYR B 1 245 ? 55.410 -20.973 12.694 1.00 16.28 244 TYR B N 1
ATOM 5596 C CA . TYR B 1 245 ? 54.663 -20.900 11.444 1.00 15.45 244 TYR B CA 1
ATOM 5597 C C . TYR B 1 245 ? 54.483 -19.463 11.067 1.00 16.08 244 TYR B C 1
ATOM 5598 O O . TYR B 1 245 ? 53.731 -18.703 11.689 1.00 15.72 244 TYR B O 1
ATOM 5607 N N . LEU B 1 246 ? 55.241 -18.990 10.058 1.00 14.16 245 LEU B N 1
ATOM 5608 C CA . LEU B 1 246 ? 55.194 -17.614 9.613 1.00 14.09 245 LEU B CA 1
ATOM 5609 C C . LEU B 1 246 ? 53.972 -17.405 8.711 1.00 15.32 245 LEU B C 1
ATOM 5610 O O . LEU B 1 246 ? 53.691 -18.301 7.918 1.00 15.57 245 LEU B O 1
ATOM 5615 N N . VAL B 1 247 ? 53.239 -16.298 8.883 1.00 15.23 246 VAL B N 1
ATOM 5616 C CA . VAL B 1 247 ? 52.064 -15.985 8.128 1.00 13.72 246 VAL B CA 1
ATOM 5617 C C . VAL B 1 247 ? 52.238 -14.756 7.236 1.00 14.77 246 VAL B C 1
ATOM 5618 O O . VAL B 1 247 ? 53.029 -13.844 7.496 1.00 16.31 246 VAL B O 1
ATOM 5622 N N . ASN B 1 248 ? 51.469 -14.786 6.167 1.00 14.77 247 ASN B N 1
ATOM 5623 C CA . ASN B 1 248 ? 51.393 -13.666 5.233 1.00 17.32 247 ASN B CA 1
ATOM 5624 C C . ASN B 1 248 ? 52.785 -13.281 4.677 1.00 16.24 247 ASN B C 1
ATOM 5625 O O . ASN B 1 248 ? 53.104 -12.093 4.509 1.00 15.83 247 ASN B O 1
ATOM 5630 N N . VAL B 1 249 ? 53.599 -14.276 4.385 1.00 16.19 248 VAL B N 1
ATOM 5631 C CA . VAL B 1 249 ? 54.942 -14.039 3.884 1.00 13.44 248 VAL B CA 1
ATOM 5632 C C . VAL B 1 249 ? 54.843 -13.273 2.522 1.00 16.01 248 VAL B C 1
ATOM 5633 O O . VAL B 1 249 ? 54.167 -13.726 1.602 1.00 16.48 248 VAL B O 1
ATOM 5637 N N . SER B 1 250 ? 55.474 -12.127 2.488 1.00 14.33 249 SER B N 1
ATOM 5638 C CA . SER B 1 250 ? 55.193 -11.116 1.417 1.00 13.70 249 SER B CA 1
ATOM 5639 C C . SER B 1 250 ? 56.352 -10.796 0.563 1.00 14.38 249 SER B C 1
ATOM 5640 O O . SER B 1 250 ? 56.149 -10.077 -0.433 1.00 19.38 249 SER B O 1
ATOM 5643 N N . SER B 1 251 ? 57.556 -11.181 0.918 1.00 15.23 250 SER B N 1
ATOM 5644 C CA . SER B 1 251 ? 58.760 -10.576 0.287 1.00 16.05 250 SER B CA 1
ATOM 5645 C C . SER B 1 251 ? 59.803 -11.616 -0.031 1.00 17.25 250 SER B C 1
ATOM 5646 O O . SER B 1 251 ? 59.888 -12.660 0.603 1.00 15.30 250 SER B O 1
ATOM 5649 N N . ILE B 1 252 ? 60.660 -11.274 -1.003 1.00 15.28 251 ILE B N 1
ATOM 5650 C CA . ILE B 1 252 ? 61.834 -12.099 -1.324 1.00 15.98 251 ILE B CA 1
ATOM 5651 C C . ILE B 1 252 ? 62.773 -12.196 -0.119 1.00 15.83 251 ILE B C 1
ATOM 5652 O O . ILE B 1 252 ? 63.225 -13.260 0.198 1.00 19.57 251 ILE B O 1
ATOM 5657 N N . SER B 1 253 ? 62.946 -11.091 0.576 1.00 16.11 252 SER B N 1
ATOM 5658 C CA . SER B 1 253 ? 63.883 -10.952 1.693 1.00 18.66 252 SER B CA 1
ATOM 5659 C C . SER B 1 253 ? 63.403 -11.939 2.783 1.00 18.78 252 SER B C 1
ATOM 5660 O O . SER B 1 253 ? 64.177 -12.696 3.337 1.00 18.34 252 SER B O 1
ATOM 5663 N N . ALA B 1 254 ? 62.106 -11.917 3.068 1.00 17.68 253 ALA B N 1
ATOM 5664 C CA . ALA B 1 254 ? 61.593 -12.796 4.152 1.00 15.35 253 ALA B CA 1
ATOM 5665 C C . ALA B 1 254 ? 61.654 -14.244 3.711 1.00 15.06 253 ALA B C 1
ATOM 5666 O O . ALA B 1 254 ? 61.960 -15.163 4.460 1.00 16.24 253 ALA B O 1
ATOM 5668 N N . GLY B 1 255 ? 61.274 -14.514 2.484 1.00 15.17 254 GLY B N 1
ATOM 5669 C CA . GLY B 1 255 ? 61.316 -15.855 1.965 1.00 15.89 254 GLY B CA 1
ATOM 5670 C C . GLY B 1 255 ? 62.723 -16.440 2.023 1.00 14.56 254 GLY B C 1
ATOM 5671 O O . GLY B 1 255 ? 62.932 -17.657 2.332 1.00 16.74 254 GLY B O 1
ATOM 5672 N N . ASP B 1 256 ? 63.693 -15.600 1.713 1.00 18.87 255 ASP B N 1
ATOM 5673 C CA . ASP B 1 256 ? 65.141 -16.027 1.763 1.00 18.40 255 ASP B CA 1
ATOM 5674 C C . ASP B 1 256 ? 65.596 -16.369 3.175 1.00 18.19 255 ASP B C 1
ATOM 5675 O O . ASP B 1 256 ? 66.304 -17.366 3.383 1.00 18.39 255 ASP B O 1
ATOM 5680 N N . VAL B 1 257 ? 65.083 -15.599 4.151 1.00 18.26 256 VAL B N 1
ATOM 5681 C CA . VAL B 1 257 ? 65.336 -15.940 5.586 1.00 16.77 256 VAL B CA 1
ATOM 5682 C C . VAL B 1 257 ? 64.752 -17.253 5.946 1.00 16.40 256 VAL B C 1
ATOM 5683 O O . VAL B 1 257 ? 65.418 -18.146 6.608 1.00 17.41 256 VAL B O 1
ATOM 5687 N N . ILE B 1 258 ? 63.504 -17.516 5.552 1.00 16.00 257 ILE B N 1
ATOM 5688 C CA . ILE B 1 258 ? 62.870 -18.789 5.840 1.00 15.39 257 ILE B CA 1
ATOM 5689 C C . ILE B 1 258 ? 63.660 -19.976 5.171 1.00 16.45 257 ILE B C 1
ATOM 5690 O O . ILE B 1 258 ? 63.898 -21.008 5.754 1.00 17.04 257 ILE B O 1
ATOM 5695 N N . ALA B 1 259 ? 64.045 -19.789 3.918 1.00 18.23 258 ALA B N 1
ATOM 5696 C CA . ALA B 1 259 ? 64.746 -20.854 3.239 1.00 19.04 258 ALA B CA 1
ATOM 5697 C C . ALA B 1 259 ? 66.090 -21.157 3.920 1.00 16.63 258 ALA B C 1
ATOM 5698 O O . ALA B 1 259 ? 66.415 -22.362 4.083 1.00 21.39 258 ALA B O 1
ATOM 5700 N N . ALA B 1 260 ? 66.775 -20.125 4.340 1.00 16.00 259 ALA B N 1
ATOM 5701 C CA . ALA B 1 260 ? 68.128 -20.245 4.974 1.00 18.23 259 ALA B CA 1
ATOM 5702 C C . ALA B 1 260 ? 67.946 -20.992 6.291 1.00 20.51 259 ALA B C 1
ATOM 5703 O O . ALA B 1 260 ? 68.695 -21.916 6.596 1.00 20.57 259 ALA B O 1
ATOM 5705 N N . ALA B 1 261 ? 66.839 -20.701 6.977 1.00 17.91 260 ALA B N 1
ATOM 5706 C CA . ALA B 1 261 ? 66.567 -21.442 8.240 1.00 17.33 260 ALA B CA 1
ATOM 5707 C C . ALA B 1 261 ? 66.264 -22.914 8.065 1.00 19.22 260 ALA B C 1
ATOM 5708 O O . ALA B 1 261 ? 66.706 -23.784 8.870 1.00 21.94 260 ALA B O 1
ATOM 5710 N N . LYS B 1 262 ? 65.438 -23.219 7.077 1.00 18.00 261 LYS B N 1
ATOM 5711 C CA . LYS B 1 262 ? 65.062 -24.598 6.760 1.00 22.84 261 LYS B CA 1
ATOM 5712 C C . LYS B 1 262 ? 66.308 -25.419 6.329 1.00 22.40 261 LYS B C 1
ATOM 5713 O O . LYS B 1 262 ? 66.421 -26.582 6.724 1.00 23.59 261 LYS B O 1
ATOM 5719 N N . MET B 1 263 ? 67.234 -24.748 5.626 1.00 25.44 262 MET B N 1
ATOM 5720 C CA . MET B 1 263 ? 68.502 -25.353 5.198 1.00 28.21 262 MET B CA 1
ATOM 5721 C C . MET B 1 263 ? 69.246 -25.822 6.414 1.00 34.14 262 MET B C 1
ATOM 5722 O O . MET B 1 263 ? 69.749 -26.970 6.409 1.00 32.28 262 MET B O 1
ATOM 5727 N N . GLN B 1 264 ? 69.228 -24.987 7.477 1.00 27.97 263 GLN B N 1
ATOM 5728 C CA . GLN B 1 264 ? 69.871 -25.324 8.745 1.00 29.35 263 GLN B CA 1
ATOM 5729 C C . GLN B 1 264 ? 69.146 -26.327 9.652 1.00 28.16 263 GLN B C 1
ATOM 5730 O O . GLN B 1 264 ? 69.570 -26.508 10.782 1.00 30.15 263 GLN B O 1
ATOM 5736 N N . GLY B 1 265 ? 68.049 -26.908 9.207 1.00 25.60 264 GLY B N 1
ATOM 5737 C CA . GLY B 1 265 ? 67.253 -27.858 9.941 1.00 24.88 264 GLY B CA 1
ATOM 5738 C C . GLY B 1 265 ? 66.317 -27.281 10.981 1.00 26.92 264 GLY B C 1
ATOM 5739 O O . GLY B 1 265 ? 65.766 -28.023 11.797 1.00 25.13 264 GLY B O 1
ATOM 5740 N N . LYS B 1 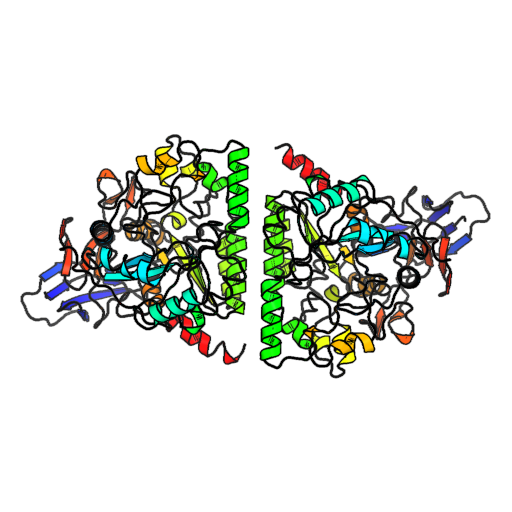266 ? 66.071 -25.976 10.939 1.00 22.43 265 LYS B N 1
ATOM 5741 C CA . LYS B 1 266 ? 65.167 -25.387 11.962 1.00 21.38 265 LYS B CA 1
ATOM 5742 C C . LYS B 1 266 ? 63.754 -25.805 11.708 1.00 23.01 265 LYS B C 1
ATOM 5743 O O . LYS B 1 266 ? 63.364 -26.037 10.593 1.00 20.69 265 LYS B O 1
ATOM 5749 N N . VAL B 1 267 ? 62.948 -25.890 12.754 1.00 21.47 266 VAL B N 1
ATOM 5750 C CA . VAL B 1 267 ? 61.576 -26.346 12.592 1.00 22.63 266 VAL B CA 1
ATOM 5751 C C . VAL B 1 267 ? 60.679 -25.124 12.297 1.00 21.10 266 VAL B C 1
ATOM 5752 O O . VAL B 1 267 ? 60.019 -24.535 13.204 1.00 23.46 266 VAL B O 1
ATOM 5756 N N . VAL B 1 268 ? 60.577 -24.862 11.000 1.00 18.35 267 VAL B N 1
ATOM 5757 C CA . VAL B 1 268 ? 59.953 -23.678 10.415 1.00 17.06 267 VAL B CA 1
ATOM 5758 C C . VAL B 1 268 ? 58.980 -24.112 9.341 1.00 19.27 267 VAL B C 1
ATOM 5759 O O . VAL B 1 268 ? 59.317 -24.995 8.513 1.00 21.86 267 VAL B O 1
ATOM 5763 N N . LEU B 1 269 ? 57.796 -23.577 9.418 1.00 16.02 268 LEU B N 1
ATOM 5764 C CA . LEU B 1 269 ? 56.749 -23.703 8.412 1.00 17.49 268 LEU B CA 1
ATOM 5765 C C . LEU B 1 269 ? 56.293 -22.294 8.047 1.00 16.39 268 LEU B C 1
ATOM 5766 O O . LEU B 1 269 ? 56.500 -21.307 8.713 1.00 14.33 268 LEU B O 1
ATOM 5771 N N . ALA B 1 270 ? 55.590 -22.166 6.923 1.00 15.55 269 ALA B N 1
ATOM 5772 C CA . ALA B 1 270 ? 55.270 -20.814 6.442 1.00 15.78 269 ALA B CA 1
ATOM 5773 C C . ALA B 1 270 ? 54.084 -20.863 5.490 1.00 14.81 269 ALA B C 1
ATOM 5774 O O . ALA B 1 270 ? 53.901 -21.847 4.713 1.00 15.55 269 ALA B O 1
ATOM 5776 N N . GLU B 1 271 ? 53.298 -19.812 5.577 1.00 14.41 270 GLU B N 1
ATOM 5777 C CA . GLU B 1 271 ? 52.082 -19.635 4.758 1.00 13.73 270 GLU B CA 1
ATOM 5778 C C . GLU B 1 271 ? 52.217 -18.301 4.058 1.00 15.62 270 GLU B C 1
ATOM 5779 O O . GLU B 1 271 ? 52.744 -17.281 4.597 1.00 15.94 270 GLU B O 1
ATOM 5785 N N . THR B 1 272 ? 51.629 -18.216 2.877 1.00 14.14 271 THR B N 1
ATOM 5786 C CA . THR B 1 272 ? 51.431 -16.958 2.208 1.00 15.52 271 THR B CA 1
ATOM 5787 C C . THR B 1 272 ? 49.985 -16.793 1.809 1.00 14.69 271 THR B C 1
ATOM 5788 O O . THR B 1 272 ? 49.215 -17.701 2.035 1.00 14.74 271 THR B O 1
ATOM 5792 N N . THR B 1 273 ? 49.597 -15.640 1.247 1.00 14.16 272 THR B N 1
ATOM 5793 C CA . THR B 1 273 ? 48.226 -15.428 0.833 1.00 14.72 272 THR B CA 1
ATOM 5794 C C . THR B 1 273 ? 48.200 -15.426 -0.698 1.00 14.50 272 THR B C 1
ATOM 5795 O O . THR B 1 273 ? 49.221 -15.209 -1.379 1.00 16.12 272 THR B O 1
ATOM 5799 N N . THR B 1 274 ? 47.029 -15.653 -1.215 1.00 15.19 273 THR B N 1
ATOM 5800 C CA . THR B 1 274 ? 46.817 -15.559 -2.670 1.00 14.72 273 THR B CA 1
ATOM 5801 C C . THR B 1 274 ? 47.287 -14.271 -3.253 1.00 16.50 273 THR B C 1
ATOM 5802 O O . THR B 1 274 ? 48.014 -14.254 -4.309 1.00 18.60 273 THR B O 1
ATOM 5806 N N . ALA B 1 275 ? 46.968 -13.154 -2.647 1.00 15.84 274 ALA B N 1
ATOM 5807 C CA . ALA B 1 275 ? 47.378 -11.849 -3.122 1.00 16.00 274 ALA B CA 1
ATOM 5808 C C . ALA B 1 275 ? 48.903 -11.712 -3.128 1.00 18.39 274 ALA B C 1
ATOM 5809 O O . ALA B 1 275 ? 49.482 -11.218 -4.067 1.00 18.00 274 ALA B O 1
ATOM 5811 N N . HIS B 1 276 ? 49.565 -12.141 -2.063 1.00 16.61 275 HIS B N 1
ATOM 5812 C CA . HIS B 1 276 ? 51.003 -12.035 -2.057 1.00 18.02 275 HIS B CA 1
ATOM 5813 C C . HIS B 1 276 ? 51.640 -12.903 -3.149 1.00 18.00 275 HIS B C 1
ATOM 5814 O O . HIS B 1 276 ? 52.728 -12.532 -3.655 1.00 22.39 275 HIS B O 1
ATOM 5821 N N . ALA B 1 277 ? 51.086 -14.069 -3.423 1.00 18.90 276 ALA B N 1
ATOM 5822 C CA . ALA B 1 277 ? 51.657 -14.990 -4.426 1.00 20.04 276 ALA B CA 1
ATOM 5823 C C . ALA B 1 277 ? 51.400 -14.572 -5.878 1.00 23.49 276 ALA B C 1
ATOM 5824 O O . ALA B 1 277 ? 52.002 -15.171 -6.781 1.00 21.63 276 ALA B O 1
ATOM 5826 N N . THR B 1 278 ? 50.541 -13.602 -6.097 1.00 20.07 277 THR B N 1
ATOM 5827 C CA . THR B 1 278 ? 50.107 -13.257 -7.460 1.00 21.96 277 THR B CA 1
ATOM 5828 C C . THR B 1 278 ? 50.099 -11.776 -7.855 1.00 24.97 277 THR B C 1
ATOM 5829 O O . THR B 1 278 ? 50.079 -11.473 -9.069 1.00 24.86 277 THR B O 1
ATOM 5833 N N . LEU B 1 279 ? 50.092 -10.832 -6.911 1.00 20.79 278 LEU B N 1
ATOM 5834 C CA . LEU B 1 279 ? 49.910 -9.409 -7.197 1.00 23.36 278 LEU B CA 1
ATOM 5835 C C . LEU B 1 279 ? 51.075 -8.572 -6.698 1.00 24.44 278 LEU B C 1
ATOM 5836 O O . LEU B 1 279 ? 51.745 -8.973 -5.751 1.00 22.10 278 LEU B O 1
ATOM 5841 N N . THR B 1 280 ? 51.265 -7.381 -7.290 1.00 22.82 279 THR B N 1
ATOM 5842 C CA . THR B 1 280 ? 52.286 -6.427 -6.924 1.00 23.41 279 THR B CA 1
ATOM 5843 C C . THR B 1 280 ? 51.724 -5.149 -6.374 1.00 22.55 279 THR B C 1
ATOM 5844 O O . THR B 1 280 ? 50.532 -4.839 -6.543 1.00 25.77 279 THR B O 1
ATOM 5848 N N . GLY B 1 281 ? 52.583 -4.397 -5.695 1.00 21.44 280 GLY B N 1
ATOM 5849 C CA . GLY B 1 281 ? 52.229 -3.150 -5.045 1.00 23.12 280 GLY B CA 1
ATOM 5850 C C . GLY B 1 281 ? 51.981 -1.971 -5.983 1.00 21.99 280 GLY B C 1
ATOM 5851 O O . GLY B 1 281 ? 51.675 -0.919 -5.524 1.00 23.34 280 GLY B O 1
ATOM 5852 N N . LEU B 1 282 ? 52.120 -2.190 -7.287 1.00 24.38 281 LEU B N 1
ATOM 5853 C CA . LEU B 1 282 ? 51.774 -1.143 -8.262 1.00 27.92 281 LEU B CA 1
ATOM 5854 C C . LEU B 1 282 ? 50.341 -0.695 -8.072 1.00 28.00 281 LEU B C 1
ATOM 5855 O O . LEU B 1 282 ? 50.009 0.476 -8.261 1.00 25.60 281 LEU B O 1
ATOM 5860 N N . HIS B 1 283 ? 49.489 -1.621 -7.586 1.00 29.32 282 HIS B N 1
ATOM 5861 C CA . HIS B 1 283 ? 48.087 -1.299 -7.311 1.00 25.69 282 HIS B CA 1
ATOM 5862 C C . HIS B 1 283 ? 47.943 -0.154 -6.330 1.00 27.63 282 HIS B C 1
ATOM 5863 O O . HIS B 1 283 ? 46.914 0.529 -6.370 1.00 29.87 282 HIS B O 1
ATOM 5870 N N . TYR B 1 284 ? 48.923 0.076 -5.451 1.00 23.58 283 TYR B N 1
ATOM 5871 C CA . TYR B 1 284 ? 48.841 1.173 -4.487 1.00 21.64 283 TYR B CA 1
ATOM 5872 C C . TYR B 1 284 ? 48.950 2.561 -5.120 1.00 27.35 283 TYR B C 1
ATOM 5873 O O . TYR B 1 284 ? 48.590 3.548 -4.510 1.00 31.35 283 TYR B O 1
ATOM 5882 N N . TYR B 1 285 ? 49.479 2.594 -6.323 1.00 29.92 284 TYR B N 1
ATOM 5883 C CA . TYR B 1 285 ? 49.697 3.838 -7.054 1.00 33.23 284 TYR B CA 1
ATOM 5884 C C . TYR B 1 285 ? 48.595 4.078 -8.098 1.00 34.76 284 TYR B C 1
ATOM 5885 O O . TYR B 1 285 ? 48.709 5.045 -8.883 1.00 35.31 284 TYR B O 1
ATOM 5894 N N . HIS B 1 286 ? 47.545 3.255 -8.121 1.00 36.84 285 HIS B N 1
ATOM 5895 C CA . HIS B 1 286 ? 46.409 3.433 -9.071 1.00 37.33 285 HIS B CA 1
ATOM 5896 C C . HIS B 1 286 ? 45.777 4.839 -8.909 1.00 41.65 285 HIS B C 1
ATOM 5897 O O . HIS B 1 286 ? 45.702 5.364 -7.788 1.00 41.34 285 HIS B O 1
ATOM 5904 N N . GLN B 1 287 ? 45.373 5.468 -10.014 1.00 42.01 286 GLN B N 1
ATOM 5905 C CA . GLN B 1 287 ? 44.783 6.838 -9.944 1.00 47.35 286 GLN B CA 1
ATOM 5906 C C . GLN B 1 287 ? 43.466 6.911 -9.132 1.00 40.80 286 GLN B C 1
ATOM 5907 O O . GLN B 1 287 ? 43.190 7.910 -8.478 1.00 39.80 286 GLN B O 1
ATOM 5913 N N . ASP B 1 288 ? 42.712 5.827 -9.098 1.00 36.85 287 ASP B N 1
ATOM 5914 C CA . ASP B 1 288 ? 41.526 5.772 -8.244 1.00 37.41 287 ASP B CA 1
ATOM 5915 C C . ASP B 1 288 ? 41.952 5.372 -6.818 1.00 36.60 287 ASP B C 1
ATOM 5916 O O . ASP B 1 288 ? 42.419 4.246 -6.588 1.00 37.07 287 ASP B O 1
ATOM 5921 N N . TRP B 1 289 ? 41.728 6.255 -5.857 1.00 30.76 288 TRP B N 1
ATOM 5922 C CA . TRP B 1 289 ? 42.001 5.985 -4.457 1.00 31.42 288 TRP B CA 1
ATOM 5923 C C . TRP B 1 289 ? 41.357 4.676 -3.965 1.00 33.12 288 TRP B C 1
ATOM 5924 O O . TRP B 1 289 ? 41.988 3.896 -3.239 1.00 25.90 288 TRP B O 1
ATOM 5935 N N . SER B 1 290 ? 40.104 4.450 -4.332 1.00 27.99 289 SER B N 1
ATOM 5936 C CA . SER B 1 290 ? 39.338 3.290 -3.905 1.00 31.43 289 SER B CA 1
ATOM 5937 C C . SER B 1 290 ? 39.926 1.947 -4.353 1.00 30.11 289 SER B C 1
ATOM 5938 O O . SER B 1 290 ? 39.943 0.987 -3.584 1.00 28.37 289 SER B O 1
ATOM 5941 N N . HIS B 1 291 ? 40.403 1.900 -5.590 1.00 30.05 290 HIS B N 1
ATOM 5942 C CA . HIS B 1 291 ? 41.103 0.741 -6.116 1.00 29.64 290 HIS B CA 1
ATOM 5943 C C . HIS B 1 291 ? 42.343 0.473 -5.256 1.00 31.54 290 HIS B C 1
ATOM 5944 O O . HIS B 1 291 ? 42.521 -0.619 -4.769 1.00 28.68 290 HIS B O 1
ATOM 5951 N N . ALA B 1 292 ? 43.155 1.493 -5.043 1.00 28.91 291 ALA B N 1
ATOM 5952 C CA . ALA B 1 292 ? 44.405 1.366 -4.273 1.00 28.31 291 ALA B CA 1
ATOM 5953 C C . ALA B 1 292 ? 44.143 0.867 -2.865 1.00 28.13 291 ALA B C 1
ATOM 5954 O O . ALA B 1 292 ? 44.804 -0.032 -2.390 1.00 25.21 291 ALA B O 1
ATOM 5956 N N . ALA B 1 293 ? 43.141 1.435 -2.209 1.00 27.67 292 ALA B N 1
ATOM 5957 C CA . ALA B 1 293 ? 42.805 1.069 -0.850 1.00 25.93 292 ALA B CA 1
ATOM 5958 C C . ALA B 1 293 ? 42.351 -0.321 -0.740 1.00 24.28 292 ALA B C 1
ATOM 5959 O O . ALA B 1 293 ? 42.489 -0.932 0.342 1.00 23.32 292 ALA B O 1
ATOM 5961 N N . ALA B 1 294 ? 41.802 -0.875 -1.824 1.00 23.13 293 ALA B N 1
ATOM 5962 C CA . ALA B 1 294 ? 41.240 -2.210 -1.728 1.00 23.28 293 ALA B CA 1
ATOM 5963 C C . ALA B 1 294 ? 42.323 -3.250 -1.596 1.00 21.95 293 ALA B C 1
ATOM 5964 O O . ALA B 1 294 ? 42.013 -4.364 -1.265 1.00 22.03 293 ALA B O 1
ATOM 5966 N N . TYR B 1 295 ? 43.560 -2.876 -1.967 1.00 20.84 294 TYR B N 1
ATOM 5967 C CA . TYR B 1 295 ? 44.697 -3.770 -1.888 1.00 20.16 294 TYR B CA 1
ATOM 5968 C C . TYR B 1 295 ? 45.452 -3.655 -0.589 1.00 19.91 294 TYR B C 1
ATOM 5969 O O . TYR B 1 295 ? 46.421 -4.382 -0.391 1.00 22.40 294 TYR B O 1
ATOM 5978 N N . VAL B 1 296 ? 45.045 -2.742 0.291 1.00 17.94 295 VAL B N 1
ATOM 5979 C CA . VAL B 1 296 ? 45.788 -2.483 1.507 1.00 18.80 295 VAL B CA 1
ATOM 5980 C C . VAL B 1 296 ? 45.552 -3.629 2.500 1.00 21.02 295 VAL B C 1
ATOM 5981 O O . VAL B 1 296 ? 44.411 -3.897 3.002 1.00 20.85 295 VAL B O 1
ATOM 5985 N N . THR B 1 297 ? 46.687 -4.284 2.822 1.00 20.37 296 THR B N 1
ATOM 5986 C CA . THR B 1 297 ? 46.803 -5.324 3.817 1.00 19.15 296 THR B CA 1
ATOM 5987 C C . THR B 1 297 ? 48.261 -5.280 4.326 1.00 18.06 296 THR B C 1
ATOM 5988 O O . THR B 1 297 ? 49.086 -4.498 3.816 1.00 18.32 296 THR B O 1
ATOM 5992 N N . VAL B 1 298 ? 48.574 -6.077 5.334 1.00 15.37 297 VAL B N 1
ATOM 5993 C CA . VAL B 1 298 ? 49.939 -6.162 5.875 1.00 16.55 297 VAL B CA 1
ATOM 5994 C C . VAL B 1 298 ? 50.393 -7.587 5.990 1.00 16.43 297 VAL B C 1
ATOM 5995 O O . VAL B 1 298 ? 49.570 -8.507 6.193 1.00 17.68 297 VAL B O 1
ATOM 5999 N N . PRO B 1 299 ? 51.689 -7.852 5.745 1.00 15.82 298 PRO B N 1
ATOM 6000 C CA . PRO B 1 299 ? 52.610 -6.933 5.134 1.00 15.50 298 PRO B CA 1
ATOM 6001 C C . PRO B 1 299 ? 52.072 -6.570 3.767 1.00 14.25 298 PRO B C 1
ATOM 6002 O O . PRO B 1 299 ? 51.298 -7.274 3.219 1.00 18.08 298 PRO B O 1
ATOM 6006 N N . PRO B 1 300 ? 52.458 -5.401 3.261 1.00 16.97 299 PRO B N 1
ATOM 6007 C CA . PRO B 1 300 ? 51.897 -4.960 2.019 1.00 17.48 299 PRO B CA 1
ATOM 6008 C C . PRO B 1 300 ? 52.410 -5.700 0.860 1.00 19.18 299 PRO B C 1
ATOM 6009 O O . PRO B 1 300 ? 53.463 -6.335 0.910 1.00 18.89 299 PRO B O 1
ATOM 6013 N N . LEU B 1 301 ? 51.671 -5.615 -0.236 1.00 17.90 300 LEU B N 1
ATOM 6014 C CA . LEU B 1 301 ? 52.205 -6.122 -1.475 1.00 19.29 300 LEU B CA 1
ATOM 6015 C C . LEU B 1 301 ? 53.442 -5.292 -1.852 1.00 18.33 300 LEU B C 1
ATOM 6016 O O . LEU B 1 301 ? 53.489 -4.105 -1.632 1.00 17.84 300 LEU B O 1
ATOM 6021 N N . ARG B 1 302 ? 54.435 -5.926 -2.454 1.00 20.71 301 ARG B N 1
ATOM 6022 C CA . ARG B 1 302 ? 55.739 -5.278 -2.668 1.00 19.47 301 ARG B CA 1
ATOM 6023 C C . ARG B 1 302 ? 55.826 -4.795 -4.117 1.00 23.87 301 ARG B C 1
ATOM 6024 O O . ARG B 1 302 ? 55.197 -5.346 -5.006 1.00 21.61 301 ARG B O 1
ATOM 6032 N N . LEU B 1 303 ? 56.577 -3.737 -4.303 1.00 27.37 302 LEU B N 1
ATOM 6033 C CA . LEU B 1 303 ? 56.679 -3.123 -5.637 1.00 32.50 302 LEU B CA 1
ATOM 6034 C C . LEU B 1 303 ? 57.545 -3.950 -6.596 1.00 31.00 302 LEU B C 1
ATOM 6035 O O . LEU B 1 303 ? 57.232 -3.983 -7.773 1.00 36.68 302 LEU B O 1
ATOM 6040 N N . ASP B 1 304 ? 58.531 -4.686 -6.070 1.00 28.32 303 ASP B N 1
ATOM 6041 C CA . ASP B 1 304 ? 59.488 -5.494 -6.859 1.00 31.64 303 ASP B CA 1
ATOM 6042 C C . ASP B 1 304 ? 58.705 -6.511 -7.669 1.00 35.91 303 ASP B C 1
ATOM 6043 O O . ASP B 1 304 ? 57.990 -7.376 -7.141 1.00 26.21 303 ASP B O 1
ATOM 6048 N N . THR B 1 305 ? 58.835 -6.376 -8.979 1.00 30.69 304 THR B N 1
ATOM 6049 C CA . THR B 1 305 ? 57.959 -7.075 -9.873 1.00 32.94 304 THR B CA 1
ATOM 6050 C C . THR B 1 305 ? 58.245 -8.602 -9.897 1.00 28.24 304 THR B C 1
ATOM 6051 O O . THR B 1 305 ? 57.403 -9.372 -10.214 1.00 34.52 304 THR B O 1
ATOM 6055 N N . ASN B 1 306 ? 59.419 -9.014 -9.488 1.00 26.11 305 ASN B N 1
ATOM 6056 C CA . ASN B 1 306 ? 59.801 -10.394 -9.349 1.00 25.20 305 ASN B CA 1
ATOM 6057 C C . ASN B 1 306 ? 59.150 -11.085 -8.097 1.00 24.13 305 ASN B C 1
ATOM 6058 O O . ASN B 1 306 ? 59.302 -12.292 -7.946 1.00 21.48 305 ASN B O 1
ATOM 6063 N N . THR B 1 307 ? 58.540 -10.293 -7.228 1.00 24.20 306 THR B N 1
ATOM 6064 C CA . THR B 1 307 ? 58.099 -10.856 -5.914 1.00 23.54 306 THR B CA 1
ATOM 6065 C C . THR B 1 307 ? 57.100 -11.975 -6.047 1.00 24.86 306 THR B C 1
ATOM 6066 O O . THR B 1 307 ? 57.236 -13.042 -5.482 1.00 21.46 306 THR B O 1
ATOM 6070 N N . SER B 1 308 ? 56.035 -11.772 -6.803 1.00 23.92 307 SER B N 1
ATOM 6071 C CA . SER B 1 308 ? 55.005 -12.775 -6.839 1.00 28.02 307 SER B CA 1
ATOM 6072 C C . SER B 1 308 ? 55.500 -14.049 -7.504 1.00 27.18 307 SER B C 1
ATOM 6073 O O . SER B 1 308 ? 55.237 -15.147 -7.005 1.00 26.28 307 SER B O 1
ATOM 6076 N N . THR B 1 309 ? 56.300 -13.954 -8.564 1.00 30.38 308 THR B N 1
ATOM 6077 C CA . THR B 1 309 ? 56.898 -15.112 -9.190 1.00 27.95 308 THR B CA 1
ATOM 6078 C C . THR B 1 309 ? 57.780 -15.930 -8.238 1.00 25.34 308 THR B C 1
ATOM 6079 O O . THR B 1 309 ? 57.814 -17.126 -8.243 1.00 25.56 308 THR B O 1
ATOM 6083 N N . TYR B 1 310 ? 58.528 -15.214 -7.435 1.00 21.84 309 TYR B N 1
ATOM 6084 C CA A TYR B 1 310 ? 59.448 -15.843 -6.491 0.70 22.21 309 TYR B CA 1
ATOM 6085 C CA B TYR B 1 310 ? 59.427 -15.833 -6.508 0.30 21.22 309 TYR B CA 1
ATOM 6086 C C . TYR B 1 310 ? 58.620 -16.580 -5.447 1.00 19.14 309 TYR B C 1
ATOM 6087 O O . TYR B 1 310 ? 58.907 -17.697 -5.124 1.00 18.55 309 TYR B O 1
ATOM 6104 N N . LEU B 1 311 ? 57.571 -15.929 -4.937 1.00 20.85 310 LEU B N 1
ATOM 6105 C CA . LEU B 1 311 ? 56.761 -16.590 -3.841 1.00 18.12 310 LEU B CA 1
ATOM 6106 C C . LEU B 1 311 ? 56.005 -17.783 -4.343 1.00 19.70 310 LEU B C 1
ATOM 6107 O O . LEU B 1 311 ? 55.893 -18.800 -3.713 1.00 18.00 310 LEU B O 1
ATOM 6112 N N . MET B 1 312 ? 55.531 -17.702 -5.593 1.00 19.50 311 MET B N 1
ATOM 6113 C CA . MET B 1 312 ? 54.978 -18.848 -6.230 1.00 22.05 311 MET B CA 1
ATOM 6114 C C . MET B 1 312 ? 55.958 -19.991 -6.390 1.00 19.70 311 MET B C 1
ATOM 6115 O O . MET B 1 312 ? 55.606 -21.146 -6.126 1.00 20.77 311 MET B O 1
ATOM 6120 N N . SER B 1 313 ? 57.246 -19.738 -6.733 1.00 20.11 312 SER B N 1
ATOM 6121 C CA . SER B 1 313 ? 58.261 -20.769 -6.753 1.00 20.85 312 SER B CA 1
ATOM 6122 C C . SER B 1 313 ? 58.555 -21.353 -5.436 1.00 20.32 312 SER B C 1
ATOM 6123 O O . SER B 1 313 ? 58.713 -22.549 -5.317 1.00 20.06 312 SER B O 1
ATOM 6126 N N . LEU B 1 314 ? 58.503 -20.507 -4.404 1.00 20.51 313 LEU B N 1
ATOM 6127 C CA . LEU B 1 314 ? 58.683 -21.077 -3.089 1.00 19.48 313 LEU B CA 1
ATOM 6128 C C . LEU B 1 314 ? 57.536 -21.967 -2.621 1.00 16.51 313 LEU B C 1
ATOM 6129 O O . LEU B 1 314 ? 57.766 -22.956 -1.961 1.00 17.65 313 LEU B O 1
ATOM 6134 N N . LEU B 1 315 ? 56.309 -21.637 -2.965 1.00 17.49 314 LEU B N 1
ATOM 6135 C CA A LEU B 1 315 ? 55.166 -22.483 -2.717 0.50 18.87 314 LEU B CA 1
ATOM 6136 C CA B LEU B 1 315 ? 55.156 -22.542 -2.698 0.50 17.55 314 LEU B CA 1
ATOM 6137 C C . LEU B 1 315 ? 55.328 -23.817 -3.477 1.00 18.17 314 LEU B C 1
ATOM 6138 O O . LEU B 1 315 ? 55.069 -24.843 -3.000 1.00 18.40 314 LEU B O 1
ATOM 6147 N N . ALA B 1 316 ? 55.777 -23.727 -4.740 1.00 18.34 315 ALA B N 1
ATOM 6148 C CA . ALA B 1 316 ? 56.032 -24.985 -5.485 1.00 18.22 315 ALA B CA 1
ATOM 6149 C C . ALA B 1 316 ? 57.144 -25.853 -4.884 1.00 18.98 315 ALA B C 1
ATOM 6150 O O . ALA B 1 316 ? 57.015 -27.055 -4.887 1.00 22.68 315 ALA B O 1
ATOM 6152 N N . ASN B 1 317 ? 58.168 -25.228 -4.294 1.00 20.22 316 ASN B N 1
ATOM 6153 C CA A ASN B 1 317 ? 59.367 -25.887 -3.804 0.50 23.13 316 ASN B CA 1
ATOM 6154 C CA B ASN B 1 317 ? 59.352 -25.930 -3.789 0.50 24.31 316 ASN B CA 1
ATOM 6155 C C . ASN B 1 317 ? 59.251 -26.292 -2.336 1.00 23.70 316 ASN B C 1
ATOM 6156 O O . ASN B 1 317 ? 60.083 -26.981 -1.797 1.00 22.41 316 ASN B O 1
ATOM 6165 N N . ASP B 1 318 ? 58.162 -25.869 -1.702 1.00 22.67 317 ASP B N 1
ATOM 6166 C CA . ASP B 1 318 ? 57.886 -26.236 -0.304 1.00 20.30 317 ASP B CA 1
ATOM 6167 C C . ASP B 1 318 ? 58.700 -25.382 0.654 1.00 19.54 317 ASP B C 1
ATOM 6168 O O . ASP B 1 318 ? 58.727 -25.699 1.867 1.00 20.02 317 ASP B O 1
ATOM 6173 N N . THR B 1 319 ? 59.302 -24.307 0.173 1.00 19.71 318 THR B N 1
ATOM 6174 C CA . THR B 1 319 ? 59.831 -23.272 1.127 1.00 20.16 318 THR B CA 1
ATOM 6175 C C . THR B 1 319 ? 58.609 -22.626 1.866 1.00 19.80 318 THR B C 1
ATOM 6176 O O . THR B 1 319 ? 58.649 -22.260 3.059 1.00 20.71 318 THR B O 1
ATOM 6180 N N . LEU B 1 320 ? 57.560 -22.372 1.117 1.00 15.80 319 LEU B N 1
ATOM 6181 C CA . LEU B 1 320 ? 56.242 -22.052 1.638 1.00 17.24 319 LEU B CA 1
ATOM 6182 C C . LEU B 1 320 ? 55.359 -23.258 1.489 1.00 19.31 319 LEU B C 1
ATOM 6183 O O . LEU B 1 320 ? 55.363 -23.939 0.481 1.00 18.33 319 LEU B O 1
ATOM 6188 N N . ASN B 1 321 ? 54.574 -23.575 2.529 1.00 15.19 320 ASN B N 1
ATOM 6189 C CA . ASN B 1 321 ? 53.864 -24.806 2.577 1.00 15.98 320 ASN B CA 1
ATOM 6190 C C . ASN B 1 321 ? 52.391 -24.723 2.139 1.00 16.24 320 ASN B C 1
ATOM 6191 O O . ASN B 1 321 ? 51.810 -25.700 1.725 1.00 17.12 320 ASN B O 1
ATOM 6196 N N . ILE B 1 322 ? 51.803 -23.574 2.430 1.00 14.41 321 ILE B N 1
ATOM 6197 C CA . ILE B 1 322 ? 50.383 -23.376 2.417 1.00 14.93 321 ILE B CA 1
ATOM 6198 C C . ILE B 1 322 ? 50.030 -22.027 1.867 1.00 14.06 321 ILE B C 1
ATOM 6199 O O . ILE B 1 322 ? 50.686 -21.039 2.153 1.00 14.94 321 ILE B O 1
ATOM 6204 N N . VAL B 1 323 ? 48.941 -21.935 1.089 1.00 13.96 322 VAL B N 1
ATOM 6205 C CA . VAL B 1 323 ? 48.378 -20.699 0.667 1.00 15.45 322 VAL B CA 1
ATOM 6206 C C . VAL B 1 323 ? 46.956 -20.560 1.279 1.00 15.08 322 VAL B C 1
ATOM 6207 O O . VAL B 1 323 ? 46.123 -21.469 1.181 1.00 16.19 322 VAL B O 1
ATOM 6211 N N . ALA B 1 324 ? 46.735 -19.417 1.908 1.00 14.98 323 ALA B N 1
ATOM 6212 C CA . ALA B 1 324 ? 45.465 -18.969 2.516 1.00 14.53 323 ALA B CA 1
ATOM 6213 C C . ALA B 1 324 ? 44.923 -17.712 1.808 1.00 15.66 323 ALA B C 1
ATOM 6214 O O . ALA B 1 324 ? 45.615 -17.052 1.101 1.00 17.60 323 ALA B O 1
ATOM 6216 N N . SER B 1 325 ? 43.648 -17.386 1.987 1.00 16.23 324 SER B N 1
ATOM 6217 C CA . SER B 1 325 ? 43.146 -16.116 1.474 1.00 14.63 324 SER B CA 1
ATOM 6218 C C . SER B 1 325 ? 43.410 -14.936 2.403 1.00 15.80 324 SER B C 1
ATOM 6219 O O . SER B 1 325 ? 43.619 -13.797 1.937 1.00 18.28 324 SER B O 1
ATOM 6222 N N . ASP B 1 326 ? 43.368 -15.203 3.703 1.00 17.11 325 ASP B N 1
ATOM 6223 C CA . ASP B 1 326 ? 43.411 -14.143 4.760 1.00 16.07 325 ASP B CA 1
ATOM 6224 C C . ASP B 1 326 ? 42.173 -13.223 4.621 1.00 13.93 325 ASP B C 1
ATOM 6225 O O . ASP B 1 326 ? 42.218 -12.075 4.986 1.00 15.27 325 ASP B O 1
ATOM 6230 N N . HIS B 1 327 ? 41.084 -13.761 4.069 1.00 17.83 326 HIS B N 1
ATOM 6231 C CA . HIS B 1 327 ? 39.819 -13.013 3.730 1.00 16.22 326 HIS B CA 1
ATOM 6232 C C . HIS B 1 327 ? 39.363 -12.088 4.853 1.00 15.70 326 HIS B C 1
ATOM 6233 O O . HIS B 1 327 ? 39.036 -12.553 5.909 1.00 16.50 326 HIS B O 1
ATOM 6240 N N . ARG B 1 328 ? 39.367 -10.792 4.553 1.00 15.21 327 ARG B N 1
ATOM 6241 C CA . ARG B 1 328 ? 38.864 -9.758 5.484 1.00 16.87 327 ARG B CA 1
ATOM 6242 C C . ARG B 1 328 ? 38.420 -8.564 4.673 1.00 17.40 327 ARG B C 1
ATOM 6243 O O . ARG B 1 328 ? 39.012 -7.504 4.743 1.00 18.14 327 ARG B O 1
ATOM 6251 N N . PRO B 1 329 ? 37.354 -8.704 3.888 1.00 18.56 328 PRO B N 1
ATOM 6252 C CA . PRO B 1 329 ? 36.939 -7.587 3.051 1.00 20.76 328 PRO B CA 1
ATOM 6253 C C . PRO B 1 329 ? 36.271 -6.467 3.799 1.00 20.48 328 PRO B C 1
ATOM 6254 O O . PRO B 1 329 ? 35.503 -6.732 4.748 1.00 20.04 328 PRO B O 1
ATOM 6258 N N . PHE B 1 330 ? 36.513 -5.258 3.302 1.00 22.86 329 PHE B N 1
ATOM 6259 C CA . PHE B 1 330 ? 35.821 -4.073 3.752 1.00 20.38 329 PHE B CA 1
ATOM 6260 C C . PHE B 1 330 ? 35.298 -3.343 2.532 1.00 21.93 329 PHE B C 1
ATOM 6261 O O . PHE B 1 330 ? 35.805 -3.482 1.410 1.00 23.07 329 PHE B O 1
ATOM 6269 N N . THR B 1 331 ? 34.287 -2.510 2.712 1.00 19.86 330 THR B N 1
ATOM 6270 C CA . THR B 1 331 ? 33.826 -1.741 1.587 1.00 21.60 330 THR B CA 1
ATOM 6271 C C . THR B 1 331 ? 34.734 -0.500 1.348 1.00 21.58 330 THR B C 1
ATOM 6272 O O . THR B 1 331 ? 35.512 -0.011 2.252 1.00 24.82 330 THR B O 1
ATOM 6276 N N . THR B 1 332 ? 34.513 0.117 0.200 1.00 25.03 331 THR B N 1
ATOM 6277 C CA . THR B 1 332 ? 35.156 1.382 -0.132 1.00 26.08 331 THR B CA 1
ATOM 6278 C C . THR B 1 332 ? 34.840 2.444 0.891 1.00 25.55 331 THR B C 1
ATOM 6279 O O . THR B 1 332 ? 35.680 3.169 1.341 1.00 26.58 331 THR B O 1
ATOM 6283 N N . LYS B 1 333 ? 33.571 2.527 1.303 1.00 26.38 332 LYS B N 1
ATOM 6284 C CA . LYS B 1 333 ? 33.221 3.433 2.376 1.00 29.17 332 LYS B CA 1
ATOM 6285 C C . LYS B 1 333 ? 33.951 3.218 3.671 1.00 28.25 332 LYS B C 1
ATOM 6286 O O . LYS B 1 333 ? 34.399 4.171 4.265 1.00 27.70 332 LYS B O 1
ATOM 6292 N N . GLN B 1 334 ? 34.023 1.979 4.160 1.00 24.32 333 GLN B N 1
ATOM 6293 C CA . GLN B 1 334 ? 34.850 1.649 5.298 1.00 21.87 333 GLN B CA 1
ATOM 6294 C C . GLN B 1 334 ? 36.347 1.976 5.068 1.00 20.93 333 GLN B C 1
ATOM 6295 O O . GLN B 1 334 ? 36.976 2.571 5.917 1.00 27.69 333 GLN B O 1
ATOM 6301 N N . LYS B 1 335 ? 36.865 1.579 3.923 1.00 23.17 334 LYS B N 1
ATOM 6302 C CA . LYS B 1 335 ? 38.267 1.816 3.582 1.00 25.26 334 LYS B CA 1
ATOM 6303 C C . LYS B 1 335 ? 38.528 3.343 3.623 1.00 32.03 334 LYS B C 1
ATOM 6304 O O . LYS B 1 335 ? 39.598 3.774 4.075 1.00 26.29 334 LYS B O 1
ATOM 6310 N N . ALA B 1 336 ? 37.539 4.145 3.168 1.00 28.55 335 ALA B N 1
ATOM 6311 C CA . ALA B 1 336 ? 37.655 5.607 3.159 1.00 28.35 335 ALA B CA 1
ATOM 6312 C C . ALA B 1 336 ? 37.830 6.268 4.502 1.00 30.85 335 ALA B C 1
ATOM 6313 O O . ALA B 1 336 ? 38.157 7.450 4.530 1.00 36.39 335 ALA B O 1
ATOM 6315 N N . MET B 1 337 ? 37.671 5.563 5.606 1.00 29.04 336 MET B N 1
ATOM 6316 C CA . MET B 1 337 ? 38.142 6.074 6.901 1.00 27.78 336 MET B CA 1
ATOM 6317 C C . MET B 1 337 ? 39.586 6.623 6.796 1.00 28.18 336 MET B C 1
ATOM 6318 O O . MET B 1 337 ? 40.008 7.401 7.640 1.00 27.64 336 MET B O 1
ATOM 6323 N N . GLY B 1 338 ? 40.368 6.083 5.865 1.00 29.37 337 GLY B N 1
ATOM 6324 C CA . GLY B 1 338 ? 41.763 6.481 5.672 1.00 27.50 337 GLY B CA 1
ATOM 6325 C C . GLY B 1 338 ? 42.040 7.355 4.496 1.00 33.23 337 GLY B C 1
ATOM 6326 O O . GLY B 1 338 ? 43.197 7.480 4.072 1.00 32.10 337 GLY B O 1
ATOM 6327 N N . LYS B 1 339 ? 40.991 7.962 3.926 1.00 31.88 338 LYS B N 1
ATOM 6328 C CA . LYS B 1 339 ? 41.167 8.764 2.714 1.00 33.78 338 LYS B CA 1
ATOM 6329 C C . LYS B 1 339 ? 42.218 9.874 2.819 1.00 31.22 338 LYS B C 1
ATOM 6330 O O . LYS B 1 339 ? 42.876 10.199 1.844 1.00 33.50 338 LYS B O 1
ATOM 6336 N N . GLU B 1 340 ? 42.396 10.403 4.004 1.00 29.90 339 GLU B N 1
ATOM 6337 C CA . GLU B 1 340 ? 43.377 11.458 4.253 1.00 37.17 339 GLU B CA 1
ATOM 6338 C C . GLU B 1 340 ? 44.552 11.045 5.148 1.00 34.78 339 GLU B C 1
ATOM 6339 O O . GLU B 1 340 ? 45.364 11.878 5.507 1.00 30.55 339 GLU B O 1
ATOM 6345 N N . ASP B 1 341 ? 44.597 9.773 5.561 1.00 33.70 340 ASP B N 1
ATOM 6346 C CA . ASP B 1 341 ? 45.631 9.250 6.453 1.00 26.74 340 ASP B CA 1
ATOM 6347 C C . ASP B 1 341 ? 45.659 7.727 6.242 1.00 26.43 340 ASP B C 1
ATOM 6348 O O . ASP B 1 341 ? 44.863 7.038 6.848 1.00 24.86 340 ASP B O 1
ATOM 6353 N N . PHE B 1 342 ? 46.596 7.230 5.421 1.00 27.20 341 PHE B N 1
ATOM 6354 C CA . PHE B 1 342 ? 46.659 5.808 5.042 1.00 24.52 341 PHE B CA 1
ATOM 6355 C C . PHE B 1 342 ? 46.747 4.888 6.256 1.00 23.66 341 PHE B C 1
ATOM 6356 O O . PHE B 1 342 ? 46.337 3.711 6.178 1.00 23.82 341 PHE B O 1
ATOM 6364 N N . THR B 1 343 ? 47.220 5.372 7.374 1.00 23.56 342 THR B N 1
ATOM 6365 C CA . THR B 1 343 ? 47.349 4.520 8.553 1.00 22.47 342 THR B CA 1
ATOM 6366 C C . THR B 1 343 ? 45.969 4.107 9.164 1.00 23.61 342 THR B C 1
ATOM 6367 O O . THR B 1 343 ? 45.892 3.192 9.988 1.00 20.72 342 THR B O 1
ATOM 6371 N N . LYS B 1 344 ? 44.915 4.786 8.749 1.00 23.85 343 LYS B N 1
ATOM 6372 C CA . LYS B 1 344 ? 43.556 4.463 9.197 1.00 25.70 343 LYS B CA 1
ATOM 6373 C C . LYS B 1 344 ? 42.782 3.633 8.187 1.00 24.53 343 LYS B C 1
ATOM 6374 O O . LYS B 1 344 ? 41.641 3.199 8.481 1.00 27.01 343 LYS B O 1
ATOM 6380 N N . ILE B 1 345 ? 43.356 3.365 7.005 1.00 24.07 344 ILE B N 1
ATOM 6381 C CA . ILE B 1 345 ? 42.723 2.461 6.054 1.00 20.34 344 ILE B CA 1
ATOM 6382 C C . ILE B 1 345 ? 42.741 1.062 6.730 1.00 23.91 344 ILE B C 1
ATOM 6383 O O . ILE B 1 345 ? 43.823 0.490 7.028 1.00 23.09 344 ILE B O 1
ATOM 6388 N N . PRO B 1 346 ? 41.573 0.515 7.050 1.00 23.60 345 PRO B N 1
ATOM 6389 C CA . PRO B 1 346 ? 41.612 -0.826 7.666 1.00 21.68 345 PRO B CA 1
ATOM 6390 C C . PRO B 1 346 ? 42.245 -1.930 6.755 1.00 20.10 345 PRO B C 1
ATOM 6391 O O . PRO B 1 346 ? 41.984 -2.018 5.535 1.00 20.82 345 PRO B O 1
ATOM 6395 N N . HIS B 1 347 ? 43.100 -2.752 7.390 1.00 19.57 346 HIS B N 1
ATOM 6396 C CA . HIS B 1 347 ? 43.861 -3.776 6.653 1.00 19.96 346 HIS B CA 1
ATOM 6397 C C . HIS B 1 347 ? 42.958 -4.966 6.339 1.00 21.21 346 HIS B C 1
ATOM 6398 O O . HIS B 1 347 ? 42.381 -5.552 7.213 1.00 17.64 346 HIS B O 1
ATOM 6405 N N . GLY B 1 348 ? 42.873 -5.319 5.079 1.00 18.10 347 GLY B N 1
ATOM 6406 C CA . GLY B 1 348 ? 42.099 -6.450 4.671 1.00 18.33 347 GLY B CA 1
ATOM 6407 C C . GLY B 1 348 ? 41.685 -6.449 3.259 1.00 17.23 347 GLY B C 1
ATOM 6408 O O . GLY B 1 348 ? 41.318 -5.391 2.702 1.00 20.19 347 GLY B O 1
ATOM 6409 N N . VAL B 1 349 ? 41.717 -7.628 2.663 1.00 17.57 348 VAL B N 1
ATOM 6410 C CA . VAL B 1 349 ? 41.298 -7.822 1.293 1.00 18.15 348 VAL B CA 1
ATOM 6411 C C . VAL B 1 349 ? 40.330 -8.981 1.122 1.00 19.69 348 VAL B C 1
ATOM 6412 O O . VAL B 1 349 ? 40.266 -9.875 1.967 1.00 19.67 348 VAL B O 1
ATOM 6416 N N . SER B 1 350 ? 39.551 -9.017 0.006 1.00 18.23 349 SER B N 1
ATOM 6417 C CA A SER B 1 350 ? 38.702 -10.134 -0.302 0.70 19.78 349 SER B CA 1
ATOM 6418 C CA B SER B 1 350 ? 38.700 -10.134 -0.303 0.30 18.84 349 SER B CA 1
ATOM 6419 C C . SER B 1 350 ? 39.503 -11.217 -0.990 1.00 20.75 349 SER B C 1
ATOM 6420 O O . SER B 1 350 ? 40.442 -10.916 -1.762 1.00 22.82 349 SER B O 1
ATOM 6425 N N . GLY B 1 351 ? 39.171 -12.457 -0.707 1.00 19.93 350 GLY B N 1
ATOM 6426 C CA . GLY B 1 351 ? 39.768 -13.573 -1.454 1.00 20.15 350 GLY B CA 1
ATOM 6427 C C . GLY B 1 351 ? 39.303 -14.953 -1.234 1.00 18.60 350 GLY B C 1
ATOM 6428 O O . GLY B 1 351 ? 39.811 -15.872 -1.870 1.00 19.52 350 GLY B O 1
ATOM 6429 N N . VAL B 1 352 ? 38.359 -15.237 -0.331 1.00 16.40 351 VAL B N 1
ATOM 6430 C CA . VAL B 1 352 ? 38.104 -16.614 0.026 1.00 16.51 351 VAL B CA 1
ATOM 6431 C C . VAL B 1 352 ? 37.504 -17.367 -1.160 1.00 16.61 351 VAL B C 1
ATOM 6432 O O . VAL B 1 352 ? 37.740 -18.543 -1.351 1.00 19.43 351 VAL B O 1
ATOM 6436 N N . GLN B 1 353 ? 36.791 -16.628 -2.022 1.00 19.21 352 GLN B N 1
ATOM 6437 C CA . GLN B 1 353 ? 36.149 -17.296 -3.142 1.00 19.12 352 GLN B CA 1
ATOM 6438 C C . GLN B 1 353 ? 37.178 -17.451 -4.291 1.00 20.77 352 GLN B C 1
ATOM 6439 O O . GLN B 1 353 ? 37.060 -18.388 -5.082 1.00 25.13 352 GLN B O 1
ATOM 6445 N N . ASP B 1 354 ? 38.189 -16.598 -4.317 1.00 19.71 353 ASP B N 1
ATOM 6446 C CA . ASP B 1 354 ? 39.160 -16.563 -5.459 1.00 19.33 353 ASP B CA 1
ATOM 6447 C C . ASP B 1 354 ? 40.309 -17.571 -5.350 1.00 20.86 353 ASP B C 1
ATOM 6448 O O . ASP B 1 354 ? 40.933 -17.951 -6.386 1.00 18.86 353 ASP B O 1
ATOM 6453 N N . ARG B 1 355 ? 40.623 -18.017 -4.131 1.00 19.90 354 ARG B N 1
ATOM 6454 C CA . ARG B 1 355 ? 41.897 -18.677 -3.863 1.00 18.12 354 ARG B CA 1
ATOM 6455 C C . ARG B 1 355 ? 42.201 -19.861 -4.776 1.00 15.83 354 ARG B C 1
ATOM 6456 O O . ARG B 1 355 ? 43.324 -19.926 -5.410 1.00 18.73 354 ARG B O 1
ATOM 6464 N N . MET B 1 356 ? 41.285 -20.795 -4.840 1.00 15.54 355 MET B N 1
ATOM 6465 C CA . MET B 1 356 ? 41.545 -22.070 -5.567 1.00 17.82 355 MET B CA 1
ATOM 6466 C C . MET B 1 356 ? 41.765 -21.751 -7.067 1.00 17.51 355 MET B C 1
ATOM 6467 O O . MET B 1 356 ? 42.748 -22.227 -7.670 1.00 17.40 355 MET B O 1
ATOM 6472 N N . SER B 1 357 ? 40.884 -20.947 -7.641 1.00 20.59 356 SER B N 1
ATOM 6473 C CA . SER B 1 357 ? 41.020 -20.621 -9.077 1.00 20.73 356 SER B CA 1
ATOM 6474 C C . SER B 1 357 ? 42.243 -19.834 -9.396 1.00 22.57 356 SER B C 1
ATOM 6475 O O . SER B 1 357 ? 42.922 -20.077 -10.414 1.00 20.30 356 SER B O 1
ATOM 6478 N N . VAL B 1 358 ? 42.594 -18.867 -8.528 1.00 18.56 357 VAL B N 1
ATOM 6479 C CA . VAL B 1 358 ? 43.691 -18.008 -8.836 1.00 18.85 357 VAL B CA 1
ATOM 6480 C C . VAL B 1 358 ? 44.997 -18.793 -8.729 1.00 18.51 357 VAL B C 1
ATOM 6481 O O . VAL B 1 358 ? 45.908 -18.611 -9.565 1.00 19.23 357 VAL B O 1
ATOM 6485 N N . ILE B 1 359 ? 45.138 -19.595 -7.658 1.00 18.51 358 ILE B N 1
ATOM 6486 C CA . ILE B 1 359 ? 46.340 -20.377 -7.496 1.00 17.93 358 ILE B CA 1
ATOM 6487 C C . ILE B 1 359 ? 46.430 -21.444 -8.627 1.00 18.20 358 ILE B C 1
ATOM 6488 O O . ILE B 1 359 ? 47.517 -21.747 -9.137 1.00 18.49 358 ILE B O 1
ATOM 6493 N N . TRP B 1 360 ? 45.287 -21.954 -9.081 1.00 18.93 359 TRP B N 1
ATOM 6494 C CA . TRP B 1 360 ? 45.291 -22.893 -10.172 1.00 18.05 359 TRP B CA 1
ATOM 6495 C C . TRP B 1 360 ? 45.849 -22.190 -11.395 1.00 18.72 359 TRP B C 1
ATOM 6496 O O . TRP B 1 360 ? 46.736 -22.762 -12.117 1.00 21.01 359 TRP B O 1
ATOM 6507 N N . GLU B 1 361 ? 45.362 -20.975 -11.652 1.00 18.73 360 GLU B N 1
ATOM 6508 C CA . GLU B 1 361 ? 45.759 -20.247 -12.867 1.00 21.25 360 GLU B CA 1
ATOM 6509 C C . GLU B 1 361 ? 47.245 -19.881 -12.829 1.00 23.21 360 GLU B C 1
ATOM 6510 O O . GLU B 1 361 ? 47.991 -20.212 -13.756 1.00 22.99 360 GLU B O 1
ATOM 6516 N N . ARG B 1 362 ? 47.696 -19.261 -11.722 1.00 22.79 361 ARG B N 1
ATOM 6517 C CA . ARG B 1 362 ? 49.076 -18.765 -11.659 1.00 25.29 361 ARG B CA 1
ATOM 6518 C C . ARG B 1 362 ? 50.109 -19.827 -11.302 1.00 23.98 361 ARG B C 1
ATOM 6519 O O . ARG B 1 362 ? 51.255 -19.758 -11.716 1.00 28.30 361 ARG B O 1
ATOM 6527 N N . GLY B 1 363 ? 49.683 -20.839 -10.568 1.00 20.27 362 GLY B N 1
ATOM 6528 C CA . GLY B 1 363 ? 50.464 -21.946 -10.209 1.00 19.21 362 GLY B CA 1
ATOM 6529 C C . GLY B 1 363 ? 50.563 -23.065 -11.234 1.00 21.38 362 GLY B C 1
ATOM 6530 O O . GLY B 1 363 ? 51.668 -23.459 -11.601 1.00 21.53 362 GLY B O 1
ATOM 6531 N N . VAL B 1 364 ? 49.408 -23.610 -11.567 1.00 21.31 363 VAL B N 1
ATOM 6532 C CA . VAL B 1 364 ? 49.312 -24.813 -12.398 1.00 20.24 363 VAL B CA 1
ATOM 6533 C C . VAL B 1 364 ? 49.315 -24.462 -13.877 1.00 23.32 363 VAL B C 1
ATOM 6534 O O . VAL B 1 364 ? 50.196 -24.955 -14.629 1.00 23.68 363 VAL B O 1
ATOM 6538 N N . VAL B 1 365 ? 48.407 -23.609 -14.283 1.00 22.58 364 VAL B N 1
ATOM 6539 C CA . VAL B 1 365 ? 48.427 -23.157 -15.699 1.00 23.44 364 VAL B CA 1
ATOM 6540 C C . VAL B 1 365 ? 49.728 -22.437 -16.041 1.00 24.86 364 VAL B C 1
ATOM 6541 O O . VAL B 1 365 ? 50.283 -22.632 -17.133 1.00 26.17 364 VAL B O 1
ATOM 6545 N N . GLY B 1 366 ? 50.289 -21.688 -15.095 1.00 25.72 365 GLY B N 1
ATOM 6546 C CA . GLY B 1 366 ? 51.550 -20.977 -15.281 1.00 27.17 365 GLY B CA 1
ATOM 6547 C C . GLY B 1 366 ? 52.792 -21.862 -15.310 1.00 26.51 365 GLY B C 1
ATOM 6548 O O . GLY B 1 366 ? 53.888 -21.347 -15.503 1.00 30.90 365 GLY B O 1
ATOM 6549 N N . GLY B 1 367 ? 52.662 -23.147 -15.006 1.00 24.73 366 GLY B N 1
ATOM 6550 C CA . GLY B 1 367 ? 53.786 -24.092 -15.018 1.00 25.83 366 GLY B CA 1
ATOM 6551 C C . GLY B 1 367 ? 54.748 -24.025 -13.841 1.00 28.03 366 GLY B C 1
ATOM 6552 O O . GLY B 1 367 ? 55.823 -24.603 -13.882 1.00 25.95 366 GLY B O 1
ATOM 6553 N N . LYS B 1 368 ? 54.310 -23.428 -12.735 1.00 22.16 367 LYS B N 1
ATOM 6554 C CA . LYS B 1 368 ? 55.163 -23.384 -11.534 1.00 23.88 367 LYS B CA 1
ATOM 6555 C C . LYS B 1 368 ? 55.081 -24.620 -10.699 1.00 21.57 367 LYS B C 1
ATOM 6556 O O . LYS B 1 368 ? 56.092 -25.001 -10.042 1.00 20.93 367 LYS B O 1
ATOM 6562 N N . MET B 1 369 ? 53.928 -25.313 -10.683 1.00 19.29 368 MET B N 1
ATOM 6563 C CA . MET B 1 369 ? 53.727 -26.548 -9.972 1.00 19.71 368 MET B CA 1
ATOM 6564 C C . MET B 1 369 ? 52.705 -27.373 -10.731 1.00 19.21 368 MET B C 1
ATOM 6565 O O . MET B 1 369 ? 51.937 -26.814 -11.538 1.00 20.62 368 MET B O 1
ATOM 6570 N N . ASP B 1 370 ? 52.636 -28.646 -10.437 1.00 17.09 369 ASP B N 1
ATOM 6571 C CA . ASP B 1 370 ? 51.636 -29.463 -11.039 1.00 20.46 369 ASP B CA 1
ATOM 6572 C C . ASP B 1 370 ? 50.379 -29.577 -10.150 1.00 21.69 369 ASP B C 1
ATOM 6573 O O . ASP B 1 370 ? 50.337 -28.987 -9.028 1.00 18.78 369 ASP B O 1
ATOM 6578 N N . GLU B 1 371 ? 49.381 -30.249 -10.688 1.00 18.37 370 GLU B N 1
ATOM 6579 C CA . GLU B 1 371 ? 48.041 -30.430 -10.027 1.00 20.15 370 GLU B CA 1
ATOM 6580 C C . GLU B 1 371 ? 48.169 -31.081 -8.654 1.00 20.95 370 GLU B C 1
ATOM 6581 O O . GLU B 1 371 ? 47.349 -30.789 -7.765 1.00 19.81 370 GLU B O 1
ATOM 6587 N N . ASN B 1 372 ? 49.156 -31.934 -8.459 1.00 17.14 371 ASN B N 1
ATOM 6588 C CA . ASN B 1 372 ? 49.292 -32.658 -7.177 1.00 18.32 371 ASN B CA 1
ATOM 6589 C C . ASN B 1 372 ? 49.899 -31.685 -6.149 1.00 19.11 371 ASN B C 1
ATOM 6590 O O . ASN B 1 372 ? 49.444 -31.671 -4.985 1.00 18.74 371 ASN B O 1
ATOM 6595 N N . ARG B 1 373 ? 50.851 -30.864 -6.575 1.00 18.10 372 ARG B N 1
ATOM 6596 C CA . ARG B 1 373 ? 51.374 -29.846 -5.638 1.00 18.70 372 ARG B CA 1
ATOM 6597 C C . ARG B 1 373 ? 50.296 -28.837 -5.323 1.00 18.33 372 ARG B C 1
ATOM 6598 O O . ARG B 1 373 ? 50.204 -28.244 -4.168 1.00 18.01 372 ARG B O 1
ATOM 6606 N N . PHE B 1 374 ? 49.435 -28.542 -6.307 1.00 15.30 373 PHE B N 1
ATOM 6607 C CA . PHE B 1 374 ? 48.287 -27.633 -6.038 1.00 15.15 373 PHE B CA 1
ATOM 6608 C C . PHE B 1 374 ? 47.422 -28.188 -4.923 1.00 16.22 373 PHE B C 1
ATOM 6609 O O . PHE B 1 374 ? 46.946 -27.415 -4.018 1.00 15.99 373 PHE B O 1
ATOM 6617 N N . VAL B 1 375 ? 47.175 -29.472 -4.898 1.00 16.38 374 VAL B N 1
ATOM 6618 C CA . VAL B 1 375 ? 46.340 -30.046 -3.815 1.00 14.97 374 VAL B CA 1
ATOM 6619 C C . VAL B 1 375 ? 47.115 -29.884 -2.490 1.00 18.38 374 VAL B C 1
ATOM 6620 O O . VAL B 1 375 ? 46.518 -29.640 -1.402 1.00 16.99 374 VAL B O 1
ATOM 6624 N N . ALA B 1 376 ? 48.423 -30.097 -2.541 1.00 15.28 375 ALA B N 1
ATOM 6625 C CA . ALA B 1 376 ? 49.211 -30.005 -1.265 1.00 15.07 375 ALA B CA 1
ATOM 6626 C C . ALA B 1 376 ? 49.088 -28.616 -0.672 1.00 14.61 375 ALA B C 1
ATOM 6627 O O . ALA B 1 376 ? 48.906 -28.526 0.568 1.00 15.72 375 ALA B O 1
ATOM 6629 N N . VAL B 1 377 ? 49.233 -27.591 -1.476 1.00 14.38 376 VAL B N 1
ATOM 6630 C CA . VAL B 1 377 ? 49.303 -26.193 -0.959 1.00 13.27 376 VAL B CA 1
ATOM 6631 C C . VAL B 1 377 ? 47.885 -25.640 -0.629 1.00 16.03 376 VAL B C 1
ATOM 6632 O O . VAL B 1 377 ? 47.785 -24.619 0.016 1.00 17.50 376 VAL B O 1
ATOM 6636 N N . THR B 1 378 ? 46.846 -26.242 -1.192 1.00 14.84 377 THR B N 1
ATOM 6637 C CA . THR B 1 378 ? 45.492 -25.779 -0.996 1.00 14.84 377 THR B CA 1
ATOM 6638 C C . THR B 1 378 ? 44.681 -26.599 0.031 1.00 15.04 377 THR B C 1
ATOM 6639 O O . THR B 1 378 ? 43.631 -26.062 0.535 1.00 16.17 377 THR B O 1
ATOM 6643 N N . SER B 1 379 ? 45.050 -27.837 0.298 1.00 16.75 378 SER B N 1
ATOM 6644 C CA . SER B 1 379 ? 44.377 -28.677 1.339 1.00 17.67 378 SER B CA 1
ATOM 6645 C C . SER B 1 379 ? 45.267 -29.584 2.163 1.00 18.10 378 SER B C 1
ATOM 6646 O O . SER B 1 379 ? 45.129 -29.606 3.356 1.00 15.07 378 SER B O 1
ATOM 6649 N N . SER B 1 380 ? 46.147 -30.400 1.562 1.00 15.75 379 SER B N 1
ATOM 6650 C CA . SER B 1 380 ? 46.750 -31.475 2.260 1.00 16.15 379 SER B CA 1
ATOM 6651 C C . SER B 1 380 ? 47.740 -31.012 3.347 1.00 14.28 379 SER B C 1
ATOM 6652 O O . SER B 1 380 ? 47.761 -31.617 4.436 1.00 18.34 379 SER B O 1
ATOM 6655 N N . ASN B 1 381 ? 48.591 -30.058 3.041 1.00 14.60 380 ASN B N 1
ATOM 6656 C CA . ASN B 1 381 ? 49.614 -29.571 4.022 1.00 15.41 380 ASN B CA 1
ATOM 6657 C C . ASN B 1 381 ? 48.864 -28.986 5.238 1.00 16.18 380 ASN B C 1
ATOM 6658 O O . ASN B 1 381 ? 49.223 -29.265 6.413 1.00 16.24 380 ASN B O 1
ATOM 6663 N N . ALA B 1 382 ? 47.820 -28.250 4.945 1.00 16.12 381 ALA B N 1
ATOM 6664 C CA . ALA B 1 382 ? 46.945 -27.658 6.019 1.00 16.29 381 ALA B CA 1
ATOM 6665 C C . ALA B 1 382 ? 46.330 -28.747 6.876 1.00 17.26 381 ALA B C 1
ATOM 6666 O O . ALA B 1 382 ? 46.404 -28.668 8.128 1.00 17.63 381 ALA B O 1
ATOM 6668 N N . ALA B 1 383 ? 45.773 -29.804 6.248 1.00 16.22 382 ALA B N 1
ATOM 6669 C CA . ALA B 1 383 ? 45.176 -30.907 7.005 1.00 15.58 382 ALA B CA 1
ATOM 6670 C C . ALA B 1 383 ? 46.170 -31.539 7.914 1.00 16.30 382 ALA B C 1
ATOM 6671 O O . ALA B 1 383 ? 45.856 -31.883 9.051 1.00 16.24 382 ALA B O 1
ATOM 6673 N N . LYS B 1 384 ? 47.420 -31.703 7.422 1.00 16.87 383 LYS B N 1
ATOM 6674 C CA . LYS B 1 384 ? 48.422 -32.313 8.281 1.00 16.57 383 LYS B CA 1
ATOM 6675 C C . LYS B 1 384 ? 48.715 -31.428 9.493 1.00 16.12 383 LYS B C 1
ATOM 6676 O O . LYS B 1 384 ? 48.891 -31.918 10.631 1.00 18.22 383 LYS B O 1
ATOM 6682 N N . LEU B 1 385 ? 48.854 -30.132 9.250 1.00 16.17 384 LEU B N 1
ATOM 6683 C CA . LEU B 1 385 ? 49.278 -29.176 10.310 1.00 18.55 384 LEU B CA 1
ATOM 6684 C C . LEU B 1 385 ? 48.174 -29.034 11.344 1.00 17.48 384 LEU B C 1
ATOM 6685 O O . LEU B 1 385 ? 48.445 -28.881 12.562 1.00 17.75 384 LEU B O 1
ATOM 6690 N N . LEU B 1 386 ? 46.958 -29.144 10.890 1.00 17.59 385 LEU B N 1
ATOM 6691 C CA . LEU B 1 386 ? 45.770 -29.092 11.756 1.00 17.51 385 LEU B CA 1
ATOM 6692 C C . LEU B 1 386 ? 45.486 -30.385 12.500 1.00 18.43 385 LEU B C 1
ATOM 6693 O O . LEU B 1 386 ? 44.566 -30.440 13.309 1.00 19.89 385 LEU B O 1
ATOM 6698 N N . ASN B 1 387 ? 46.176 -31.469 12.166 1.00 17.51 386 ASN B N 1
ATOM 6699 C CA . ASN B 1 387 ? 45.946 -32.788 12.713 1.00 18.89 386 ASN B CA 1
ATOM 6700 C C . ASN B 1 387 ? 44.620 -33.386 12.258 1.00 21.09 386 ASN B C 1
ATOM 6701 O O . ASN B 1 387 ? 43.931 -34.012 13.021 1.00 21.85 386 ASN B O 1
ATOM 6706 N N . LEU B 1 388 ? 44.305 -33.184 10.999 1.00 17.97 387 LEU B N 1
ATOM 6707 C CA . LEU B 1 388 ? 43.097 -33.646 10.372 1.00 18.42 387 LEU B CA 1
ATOM 6708 C C . LEU B 1 388 ? 43.396 -34.456 9.109 1.00 21.35 387 LEU B C 1
ATOM 6709 O O . LEU B 1 388 ? 42.500 -34.657 8.327 1.00 24.73 387 LEU B O 1
ATOM 6714 N N . TYR B 1 389 ? 44.618 -34.852 8.896 1.00 20.77 388 TYR B N 1
ATOM 6715 C CA . TYR B 1 389 ? 44.974 -35.666 7.714 1.00 21.42 388 TYR B CA 1
ATOM 6716 C C . TYR B 1 389 ? 45.019 -37.110 8.105 1.00 19.58 388 TYR B C 1
ATOM 6717 O O . TYR B 1 389 ? 45.666 -37.442 9.124 1.00 22.10 388 TYR B O 1
ATOM 6726 N N . PRO B 1 390 ? 44.475 -38.038 7.289 1.00 20.38 389 PRO B N 1
ATOM 6727 C CA . PRO B 1 390 ? 43.841 -37.916 6.006 1.00 21.28 389 PRO B CA 1
ATOM 6728 C C . PRO B 1 390 ? 42.303 -37.855 6.059 1.00 22.82 389 PRO B C 1
ATOM 6729 O O . PRO B 1 390 ? 41.648 -37.914 5.011 1.00 20.37 389 PRO B O 1
ATOM 6733 N N . ARG B 1 391 ? 41.744 -37.547 7.217 1.00 22.04 390 ARG B N 1
ATOM 6734 C CA . ARG B 1 391 ? 40.306 -37.244 7.287 1.00 21.44 390 ARG B CA 1
ATOM 6735 C C . ARG B 1 391 ? 39.923 -36.148 6.322 1.00 20.47 390 ARG B C 1
ATOM 6736 O O . ARG B 1 391 ? 38.854 -36.183 5.697 1.00 19.46 390 ARG B O 1
ATOM 6744 N N . LYS B 1 392 ? 40.751 -35.114 6.243 1.00 18.02 391 LYS B N 1
ATOM 6745 C CA . LYS B 1 392 ? 40.616 -34.105 5.241 1.00 19.19 391 LYS B CA 1
ATOM 6746 C C . LYS B 1 392 ? 41.875 -34.079 4.378 1.00 17.54 391 LYS B C 1
ATOM 6747 O O . LYS B 1 392 ? 42.890 -34.600 4.747 1.00 17.35 391 LYS B O 1
ATOM 6753 N N . GLY B 1 393 ? 41.793 -33.398 3.267 1.00 17.34 392 GLY B N 1
ATOM 6754 C CA . GLY B 1 393 ? 42.982 -33.227 2.383 1.00 18.73 392 GLY B CA 1
ATOM 6755 C C . GLY B 1 393 ? 43.384 -34.449 1.564 1.00 21.40 392 GLY B C 1
ATOM 6756 O O . GLY B 1 393 ? 44.476 -34.462 0.976 1.00 19.48 392 GLY B O 1
ATOM 6757 N N . ARG B 1 394 ? 42.495 -35.429 1.502 1.00 20.63 393 ARG B N 1
ATOM 6758 C CA . ARG B 1 394 ? 42.758 -36.683 0.734 1.00 20.40 393 ARG B CA 1
ATOM 6759 C C . ARG B 1 394 ? 41.485 -37.411 0.330 1.00 21.52 393 ARG B C 1
ATOM 6760 O O . ARG B 1 394 ? 40.579 -37.626 1.116 1.00 20.61 393 ARG B O 1
ATOM 6768 N N . ILE B 1 395 ? 41.423 -37.750 -0.957 1.00 20.66 394 ILE B N 1
ATOM 6769 C CA . ILE B 1 395 ? 40.373 -38.591 -1.456 1.00 23.66 394 ILE B CA 1
ATOM 6770 C C . ILE B 1 395 ? 40.780 -40.043 -1.306 1.00 21.05 394 ILE B C 1
ATOM 6771 O O . ILE B 1 395 ? 41.570 -40.584 -2.110 1.00 21.63 394 ILE B O 1
ATOM 6776 N N . ILE B 1 396 ? 40.340 -40.674 -0.232 1.00 22.04 395 ILE B N 1
ATOM 6777 C CA . ILE B 1 396 ? 40.539 -42.071 0.066 1.00 24.46 395 ILE B CA 1
ATOM 6778 C C . ILE B 1 396 ? 39.300 -42.590 0.803 1.00 26.04 395 ILE B C 1
ATOM 6779 O O . ILE B 1 396 ? 38.603 -41.813 1.439 1.00 24.70 395 ILE B O 1
ATOM 6784 N N . PRO B 1 397 ? 39.079 -43.926 0.806 1.00 27.69 396 PRO B N 1
ATOM 6785 C CA . PRO B 1 397 ? 38.020 -44.452 1.657 1.00 24.41 396 PRO B CA 1
ATOM 6786 C C . PRO B 1 397 ? 38.205 -44.122 3.140 1.00 25.27 396 PRO B C 1
ATOM 6787 O O . PRO B 1 397 ? 39.291 -44.242 3.664 1.00 22.90 396 PRO B O 1
ATOM 6791 N N . GLY B 1 398 ? 37.117 -43.705 3.799 1.00 23.95 397 GLY B N 1
ATOM 6792 C CA . GLY B 1 398 ? 37.189 -43.362 5.194 1.00 24.35 397 GLY B CA 1
ATOM 6793 C C . GLY B 1 398 ? 37.287 -41.854 5.498 1.00 25.75 397 GLY B C 1
ATOM 6794 O O . GLY B 1 398 ? 36.945 -41.373 6.617 1.00 24.54 397 GLY B O 1
ATOM 6795 N N . ALA B 1 399 ? 37.759 -41.121 4.518 1.00 23.65 398 ALA B N 1
ATOM 6796 C CA . ALA B 1 399 ? 37.915 -39.706 4.659 1.00 23.70 398 ALA B CA 1
ATOM 6797 C C . ALA B 1 399 ? 36.573 -39.027 4.705 1.00 26.36 398 ALA B C 1
ATOM 6798 O O . ALA B 1 399 ? 35.541 -39.515 4.128 1.00 23.56 398 ALA B O 1
ATOM 6800 N N . ASP B 1 400 ? 36.568 -37.846 5.305 1.00 23.53 399 ASP B N 1
ATOM 6801 C CA . ASP B 1 400 ? 35.381 -36.977 5.198 1.00 24.69 399 ASP B CA 1
ATOM 6802 C C . ASP B 1 400 ? 35.091 -36.663 3.767 1.00 22.81 399 ASP B C 1
ATOM 6803 O O . ASP B 1 400 ? 35.981 -36.379 2.944 1.00 23.88 399 ASP B O 1
ATOM 6808 N N . ALA B 1 401 ? 33.822 -36.659 3.418 1.00 22.15 400 ALA B N 1
ATOM 6809 C CA . ALA B 1 401 ? 33.395 -36.333 2.035 1.00 21.67 400 ALA B CA 1
ATOM 6810 C C . ALA B 1 401 ? 33.268 -34.832 1.779 1.00 22.80 400 ALA B C 1
ATOM 6811 O O . ALA B 1 401 ? 32.184 -34.274 1.507 1.00 22.34 400 ALA B O 1
ATOM 6813 N N . ASP B 1 402 ? 34.434 -34.178 1.803 1.00 22.45 401 ASP B N 1
ATOM 6814 C CA . ASP B 1 402 ? 34.602 -32.796 1.372 1.00 20.16 401 ASP B CA 1
ATOM 6815 C C . ASP B 1 402 ? 35.387 -32.860 0.080 1.00 22.85 401 ASP B C 1
ATOM 6816 O O . ASP B 1 402 ? 36.597 -33.057 0.103 1.00 21.68 401 ASP B O 1
ATOM 6821 N N . VAL B 1 403 ? 34.694 -32.719 -1.033 1.00 19.64 402 VAL B N 1
ATOM 6822 C CA . VAL B 1 403 ? 35.209 -33.053 -2.377 1.00 20.99 402 VAL B CA 1
ATOM 6823 C C . VAL B 1 403 ? 34.789 -32.030 -3.369 1.00 18.68 402 VAL B C 1
ATOM 6824 O O . VAL B 1 403 ? 33.647 -31.538 -3.344 1.00 22.35 402 VAL B O 1
ATOM 6828 N N . VAL B 1 404 ? 35.654 -31.684 -4.295 1.00 17.88 403 VAL B N 1
ATOM 6829 C CA . VAL B 1 404 ? 35.344 -30.777 -5.326 1.00 18.63 403 VAL B CA 1
ATOM 6830 C C . VAL B 1 404 ? 35.554 -31.465 -6.645 1.00 20.32 403 VAL B C 1
ATOM 6831 O O . VAL B 1 404 ? 36.619 -32.061 -6.884 1.00 20.52 403 VAL B O 1
ATOM 6835 N N . VAL B 1 405 ? 34.570 -31.327 -7.503 1.00 21.51 404 VAL B N 1
ATOM 6836 C CA . VAL B 1 405 ? 34.751 -31.677 -8.936 1.00 21.52 404 VAL B CA 1
ATOM 6837 C C . VAL B 1 405 ? 35.190 -30.443 -9.675 1.00 23.25 404 VAL B C 1
ATOM 6838 O O . VAL B 1 405 ? 34.457 -29.472 -9.825 1.00 25.23 404 VAL B O 1
ATOM 6842 N N . TRP B 1 406 ? 36.453 -30.446 -10.111 1.00 22.81 405 TRP B N 1
ATOM 6843 C CA . TRP B 1 406 ? 37.147 -29.332 -10.626 1.00 20.06 405 TRP B CA 1
ATOM 6844 C C . TRP B 1 406 ? 37.241 -29.419 -12.154 1.00 23.75 405 TRP B C 1
ATOM 6845 O O . TRP B 1 406 ? 37.645 -30.450 -12.661 1.00 25.29 405 TRP B O 1
ATOM 6856 N N . ASP B 1 407 ? 36.903 -28.343 -12.819 1.00 27.81 406 ASP B N 1
ATOM 6857 C CA . ASP B 1 407 ? 36.948 -28.319 -14.269 1.00 27.50 406 ASP B CA 1
ATOM 6858 C C . ASP B 1 407 ? 38.175 -27.572 -14.714 1.00 28.66 406 ASP B C 1
ATOM 6859 O O . ASP B 1 407 ? 38.274 -26.358 -14.545 1.00 27.81 406 ASP B O 1
ATOM 6864 N N . PRO B 1 408 ? 39.124 -28.293 -15.323 1.00 27.18 407 PRO B N 1
ATOM 6865 C CA . PRO B 1 408 ? 40.366 -27.680 -15.702 1.00 27.08 407 PRO B CA 1
ATOM 6866 C C . PRO B 1 408 ? 40.271 -27.068 -17.091 1.00 32.46 407 PRO B C 1
ATOM 6867 O O . PRO B 1 408 ? 41.242 -26.569 -17.552 1.00 29.44 407 PRO B O 1
ATOM 6871 N N . GLU B 1 409 ? 39.095 -27.089 -17.703 1.00 32.18 408 GLU B N 1
ATOM 6872 C CA . GLU B 1 409 ? 38.840 -26.353 -18.987 1.00 37.53 408 GLU B CA 1
ATOM 6873 C C . GLU B 1 409 ? 37.748 -25.286 -18.887 1.00 36.47 408 GLU B C 1
ATOM 6874 O O . GLU B 1 409 ? 36.910 -25.100 -19.803 1.00 37.02 408 GLU B O 1
ATOM 6880 N N . ALA B 1 410 ? 37.721 -24.567 -17.779 1.00 34.08 409 ALA B N 1
ATOM 6881 C CA . ALA B 1 410 ? 36.652 -23.623 -17.495 1.00 35.54 409 ALA B CA 1
ATOM 6882 C C . ALA B 1 410 ? 36.745 -22.367 -18.327 1.00 35.05 409 ALA B C 1
ATOM 6883 O O . ALA B 1 410 ? 37.810 -22.001 -18.823 1.00 42.01 409 ALA B O 1
ATOM 6885 N N . THR B 1 411 ? 35.623 -21.696 -18.481 1.00 38.70 410 THR B N 1
ATOM 6886 C CA . THR B 1 411 ? 35.562 -20.465 -19.261 1.00 43.99 410 THR B CA 1
ATOM 6887 C C . THR B 1 411 ? 35.429 -19.205 -18.411 1.00 44.35 410 THR B C 1
ATOM 6888 O O . THR B 1 411 ? 35.068 -18.157 -18.935 1.00 53.35 410 THR B O 1
ATOM 6892 N N . LYS B 1 412 ? 35.803 -19.253 -17.136 1.00 42.79 411 LYS B N 1
ATOM 6893 C CA . LYS B 1 412 ? 35.490 -18.129 -16.259 1.00 40.40 411 LYS B CA 1
ATOM 6894 C C . LYS B 1 412 ? 36.408 -16.910 -16.426 1.00 37.61 411 LYS B C 1
ATOM 6895 O O . LYS B 1 412 ? 37.591 -17.069 -16.682 1.00 39.51 411 LYS B O 1
ATOM 6901 N N . THR B 1 413 ? 35.863 -15.699 -16.270 1.00 34.87 412 THR B N 1
ATOM 6902 C CA . THR B 1 413 ? 36.623 -14.477 -16.076 1.00 35.43 412 THR B CA 1
ATOM 6903 C C . THR B 1 413 ? 36.123 -13.903 -14.743 1.00 34.26 412 THR B C 1
ATOM 6904 O O . THR B 1 413 ? 34.935 -13.774 -14.531 1.00 29.88 412 THR B O 1
ATOM 6908 N N . ILE B 1 414 ? 37.035 -13.566 -13.849 1.00 31.90 413 ILE B N 1
ATOM 6909 C CA . ILE B 1 414 ? 36.642 -13.094 -12.496 1.00 31.39 413 ILE B CA 1
ATOM 6910 C C . ILE B 1 414 ? 36.155 -11.660 -12.606 1.00 31.30 413 ILE B C 1
ATOM 6911 O O . ILE B 1 414 ? 36.816 -10.843 -13.252 1.00 29.88 413 ILE B O 1
ATOM 6916 N N . SER B 1 415 ? 35.046 -11.346 -11.937 1.00 29.27 414 SER B N 1
ATOM 6917 C CA A SER B 1 415 ? 34.600 -9.949 -11.793 0.50 31.04 414 SER B CA 1
ATOM 6918 C CA B SER B 1 415 ? 34.550 -9.964 -11.832 0.50 29.11 414 SER B CA 1
ATOM 6919 C C . SER B 1 415 ? 33.855 -9.789 -10.497 1.00 26.75 414 SER B C 1
ATOM 6920 O O . SER B 1 415 ? 33.181 -10.675 -10.055 1.00 33.11 414 SER B O 1
ATOM 6925 N N . ALA B 1 416 ? 34.006 -8.634 -9.884 1.00 28.85 415 ALA B N 1
ATOM 6926 C CA . ALA B 1 416 ? 33.289 -8.351 -8.640 1.00 29.44 415 ALA B CA 1
ATOM 6927 C C . ALA B 1 416 ? 31.785 -8.427 -8.859 1.00 32.84 415 ALA B C 1
ATOM 6928 O O . ALA B 1 416 ? 31.045 -8.816 -7.966 1.00 32.16 415 ALA B O 1
ATOM 6930 N N . SER B 1 417 ? 31.327 -8.028 -10.050 1.00 35.32 416 SER B N 1
ATOM 6931 C CA . SER B 1 417 ? 29.894 -8.038 -10.329 1.00 37.16 416 SER B CA 1
ATOM 6932 C C . SER B 1 417 ? 29.264 -9.431 -10.243 1.00 36.83 416 SER B C 1
ATOM 6933 O O . SER B 1 417 ? 28.081 -9.539 -9.973 1.00 40.85 416 SER B O 1
ATOM 6936 N N . THR B 1 418 ? 30.036 -10.500 -10.416 1.00 35.40 417 THR B N 1
ATOM 6937 C CA . THR B 1 418 ? 29.508 -11.854 -10.293 1.00 34.63 417 THR B CA 1
ATOM 6938 C C . THR B 1 418 ? 29.909 -12.662 -9.042 1.00 32.59 417 THR B C 1
ATOM 6939 O O . THR B 1 418 ? 29.472 -13.765 -8.901 1.00 34.33 417 THR B O 1
ATOM 6943 N N . GLN B 1 419 ? 30.716 -12.102 -8.143 1.00 30.95 418 GLN B N 1
ATOM 6944 C CA . GLN B 1 419 ? 31.202 -12.854 -6.992 1.00 31.39 418 GLN B CA 1
ATOM 6945 C C . GLN B 1 419 ? 30.150 -12.915 -5.928 1.00 29.61 418 GLN B C 1
ATOM 6946 O O . GLN B 1 419 ? 29.258 -12.078 -5.867 1.00 29.39 418 GLN B O 1
ATOM 6952 N N . VAL B 1 420 ? 30.256 -13.890 -5.042 1.00 28.01 419 VAL B N 1
ATOM 6953 C CA . VAL B 1 420 ? 29.374 -13.916 -3.880 1.00 27.54 419 VAL B CA 1
ATOM 6954 C C . VAL B 1 420 ? 30.084 -13.536 -2.594 1.00 28.15 419 VAL B C 1
ATOM 6955 O O . VAL B 1 420 ? 29.434 -13.193 -1.637 1.00 28.21 419 VAL B O 1
ATOM 6959 N N . GLN B 1 421 ? 31.423 -13.597 -2.570 1.00 22.81 420 GLN B N 1
ATOM 6960 C CA . GLN B 1 421 ? 32.150 -13.007 -1.420 1.00 22.76 420 GLN B CA 1
ATOM 6961 C C . GLN B 1 421 ? 31.939 -11.466 -1.320 1.00 22.33 420 GLN B C 1
ATOM 6962 O O . GLN B 1 421 ? 31.604 -10.760 -2.287 1.00 26.21 420 GLN B O 1
ATOM 6968 N N . GLY B 1 422 ? 32.163 -10.931 -0.130 1.00 26.84 421 GLY B N 1
ATOM 6969 C CA . GLY B 1 422 ? 32.056 -9.509 0.089 1.00 26.66 421 GLY B CA 1
ATOM 6970 C C . GLY B 1 422 ? 33.153 -8.635 -0.447 1.00 29.08 421 GLY B C 1
ATOM 6971 O O . GLY B 1 422 ? 34.245 -9.096 -0.829 1.00 26.13 421 GLY B O 1
ATOM 6972 N N . GLY B 1 423 ? 32.850 -7.332 -0.492 1.00 32.48 422 GLY B N 1
ATOM 6973 C CA . GLY B 1 423 ? 33.791 -6.332 -0.982 1.00 33.69 422 GLY B CA 1
ATOM 6974 C C . GLY B 1 423 ? 33.273 -5.696 -2.247 1.00 31.24 422 GLY B C 1
ATOM 6975 O O . GLY B 1 423 ? 32.510 -6.311 -2.957 1.00 33.53 422 GLY B O 1
ATOM 6976 N N . ASP B 1 424 ? 33.694 -4.462 -2.508 1.00 34.20 423 ASP B N 1
ATOM 6977 C CA . ASP B 1 424 ? 33.281 -3.729 -3.711 1.00 28.79 423 ASP B CA 1
ATOM 6978 C C . ASP B 1 424 ? 34.209 -4.007 -4.850 1.00 31.95 423 ASP B C 1
ATOM 6979 O O . ASP B 1 424 ? 33.823 -3.849 -6.007 1.00 30.55 423 ASP B O 1
ATOM 6984 N N . PHE B 1 425 ? 35.451 -4.411 -4.558 1.00 26.37 424 PHE B N 1
ATOM 6985 C CA . PHE B 1 425 ? 36.422 -4.719 -5.603 1.00 28.30 424 PHE B CA 1
ATOM 6986 C C . PHE B 1 425 ? 36.740 -6.201 -5.501 1.00 28.86 424 PHE B C 1
ATOM 6987 O O . PHE B 1 425 ? 36.538 -6.829 -4.437 1.00 33.49 424 PHE B O 1
ATOM 6995 N N . ASN B 1 426 ? 37.205 -6.758 -6.601 1.00 26.05 425 ASN B N 1
ATOM 6996 C CA . ASN B 1 426 ? 37.796 -8.065 -6.603 1.00 23.71 425 ASN B CA 1
ATOM 6997 C C . ASN B 1 426 ? 39.228 -7.817 -7.073 1.00 24.34 425 ASN B C 1
ATOM 6998 O O . ASN B 1 426 ? 39.445 -7.089 -8.078 1.00 23.16 425 ASN B O 1
ATOM 7003 N N . LEU B 1 427 ? 40.212 -8.340 -6.328 1.00 23.77 426 LEU B N 1
ATOM 7004 C CA . LEU B 1 427 ? 41.621 -8.017 -6.606 1.00 21.52 426 LEU B CA 1
ATOM 7005 C C . LEU B 1 427 ? 42.066 -8.520 -7.935 1.00 21.58 426 LEU B C 1
ATOM 7006 O O . LEU B 1 427 ? 43.106 -8.030 -8.438 1.00 23.72 426 LEU B O 1
ATOM 7011 N N . TYR B 1 428 ? 41.324 -9.492 -8.459 1.00 21.19 427 TYR B N 1
ATOM 7012 C CA . TYR B 1 428 ? 41.706 -10.287 -9.657 1.00 21.70 427 TYR B CA 1
ATOM 7013 C C . TYR B 1 428 ? 40.788 -9.926 -10.848 1.00 23.54 427 TYR B C 1
ATOM 7014 O O . TYR B 1 428 ? 40.620 -10.749 -11.744 1.00 25.24 427 TYR B O 1
ATOM 7023 N N . GLU B 1 429 ? 40.212 -8.718 -10.797 1.00 26.29 428 GLU B N 1
ATOM 7024 C CA . GLU B 1 429 ? 39.183 -8.287 -11.782 1.00 27.28 428 GLU B CA 1
ATOM 7025 C C . GLU B 1 429 ? 39.705 -8.574 -13.174 1.00 27.06 428 GLU B C 1
ATOM 7026 O O . GLU B 1 429 ? 40.836 -8.229 -13.479 1.00 28.25 428 GLU B O 1
ATOM 7032 N N . ASN B 1 430 ? 38.885 -9.220 -13.983 1.00 36.31 429 ASN B N 1
ATOM 7033 C CA . ASN B 1 430 ? 39.202 -9.526 -15.388 1.00 34.76 429 ASN B CA 1
ATOM 7034 C C . ASN B 1 430 ? 40.200 -10.624 -15.625 1.00 37.93 429 ASN B C 1
ATOM 7035 O O . ASN B 1 430 ? 40.621 -10.857 -16.778 1.00 31.05 429 ASN B O 1
ATOM 7040 N N . MET B 1 431 ? 40.601 -11.323 -14.567 1.00 31.09 430 MET B N 1
ATOM 7041 C CA . MET B 1 431 ? 41.517 -12.425 -14.742 1.00 30.59 430 MET B CA 1
ATOM 7042 C C . MET B 1 431 ? 40.780 -13.604 -15.351 1.00 30.68 430 MET B C 1
ATOM 7043 O O . MET B 1 431 ? 39.756 -14.034 -14.845 1.00 30.45 430 MET B O 1
ATOM 7048 N N . ARG B 1 432 ? 41.332 -14.157 -16.424 1.00 30.64 431 ARG B N 1
ATOM 7049 C CA . ARG B 1 432 ? 40.790 -15.364 -17.052 1.00 34.27 431 ARG B CA 1
ATOM 7050 C C . ARG B 1 432 ? 41.221 -16.589 -16.277 1.00 32.51 431 ARG B C 1
ATOM 7051 O O . ARG B 1 432 ? 42.416 -16.791 -16.101 1.00 39.82 431 ARG B O 1
ATOM 7059 N N . CYS B 1 433 ? 40.287 -17.403 -15.808 1.00 29.86 432 CYS B N 1
ATOM 7060 C CA . CYS B 1 433 ? 40.595 -18.611 -15.041 1.00 31.13 432 CYS B CA 1
ATOM 7061 C C . CYS B 1 433 ? 40.156 -19.888 -15.742 1.00 31.86 432 CYS B C 1
ATOM 7062 O O . CYS B 1 433 ? 38.978 -20.059 -16.011 1.00 35.60 432 CYS B O 1
ATOM 7065 N N . HIS B 1 434 ? 41.090 -20.792 -15.989 1.00 30.76 433 HIS B N 1
ATOM 7066 C CA . HIS B 1 434 ? 40.830 -22.124 -16.585 1.00 28.13 433 HIS B CA 1
ATOM 7067 C C . HIS B 1 434 ? 40.424 -23.242 -15.660 1.00 29.04 433 HIS B C 1
ATOM 7068 O O . HIS B 1 434 ? 40.053 -24.327 -16.104 1.00 28.32 433 HIS B O 1
ATOM 7075 N N . GLY B 1 435 ? 40.441 -22.972 -14.359 1.00 23.48 434 GLY B N 1
ATOM 7076 C CA . GLY B 1 435 ? 40.097 -23.942 -13.358 1.00 24.35 434 GLY B CA 1
ATOM 7077 C C . GLY B 1 435 ? 39.027 -23.391 -12.452 1.00 26.91 434 GLY B C 1
ATOM 7078 O O . GLY B 1 435 ? 39.217 -22.305 -11.854 1.00 27.62 434 GLY B O 1
ATOM 7079 N N . VAL B 1 436 ? 37.920 -24.120 -12.369 1.00 28.08 435 VAL B N 1
ATOM 7080 C CA . VAL B 1 436 ? 36.815 -23.735 -11.476 1.00 28.18 435 VAL B CA 1
ATOM 7081 C C . VAL B 1 436 ? 36.110 -24.920 -10.938 1.00 25.34 435 VAL B C 1
ATOM 7082 O O . VAL B 1 436 ? 36.078 -26.016 -11.504 1.00 26.67 435 VAL B O 1
ATOM 7086 N N . PRO B 1 437 ? 35.472 -24.727 -9.792 1.00 26.18 436 PRO B N 1
ATOM 7087 C CA . PRO B 1 437 ? 34.696 -25.790 -9.229 1.00 26.04 436 PRO B CA 1
ATOM 7088 C C . PRO B 1 437 ? 33.386 -25.979 -9.999 1.00 27.91 436 PRO B C 1
ATOM 7089 O O . PRO B 1 437 ? 32.544 -25.078 -10.018 1.00 36.96 436 PRO B O 1
ATOM 7093 N N . LEU B 1 438 ? 33.171 -27.165 -10.501 1.00 26.06 437 LEU B N 1
ATOM 7094 C CA . LEU B 1 438 ? 31.871 -27.525 -11.088 1.00 29.03 437 LEU B CA 1
ATOM 7095 C C . LEU B 1 438 ? 30.865 -27.987 -10.006 1.00 25.67 437 LEU B C 1
ATOM 7096 O O . LEU B 1 438 ? 29.691 -27.618 -10.029 1.00 30.49 437 LEU B O 1
ATOM 7101 N N . VAL B 1 439 ? 31.315 -28.843 -9.105 1.00 23.20 438 VAL B N 1
ATOM 7102 C CA . VAL B 1 439 ? 30.522 -29.313 -8.012 1.00 23.96 438 VAL B CA 1
ATOM 7103 C C . VAL B 1 439 ? 31.339 -29.225 -6.729 1.00 23.86 438 VAL B C 1
ATOM 7104 O O . VAL B 1 439 ? 32.489 -29.556 -6.763 1.00 22.46 438 VAL B O 1
ATOM 7108 N N . THR B 1 440 ? 30.736 -28.725 -5.650 1.00 20.54 439 THR B N 1
ATOM 7109 C CA . THR B 1 440 ? 31.314 -28.768 -4.313 1.00 21.80 439 THR B CA 1
ATOM 7110 C C . THR B 1 440 ? 30.439 -29.594 -3.439 1.00 22.92 439 THR B C 1
ATOM 7111 O O . THR B 1 440 ? 29.182 -29.379 -3.371 1.00 25.24 439 THR B O 1
ATOM 7115 N N . ILE B 1 441 ? 31.052 -30.556 -2.800 1.00 20.99 440 ILE B N 1
ATOM 7116 C CA . ILE B 1 441 ? 30.467 -31.412 -1.853 1.00 20.52 440 ILE B CA 1
ATOM 7117 C C . ILE B 1 441 ? 31.092 -31.168 -0.492 1.00 23.83 440 ILE B C 1
ATOM 7118 O O . ILE B 1 441 ? 32.324 -31.253 -0.315 1.00 21.09 440 ILE B O 1
ATOM 7123 N N . SER B 1 442 ? 30.221 -30.944 0.490 1.00 21.41 441 SER B N 1
ATOM 7124 C CA . SER B 1 442 ? 30.639 -30.709 1.885 1.00 19.53 441 SER B CA 1
ATOM 7125 C C . SER B 1 442 ? 29.840 -31.611 2.804 1.00 18.64 441 SER B C 1
ATOM 7126 O O . SER B 1 442 ? 28.586 -31.691 2.703 1.00 21.38 441 SER B O 1
ATOM 7129 N N . ARG B 1 443 ? 30.520 -32.346 3.624 1.00 19.21 442 ARG B N 1
ATOM 7130 C CA . ARG B 1 443 ? 29.912 -33.290 4.573 1.00 21.09 442 ARG B CA 1
ATOM 7131 C C . ARG B 1 443 ? 29.043 -34.304 3.818 1.00 25.91 442 ARG B C 1
ATOM 7132 O O . ARG B 1 443 ? 27.955 -34.699 4.291 1.00 24.58 442 ARG B O 1
ATOM 7140 N N . GLY B 1 444 ? 29.487 -34.659 2.607 1.00 24.81 443 GLY B N 1
ATOM 7141 C CA . GLY B 1 444 ? 28.756 -35.643 1.842 1.00 27.20 443 GLY B CA 1
ATOM 7142 C C . GLY B 1 444 ? 27.431 -35.197 1.260 1.00 26.87 443 GLY B C 1
ATOM 7143 O O . GLY B 1 444 ? 26.649 -36.057 0.893 1.00 30.02 443 GLY B O 1
ATOM 7144 N N . ARG B 1 445 ? 27.218 -33.897 1.072 1.00 26.00 444 ARG B N 1
ATOM 7145 C CA . ARG B 1 445 ? 26.098 -33.400 0.292 1.00 27.36 444 ARG B CA 1
ATOM 7146 C C . ARG B 1 445 ? 26.554 -32.441 -0.740 1.00 25.44 444 ARG B C 1
ATOM 7147 O O . ARG B 1 445 ? 27.474 -31.582 -0.513 1.00 24.02 444 ARG B O 1
ATOM 7155 N N . VAL B 1 446 ? 25.868 -32.422 -1.869 1.00 21.59 445 VAL B N 1
ATOM 7156 C CA . VAL B 1 446 ? 26.155 -31.400 -2.852 1.00 23.56 445 VAL B CA 1
ATOM 7157 C C . VAL B 1 446 ? 25.673 -30.040 -2.351 1.00 29.54 445 VAL B C 1
ATOM 7158 O O . VAL B 1 446 ? 24.487 -29.892 -1.991 1.00 29.34 445 VAL B O 1
ATOM 7162 N N . VAL B 1 447 ? 26.546 -29.037 -2.340 1.00 27.19 446 VAL B N 1
ATOM 7163 C CA . VAL B 1 447 ? 26.145 -27.692 -1.949 1.00 22.70 446 VAL B CA 1
ATOM 7164 C C . VAL B 1 447 ? 26.278 -26.706 -3.040 1.00 24.20 446 VAL B C 1
ATOM 7165 O O . VAL B 1 447 ? 25.793 -25.597 -2.928 1.00 26.40 446 VAL B O 1
ATOM 7169 N N . TYR B 1 448 ? 26.893 -27.088 -4.167 1.00 21.75 447 TYR B N 1
ATOM 7170 C CA . TYR B 1 448 ? 27.033 -26.167 -5.235 1.00 21.66 447 TYR B CA 1
ATOM 7171 C C . TYR B 1 448 ? 27.148 -26.992 -6.484 1.00 25.07 447 TYR B C 1
ATOM 7172 O O . TYR B 1 448 ? 27.934 -27.948 -6.508 1.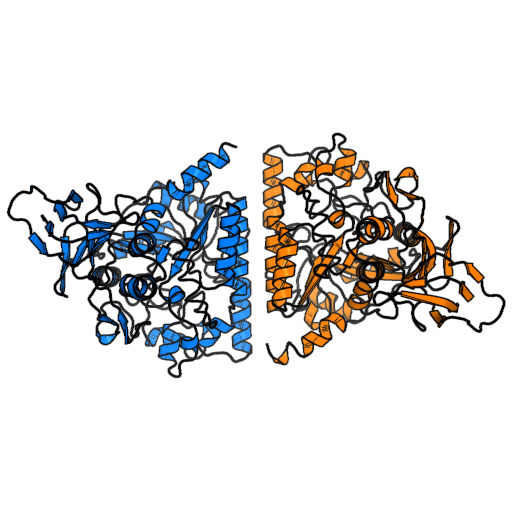00 24.04 447 TYR B O 1
ATOM 7181 N N . GLU B 1 449 ? 26.296 -26.672 -7.453 1.00 27.49 448 GLU B N 1
ATOM 7182 C CA . GLU B 1 449 ? 26.182 -27.433 -8.711 1.00 30.55 448 GLU B CA 1
ATOM 7183 C C . GLU B 1 449 ? 25.395 -26.595 -9.706 1.00 33.00 448 GLU B C 1
ATOM 7184 O O . GLU B 1 449 ? 24.485 -25.849 -9.340 1.00 29.36 448 GLU B O 1
ATOM 7190 N N . ASN B 1 450 ? 25.751 -26.711 -10.981 1.00 36.45 449 ASN B N 1
ATOM 7191 C CA . ASN B 1 450 ? 25.073 -26.009 -12.061 1.00 40.55 449 ASN B CA 1
ATOM 7192 C C . ASN B 1 450 ? 25.023 -24.538 -11.742 1.00 44.47 449 ASN B C 1
ATOM 7193 O O . ASN B 1 450 ? 24.008 -23.893 -11.999 1.00 41.00 449 ASN B O 1
ATOM 7198 N N . GLY B 1 451 ? 26.089 -24.018 -11.116 1.00 35.78 450 GLY B N 1
ATOM 7199 C CA . GLY B 1 451 ? 26.127 -22.619 -10.748 1.00 34.87 450 GLY B CA 1
ATOM 7200 C C . GLY B 1 451 ? 25.190 -22.157 -9.640 1.00 30.18 450 GLY B C 1
ATOM 7201 O O . GLY B 1 451 ? 25.072 -20.964 -9.458 1.00 33.15 450 GLY B O 1
ATOM 7202 N N . VAL B 1 452 ? 24.556 -23.073 -8.920 1.00 29.00 451 VAL B N 1
ATOM 7203 C CA . VAL B 1 452 ? 23.601 -22.758 -7.867 1.00 28.60 451 VAL B CA 1
ATOM 7204 C C . VAL B 1 452 ? 24.055 -23.285 -6.517 1.00 29.07 451 VAL B C 1
ATOM 7205 O O . VAL B 1 452 ? 24.413 -24.460 -6.383 1.00 26.70 451 VAL B O 1
ATOM 7209 N N . PHE B 1 453 ? 24.026 -22.400 -5.523 1.00 27.12 452 PHE B N 1
ATOM 7210 C CA . PHE B 1 453 ? 24.401 -22.778 -4.187 1.00 28.99 452 PHE B CA 1
ATOM 7211 C C . PHE B 1 453 ? 23.191 -23.150 -3.425 1.00 29.45 452 PHE B C 1
ATOM 7212 O O . PHE B 1 453 ? 22.197 -22.449 -3.499 1.00 29.85 452 PHE B O 1
ATOM 7220 N N . MET B 1 454 ? 23.247 -24.243 -2.674 1.00 29.73 453 MET B N 1
ATOM 7221 C CA . MET B 1 454 ? 22.218 -24.482 -1.690 1.00 35.51 453 MET B CA 1
ATOM 7222 C C . MET B 1 454 ? 22.722 -25.203 -0.456 1.00 30.49 453 MET B C 1
ATOM 7223 O O . MET B 1 454 ? 23.189 -26.336 -0.521 1.00 30.21 453 MET B O 1
ATOM 7228 N N . CYS B 1 455 ? 22.577 -24.565 0.686 1.00 28.39 454 CYS B N 1
ATOM 7229 C CA . CYS B 1 455 ? 22.972 -25.148 1.936 1.00 28.84 454 CYS B CA 1
ATOM 7230 C C . CYS B 1 455 ? 22.362 -24.296 3.030 1.00 27.93 454 CYS B C 1
ATOM 7231 O O . CYS B 1 455 ? 22.428 -23.066 2.983 1.00 32.48 454 CYS B O 1
ATOM 7234 N N . ALA B 1 456 ? 21.814 -24.952 4.019 1.00 29.60 455 ALA B N 1
ATOM 7235 C CA . ALA B 1 456 ? 21.209 -24.261 5.130 1.00 31.31 455 ALA B CA 1
ATOM 7236 C C . ALA B 1 456 ? 22.296 -23.792 6.101 1.00 32.59 455 ALA B C 1
ATOM 7237 O O . ALA B 1 456 ? 23.267 -24.503 6.385 1.00 25.86 455 ALA B O 1
ATOM 7239 N N . GLU B 1 457 ? 22.090 -22.605 6.651 1.00 31.77 456 GLU B N 1
ATOM 7240 C CA . GLU B 1 457 ? 22.999 -22.079 7.640 1.00 29.70 456 GLU B CA 1
ATOM 7241 C C . GLU B 1 457 ? 23.105 -22.997 8.827 1.00 28.45 456 GLU B C 1
ATOM 7242 O O . GLU B 1 457 ? 22.138 -23.583 9.326 1.00 23.98 456 GLU B O 1
ATOM 7248 N N . GLY B 1 458 ? 24.336 -23.192 9.306 1.00 21.93 457 GLY B N 1
ATOM 7249 C CA . GLY B 1 458 ? 24.576 -24.032 10.457 1.00 22.06 457 GLY B CA 1
ATOM 7250 C C . GLY B 1 458 ? 24.766 -25.494 10.187 1.00 19.50 457 GLY B C 1
ATOM 7251 O O . GLY B 1 458 ? 24.837 -26.306 11.117 1.00 24.56 457 GLY B O 1
ATOM 7252 N N . THR B 1 459 ? 24.837 -25.860 8.894 1.00 21.44 458 THR B N 1
ATOM 7253 C CA . THR B 1 459 ? 25.076 -27.261 8.473 1.00 21.78 458 THR B CA 1
ATOM 7254 C C . THR B 1 459 ? 26.486 -27.705 8.762 1.00 19.96 458 THR B C 1
ATOM 7255 O O . THR B 1 459 ? 26.735 -28.845 9.125 1.00 20.44 458 THR B O 1
ATOM 7259 N N . GLY B 1 460 ? 27.435 -26.785 8.595 1.00 23.66 459 GLY B N 1
ATOM 7260 C CA . GLY B 1 460 ? 28.809 -27.029 8.935 1.00 20.83 459 GLY B CA 1
ATOM 7261 C C . GLY B 1 460 ? 29.010 -27.256 10.395 1.00 24.43 459 GLY B C 1
ATOM 7262 O O . GLY B 1 460 ? 28.154 -26.875 11.222 1.00 25.67 459 GLY B O 1
ATOM 7263 N N . LYS B 1 461 ? 30.100 -27.917 10.752 1.00 21.43 460 LYS B N 1
ATOM 7264 C CA . LYS B 1 461 ? 30.407 -28.179 12.131 1.00 24.76 460 LYS B CA 1
ATOM 7265 C C . LYS B 1 461 ? 31.791 -27.716 12.508 1.00 20.88 460 LYS B C 1
ATOM 7266 O O . LYS B 1 461 ? 32.726 -27.846 11.767 1.00 19.70 460 LYS B O 1
ATOM 7272 N N . PHE B 1 462 ? 31.899 -27.235 13.735 1.00 21.45 461 PHE B N 1
ATOM 7273 C CA . PHE B 1 462 ? 33.184 -27.126 14.382 1.00 19.64 461 PHE B CA 1
ATOM 7274 C C . PHE B 1 462 ? 33.893 -28.462 14.511 1.00 22.61 461 PHE B C 1
ATOM 7275 O O . PHE B 1 462 ? 33.316 -29.496 14.924 1.00 20.16 461 PHE B O 1
ATOM 7283 N N . CYS B 1 463 ? 35.182 -28.477 14.141 1.00 19.93 462 CYS B N 1
ATOM 7284 C CA . CYS B 1 463 ? 36.026 -29.619 14.187 1.00 19.91 462 CYS B CA 1
ATOM 7285 C C . CYS B 1 463 ? 37.136 -29.423 15.164 1.00 20.00 462 CYS B C 1
ATOM 7286 O O . CYS B 1 463 ? 38.127 -28.760 14.871 1.00 22.12 462 CYS B O 1
ATOM 7289 N N . PRO B 1 464 ? 37.009 -30.004 16.349 1.00 22.78 463 PRO B N 1
ATOM 7290 C CA . PRO B 1 464 ? 38.055 -29.854 17.332 1.00 22.16 463 PRO B CA 1
ATOM 7291 C C . PRO B 1 464 ? 39.413 -30.348 16.813 1.00 25.48 463 PRO B C 1
ATOM 7292 O O . PRO B 1 464 ? 39.485 -31.387 16.135 1.00 28.10 463 PRO B O 1
ATOM 7296 N N . LEU B 1 465 ? 40.465 -29.587 17.055 1.00 22.93 464 LEU B N 1
ATOM 7297 C CA . LEU B 1 465 ? 41.796 -29.862 16.543 1.00 24.51 464 LEU B CA 1
ATOM 7298 C C . LEU B 1 465 ? 42.741 -30.390 17.606 1.00 26.96 464 LEU B C 1
ATOM 7299 O O . LEU B 1 465 ? 43.007 -29.683 18.617 1.00 33.56 464 LEU B O 1
ATOM 7304 N N . ARG B 1 466 ? 43.259 -31.604 17.403 1.00 22.64 465 ARG B N 1
ATOM 7305 C CA . ARG B 1 466 ? 44.014 -32.267 18.455 1.00 24.23 465 ARG B CA 1
ATOM 7306 C C . ARG B 1 466 ? 45.416 -31.722 18.508 1.00 20.81 465 ARG B C 1
ATOM 7307 O O . ARG B 1 466 ? 46.027 -31.398 17.451 1.00 21.88 465 ARG B O 1
ATOM 7315 N N . SER B 1 467 ? 45.963 -31.572 19.723 1.00 21.57 466 SER B N 1
ATOM 7316 C CA . SER B 1 467 ? 47.327 -31.106 19.951 1.00 19.86 466 SER B CA 1
ATOM 7317 C C . SER B 1 467 ? 48.411 -32.095 19.473 1.00 17.20 466 SER B C 1
ATOM 7318 O O . SER B 1 467 ? 48.126 -33.291 19.195 1.00 18.21 466 SER B O 1
ATOM 7321 N N . PHE B 1 468 ? 49.655 -31.590 19.402 1.00 18.63 467 PHE B N 1
ATOM 7322 C CA . PHE B 1 468 ? 50.865 -32.325 18.971 1.00 17.77 467 PHE B CA 1
ATOM 7323 C C . PHE B 1 468 ? 50.701 -33.002 17.636 1.00 18.10 467 PHE B C 1
ATOM 7324 O O . PHE B 1 468 ? 50.948 -34.181 17.505 1.00 18.40 467 PHE B O 1
ATOM 7332 N N . PRO B 1 469 ? 50.307 -32.227 16.586 1.00 18.84 468 PRO B N 1
ATOM 7333 C CA . PRO B 1 469 ? 50.251 -32.824 15.242 1.00 19.65 468 PRO B CA 1
ATOM 7334 C C . PRO B 1 469 ? 51.583 -33.511 14.831 1.00 19.18 468 PRO B C 1
ATOM 7335 O O . PRO B 1 469 ? 52.650 -32.920 14.971 1.00 17.34 468 PRO B O 1
ATOM 7339 N N . ASP B 1 470 ? 51.493 -34.789 14.383 1.00 20.79 469 ASP B N 1
ATOM 7340 C CA . ASP B 1 470 ? 52.646 -35.610 14.127 1.00 23.20 469 ASP B CA 1
ATOM 7341 C C . ASP B 1 470 ? 53.583 -34.960 13.140 1.00 19.74 469 ASP B C 1
ATOM 7342 O O . ASP B 1 470 ? 54.775 -35.090 13.255 1.00 19.74 469 ASP B O 1
ATOM 7347 N N . THR B 1 471 ? 53.014 -34.301 12.144 1.00 22.51 470 THR B N 1
ATOM 7348 C CA . THR B 1 471 ? 53.835 -33.770 11.059 1.00 22.41 470 THR B CA 1
ATOM 7349 C C . THR B 1 471 ? 54.896 -32.777 11.502 1.00 21.47 470 THR B C 1
ATOM 7350 O O . THR B 1 471 ? 55.914 -32.522 10.833 1.00 18.89 470 THR B O 1
ATOM 7354 N N . VAL B 1 472 ? 54.674 -32.148 12.664 1.00 20.20 471 VAL B N 1
ATOM 7355 C CA . VAL B 1 472 ? 55.600 -31.281 13.233 1.00 21.69 471 VAL B CA 1
ATOM 7356 C C . VAL B 1 472 ? 56.303 -31.920 14.428 1.00 20.89 471 VAL B C 1
ATOM 7357 O O . VAL B 1 472 ? 57.555 -31.926 14.574 1.00 21.79 471 VAL B O 1
ATOM 7361 N N . TYR B 1 473 ? 55.474 -32.429 15.326 1.00 18.50 472 TYR B N 1
ATOM 7362 C CA . TYR B 1 473 ? 56.008 -32.876 16.606 1.00 18.92 472 TYR B CA 1
ATOM 7363 C C . TYR B 1 473 ? 56.728 -34.227 16.693 1.00 19.03 472 TYR B C 1
ATOM 7364 O O . TYR B 1 473 ? 57.573 -34.390 17.600 1.00 19.44 472 TYR B O 1
ATOM 7373 N N . LYS B 1 474 ? 56.501 -35.155 15.775 1.00 20.93 473 LYS B N 1
ATOM 7374 C CA . LYS B 1 474 ? 57.072 -36.492 15.864 1.00 23.24 473 LYS B CA 1
ATOM 7375 C C . LYS B 1 474 ? 58.568 -36.398 15.744 1.00 22.33 473 LYS B C 1
ATOM 7376 O O . LYS B 1 474 ? 59.314 -36.935 16.556 1.00 22.08 473 LYS B O 1
ATOM 7382 N N . LYS B 1 475 ? 59.059 -35.571 14.827 1.00 20.20 474 LYS B N 1
ATOM 7383 C CA . LYS B 1 475 ? 60.464 -35.268 14.685 1.00 24.31 474 LYS B CA 1
ATOM 7384 C C . LYS B 1 475 ? 61.038 -34.659 15.960 1.00 27.02 474 LYS B C 1
ATOM 7385 O O . LYS B 1 475 ? 62.163 -34.936 16.332 1.00 30.26 474 LYS B O 1
ATOM 7391 N N . LEU B 1 476 ? 60.298 -33.748 16.550 1.00 25.91 475 LEU B N 1
ATOM 7392 C CA . LEU B 1 476 ? 60.784 -32.905 17.648 1.00 28.59 475 LEU B CA 1
ATOM 7393 C C . LEU B 1 476 ? 61.085 -33.734 18.885 1.00 28.63 475 LEU B C 1
ATOM 7394 O O . LEU B 1 476 ? 62.018 -33.431 19.590 1.00 28.28 475 LEU B O 1
ATOM 7399 N N . VAL B 1 477 ? 60.345 -34.797 19.085 1.00 32.95 476 VAL B N 1
ATOM 7400 C CA . VAL B 1 477 ? 60.638 -35.754 20.167 1.00 35.57 476 VAL B CA 1
ATOM 7401 C C . VAL B 1 477 ? 62.074 -36.302 20.116 1.00 33.55 476 VAL B C 1
ATOM 7402 O O . VAL B 1 477 ? 62.784 -36.291 21.126 1.00 29.36 476 VAL B O 1
ATOM 7406 N N . GLN B 1 478 ? 62.510 -36.776 18.943 1.00 31.99 477 GLN B N 1
ATOM 7407 C CA . GLN B 1 478 ? 63.819 -37.327 18.805 1.00 31.93 477 GLN B CA 1
ATOM 7408 C C . GLN B 1 478 ? 64.822 -36.200 18.825 1.00 29.91 477 GLN B C 1
ATOM 7409 O O . GLN B 1 478 ? 65.900 -36.359 19.378 1.00 33.45 477 GLN B O 1
ATOM 7415 N N . ARG B 1 479 ? 64.501 -35.061 18.180 1.00 28.26 478 ARG B N 1
ATOM 7416 C CA A ARG B 1 479 ? 65.442 -33.943 18.088 0.50 28.39 478 ARG B CA 1
ATOM 7417 C CA B ARG B 1 479 ? 65.477 -34.002 18.107 0.50 28.91 478 ARG B CA 1
ATOM 7418 C C . ARG B 1 479 ? 65.822 -33.488 19.494 1.00 28.28 478 ARG B C 1
ATOM 7419 O O . ARG B 1 479 ? 66.957 -33.118 19.729 1.00 29.48 478 ARG B O 1
ATOM 7434 N N . GLU B 1 480 ? 64.839 -33.496 20.408 1.00 30.09 479 GLU B N 1
ATOM 7435 C CA . GLU B 1 480 ? 65.042 -33.004 21.783 1.00 32.07 479 GLU B CA 1
ATOM 7436 C C . GLU B 1 480 ? 66.107 -33.802 22.549 1.00 36.81 479 GLU B C 1
ATOM 7437 O O . GLU B 1 480 ? 66.798 -33.279 23.424 1.00 33.58 479 GLU B O 1
ATOM 7443 N N . LYS B 1 481 ? 66.267 -35.071 22.205 1.00 34.30 480 LYS B N 1
ATOM 7444 C CA . LYS B 1 481 ? 67.241 -35.947 22.869 1.00 34.90 480 LYS B CA 1
ATOM 7445 C C . LYS B 1 481 ? 68.729 -35.611 22.636 1.00 42.24 480 LYS B C 1
ATOM 7446 O O . LYS B 1 481 ? 69.603 -35.975 23.436 1.00 45.15 480 LYS B O 1
ATOM 7452 N N . THR B 1 482 ? 68.971 -34.903 21.535 1.00 46.56 481 THR B N 1
ATOM 7453 C CA . THR B 1 482 ? 70.283 -34.457 21.071 1.00 55.41 481 THR B CA 1
ATOM 7454 C C . THR B 1 482 ? 70.587 -33.021 21.567 1.00 64.59 481 THR B C 1
ATOM 7455 O O . THR B 1 482 ? 71.752 -32.679 21.793 1.00 65.67 481 THR B O 1
ATOM 7459 N N . LEU B 1 483 ? 69.539 -32.204 21.768 1.00 70.00 482 LEU B N 1
ATOM 7460 C CA . LEU B 1 483 ? 69.683 -30.783 22.190 1.00 75.66 482 LEU B CA 1
ATOM 7461 C C . LEU B 1 483 ? 70.165 -30.611 23.640 1.00 76.10 482 LEU B C 1
ATOM 7462 O O . LEU B 1 483 ? 69.442 -30.896 24.596 1.00 74.41 482 LEU B O 1
#

B-factor: mean 24.78, std 9.75, range [11.62, 87.63]

Organism: Homo sapiens (NCBI:txid9606)

Sequence (949 aa):
VRRILIKGGKVVNDDCTHEADVYIENGIIQQVGRELMIPGGAKVIDATGKLVIPGGIDTSTHFHQTFMNATCVDDFYHGTKAALVGGTTMIIGHVLPDKETSLVDAYEKCCRGLADPKVCCDYALHVGITWWAPKVKAEMETLVREKGVNSSFQMMFMTYKDLYMLRRDSSELYQQVLHHACCKDIGAIARVVHAENGELVAEGAKEALDLGITGPEGIEISRPEELEAEATHRVITIANRTHCPIYLVNVSSISAGDVIAAAKMQGKVVLAETTTAHATLTGLHYYHQDWSHAAAYVTVPPLRLDTNTSTYYLMSLLLANNDTLNIVASDHRPFTTKQKAMGKEDFTKIPHGVSSGVQDRMSVIWERGVVGGKMDENRFVAVTSSNAAKLLNLYPRKGRIIPGADADVVVWDPEEAATKTISASTQVQGGDFNLYENMRCHHGGVVPLLVTISRGRVVYENGVFMCAEGTGKFCPLRSFPDTVYKKLVQREKTVRILIKGGKVVNDDCTHEADVYIENGIIQQVGRELMIPGGAKVIDATGKLVIPGGIDTSTHFHQTTFMNATCVDDFYHGTKAALVGGTTMIIGHVLPDKETSLVDAYEKCCRGLADPKVCCDYALHVGITWWAPKVKAEMETLVREKGVNSSFQMMFMTYKDLYMLRDSSELYQQVLHHACKDIGAIARVVHAENGELVAEGAKEALDLGITGPEGIEISRPEELEAEATHRVITIANRTHCPIYLVNVSSISAGDVIAAAKMQGKVVLAETTTAHATLTGLHYYHQDWSHAAAYVTVPPLRLDTNTSTYYLMSLLLANNDTLNIVASDHRPFTTKQKAMGKEDFTKIPHGVSSGVQDRMSVIWERGVVGGKMDENRFVAVTSSNAAKLLNLYPRKGRIIPGADADVVVWDPEATKTISSASTQVQGGDFNLYENMRCHGVPLVTISRGRVVYENGVFMCAEGTGKFCPLRSFPDTVYKKLVQRREKTL

Radius of gyration: 33.09 Å; Cα contacts (8 Å, |Δi|>4): 2510; chains: 2; bounding box: 104×72×60 Å

Foldseek 3Di:
DKEKEAAAWEFFLPDIGTWIWIDDQQFTADIGHDDDDDPDHHYHYLHQWYKFFFFEFEAEAAQDQFLNFGFPHHQQLLQLLLQQLRHQEYEYEQEDWPPDAQVVSLVVNCVRHQQFHQHAYAYATEDQYDDPVSLVRVLCCQVPVQYAEYEAECAPPPTRHDDLVRLLVVQLSSVVSFHEYEYAFFNHVQLVVLLVVCVVVVNQAQCSLPRSGPCVRRLVRLLSSLVSCQVSLGAYEYEQDAFPSNLVSLVVCVVVVRRYAYEHELCSLAHALVQSVDPDSLSNLQQAAPPHGHHPPCRNVVVLLCLQVRSHFAYHHNARAGESVCQCCRVRHNVSRTHHHHPSSPRLQSCCFCRDVVPSHHPSSSLRHRKVVVCLSQVNPPLGSGRRGGHRPFIFTKNQPDWDQDFQVPRSTDYPGHNRHRPITGMGTQWTDHSRDTQAHPRDGDGRGSNYYYDRGHGNRVVRRVVSVVVVVD/DKEKEAAAWEFFLPDIGDWIWIDDQQFTADIGHPDDDDPDHHYHYLRQWYKFFFFEFEAAAAQHQFLNFTFPHHQQLLQLLLLQLRHAEYEYEFEDWPPDAQVVSLVVNCVRHLQFHQHAYAYATEDQYDDVRRLVRVLVCQVPVQYQEYEAECAPPPTRHDDPVRLLVVQLSSVVSFHEYEYAFFNHVQLVVLQVVCVVVVNQAQCSLPRSGPCVRRLVRLLSSLVSCQVSVGQYEYEQDAFPSNLVSLVVCVVVVRRYAYEHELCSLDHALVQLVDPDRLSNLQQAAPPHGHHPPCRNVVVLLCLQVRSHFAYHHNAGADESVQQCCRVRHNVSRTHHHHDSNPGLQSCCCCRDVVPSHHSSSSLRHRKVVVCLSQVNPPLGSDRRGGHRPFMFTKNQQDADFDFPVPRSRDYPGHNRHRPGTRIGTQWTDHSRDTQAHPRDGDGRGSPYYYDRGHGNRCVRRVVSVVVVVVD

Solvent-accessible surface area: 33460 Å² total; per-residue (Å²): 86,85,0,17,1,103,33,1,92,0,1,7,33,90,68,44,86,83,1,14,0,5,0,48,118,22,55,1,75,63,32,18,175,156,40,179,48,82,68,73,18,89,86,7,108,0,89,54,44,12,0,1,3,3,0,3,0,1,1,0,14,8,70,20,87,4,42,137,2,61,7,58,5,44,4,45,89,0,0,49,0,0,0,17,4,0,0,2,0,0,0,1,23,6,37,3,94,103,141,61,33,0,29,79,18,1,76,147,13,53,49,75,0,57,72,71,0,0,0,3,0,0,0,4,0,0,0,3,33,46,29,117,159,0,89,56,29,0,58,33,0,23,160,112,51,13,0,0,4,0,5,0,24,0,1,30,78,102,92,18,36,1,155,22,36,21,0,8,68,0,0,52,8,0,49,96,31,0,0,4,0,5,0,7,5,0,2,1,27,4,14,31,26,4,20,126,51,2,57,118,120,56,38,57,20,9,44,0,3,18,74,2,14,38,44,22,0,5,5,1,0,2,34,7,0,5,2,0,2,50,41,0,99,3,3,2,1,2,11,8,3,1,0,43,30,0,0,74,26,0,31,56,6,56,172,128,34,38,20,5,40,0,0,0,5,1,4,4,2,21,24,34,0,126,51,2,104,86,187,67,39,21,31,1,0,13,5,0,8,6,2,0,2,13,91,66,103,92,6,14,70,44,0,5,47,14,0,26,86,62,17,0,10,3,0,0,3,18,0,19,3,10,39,48,172,34,8,36,80,0,122,152,31,3,44,122,0,0,9,3,10,6,2,1,21,7,0,0,14,0,0,11,15,108,0,29,75,43,64,87,16,86,46,25,45,0,1,5,1,2,0,0,26,2,0,66,12,4,32,9,73,56,98,7,4,44,3,54,75,53,2,26,0,10,0,0,2,0,16,27,151,23,54,79,57,6,19,27,106,88,25,63,6,14,23,80,60,3,6,9,85,112,22,136,1,61,1,27,12,59,8,0,0,2,90,1,128,31,6,32,40,135,58,99,33,146,21,74,91,20,42,1,108,29,2,86,3,173,29,86,0,82,72,2,8,138,96,12,66,103,112,122,147,166,88,80,0,18,1,107,23,1,100,1,0,7,32,90,68,46,88,82,3,17,0,6,0,47,118,21,59,1,72,63,32,18,169,149,38,156,47,84,65,77,17,88,84,5,97,0,79,53,41,12,0,1,3,2,0,3,0,2,1,0,13,8,72,20,95,4,40,142,6,58,8,63,5,37,4,44,87,0,0,50,0,0,0,17,4,0,0,1,0,0,0,1,23,7,38,3,79,62,126,63,36,0,30,75,20,1,80,141,13,54,49,76,0,56,73,68,0,0,0,3,0,0,1,3,0,0,0,0,26,54,29,122,159,0,80,54,31,0,31,45,0,20,168,130,62,11,0,0,4,0,5,0,25,0,1,29,82,124,78,13,26,2,144,29,26,32,0,9,68,0,0,58,4,0,47,92,21,0,0,3,0,4,0,8,5,0,1,1,26,4,15,37,34,4,20,126,53,2,56,110,130,55,37,56,19,10,43,0,3,17,73,2,13,36,43,24,0,4,5,0,0,2,33,10,0,5,2,2,3,34,36,1,40,3,2,2,1,2,11,8,3,1,0,41,32,0,0,73,25,0,30,55,5,57,169,118,40,37,25,6,42,0,0,0,5,2,4,4,2,22,24,35,0,126,50,2,105,71,166,62,38,20,30,1,0,14,5,0,7,6,2,0,2,12,90,64,104,94,5,14,73,44,0,4,48,18,0,27,107,61,12,0,10,3,0,0,3,18,0,18,1,11,39,40,180,47,6,36,81,0,119,150,32,3,44,124,0,0,10,2,11,8,2,0,18,7,0,1,10,0,0,11,13,114,0,29,76,41,65,85,16,85,44,25,45,0,1,6,1,2,0,0,26,1,0,69,10,5,34,8,74,56,99,6,4,45,3,54,72,53,3,24,0,10,0,0,0,0,20,36,137,7,121,74,67,9,25,25,102,91,27,59,7,9,21,79,58,3,7,10,80,109,20,95,0,64,0,27,13,67,3,0,0,3,89,2,129,35,6,32,40,133,60,97,31,149,18,73,94,20,41,2,108,29,2,86,4,176,31,96,0,84,58,3,16,139,125,15,97,105,66,77,151,120,103